Protein AF-0000000068824697 (afdb_homodimer)

Secondary structure (DSSP, 8-state):
--------------HHHHHHHHHHHHHHH-GGGHHHHHHHHHS------SS---TTS-SS---------SS--------HHHHHHHHHHHHHS-------SHHHHHHHHGGG----SS----GGGG---HHHHHHHHHHS-HHHHHHHHHHHHHHHHHHHHHHHHHTTTSS---------------------------PBP---HHHHHHHHHTT--HHHHHHHHHHHHHHHHHTT-B-S-GGGB---HHHHHHHHHHHHHHHHHHHHHHHHHTT-SSEEEEE--EEEE-SSSSSEEEE--EEEEETTEEEEEE-PEESSSSHHHHHHHHHHHHHHHT-TTTEEEEE----HHHH-TTTSHHHHHHHHHTS-PEE---HHHHHHHHHHHHHHHHSPPPSSSB-HHHHHHHHHGGGS-TT----GGGSHHHHHHS-HHHHHHHHHHHHHHHHS--S-HHHHHHHHHHHHHTT---TT--PPPP---BTT-HHHHHHHHHHHHHTGGGS-PPTTHHHHHHHHHHHIIIIIHHHHHHTT-TTTHHHHHHHHHHHHHHHTTT-HHHHHHHHHHHHTTGGG--HHHHGGGGG-TTS-HHHHHHHHHHHHS----------GGGG-SS-------PPPPHHHHHHS-GGGG--GGGHHHHHHTT---GGGGS-GGGGGG-HHHHHHHHHHHT---S-HHHHHHHHHHHHHTTSS-S-HHHHHHHHHHHHHHHHHS-S--TTTT-/--------------HHHHHHHHHHHHHHH-GGGHHHHHHHHHS------SS---TTS-SS---------SS--------HHHHHHHHHHHHHS-------SHHHHHHHHGGG----SS----GGGG---HHHHHHHHHHS-HHHHHHHHHHHHHHHHHHHHHHHHHTTTSS---------------------------PBP---HHHHHHHHHTT--HHHHHHHHHHHHHHHHHTT-B-S-GGGB---HHHHHHHHHHHHHHHHHHHHHHHHHTT-SSEEEEE--EEEE-SSSSSEEEE--EEEEETTEEEEEE-PEESSSSHHHHHHHHHHHHHHHT-TTTEEEEE----HHHH-TTTSHHHHHHHHHTS--EE---HHHHHHHHHHHHHHHHSPPPSSSB-HHHHHHHHHGGGS-TT----GGGSHHHHHHS-HHHHHHHHHHHHHHHHS--S-HHHHHHHHHHHHHTT---TT--PPPP---BTT-HHHHHHHHHHHHHTGGGS-PPTTHHHHHHHHHHHIIIIIHHHHHHTT-TTTHHHHHHHHHHHHHHHTTT-HHHHHHHHHHHHTTGGG--HHHHGGGGG-TTS-HHHHHHHHHHHHS----------GGGG-SS-------PPPPHHHHHHS-GGGG--GGGHHHHHHTT---GGGGS-GGGGGG-HHHHHHHHHHHT---S-HHHHHHHHHHHHHTTSS-S-HHHHHHHHHHHHHHHHHS-S--TTTT-

Foldseek 3Di:
DDDPPPPPDPPPCDPVNVVVVVVVVVCVVAPPCVVVVVVVVPDDPPPPDDPPPVPPPPPPVPPPPDPDDDDPPPPPPDDLVVVVVVVVVVPPDDPPDQPPPPLSVVVVVVPPPPVDDDDDPDPPVPPCDPVNLVVCCVNDPPVVNVVVVVVVVVVVVVVVVPVVVPVVPPDDPPPPDPPPPPVPVPPPDPPPPPPPLAADEPCDLLNLLVCLLVQPALVNQLVVVCVVQVVCVVVPNDPDDPVSYPRDSVVSVVCNLVSLVVVLVVVLVVVVVVPQQEKEKFKDWDWAQFQVDRHTWIWMWIWIDGQQDIATQFIDTFRDLALVSRLVVNCVSCVVSVCLQRYAAYEYAPDCRQQPLPGHVPLVNCLVSVHDHAYQYAVLNLLLVLLLQLLCLLVPDDSDQFDVLLVQCLVCVVVADQVDWAALCNDPVSVVVCDPVLLVVLVVVLVVCLVDDDPDVLLNLLSQLLNVNSPHHDPPDDDDRQDDGGSVDSSSSSNSLSVCLRRVVVDDDDPCVNVSSSVSNVCCRRQSSVLNVQCFFLLCNLQSLLVSLQVLVVCCVVPVSSSVSSNVSSLVPCLSLAQQSLLSNLLPPPDDLVLNLLLLCQLPPPPPCPVPCPPCVVVPDPDSPRSDSDRDDSVCSNPHGSSSRHHNCNVVNCVSSVQDDVCSVDRSVCLVVDPSSVVVSSRSRSDGSRNVSNVVVVVLCNVPSNGHDSDSVSSRSSSSSNVVSCVQQVDPDPVSVD/DDPPPPPPDPPPCDPVNVVVVVVVVVCVVAPPVVVVVVVVVPDDPPPPDDPPPVPPPPNPVCPPPDPDPDDPPPPPPPDLVVVVVVVVVVPPDDPPDQPPDPLSVVVVVVPPPPVDDDDDPDPPVPPCDPVNLVVCCVNDDPVVNVVVVVVVVVVVVVVVVVVVVPVVPPDDPPPPDPPPPPVPPPPPDPPVPPPPLAADEPCDLLNLLVCLLVQPALVNQLVVVCVVVVVCVVVPNDPDDPVSYPRDSVVSVVCNLVSLVVVLVVVLVVVLVVPQQEKEKFKDWDWAQFQVDRHTWIWMWIWIDGQQDIATQFIDTFRDLALVSRLVVNCVSCVVSVNLQRYAAYEYAPDCRQQPLPGHVPLVNCLVSVHDHAYQYAVLNLLLVLLLQLLCLLVPDDSDQFDPLLVQCLVCVVVADQVDWAALCNDPVSVVVCDPVLLVVLVVVLVVCLVDDDPDVLLNLLSQLLNVNSPHHDPPDDDDRQDDGGSVDSSSSSNSLSVCLRRVVVDDDDPCVNVSSSVSNVCCRRQSSNLNVQCFFLLCNLQVLLVSLQVLVVCCVVPVSSSVSSNVSSLVPCLSLAQQSLLSNLLPPPDDLVLNLLLLCQLPPPCPCPVPCPPCVVVPDPDSPRSPSDRDDSVCSNPHGSSVRHHNCNVVNCVSSVQDDVCSVDRSVCLVVDPSSVVVSSRSRSDGSRNVSNVVVVVLCNVPSHGHDSDSVSSRSSSSSNVVSCVQQVDPDPVSVD

Nearest PDB structures (foldseek):
  6dwz-assembly1_E  TM=5.469E-01  e=2.407E-07  Musca domestica
  2bw3-assembly1_A  TM=4.711E-01  e=3.004E-07  Musca domestica
  8sjd-assembly1_C  TM=5.689E-01  e=1.630E-05  Musca domestica
  6xgx-assembly1_B  TM=3.598E-01  e=1.379E-03  Acetivibrio thermocellus ATCC 27405
  2ygk-assembly1_B  TM=2.388E-01  e=6.580E-01  Saccharolobus solfataricus

Sequence (1476 aa):
MAEIRSHPKDHSLTHEENRAIICLMCLQKRKKMYTVCDKLKETHTIQLSNNVLPSALCCNCKIKVHCASKENKILLLPNYEGFTGEMIKTRSNDNSKPCLCKLCELARSTSSWNFGTNSRPRKEAGILKETHLQILFCHTTQRQRTQLLYYYYSCEKYRESNENVELMLSQGSSLSTSSGEIFIPYNAGPSQSNKSRGSYNIFSERVVATFDRCKISDRDAVFLSIAICQSLIDINLLNVSIDSLIINRSSIRRYRQSLRESKSNEIKKHFQDLKLSSIVVHWDGKLLPNLLNTQTVHRLPVIITSEDKEILLGVPVTDDGTGLAQANRVYETLLDWGFDTCVKAICCDTTPSNLAIRNGAAALLERFLDKDLLYLPCRHHIFEIVLRYVFEAVFPNTSGPNVPLFVSFQKKWNTLDQLNYKTGVNDPKLKIILTDDKINSIRTFATEFLTMKLPRNDYKEFLELTLVFIGIIPKNFCFRKPGACHHARWMAKAIYVLKIYLFREQLSLKKGEEGKLREICFFITTVYMKAWFLSTNGIKAPYHDLQFMKELNNFKVINSHLATVAINKFMNHLWYLSPELSVIAIFYQDISIETKLKIVSRTKQEQQSSVDTISEEDYTGEKCSVKRYQNKNINDLLYNDIDFFVTAESIKFFERFELRTEFLQIHPSKWAEDESYIIASKFVKTLSVVNDCAERGVKLVQDFSRYYTKDKKQLQYVLQLVKDHRERFPDSLKKTNMMAEIRSHPKDHSLTHEENRAIICLMCLQKRKKMYTVCDKLKETHTIQLSNNVLPSALCCNCKIKVHCASKENKILLLPNYEGFTGEMIKTRSNDNSKPCLCKLCELARSTSSWNFGTNSRPRKEAGILKETHLQILFCHTTQRQRTQLLYYYYSCEKYRESNENVELMLSQGSSLSTSSGEIFIPYNAGPSQSNKSRGSYNIFSERVVATFDRCKISDRDAVFLSIAICQSLIDINLLNVSIDSLIINRSSIRRYRQSLRESKSNEIKKHFQDLKLSSIVVHWDGKLLPNLLNTQTVHRLPVIITSEDKEILLGVPVTDDGTGLAQANRVYETLLDWGFDTCVKAICCDTTPSNLAIRNGAAALLERFLDKDLLYLPCRHHIFEIVLRYVFEAVFPNTSGPNVPLFVSFQKKWNTLDQLNYKTGVNDPKLKIILTDDKINSIRTFATEFLTMKLPRNDYKEFLELTLVFIGIIPKNFCFRKPGACHHARWMAKAIYVLKIYLFREQLSLKKGEEGKLREICFFITTVYMKAWFLSTNGIKAPYHDLQFMKELNNFKVINSHLATVAINKFMNHLWYLSPELSVIAIFYQDISIETKLKIVSRTKQEQQSSVDTISEEDYTGEKCSVKRYQNKNINDLLYNDIDFFVTAESIKFFERFELRTEFLQIHPSKWAEDESYIIASKFVKTLSVVNDCAERGVKLVQDFSRYYTKDKKQLQYVLQLVKDHRERFPDSLKKTNM

Organism: Brassicogethes aeneus (NCBI:txid1431903)

pLDDT: mean 70.35, std 28.65, range [18.05, 96.75]

Radius of gyration: 39.86 Å; Cα contacts (8 Å, |Δi|>4): 1554; chains: 2; bounding box: 104×113×123 Å

Structure (mmCIF, N/CA/C/O backbone):
data_AF-0000000068824697-model_v1
#
loop_
_entity.id
_entity.type
_entity.pdbx_description
1 polymer Transposase
#
loop_
_atom_site.group_PDB
_atom_site.id
_atom_site.type_symbol
_atom_site.label_atom_id
_atom_site.label_alt_id
_atom_site.label_comp_id
_atom_site.label_asym_id
_atom_site.label_entity_id
_atom_site.label_seq_id
_atom_site.pdbx_PDB_ins_code
_atom_site.Cartn_x
_atom_site.Cartn_y
_atom_site.Cartn_z
_atom_site.occupancy
_atom_site.B_iso_or_equiv
_atom_site.auth_seq_id
_atom_site.auth_comp_id
_atom_site.auth_asym_id
_atom_site.auth_atom_id
_atom_site.pdbx_PDB_model_num
ATOM 1 N N . MET A 1 1 ? 6.289 44.969 -72.312 1 20.91 1 MET A N 1
ATOM 2 C CA . MET A 1 1 ? 5.199 44.031 -72.062 1 20.91 1 MET A CA 1
ATOM 3 C C . MET A 1 1 ? 5.52 43.156 -70.812 1 20.91 1 MET A C 1
ATOM 5 O O . MET A 1 1 ? 6.504 42.406 -70.875 1 20.91 1 MET A O 1
ATOM 9 N N . ALA A 1 2 ? 5.23 43.438 -69.688 1 22.84 2 ALA A N 1
ATOM 10 C CA . ALA A 1 2 ? 5.914 43.375 -68.375 1 22.84 2 ALA A CA 1
ATOM 11 C C . ALA A 1 2 ? 5.664 42.031 -67.688 1 22.84 2 ALA A C 1
ATOM 13 O O . ALA A 1 2 ? 4.516 41.625 -67.562 1 22.84 2 ALA A O 1
ATOM 14 N N . GLU A 1 3 ? 6.484 41.094 -67.812 1 22.69 3 GLU A N 1
ATOM 15 C CA . GLU A 1 3 ? 6.465 39.656 -67.562 1 22.69 3 GLU A CA 1
ATOM 16 C C . GLU A 1 3 ? 6.277 39.312 -66.062 1 22.69 3 GLU A C 1
ATOM 18 O O . GLU A 1 3 ? 7.133 39.656 -65.25 1 22.69 3 GLU A O 1
ATOM 23 N N . ILE A 1 4 ? 5.117 39.5 -65.562 1 23.25 4 ILE A N 1
ATOM 24 C CA . ILE A 1 4 ? 4.672 39.438 -64.188 1 23.25 4 ILE A CA 1
ATOM 25 C C . ILE A 1 4 ? 5.082 38.094 -63.562 1 23.25 4 ILE A C 1
ATOM 27 O O . ILE A 1 4 ? 4.703 37.062 -64.062 1 23.25 4 ILE A O 1
ATOM 31 N N . ARG A 1 5 ? 6.199 38 -62.812 1 24.47 5 ARG A N 1
ATOM 32 C CA . ARG A 1 5 ? 7.062 37 -62.188 1 24.47 5 ARG A CA 1
ATOM 33 C C . ARG A 1 5 ? 6.281 36.156 -61.219 1 24.47 5 ARG A C 1
ATOM 35 O O . ARG A 1 5 ? 5.688 36.656 -60.25 1 24.47 5 ARG A O 1
ATOM 42 N N . SER A 1 6 ? 5.559 35.031 -61.562 1 21.44 6 SER A N 1
ATOM 43 C CA . SER A 1 6 ? 4.5 34.188 -61.031 1 21.44 6 SER A CA 1
ATOM 44 C C . SER A 1 6 ? 4.953 33.531 -59.719 1 21.44 6 SER A C 1
ATOM 46 O O . SER A 1 6 ? 5.984 32.844 -59.688 1 21.44 6 SER A O 1
ATOM 48 N N . HIS A 1 7 ? 4.836 34.125 -58.562 1 22.8 7 HIS A N 1
ATOM 49 C CA . HIS A 1 7 ? 5.34 33.812 -57.25 1 22.8 7 HIS A CA 1
ATOM 50 C C . HIS A 1 7 ? 4.91 32.406 -56.844 1 22.8 7 HIS A C 1
ATOM 52 O O . HIS A 1 7 ? 3.783 31.984 -57.094 1 22.8 7 HIS A O 1
ATOM 58 N N . PRO A 1 8 ? 5.836 31.5 -56.625 1 24.58 8 PRO A N 1
ATOM 59 C CA . PRO A 1 8 ? 5.684 30.062 -56.438 1 24.58 8 PRO A CA 1
ATOM 60 C C . PRO A 1 8 ? 4.711 29.734 -55.312 1 24.58 8 PRO A C 1
ATOM 62 O O . PRO A 1 8 ? 4.699 30.406 -54.281 1 24.58 8 PRO A O 1
ATOM 65 N N . LYS A 1 9 ? 3.555 29.219 -55.625 1 26.72 9 LYS A N 1
ATOM 66 C CA . LYS A 1 9 ? 2.299 28.875 -54.969 1 26.72 9 LYS A CA 1
ATOM 67 C C . LYS A 1 9 ? 2.545 28.062 -53.719 1 26.72 9 LYS A C 1
ATOM 69 O O . LYS A 1 9 ? 3.166 27 -53.75 1 26.72 9 LYS A O 1
ATOM 74 N N . ASP A 1 10 ? 2.75 28.656 -52.562 1 24.47 10 ASP A N 1
ATOM 75 C CA . ASP A 1 10 ? 3.055 28.172 -51.219 1 24.47 10 ASP A CA 1
ATOM 76 C C . ASP A 1 10 ? 2.062 27.094 -50.781 1 24.47 10 ASP A C 1
ATOM 78 O O . ASP A 1 10 ? 0.854 27.344 -50.75 1 24.47 10 ASP A O 1
ATOM 82 N N . HIS A 1 11 ? 2.268 25.906 -51.25 1 26.11 11 HIS A N 1
ATOM 83 C CA . HIS A 1 11 ? 1.414 24.734 -51.156 1 26.11 11 HIS A CA 1
ATOM 84 C C . HIS A 1 11 ? 0.934 24.531 -49.719 1 26.11 11 HIS A C 1
ATOM 86 O O . HIS A 1 11 ? 1.731 24.219 -48.844 1 26.11 11 HIS A O 1
ATOM 92 N N . SER A 1 12 ? 0.048 25.359 -49.312 1 26.44 12 SER A N 1
ATOM 93 C CA . SER A 1 12 ? -0.715 25.344 -48.094 1 26.44 12 SER A CA 1
ATOM 94 C C . SER A 1 12 ? -1.221 23.938 -47.75 1 26.44 12 SER A C 1
ATOM 96 O O . SER A 1 12 ? -1.807 23.281 -48.594 1 26.44 12 SER A O 1
ATOM 98 N N . LEU A 1 13 ? -0.548 23.375 -46.875 1 29.23 13 LEU A N 1
ATOM 99 C CA . LEU A 1 13 ? -0.828 22.016 -46.438 1 29.23 13 LEU A CA 1
ATOM 100 C C . LEU A 1 13 ? -2.328 21.797 -46.281 1 29.23 13 LEU A C 1
ATOM 102 O O . LEU A 1 13 ? -3.041 22.656 -45.75 1 29.23 13 LEU A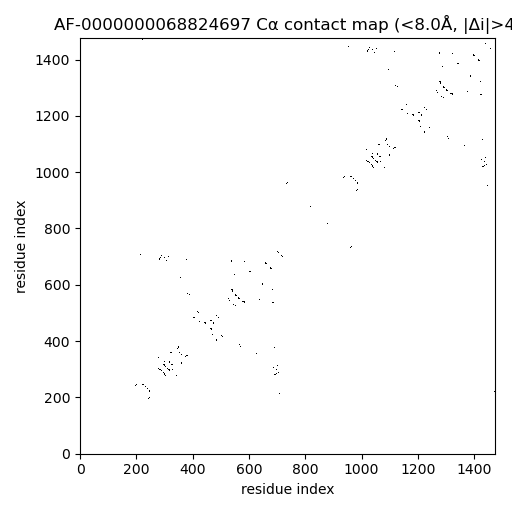 O 1
ATOM 106 N N . THR A 1 14 ? -2.818 21.125 -47.219 1 30.44 14 THR A N 1
ATOM 107 C CA . THR A 1 14 ? -4.258 20.906 -47.344 1 30.44 14 THR A CA 1
ATOM 108 C C . THR A 1 14 ? -4.836 20.328 -46.062 1 30.44 14 THR A C 1
ATOM 110 O O . THR A 1 14 ? -4.105 19.781 -45.25 1 30.44 14 THR A O 1
ATOM 113 N N . HIS A 1 15 ? -6.098 20.594 -45.812 1 29.53 15 HIS A N 1
ATOM 114 C CA . HIS A 1 15 ? -6.91 20.234 -44.656 1 29.53 15 HIS A CA 1
ATOM 115 C C . HIS A 1 15 ? -6.766 18.766 -44.312 1 29.53 15 HIS A C 1
ATOM 117 O O . HIS A 1 15 ? -6.734 18.391 -43.125 1 29.53 15 HIS A O 1
ATOM 123 N N . GLU A 1 16 ? -6.582 18.031 -45.344 1 29.67 16 GLU A N 1
ATOM 124 C CA . GLU A 1 16 ? -6.512 16.578 -45.219 1 29.67 16 GLU A CA 1
ATOM 125 C C . GLU A 1 16 ? -5.207 16.156 -44.562 1 29.67 16 GLU A C 1
ATOM 127 O O . GLU A 1 16 ? -5.199 15.242 -43.719 1 29.67 16 GLU A O 1
ATOM 132 N N . GLU A 1 17 ? -4.215 16.906 -44.906 1 32.03 17 GLU A N 1
ATOM 133 C CA . GLU A 1 17 ? -2.877 16.578 -44.406 1 32.03 17 GLU A CA 1
ATOM 134 C C . GLU A 1 17 ? -2.754 16.859 -42.938 1 32.03 17 GLU A C 1
ATOM 136 O O . GLU A 1 17 ? -2.119 16.094 -42.188 1 32.03 17 GLU A O 1
ATOM 141 N N . ASN A 1 18 ? -3.459 17.906 -42.562 1 28.03 18 ASN A N 1
ATOM 142 C CA . ASN A 1 18 ? -3.438 18.281 -41.156 1 28.03 18 ASN A CA 1
ATOM 143 C C . ASN A 1 18 ? -4.152 17.25 -40.281 1 28.03 18 ASN A C 1
ATOM 145 O O . ASN A 1 18 ? -3.705 16.953 -39.156 1 28.03 18 ASN A O 1
ATOM 149 N N . ARG A 1 19 ? -5.297 16.656 -40.938 1 28.66 19 ARG A N 1
ATOM 150 C CA . ARG A 1 19 ? -6.074 15.648 -40.219 1 28.66 19 ARG A CA 1
ATOM 151 C C . ARG A 1 19 ? -5.25 14.391 -39.969 1 28.66 19 ARG A C 1
ATOM 153 O O . ARG A 1 19 ? -5.328 13.781 -38.906 1 28.66 19 ARG A O 1
ATOM 160 N N . ALA A 1 20 ? -4.512 14.094 -41 1 27.42 20 ALA A N 1
ATOM 161 C CA . ALA A 1 20 ? -3.746 12.852 -40.906 1 27.42 20 ALA A CA 1
ATOM 162 C C . ALA A 1 20 ? -2.654 12.953 -39.844 1 27.42 20 ALA A C 1
ATOM 164 O O . ALA A 1 20 ? -2.402 11.992 -39.125 1 27.42 20 ALA A O 1
ATOM 165 N N . ILE A 1 21 ? -2.068 14.109 -39.656 1 29.39 21 ILE A N 1
ATOM 166 C CA . ILE A 1 21 ? -0.983 14.281 -38.719 1 29.39 21 ILE A CA 1
ATOM 167 C C . ILE A 1 21 ? -1.538 14.219 -37.281 1 29.39 21 ILE A C 1
ATOM 169 O O . ILE A 1 21 ? -0.938 13.594 -36.406 1 29.39 21 ILE A O 1
ATOM 173 N N . ILE A 1 22 ? -2.77 14.867 -37.125 1 28.91 22 ILE A N 1
ATOM 174 C CA . ILE A 1 22 ? -3.357 14.812 -35.781 1 28.91 22 ILE A CA 1
ATOM 175 C C . ILE A 1 22 ? -3.746 13.375 -35.438 1 28.91 22 ILE A C 1
ATOM 177 O O . ILE A 1 22 ? -3.533 12.914 -34.344 1 28.91 22 ILE A O 1
ATOM 181 N N . CYS A 1 23 ? -4.32 12.633 -36.562 1 26.47 23 CYS A N 1
ATOM 182 C CA . CYS A 1 23 ? -4.672 11.242 -36.312 1 26.47 23 CYS A CA 1
ATOM 183 C C . CYS A 1 23 ? -3.434 10.414 -35.969 1 26.47 23 CYS A C 1
ATOM 185 O O . CYS A 1 23 ? -3.471 9.578 -35.094 1 26.47 23 CYS A O 1
ATOM 187 N N . LEU A 1 24 ? -2.279 10.609 -36.719 1 27.7 24 LEU A N 1
ATOM 188 C CA . LEU A 1 24 ? -1.088 9.797 -36.5 1 27.7 24 LEU A CA 1
ATOM 189 C C . LEU A 1 24 ? -0.443 10.125 -35.156 1 27.7 24 LEU A C 1
ATOM 191 O O . LEU A 1 24 ? 0.049 9.227 -34.469 1 27.7 24 LEU A O 1
ATOM 195 N N . MET A 1 25 ? -0.249 11.438 -34.75 1 27.77 25 MET A N 1
ATOM 196 C CA . MET A 1 25 ? 0.311 11.789 -33.469 1 27.77 25 MET A CA 1
ATOM 197 C C . MET A 1 25 ? -0.55 11.242 -32.344 1 27.77 25 MET A C 1
ATOM 199 O O . MET A 1 25 ? -0.029 10.812 -31.297 1 27.77 25 MET A O 1
ATOM 203 N N . CYS A 1 26 ? -1.903 11.32 -32.438 1 26.55 26 CYS A N 1
ATOM 204 C CA . CYS A 1 26 ? -2.836 10.727 -31.484 1 26.55 26 CYS A CA 1
ATOM 205 C C . CYS A 1 26 ? -2.781 9.203 -31.547 1 26.55 26 CYS A C 1
ATOM 207 O O . CYS A 1 26 ? -3.068 8.523 -30.562 1 26.55 26 CYS A O 1
ATOM 209 N N . LEU A 1 27 ? -2.412 8.555 -32.625 1 26.73 27 LEU A N 1
ATOM 210 C CA . LEU A 1 27 ? -2.314 7.105 -32.75 1 26.73 27 LEU A CA 1
ATOM 211 C C . LEU A 1 27 ? -1.186 6.559 -31.891 1 26.73 27 LEU A C 1
ATOM 213 O O . LEU A 1 27 ? -1.207 5.391 -31.5 1 26.73 27 LEU A O 1
ATOM 217 N N . GLN A 1 28 ? 0.047 7.16 -31.797 1 26.05 28 GLN A N 1
ATOM 218 C CA . GLN A 1 28 ? 1.152 6.547 -31.062 1 26.05 28 GLN A CA 1
ATOM 219 C C . GLN A 1 28 ? 0.769 6.27 -29.609 1 26.05 28 GLN A C 1
ATOM 221 O O . GLN A 1 28 ? 1.206 5.277 -29.031 1 26.05 28 GLN A O 1
ATOM 226 N N . LYS A 1 29 ? 0.156 7.191 -28.891 1 26 29 LYS A N 1
ATOM 227 C CA . LYS A 1 29 ? -0.161 6.867 -27.5 1 26 29 LYS A CA 1
ATOM 228 C C . LYS A 1 29 ? -1.306 5.863 -27.422 1 26 29 LYS A C 1
ATOM 230 O O . LYS A 1 29 ? -1.457 5.164 -26.406 1 26 29 LYS A O 1
ATOM 235 N N . ARG A 1 30 ? -2.506 5.988 -28.188 1 25.39 30 ARG A N 1
ATOM 236 C CA . ARG A 1 30 ? -3.746 5.258 -27.953 1 25.39 30 ARG A CA 1
ATOM 237 C C . ARG A 1 30 ? -3.73 3.906 -28.656 1 25.39 30 ARG A C 1
ATOM 239 O O . ARG A 1 30 ? -3.652 3.842 -29.875 1 25.39 30 ARG A O 1
ATOM 246 N N . LYS A 1 31 ? -3.299 2.791 -28.016 1 25.58 31 LYS A N 1
ATOM 247 C CA . LYS A 1 31 ? -3.629 1.48 -28.578 1 25.58 31 LYS A CA 1
ATOM 248 C C . LYS A 1 31 ? -5.055 1.454 -29.109 1 25.58 31 LYS A C 1
ATOM 250 O O . LYS A 1 31 ? -5.352 0.735 -30.062 1 25.58 31 LYS A O 1
ATOM 255 N N . LYS A 1 32 ? -5.984 2.102 -28.375 1 25.84 32 LYS A N 1
ATOM 256 C CA . LYS A 1 32 ? -7.363 1.757 -28.703 1 25.84 32 LYS A CA 1
ATOM 257 C C . LYS A 1 32 ? -7.785 2.383 -30.031 1 25.84 32 LYS A C 1
ATOM 259 O O . LYS A 1 32 ? -8.953 2.291 -30.422 1 25.84 32 LYS A O 1
ATOM 264 N N . MET A 1 33 ? -7.059 3.215 -30.516 1 27.22 33 MET A N 1
ATOM 265 C CA . MET A 1 33 ? -7.629 3.846 -31.703 1 27.22 33 MET A CA 1
ATOM 266 C C . MET A 1 33 ? -7.719 2.852 -32.844 1 27.22 33 MET A C 1
ATOM 268 O O . MET A 1 33 ? -8.062 3.225 -33.969 1 27.22 33 MET A O 1
ATOM 272 N N . TYR A 1 34 ? -7.402 1.621 -32.594 1 25.72 34 TYR A N 1
ATOM 273 C CA . TYR A 1 34 ? -7.461 0.76 -33.75 1 25.72 34 TYR A CA 1
ATOM 274 C C . TYR A 1 34 ? -8.883 0.675 -34.312 1 25.72 34 TYR A C 1
ATOM 276 O O . TYR A 1 34 ? -9.094 0.638 -35.5 1 25.72 34 TYR A O 1
ATOM 284 N N . THR A 1 35 ? -9.828 0.729 -33.344 1 25.97 35 THR A N 1
ATOM 285 C CA . THR A 1 35 ? -11.102 0.348 -33.938 1 25.97 35 THR A CA 1
ATOM 286 C C . THR A 1 35 ? -11.617 1.46 -34.844 1 25.97 35 THR A C 1
ATOM 288 O O . THR A 1 35 ? -12.438 1.212 -35.75 1 25.97 35 THR A O 1
ATOM 291 N N . VAL A 1 36 ? -11.32 2.711 -34.469 1 27.39 36 VAL A N 1
ATOM 292 C CA . VAL A 1 36 ? -11.914 3.709 -35.344 1 27.39 36 VAL A CA 1
ATOM 293 C C . VAL A 1 36 ? -11.297 3.611 -36.719 1 27.39 36 VAL A C 1
ATOM 295 O O . VAL A 1 36 ? -11.961 3.863 -37.719 1 27.39 36 VAL A O 1
ATOM 298 N N . CYS A 1 37 ? -10.117 3.076 -36.719 1 26.08 37 CYS A N 1
ATOM 299 C CA . CYS A 1 37 ? -9.539 3.062 -38.062 1 26.08 37 CYS A CA 1
ATOM 300 C C . CYS A 1 37 ? -10.25 2.053 -38.938 1 26.08 37 CYS A C 1
ATOM 302 O O . CYS A 1 37 ? -10.32 2.23 -40.156 1 26.08 37 CYS A O 1
ATOM 304 N N . ASP A 1 38 ? -10.914 1.009 -38.375 1 26.61 38 ASP A N 1
ATOM 305 C CA . ASP A 1 38 ? -11.484 0.051 -39.312 1 26.61 38 ASP A CA 1
ATOM 306 C C . ASP A 1 38 ? -12.719 0.626 -40 1 26.61 38 ASP A C 1
ATOM 308 O O . ASP A 1 38 ? -12.93 0.42 -41.188 1 26.61 38 ASP A O 1
ATOM 312 N N . LYS A 1 39 ? -13.555 1.376 -39.188 1 26.58 39 LYS A N 1
ATOM 313 C CA . LYS A 1 39 ? -14.742 1.811 -39.906 1 26.58 39 LYS A CA 1
ATOM 314 C C . LYS A 1 39 ? -14.391 2.844 -40.969 1 26.58 39 LYS A C 1
ATOM 316 O O . LYS A 1 39 ? -15.148 3.047 -41.906 1 26.58 39 LYS A O 1
ATOM 321 N N . LEU A 1 40 ? -13.367 3.568 -40.688 1 26.56 40 LEU A N 1
ATOM 322 C CA . LEU A 1 40 ? -12.992 4.473 -41.75 1 26.56 40 LEU A CA 1
ATOM 323 C C . LEU A 1 40 ? -12.5 3.695 -42.969 1 26.56 40 LEU A C 1
ATOM 325 O O . LEU A 1 40 ? -12.336 4.262 -44.062 1 26.56 40 LEU A O 1
ATOM 329 N N . LYS A 1 41 ? -12.141 2.422 -42.75 1 26.12 41 LYS A N 1
ATOM 330 C CA . LYS A 1 41 ? -11.727 1.697 -43.938 1 26.12 41 LYS A CA 1
ATOM 331 C C . LYS A 1 41 ? -12.867 1.604 -44.969 1 26.12 41 LYS A C 1
ATOM 333 O O . LYS A 1 41 ? -12.633 1.548 -46.156 1 26.12 41 LYS A O 1
ATOM 338 N N . GLU A 1 42 ? -14.016 1.373 -44.531 1 25.73 42 GLU A N 1
ATOM 339 C CA . GLU A 1 42 ? -14.922 1.056 -45.625 1 25.73 42 GLU A CA 1
ATOM 340 C C . GLU A 1 42 ? -15.242 2.301 -46.438 1 25.73 42 GLU A C 1
ATOM 342 O O . GLU A 1 42 ? -15.375 2.227 -47.656 1 25.73 42 GLU A O 1
ATOM 347 N N . THR A 1 43 ? -15.688 3.396 -45.875 1 24.22 43 THR A N 1
ATOM 348 C CA . THR A 1 43 ? -16.266 4.301 -46.875 1 24.22 43 THR A CA 1
ATOM 349 C C . THR A 1 43 ? -15.18 4.98 -47.688 1 24.22 43 THR A C 1
ATOM 351 O O . THR A 1 43 ? -15.289 5.09 -48.906 1 24.22 43 THR A O 1
ATOM 354 N N . HIS A 1 44 ? -14.555 6.168 -47.312 1 23.98 44 HIS A N 1
ATOM 355 C CA . HIS A 1 44 ? -13.938 7.062 -48.281 1 23.98 44 HIS A CA 1
ATOM 356 C C . HIS A 1 44 ? -12.523 6.598 -48.656 1 23.98 44 HIS A C 1
ATOM 358 O O . HIS A 1 44 ? -11.758 6.191 -47.75 1 23.98 44 HIS A O 1
ATOM 364 N N . THR A 1 45 ? -12.234 6.016 -49.844 1 23.09 45 THR A N 1
ATOM 365 C CA . THR A 1 45 ? -11.047 5.805 -50.688 1 23.09 45 THR A CA 1
ATOM 366 C C . THR A 1 45 ? -10.125 7.02 -50.625 1 23.09 45 THR A C 1
ATOM 368 O O . THR A 1 45 ? -10.438 8.07 -51.188 1 23.09 45 THR A O 1
ATOM 371 N N . ILE A 1 46 ? -9.641 7.457 -49.531 1 24.78 46 ILE A N 1
ATOM 372 C CA . ILE A 1 46 ? -8.727 8.594 -49.562 1 24.78 46 ILE A CA 1
ATOM 373 C C . ILE A 1 46 ? -7.645 8.336 -50.625 1 24.78 46 ILE A C 1
ATOM 375 O O . ILE A 1 46 ? -6.906 7.355 -50.531 1 24.78 46 ILE A O 1
ATOM 379 N N . GLN A 1 47 ? -7.754 8.719 -51.812 1 22.77 47 GLN A N 1
ATOM 380 C CA . GLN A 1 47 ? -6.773 8.797 -52.906 1 22.77 47 GLN A CA 1
ATOM 381 C C . GLN A 1 47 ? -5.5 9.5 -52.438 1 22.77 47 GLN A C 1
ATOM 383 O O . GLN A 1 47 ? -5.516 10.703 -52.188 1 22.77 47 GLN A O 1
ATOM 388 N N . LEU A 1 48 ? -4.707 8.883 -51.625 1 23.97 48 LEU A N 1
ATOM 389 C CA . LEU A 1 48 ? -3.352 9.297 -51.281 1 23.97 48 LEU A CA 1
ATOM 390 C C . LEU A 1 48 ? -2.578 9.695 -52.531 1 23.97 48 LEU A C 1
ATOM 392 O O . LEU A 1 48 ? -2.338 8.867 -53.438 1 23.97 48 LEU A O 1
ATOM 396 N N . SER A 1 49 ? -2.799 10.797 -53.062 1 23 49 SER A N 1
ATOM 397 C CA . SER A 1 49 ? -1.917 11.289 -54.094 1 23 49 SER A CA 1
ATOM 398 C C . SER A 1 49 ? -0.455 11.227 -53.688 1 23 49 SER A C 1
ATOM 400 O O . SER A 1 49 ? -0.152 11.219 -52.469 1 23 49 SER A O 1
ATOM 402 N N . ASN A 1 50 ? 0.634 10.898 -54.531 1 22.97 50 ASN A N 1
ATOM 403 C CA . ASN A 1 50 ? 2.045 10.531 -54.594 1 22.97 50 ASN A CA 1
ATOM 404 C C . ASN A 1 50 ? 2.873 11.391 -53.625 1 22.97 50 ASN A C 1
ATOM 406 O O . ASN A 1 50 ? 3.832 10.906 -53.031 1 22.97 50 ASN A O 1
ATOM 410 N N . ASN A 1 51 ? 2.926 12.688 -53.75 1 23.05 51 ASN A N 1
ATOM 411 C CA . ASN A 1 51 ? 4.023 13.625 -53.562 1 23.05 51 ASN A CA 1
ATOM 412 C C . ASN A 1 51 ? 4.215 13.961 -52.094 1 23.05 51 ASN A C 1
ATOM 414 O O . ASN A 1 51 ? 5.25 14.516 -51.719 1 23.05 51 ASN A O 1
ATOM 418 N N . VAL A 1 52 ? 3.137 14.242 -51.469 1 23.41 52 VAL A N 1
ATOM 419 C CA . VAL A 1 52 ? 3.447 15.148 -50.375 1 23.41 52 VAL A CA 1
ATOM 420 C C . VAL A 1 52 ? 3.939 14.352 -49.188 1 23.41 52 VAL A C 1
ATOM 422 O O . VAL A 1 52 ? 3.139 13.758 -48.438 1 23.41 52 VAL A O 1
ATOM 425 N N . LEU A 1 53 ? 4.926 13.383 -49.469 1 24.69 53 LEU A N 1
ATOM 426 C CA . LEU A 1 53 ? 5.629 12.727 -48.375 1 24.69 53 LEU A CA 1
ATOM 427 C C . LEU A 1 53 ? 6.18 13.758 -47.375 1 24.69 53 LEU A C 1
ATOM 429 O O . LEU A 1 53 ? 6.785 14.75 -47.812 1 24.69 53 LEU A O 1
ATOM 433 N N . PRO A 1 54 ? 5.543 13.992 -46.344 1 23.81 54 PRO A N 1
ATOM 434 C CA . PRO A 1 54 ? 6.152 15.094 -45.594 1 23.81 54 PRO A CA 1
ATOM 435 C C . PRO A 1 54 ? 7.676 14.992 -45.531 1 23.81 54 PRO A C 1
ATOM 437 O O . PRO A 1 54 ? 8.219 13.898 -45.375 1 23.81 54 PRO A O 1
ATOM 440 N N . SER A 1 55 ? 8.406 15.773 -46.281 1 24.38 55 SER A N 1
ATOM 441 C CA . SER A 1 55 ? 9.797 16 -46.656 1 24.38 55 SER A CA 1
ATOM 442 C C . SER A 1 55 ? 10.727 15.906 -45.438 1 24.38 55 SER A C 1
ATOM 444 O O . SER A 1 55 ? 11.945 15.781 -45.594 1 24.38 55 SER A O 1
ATOM 446 N N . ALA A 1 56 ? 10.156 16.234 -44.281 1 24.59 56 ALA A N 1
ATOM 447 C CA . ALA A 1 56 ? 11.242 16.531 -43.344 1 24.59 56 ALA A CA 1
ATOM 448 C C . ALA A 1 56 ? 12.039 15.273 -43.031 1 24.59 56 ALA A C 1
ATOM 450 O O . ALA A 1 56 ? 12.875 15.281 -42.125 1 24.59 56 ALA A O 1
ATOM 451 N N . LEU A 1 57 ? 11.414 14.062 -43.469 1 24.22 57 LEU A N 1
ATOM 452 C CA . LEU A 1 57 ? 12.328 12.922 -43.344 1 24.22 57 LEU A CA 1
ATOM 453 C C . LEU A 1 57 ? 13.523 13.094 -44.281 1 24.22 57 LEU A C 1
ATOM 455 O O . LEU A 1 57 ? 13.414 13.719 -45.312 1 24.22 57 LEU A O 1
ATOM 459 N N . CYS A 1 58 ? 14.609 13.047 -43.812 1 25.34 58 CYS A N 1
ATOM 460 C CA . CYS A 1 58 ? 15.711 13.234 -44.75 1 25.34 58 CYS A CA 1
ATOM 461 C C . CYS A 1 58 ? 15.398 12.562 -46.062 1 25.34 58 CYS A C 1
ATOM 463 O O . CYS A 1 58 ? 14.664 11.578 -46.125 1 25.34 58 CYS A O 1
ATOM 465 N N . CYS A 1 59 ? 15.25 13.234 -47.188 1 25.17 59 CYS A N 1
ATOM 466 C CA . CYS A 1 59 ? 15.07 12.938 -48.594 1 25.17 59 CYS A CA 1
ATOM 467 C C . CYS A 1 59 ? 15.562 11.531 -48.906 1 25.17 59 CYS A C 1
ATOM 469 O O . CYS A 1 59 ? 14.93 10.812 -49.688 1 25.17 59 CYS A O 1
ATOM 471 N N . ASN A 1 60 ? 16.906 11.242 -48.812 1 25.25 60 ASN A N 1
ATOM 472 C CA . ASN A 1 60 ? 17.516 10.172 -49.594 1 25.25 60 ASN A CA 1
ATOM 473 C C . ASN A 1 60 ? 17.125 8.797 -49.062 1 25.25 60 ASN A C 1
ATOM 475 O O . ASN A 1 60 ? 17.5 7.777 -49.656 1 25.25 60 ASN A O 1
ATOM 479 N N . CYS A 1 61 ? 16.766 8.555 -47.812 1 26.14 61 CYS A N 1
ATOM 480 C CA . CYS A 1 61 ? 16.391 7.18 -47.531 1 26.14 61 CYS A CA 1
ATOM 481 C C . CYS A 1 61 ? 14.977 6.891 -48.031 1 26.14 61 CYS A C 1
ATOM 483 O O . CYS A 1 61 ? 13.992 7.129 -47.344 1 26.14 61 CYS A O 1
ATOM 485 N N . LYS A 1 62 ? 14.484 7.223 -49.25 1 27.28 62 LYS A N 1
ATOM 486 C CA . LYS A 1 62 ? 13.344 6.996 -50.125 1 27.28 62 LYS A CA 1
ATOM 487 C C . LYS A 1 62 ? 13.023 5.512 -50.25 1 27.28 62 LYS A C 1
ATOM 489 O O . LYS A 1 62 ? 13.555 4.82 -51.125 1 27.28 62 LYS A O 1
ATOM 494 N N . ILE A 1 63 ? 13.039 4.617 -49.312 1 26.06 63 ILE A N 1
ATOM 495 C CA . ILE A 1 63 ? 12.625 3.275 -49.719 1 26.06 63 ILE A CA 1
ATOM 496 C C . ILE A 1 63 ? 11.219 3.32 -50.312 1 26.06 63 ILE A C 1
ATOM 498 O O . ILE A 1 63 ? 10.289 3.811 -49.688 1 26.06 63 ILE A O 1
ATOM 502 N N . LYS A 1 64 ? 10.969 3.295 -51.594 1 25.89 64 LYS A N 1
ATOM 503 C CA . LYS A 1 64 ? 9.828 3.117 -52.5 1 25.89 64 LYS A CA 1
ATOM 504 C C . LYS A 1 64 ? 8.914 1.997 -52 1 25.89 64 LYS A C 1
ATOM 506 O O . LYS A 1 64 ? 9.289 0.824 -52.031 1 25.89 64 LYS A O 1
ATOM 511 N N . VAL A 1 65 ? 8.094 2.104 -51.031 1 26.22 65 VAL A N 1
ATOM 512 C CA . VAL A 1 65 ? 7.109 1.075 -50.719 1 26.22 65 VAL A CA 1
ATOM 513 C C . VAL A 1 65 ? 6.156 0.871 -51.875 1 26.22 65 VAL A C 1
ATOM 515 O O . VAL A 1 65 ? 5.434 1.791 -52.281 1 26.22 65 VAL A O 1
ATOM 518 N N . HIS A 1 66 ? 6.41 0.1 -52.906 1 24.48 66 HIS A N 1
ATOM 519 C CA . HIS A 1 66 ? 5.566 -0.317 -54 1 24.48 66 HIS A CA 1
ATOM 520 C C . HIS A 1 66 ? 4.234 -0.867 -53.5 1 24.48 66 HIS A C 1
ATOM 522 O O . HIS A 1 66 ? 4.199 -1.679 -52.594 1 24.48 66 HIS A O 1
ATOM 528 N N . CYS A 1 67 ? 3.105 -0.165 -53.688 1 25.06 67 CYS A N 1
ATOM 529 C CA . CYS A 1 67 ? 1.694 -0.528 -53.625 1 25.06 67 CYS A CA 1
ATOM 530 C C . CYS A 1 67 ? 1.41 -1.743 -54.531 1 25.06 67 CYS A C 1
ATOM 532 O O . CYS A 1 67 ? 1.411 -1.642 -55.75 1 25.06 67 CYS A O 1
ATOM 534 N N . ALA A 1 68 ? 1.875 -3.006 -54.25 1 22.53 68 ALA A N 1
ATOM 535 C CA . ALA A 1 68 ? 1.53 -4.176 -55.062 1 22.53 68 ALA A CA 1
ATOM 536 C C . ALA A 1 68 ? 0.033 -4.215 -55.344 1 22.53 68 ALA A C 1
ATOM 538 O O . ALA A 1 68 ? -0.772 -3.691 -54.562 1 22.53 68 ALA A O 1
ATOM 539 N N . SER A 1 69 ? -0.481 -4.543 -56.531 1 23.52 69 SER A N 1
ATOM 540 C CA . SER A 1 69 ? -1.758 -4.805 -57.188 1 23.52 69 SER A CA 1
ATOM 541 C C . SER A 1 69 ? -2.707 -5.562 -56.281 1 23.52 69 SER A C 1
ATOM 543 O O . SER A 1 69 ? -2.457 -5.68 -55.062 1 23.52 69 SER A O 1
ATOM 545 N N . LYS A 1 70 ? -3.631 -6.57 -56.875 1 24.88 70 LYS A N 1
ATOM 546 C CA . LYS A 1 70 ? -4.844 -7.312 -56.531 1 24.88 70 LYS A CA 1
ATOM 547 C C . LYS A 1 70 ? -4.676 -8.086 -55.25 1 24.88 70 LYS A C 1
ATOM 549 O O . LYS A 1 70 ? -5.609 -8.18 -54.438 1 24.88 70 LYS A O 1
ATOM 554 N N . GLU A 1 71 ? -3.859 -9.219 -55.281 1 23.69 71 GLU A N 1
ATOM 555 C CA . GLU A 1 71 ? -3.885 -10.281 -54.281 1 23.69 71 GLU A CA 1
ATOM 556 C C . GLU A 1 71 ? -3.367 -9.797 -52.938 1 23.69 71 GLU A C 1
ATOM 558 O O . GLU A 1 71 ? -2.377 -9.062 -52.875 1 23.69 71 GLU A O 1
ATOM 563 N N . ASN A 1 72 ? -4.25 -9.766 -51.938 1 24.8 72 ASN A N 1
ATOM 564 C CA . ASN A 1 72 ? -4.293 -9.188 -50.594 1 24.8 72 ASN A CA 1
ATOM 565 C C . ASN A 1 72 ? -2.988 -9.43 -49.844 1 24.8 72 ASN A C 1
ATOM 567 O O . ASN A 1 72 ? -2.996 -10.016 -48.75 1 24.8 72 ASN A O 1
ATOM 571 N N . LYS A 1 73 ? -1.965 -9.836 -50.625 1 24.88 73 LYS A N 1
ATOM 572 C CA . LYS A 1 73 ? -0.769 -10.312 -49.938 1 24.88 73 LYS A CA 1
ATOM 573 C C . LYS A 1 73 ? -0.161 -9.219 -49.062 1 24.88 73 LYS A C 1
ATOM 575 O O . LYS A 1 73 ? 0.183 -8.148 -49.562 1 24.88 73 LYS A O 1
ATOM 580 N N . ILE A 1 74 ? -0.667 -9.195 -47.906 1 24.84 74 ILE A N 1
ATOM 581 C CA . ILE A 1 74 ? -0.182 -8.305 -46.844 1 24.84 74 ILE A CA 1
ATOM 582 C C . ILE A 1 74 ? 1.343 -8.242 -46.906 1 24.84 74 ILE A C 1
ATOM 584 O O . ILE A 1 74 ? 2.016 -9.273 -46.875 1 24.84 74 ILE A O 1
ATOM 588 N N . LEU A 1 75 ? 1.903 -7.379 -47.656 1 25.56 75 LEU A N 1
ATOM 589 C CA . LEU A 1 75 ? 3.322 -7.086 -47.812 1 25.56 75 LEU A CA 1
ATOM 590 C C . LEU A 1 75 ? 4.078 -7.293 -46.5 1 25.56 75 LEU A C 1
ATOM 592 O O . LEU A 1 75 ? 3.814 -6.605 -45.531 1 25.56 75 LEU A O 1
ATOM 596 N N . LEU A 1 76 ? 4.348 -8.539 -46.25 1 24.69 76 LEU A N 1
ATOM 597 C CA . LEU A 1 76 ? 5.191 -8.977 -45.125 1 24.69 76 LEU A CA 1
ATOM 598 C C . LEU A 1 76 ? 6.492 -8.18 -45.094 1 24.69 76 LEU A C 1
ATOM 600 O O . LEU A 1 76 ? 7.184 -8.055 -46.094 1 24.69 76 LEU A O 1
ATOM 604 N N . LEU A 1 77 ? 6.504 -7.09 -44.469 1 26.66 77 LEU A N 1
ATOM 605 C CA . LEU A 1 77 ? 7.734 -6.328 -44.281 1 26.66 77 LEU A CA 1
ATOM 606 C C . LEU A 1 77 ? 8.945 -7.254 -44.219 1 26.66 77 LEU A C 1
ATOM 608 O O . LEU A 1 77 ? 8.906 -8.297 -43.562 1 26.66 77 LEU A O 1
ATOM 612 N N . PRO A 1 78 ? 9.781 -7.312 -45.344 1 26.7 78 PRO A N 1
ATOM 613 C CA . PRO A 1 78 ? 10.938 -8.211 -45.375 1 26.7 78 PRO A CA 1
ATOM 614 C C . PRO A 1 78 ? 11.641 -8.344 -44.031 1 26.7 78 PRO A C 1
ATOM 616 O O . PRO A 1 78 ? 11.523 -7.453 -43.188 1 26.7 78 PRO A O 1
ATOM 619 N N . ASN A 1 79 ? 12.008 -9.555 -43.656 1 26.58 79 ASN A N 1
ATOM 620 C CA . ASN A 1 79 ? 12.812 -9.883 -42.469 1 26.58 79 ASN A CA 1
ATOM 621 C C . ASN A 1 79 ? 14.07 -9.031 -42.406 1 26.58 79 ASN A C 1
ATOM 623 O O . ASN A 1 79 ? 14.516 -8.484 -43.406 1 26.58 79 ASN A O 1
ATOM 627 N N . TYR A 1 80 ? 14.547 -8.484 -41.344 1 28.53 80 TYR A N 1
ATOM 628 C CA . TYR A 1 80 ? 15.648 -7.551 -41.125 1 28.53 80 TYR A CA 1
ATOM 629 C C . TYR A 1 80 ? 16.875 -7.953 -41.938 1 28.53 80 TYR A C 1
ATOM 631 O O . TYR A 1 80 ? 17.547 -7.105 -42.531 1 28.53 80 TYR A O 1
ATOM 639 N N . GLU A 1 81 ? 17.078 -9.164 -42.125 1 29.14 81 GLU A N 1
ATOM 640 C CA . GLU A 1 81 ? 18.234 -9.656 -42.875 1 29.14 81 GLU A CA 1
ATOM 641 C C . GLU A 1 81 ? 18.141 -9.234 -44.344 1 29.14 81 GLU A C 1
ATOM 643 O O . GLU A 1 81 ? 19.141 -8.805 -44.938 1 29.14 81 GLU A O 1
ATOM 648 N N . GLY A 1 82 ? 16.984 -9.406 -44.75 1 30.17 82 GLY A N 1
ATOM 649 C CA . GLY A 1 82 ? 16.875 -9.133 -46.188 1 30.17 82 GLY A CA 1
ATOM 650 C C . GLY A 1 82 ? 16.969 -7.652 -46.531 1 30.17 82 GLY A C 1
ATOM 651 O O . GLY A 1 82 ? 17.562 -7.281 -47.531 1 30.17 82 GLY A O 1
ATOM 652 N N . PHE A 1 83 ? 16.531 -6.855 -45.469 1 31.39 83 PHE A N 1
ATOM 653 C CA . PHE A 1 83 ? 16.625 -5.422 -45.719 1 31.39 83 PHE A CA 1
ATOM 654 C C . PHE A 1 83 ? 18.062 -4.941 -45.594 1 31.39 83 PHE A C 1
ATOM 656 O O . PHE A 1 83 ? 18.547 -4.176 -46.406 1 31.39 83 PHE A O 1
ATOM 663 N N . THR A 1 84 ? 18.828 -5.406 -44.5 1 31 84 THR A N 1
ATOM 664 C CA . THR A 1 84 ? 20.234 -5.066 -44.312 1 31 84 THR A CA 1
ATOM 665 C C . THR A 1 84 ? 21.078 -5.57 -45.469 1 31 84 THR A C 1
ATOM 667 O O . THR A 1 84 ? 22.016 -4.895 -45.906 1 31 84 THR A O 1
ATOM 670 N N . GLY A 1 85 ? 20.781 -6.738 -45.875 1 28.98 85 GLY A N 1
ATOM 671 C CA . GLY A 1 85 ? 21.469 -7.23 -47.062 1 28.98 85 GLY A CA 1
ATOM 672 C C . GLY A 1 85 ? 21.312 -6.324 -48.25 1 28.98 85 GLY A C 1
ATOM 673 O O . GLY A 1 85 ? 22.281 -6.047 -48.969 1 28.98 85 GLY A O 1
ATOM 674 N N . GLU A 1 86 ? 20.156 -5.805 -48.375 1 30.75 86 GLU A N 1
ATOM 675 C CA . GLU A 1 86 ? 19.969 -5.012 -49.594 1 30.75 86 GLU A CA 1
ATOM 676 C C . GLU A 1 86 ? 20.594 -3.627 -49.469 1 30.75 86 GLU A C 1
ATOM 678 O O . GLU A 1 86 ? 21.172 -3.094 -50.406 1 30.75 86 GLU A O 1
ATOM 683 N N . MET A 1 87 ? 20.547 -3.107 -48.219 1 30.98 87 MET A N 1
ATOM 684 C CA . MET A 1 87 ? 21.203 -1.815 -48.031 1 30.98 87 MET A CA 1
ATOM 685 C C . MET A 1 87 ? 22.719 -1.942 -48.188 1 30.98 87 MET A C 1
ATOM 687 O O . MET A 1 87 ? 23.359 -1.045 -48.719 1 30.98 87 MET A O 1
ATOM 691 N N . ILE A 1 88 ? 23.25 -3.043 -47.656 1 29.67 88 ILE A N 1
ATOM 692 C CA . ILE A 1 88 ? 24.688 -3.312 -47.844 1 29.67 88 ILE A CA 1
ATOM 693 C C . ILE A 1 88 ? 25 -3.494 -49.312 1 29.67 88 ILE A C 1
ATOM 695 O O . ILE A 1 88 ? 26.031 -3.02 -49.781 1 29.67 88 ILE A O 1
ATOM 699 N N . LYS A 1 89 ? 24.188 -4.148 -50.031 1 31.56 89 LYS A N 1
ATOM 700 C CA . LYS A 1 89 ? 24.516 -4.367 -51.438 1 31.56 89 LYS A CA 1
ATOM 701 C C . LYS A 1 89 ? 24.469 -3.061 -52.219 1 31.56 89 LYS A C 1
ATOM 703 O O . LYS A 1 89 ? 25.141 -2.928 -53.25 1 31.56 89 LYS A O 1
ATOM 708 N N . THR A 1 90 ? 23.656 -2.154 -51.812 1 29.31 90 THR A N 1
ATOM 709 C CA . THR A 1 90 ? 23.688 -0.952 -52.656 1 29.31 90 THR A CA 1
ATOM 710 C C . THR A 1 90 ? 25 -0.195 -52.469 1 29.31 90 THR A C 1
ATOM 712 O O . THR A 1 90 ? 25.234 0.822 -53.125 1 29.31 90 THR A O 1
ATOM 715 N N . ARG A 1 91 ? 25.844 -0.644 -51.344 1 30.41 91 ARG A N 1
ATOM 716 C CA . ARG A 1 91 ? 27.141 0.017 -51.219 1 30.41 91 ARG A CA 1
ATOM 717 C C . ARG A 1 91 ? 27.984 -0.207 -52.469 1 30.41 91 ARG A C 1
ATOM 719 O O . ARG A 1 91 ? 28.859 0.595 -52.781 1 30.41 91 ARG A O 1
ATOM 726 N N . SER A 1 92 ? 28 -1.352 -52.875 1 28.16 92 SER A N 1
ATOM 727 C CA . SER A 1 92 ? 29.141 -1.684 -53.719 1 28.16 92 SER A CA 1
ATOM 728 C C . SER A 1 92 ? 29.094 -0.919 -55.031 1 28.16 92 SER A C 1
ATOM 730 O O . SER A 1 92 ? 30.125 -0.744 -55.688 1 28.16 92 SER A O 1
ATOM 732 N N . ASN A 1 93 ? 28.125 -0.809 -55.781 1 27.55 93 ASN A N 1
ATOM 733 C CA . ASN A 1 93 ? 28.516 -0.438 -57.125 1 27.55 93 ASN A CA 1
ATOM 734 C C . ASN A 1 93 ? 28.828 1.051 -57.25 1 27.55 93 ASN A C 1
ATOM 736 O O . ASN A 1 93 ? 29.672 1.455 -58.031 1 27.55 93 ASN A O 1
ATOM 740 N N . ASP A 1 94 ? 27.891 1.964 -57.25 1 28.08 94 ASP A N 1
ATOM 741 C CA . ASP A 1 94 ? 28.234 3.193 -57.938 1 28.08 94 ASP A CA 1
ATOM 742 C C . ASP A 1 94 ? 29.188 4.055 -57.125 1 28.08 94 ASP A C 1
ATOM 744 O O . ASP A 1 94 ? 29.188 3.986 -55.906 1 28.08 94 ASP A O 1
ATOM 748 N N . ASN A 1 95 ? 30.391 4.617 -57.531 1 30.62 95 ASN A N 1
ATOM 749 C CA . ASN A 1 95 ? 31.469 5.551 -57.188 1 30.62 95 ASN A CA 1
ATOM 750 C C . ASN A 1 95 ? 30.953 6.691 -56.312 1 30.62 95 ASN A C 1
ATOM 752 O O . ASN A 1 95 ? 31.656 7.688 -56.094 1 30.62 95 ASN A O 1
ATOM 756 N N . SER A 1 96 ? 29.609 6.965 -56.469 1 30 96 SER A N 1
ATOM 757 C CA . SER A 1 96 ? 29.297 8.328 -56.062 1 30 96 SER A CA 1
ATOM 758 C C . SER A 1 96 ? 29.562 8.516 -54.562 1 30 96 SER A C 1
ATOM 760 O O . SER A 1 96 ? 29.578 7.543 -53.812 1 30 96 SER A O 1
ATOM 762 N N . LYS A 1 97 ? 30.047 9.711 -54.156 1 34.06 97 LYS A N 1
ATOM 763 C CA . LYS A 1 97 ? 30.609 10.273 -52.938 1 34.06 97 LYS A CA 1
ATOM 764 C C . LYS A 1 97 ? 29.781 9.867 -51.719 1 34.06 97 LYS A C 1
ATOM 766 O O . LYS A 1 97 ? 28.547 9.883 -51.781 1 34.06 97 LYS A O 1
ATOM 771 N N . PRO A 1 98 ? 30.406 9.039 -50.875 1 35.47 98 PRO A N 1
ATOM 772 C CA . PRO A 1 98 ? 29.781 8.477 -49.688 1 35.47 98 PRO A CA 1
ATOM 773 C C . PRO A 1 98 ? 28.984 9.508 -48.875 1 35.47 98 PRO A C 1
ATOM 775 O O . PRO A 1 98 ? 29.312 10.695 -48.906 1 35.47 98 PRO A O 1
ATOM 778 N N . CYS A 1 99 ? 27.734 9.453 -49 1 32.09 99 CYS A N 1
ATOM 779 C CA . CYS A 1 99 ? 26.891 10.438 -48.312 1 32.09 99 CYS A CA 1
ATOM 780 C C . CYS A 1 99 ? 27.531 10.867 -47 1 32.09 99 CYS A C 1
ATOM 782 O O . CYS A 1 99 ? 27.906 10.023 -46.188 1 32.09 99 CYS A O 1
ATOM 784 N N . LEU A 1 100 ? 28.359 11.977 -46.812 1 32.69 100 LEU A N 1
ATOM 785 C CA . LEU A 1 100 ? 29.125 12.641 -45.781 1 32.69 100 LEU A CA 1
ATOM 786 C C . LEU A 1 100 ? 28.25 13.016 -44.594 1 32.69 100 LEU A C 1
ATOM 788 O O . LEU A 1 100 ? 28.625 13.852 -43.781 1 32.69 100 LEU A O 1
ATOM 792 N N . CYS A 1 101 ? 27.047 12.555 -44.812 1 31.5 101 CYS A N 1
ATOM 793 C CA . CYS A 1 101 ? 26.359 13.07 -43.656 1 31.5 101 CYS A CA 1
ATOM 794 C C . CYS A 1 101 ? 26.812 12.352 -42.375 1 31.5 101 CYS A C 1
ATOM 796 O O . CYS A 1 101 ? 27.359 11.25 -42.469 1 31.5 101 CYS A O 1
ATOM 798 N N . LYS A 1 102 ? 26.828 12.906 -41.281 1 31.78 102 LYS A N 1
ATOM 799 C CA . LYS A 1 102 ? 27.469 12.484 -40.031 1 31.78 102 LYS A CA 1
ATOM 800 C C . LYS A 1 102 ? 26.984 11.102 -39.625 1 31.78 102 LYS A C 1
ATOM 802 O O . LYS A 1 102 ? 27.734 10.344 -39 1 31.78 102 LYS A O 1
ATOM 807 N N . LEU A 1 103 ? 25.875 10.727 -40.156 1 31.83 103 LEU A N 1
ATOM 808 C CA . LEU A 1 103 ? 25.328 9.422 -39.812 1 31.83 103 LEU A CA 1
ATOM 809 C C . LEU A 1 103 ? 26.047 8.305 -40.562 1 31.83 103 LEU A C 1
ATOM 811 O O . LEU A 1 103 ? 26.391 7.277 -39.969 1 31.83 103 LEU A O 1
ATOM 815 N N . CYS A 1 104 ? 26.156 8.422 -41.781 1 34.62 104 CYS A N 1
ATOM 816 C CA . CYS A 1 104 ? 26.875 7.457 -42.625 1 34.62 104 CYS A CA 1
ATOM 817 C C . CYS A 1 104 ? 28.344 7.359 -42.188 1 34.62 104 CYS A C 1
ATOM 819 O O . CYS A 1 104 ? 28.922 6.273 -42.219 1 34.62 104 CYS A O 1
ATOM 821 N N . GLU A 1 105 ? 28.953 8.43 -41.844 1 38.5 105 GLU A N 1
ATOM 822 C CA . GLU A 1 105 ? 30.344 8.43 -41.375 1 38.5 105 GLU A CA 1
ATOM 823 C C . GLU A 1 105 ? 30.516 7.598 -40.125 1 38.5 105 GLU A C 1
ATOM 825 O O . GLU A 1 105 ? 31.453 6.809 -40 1 38.5 105 GLU A O 1
ATOM 830 N N . LEU A 1 106 ? 29.594 7.691 -39.156 1 33.94 106 LEU A N 1
ATOM 831 C CA . LEU A 1 106 ? 29.672 6.938 -37.906 1 33.94 106 LEU A CA 1
ATOM 832 C C . LEU A 1 106 ? 29.484 5.445 -38.156 1 33.94 106 LEU A C 1
ATOM 834 O O . LEU A 1 106 ? 30.188 4.617 -37.594 1 33.94 106 LEU A O 1
ATOM 838 N N . ALA A 1 107 ? 28.609 5.008 -39.031 1 32 107 ALA A N 1
ATOM 839 C CA . ALA A 1 107 ? 28.375 3.613 -39.406 1 32 107 ALA A CA 1
ATOM 840 C C . ALA A 1 107 ? 29.625 2.971 -39.969 1 32 107 ALA A C 1
ATOM 842 O O . ALA A 1 107 ? 29.922 1.801 -39.719 1 32 107 ALA A O 1
ATOM 843 N N . ARG A 1 108 ? 30.344 3.582 -40.781 1 36.78 108 ARG A N 1
ATOM 844 C CA . ARG A 1 108 ? 31.578 3.076 -41.375 1 36.78 108 ARG A CA 1
ATOM 845 C C . ARG A 1 108 ? 32.688 2.924 -40.344 1 36.78 108 ARG A C 1
ATOM 847 O O . ARG A 1 108 ? 33.5 2.021 -40.438 1 36.78 108 ARG A O 1
ATOM 854 N N . SER A 1 109 ? 32.781 3.873 -39.438 1 32.22 109 SER A N 1
ATOM 855 C CA . SER A 1 109 ? 33.875 3.791 -38.5 1 32.22 109 SER A CA 1
ATOM 856 C C . SER A 1 109 ? 33.719 2.611 -37.562 1 32.22 109 SER A C 1
ATOM 858 O O . SER A 1 109 ? 34.719 2.047 -37.062 1 32.22 109 SER A O 1
ATOM 860 N N . THR A 1 110 ? 32.531 2.096 -37.219 1 30.06 110 THR A N 1
ATOM 861 C CA . THR A 1 110 ? 32.406 0.989 -36.281 1 30.06 110 THR A CA 1
ATOM 862 C C . THR A 1 110 ? 32.812 -0.33 -36.938 1 30.06 110 THR A C 1
ATOM 864 O O . THR A 1 110 ? 32.906 -1.355 -36.25 1 30.06 110 THR A O 1
ATOM 867 N N . SER A 1 111 ? 32.906 -0.57 -38.188 1 28.03 111 SER A N 1
ATOM 868 C CA . SER A 1 111 ? 33.344 -1.84 -38.75 1 28.03 111 SER A CA 1
ATOM 869 C C . SER A 1 111 ? 34.75 -2.178 -38.281 1 28.03 111 SER A C 1
ATOM 871 O O . SER A 1 111 ? 35.094 -3.35 -38.094 1 28.03 111 SER A O 1
ATOM 873 N N . SER A 1 112 ? 35.781 -1.324 -38.438 1 27.64 112 SER A N 1
ATOM 874 C CA . SER A 1 112 ? 37.156 -1.654 -38.219 1 27.64 112 SER A CA 1
ATOM 875 C C . SER A 1 112 ? 37.469 -1.72 -36.719 1 27.64 112 SER A C 1
ATOM 877 O O . SER A 1 112 ? 38.656 -1.671 -36.312 1 27.64 112 SER A O 1
ATOM 879 N N . TRP A 1 113 ? 36.594 -1.537 -35.781 1 25.61 113 TRP A N 1
ATOM 880 C CA . TRP A 1 113 ? 37.062 -1.524 -34.406 1 25.61 113 TRP A CA 1
ATOM 881 C C . TRP A 1 113 ? 37.469 -2.924 -33.969 1 25.61 113 TRP A C 1
ATOM 883 O O . TRP A 1 113 ? 36.656 -3.814 -33.844 1 25.61 113 TRP A O 1
ATOM 893 N N . ASN A 1 114 ? 38.531 -3.453 -34.438 1 24.27 114 ASN A N 1
ATOM 894 C CA . ASN A 1 114 ? 39.25 -4.562 -33.844 1 24.27 114 ASN A CA 1
ATOM 895 C C . ASN A 1 114 ? 39.5 -4.348 -32.344 1 24.27 114 ASN A C 1
ATOM 897 O O . ASN A 1 114 ? 40.125 -3.369 -31.938 1 24.27 114 ASN A O 1
ATOM 901 N N . PHE A 1 115 ? 38.594 -4.715 -31.5 1 25.41 115 PHE A N 1
ATOM 902 C CA . PHE A 1 115 ? 38.719 -4.633 -30.047 1 25.41 115 PHE A CA 1
ATOM 903 C C . PHE A 1 115 ? 40.062 -5.219 -29.609 1 25.41 115 PHE A C 1
ATOM 905 O O . PHE A 1 115 ? 40.188 -6.438 -29.484 1 25.41 115 PHE A O 1
ATOM 912 N N . GLY A 1 116 ? 41.156 -4.715 -30.078 1 23.25 116 GLY A N 1
ATOM 913 C CA . GLY A 1 116 ? 42.406 -5.086 -29.5 1 23.25 116 GLY A CA 1
ATOM 914 C C . GLY A 1 116 ? 42.438 -5.035 -27.984 1 23.25 116 GLY A C 1
ATOM 915 O O . GLY A 1 116 ? 41.562 -4.398 -27.375 1 23.25 116 GLY A O 1
ATOM 916 N N . THR A 1 117 ? 43.375 -5.828 -27.203 1 25.33 117 THR A N 1
ATOM 917 C CA . THR A 1 117 ? 43.594 -6.25 -25.812 1 25.33 117 THR A CA 1
ATOM 918 C C . THR A 1 117 ? 43.406 -5.074 -24.859 1 25.33 117 THR A C 1
ATOM 920 O O . THR A 1 117 ? 42.625 -5.16 -23.906 1 25.33 117 THR A O 1
ATOM 923 N N . ASN A 1 118 ? 44.5 -4.332 -24.281 1 23.58 118 ASN A N 1
ATOM 924 C CA . ASN A 1 118 ? 44.969 -3.607 -23.109 1 23.58 118 ASN A CA 1
ATOM 925 C C . ASN A 1 118 ? 44.469 -2.164 -23.094 1 23.58 118 ASN A C 1
ATOM 927 O O . ASN A 1 118 ? 44.781 -1.394 -22.203 1 23.58 118 ASN A O 1
ATOM 931 N N . SER A 1 119 ? 44.344 -1.439 -24.234 1 22.91 119 SER A N 1
ATOM 932 C CA . SER A 1 119 ? 44.5 0.01 -24.234 1 22.91 119 SER A CA 1
ATOM 933 C C . SER A 1 119 ? 43.25 0.713 -23.75 1 22.91 119 SER A C 1
ATOM 935 O O . SER A 1 119 ? 42.156 0.37 -24.156 1 22.91 119 SER A O 1
ATOM 937 N N . ARG A 1 120 ? 43.312 1.701 -22.609 1 27.67 120 ARG A N 1
ATOM 938 C CA . ARG A 1 120 ? 42.5 2.436 -21.672 1 27.67 120 ARG A CA 1
ATOM 939 C C . ARG A 1 120 ? 41.5 3.342 -22.391 1 27.67 120 ARG A C 1
ATOM 941 O O . ARG A 1 120 ? 41.906 4.168 -23.219 1 27.67 120 ARG A O 1
ATOM 948 N N . PRO A 1 121 ? 40.312 2.939 -22.734 1 25.88 121 PRO A N 1
ATOM 949 C CA . PRO A 1 121 ? 39.5 3.678 -23.688 1 25.88 121 PRO A CA 1
ATOM 950 C C . PRO A 1 121 ? 39.344 5.152 -23.328 1 25.88 121 PRO A C 1
ATOM 952 O O . PRO A 1 121 ? 39.094 5.477 -22.156 1 25.88 121 PRO A O 1
ATOM 955 N N . ARG A 1 122 ? 39.969 6.133 -24.031 1 25.02 122 ARG A N 1
ATOM 956 C CA . ARG A 1 122 ? 40.094 7.582 -23.922 1 25.02 122 ARG A CA 1
ATOM 957 C C . ARG A 1 122 ? 38.719 8.227 -23.719 1 25.02 122 ARG A C 1
ATOM 959 O O . ARG A 1 122 ? 37.688 7.664 -24.094 1 25.02 122 ARG A O 1
ATOM 966 N N . LYS A 1 123 ? 38.594 9.609 -23.016 1 26.53 123 LYS A N 1
ATOM 967 C CA . LYS A 1 123 ? 37.781 10.688 -22.484 1 26.53 123 LYS A CA 1
ATOM 968 C C . LYS A 1 123 ? 36.688 11.102 -23.469 1 26.53 123 LYS A C 1
ATOM 970 O O . LYS A 1 123 ? 35.75 11.797 -23.109 1 26.53 123 LYS A O 1
ATOM 975 N N . GLU A 1 124 ? 36.938 11.023 -24.797 1 23.8 124 GLU A N 1
ATOM 976 C CA . GLU A 1 124 ? 36.188 11.633 -25.875 1 23.8 124 GLU A CA 1
ATOM 977 C C . GLU A 1 124 ? 34.812 10.984 -26 1 23.8 124 GLU A C 1
ATOM 979 O O . GLU A 1 124 ? 33.938 11.461 -26.766 1 23.8 124 GLU A O 1
ATOM 984 N N . ALA A 1 125 ? 34.594 9.789 -25.578 1 26.94 125 ALA A N 1
ATOM 985 C CA . ALA A 1 125 ? 33.406 9.062 -25.984 1 26.94 125 ALA A CA 1
ATOM 986 C C . ALA A 1 125 ? 32.188 9.531 -25.172 1 26.94 125 ALA A C 1
ATOM 988 O O . ALA A 1 125 ? 31.156 8.859 -25.141 1 26.94 125 ALA A O 1
ATOM 989 N N . GLY A 1 126 ? 32.25 10.734 -24.281 1 25.39 126 GLY A N 1
ATOM 990 C CA . GLY A 1 126 ? 31.406 11.461 -23.359 1 25.39 126 GLY A CA 1
ATOM 991 C C . GLY A 1 126 ? 30.062 11.852 -23.938 1 25.39 126 GLY A C 1
ATOM 992 O O . GLY A 1 126 ? 29.031 11.719 -23.281 1 25.39 126 GLY A O 1
ATOM 993 N N . ILE A 1 127 ? 30.047 12.906 -24.938 1 25.66 127 ILE A N 1
ATOM 994 C CA . ILE A 1 127 ? 29 13.75 -25.5 1 25.66 127 ILE A CA 1
ATOM 995 C C . ILE A 1 127 ? 28.062 12.898 -26.359 1 25.66 127 ILE A C 1
ATOM 997 O O . ILE A 1 127 ? 27.391 13.414 -27.25 1 25.66 127 ILE A O 1
ATOM 1001 N N . LEU A 1 128 ? 28.297 11.68 -26.625 1 27.08 128 LEU A N 1
ATOM 1002 C CA . LEU A 1 128 ? 27.375 11.102 -27.594 1 27.08 128 LEU A CA 1
ATOM 1003 C C . LEU A 1 128 ? 25.938 11.141 -27.062 1 27.08 128 LEU A C 1
ATOM 1005 O O . LEU A 1 128 ? 25.594 10.414 -26.141 1 27.08 128 LEU A O 1
ATOM 1009 N N . LYS A 1 129 ? 25.297 12.391 -27 1 26.41 129 LYS A N 1
ATOM 1010 C CA . LYS A 1 129 ? 24.016 13 -26.641 1 26.41 129 LYS A CA 1
ATOM 1011 C C . LYS A 1 129 ? 22.844 12.125 -27.109 1 26.41 129 LYS A C 1
ATOM 1013 O O . LYS A 1 129 ? 23 11.289 -28 1 26.41 129 LYS A O 1
ATOM 1018 N N . GLU A 1 130 ? 21.562 12.461 -26.469 1 25.81 130 GLU A N 1
ATOM 1019 C CA . GLU A 1 130 ? 20.281 11.797 -26.562 1 25.81 130 GLU A CA 1
ATOM 1020 C C . GLU A 1 130 ? 19.922 11.469 -28.016 1 25.81 130 GLU A C 1
ATOM 1022 O O . GLU A 1 130 ? 19.359 10.414 -28.297 1 25.81 130 GLU A O 1
ATOM 1027 N N . THR A 1 131 ? 20.359 12.406 -28.906 1 26.53 131 THR A N 1
ATOM 1028 C CA . THR A 1 131 ? 19.953 12.367 -30.312 1 26.53 131 THR A CA 1
ATOM 1029 C C . THR A 1 131 ? 20.547 11.148 -31.016 1 26.53 131 THR A C 1
ATOM 1031 O O . THR A 1 131 ? 19.906 10.539 -31.875 1 26.53 131 THR A O 1
ATOM 1034 N N . HIS A 1 132 ? 21.922 11.008 -30.719 1 27.64 132 HIS A N 1
ATOM 1035 C CA . HIS A 1 132 ? 22.688 10.023 -31.469 1 27.64 132 HIS A CA 1
ATOM 1036 C C . HIS A 1 132 ? 22.359 8.602 -31.031 1 27.64 132 HIS A C 1
ATOM 1038 O O . HIS A 1 132 ? 22.422 7.668 -31.828 1 27.64 132 HIS A O 1
ATOM 1044 N N . LEU A 1 133 ? 22.062 8.469 -29.734 1 28.67 133 LEU A N 1
ATOM 1045 C CA . LEU A 1 133 ? 21.609 7.164 -29.25 1 28.67 133 LEU A CA 1
ATOM 1046 C C . LEU A 1 133 ? 20.281 6.766 -29.891 1 28.67 133 LEU A C 1
ATOM 1048 O O . LEU A 1 133 ? 20.047 5.582 -30.125 1 28.67 133 LEU A O 1
ATOM 1052 N N . GLN A 1 134 ? 19.469 7.797 -30.188 1 27.23 134 GLN A N 1
ATOM 1053 C CA . GLN A 1 134 ? 18.203 7.57 -30.875 1 27.23 134 GLN A CA 1
ATOM 1054 C C . GLN A 1 134 ? 18.438 6.988 -32.281 1 27.23 134 GLN A C 1
ATOM 1056 O O . GLN A 1 134 ? 17.703 6.105 -32.719 1 27.23 134 GLN A O 1
ATOM 1061 N N . ILE A 1 135 ? 19.438 7.559 -32.969 1 28.41 135 ILE A N 1
ATOM 1062 C CA . ILE A 1 135 ? 19.75 7.141 -34.344 1 28.41 135 ILE A CA 1
ATOM 1063 C C . ILE A 1 135 ? 20.422 5.77 -34.312 1 28.41 135 ILE A C 1
ATOM 1065 O O . ILE A 1 135 ? 20.156 4.926 -35.188 1 28.41 135 ILE A O 1
ATOM 1069 N N . LEU A 1 136 ? 21.406 5.59 -33.375 1 29.19 136 LEU A N 1
ATOM 1070 C CA . LEU A 1 136 ? 22.109 4.316 -33.312 1 29.19 136 LEU A CA 1
ATOM 1071 C C . LEU A 1 136 ? 21.172 3.176 -32.969 1 29.19 136 LEU A C 1
ATOM 1073 O O . LEU A 1 136 ? 21.359 2.043 -33.406 1 29.19 136 LEU A O 1
ATOM 1077 N N . PHE A 1 137 ? 20.156 3.482 -32.125 1 29.17 137 PHE A N 1
ATOM 1078 C CA . PHE A 1 137 ? 19.141 2.506 -31.781 1 29.17 137 PHE A CA 1
ATOM 1079 C C . PHE A 1 137 ? 18.344 2.082 -33 1 29.17 137 PHE A C 1
ATOM 1081 O O . PHE A 1 137 ? 17.812 0.974 -33.062 1 29.17 137 PHE A O 1
ATOM 1088 N N . CYS A 1 138 ? 18.172 2.988 -34 1 28.22 138 CYS A N 1
ATOM 1089 C CA . CYS A 1 138 ? 17.406 2.688 -35.219 1 28.22 138 CYS A CA 1
ATOM 1090 C C . CYS A 1 138 ? 18.125 1.645 -36.062 1 28.22 138 CYS A C 1
ATOM 1092 O O . CYS A 1 138 ? 17.484 0.905 -36.812 1 28.22 138 CYS A O 1
ATOM 1094 N N . HIS A 1 139 ? 19.469 1.774 -36.375 1 28.98 139 HIS A N 1
ATOM 1095 C CA . HIS A 1 139 ? 20.156 0.937 -37.344 1 28.98 139 HIS A CA 1
ATOM 1096 C C . HIS A 1 139 ? 20.734 -0.314 -36.688 1 28.98 139 HIS A C 1
ATOM 1098 O O . HIS A 1 139 ? 21.422 -1.095 -37.344 1 28.98 139 HIS A O 1
ATOM 1104 N N . THR A 1 140 ? 21.172 -0.282 -35.5 1 28.86 140 THR A N 1
ATOM 1105 C CA . THR A 1 140 ? 21.844 -1.44 -34.906 1 28.86 140 THR A CA 1
ATOM 1106 C C . THR A 1 140 ? 20.844 -2.564 -34.625 1 28.86 140 THR A C 1
ATOM 1108 O O . THR A 1 140 ? 19.641 -2.316 -34.5 1 28.86 140 THR A O 1
ATOM 1111 N N . THR A 1 141 ? 21.25 -3.838 -35.188 1 27.27 141 THR A N 1
ATOM 1112 C CA . THR A 1 141 ? 20.391 -4.977 -34.875 1 27.27 141 THR A CA 1
ATOM 1113 C C . THR A 1 141 ? 19.969 -4.941 -33.406 1 27.27 141 THR A C 1
ATOM 1115 O O . THR A 1 141 ? 20.594 -4.258 -32.594 1 27.27 141 THR A O 1
ATOM 1118 N N . GLN A 1 142 ? 18.797 -5.484 -33.125 1 27.84 142 GLN A N 1
ATOM 1119 C CA . GLN A 1 142 ? 18.344 -5.578 -31.75 1 27.84 142 GLN A CA 1
ATOM 1120 C C . GLN A 1 142 ? 19.453 -6.078 -30.828 1 27.84 142 GLN A C 1
ATOM 1122 O O . GLN A 1 142 ? 19.578 -5.625 -29.688 1 27.84 142 GLN A O 1
ATOM 1127 N N . ARG A 1 143 ? 20.359 -6.984 -31.344 1 29.61 143 ARG A N 1
ATOM 1128 C CA . ARG A 1 143 ? 21.391 -7.559 -30.5 1 29.61 143 ARG A CA 1
ATOM 1129 C C . ARG A 1 143 ? 22.438 -6.512 -30.125 1 29.61 143 ARG A C 1
ATOM 1131 O O . ARG A 1 143 ? 22.875 -6.453 -28.969 1 29.61 143 ARG A O 1
ATOM 1138 N N . GLN A 1 144 ? 22.953 -5.875 -31.156 1 30.75 144 GLN A N 1
ATOM 1139 C CA . GLN A 1 144 ? 24.031 -4.938 -30.891 1 30.75 144 GLN A CA 1
ATOM 1140 C C . GLN A 1 144 ? 23.547 -3.717 -30.125 1 30.75 144 GLN A C 1
ATOM 1142 O O . GLN A 1 144 ? 24.281 -3.158 -29.297 1 30.75 144 GLN A O 1
ATOM 1147 N N . ARG A 1 145 ? 22.297 -3.41 -30.375 1 33.38 145 ARG A N 1
ATOM 1148 C CA . ARG A 1 145 ? 21.703 -2.348 -29.578 1 33.38 145 ARG A CA 1
ATOM 1149 C C . ARG A 1 145 ? 21.641 -2.742 -28.094 1 33.38 145 ARG A C 1
ATOM 1151 O O . ARG A 1 145 ? 21.922 -1.924 -27.219 1 33.38 145 ARG A O 1
ATOM 1158 N N . THR A 1 146 ? 21.328 -4.043 -27.953 1 29 146 THR A N 1
ATOM 1159 C CA . THR A 1 146 ? 21.328 -4.602 -26.609 1 29 146 THR A CA 1
ATOM 1160 C C . THR A 1 146 ? 22.75 -4.648 -26.047 1 29 146 THR A C 1
ATOM 1162 O O . THR A 1 146 ? 22.984 -4.34 -24.875 1 29 146 THR A O 1
ATOM 1165 N N . GLN A 1 147 ? 23.734 -4.98 -26.859 1 30.41 147 GLN A N 1
ATOM 1166 C CA . GLN A 1 147 ? 25.125 -5.031 -26.406 1 30.41 147 GLN A CA 1
ATOM 1167 C C . GLN A 1 147 ? 25.656 -3.633 -26.109 1 30.41 147 GLN A C 1
ATOM 1169 O O . GLN A 1 147 ? 26.359 -3.424 -25.109 1 30.41 147 GLN A O 1
ATOM 1174 N N . LEU A 1 148 ? 25.375 -2.744 -26.984 1 32.06 148 LEU A N 1
ATOM 1175 C CA . LEU A 1 148 ? 25.859 -1.382 -26.781 1 32.06 148 LEU A CA 1
ATOM 1176 C C . LEU A 1 148 ? 25.125 -0.702 -25.641 1 32.06 148 LEU A C 1
ATOM 1178 O O . LEU A 1 148 ? 25.734 0.021 -24.844 1 32.06 148 LEU A O 1
ATOM 1182 N N . LEU A 1 149 ? 23.828 -0.948 -25.594 1 30.34 149 LEU A N 1
ATOM 1183 C CA . LEU A 1 149 ? 23.125 -0.499 -24.406 1 30.34 149 LEU A CA 1
ATOM 1184 C C . LEU A 1 149 ? 23.609 -1.254 -23.172 1 30.34 149 LEU A C 1
ATOM 1186 O O . LEU A 1 149 ? 23.734 -0.669 -22.094 1 30.34 149 LEU A O 1
ATOM 1190 N N . TYR A 1 150 ? 24 -2.568 -23.328 1 28.77 150 TYR A N 1
ATOM 1191 C CA . TYR A 1 150 ? 24.625 -3.32 -22.25 1 28.77 150 TYR A CA 1
ATOM 1192 C C . TYR A 1 150 ? 25.984 -2.717 -21.891 1 28.77 150 TYR A C 1
ATOM 1194 O O . TYR A 1 150 ? 26.297 -2.561 -20.703 1 28.77 150 TYR A O 1
ATOM 1202 N N . TYR A 1 151 ? 26.875 -2.406 -22.828 1 29.8 151 TYR A N 1
ATOM 1203 C CA . TYR A 1 151 ? 28.172 -1.805 -22.578 1 29.8 151 TYR A CA 1
ATOM 1204 C C . TYR A 1 151 ? 28.031 -0.393 -22.016 1 29.8 151 TYR A C 1
ATOM 1206 O O . TYR A 1 151 ? 28.75 0.003 -21.109 1 29.8 151 TYR A O 1
ATOM 1214 N N . TYR A 1 152 ? 27.125 0.345 -22.531 1 31.75 152 TYR A N 1
ATOM 1215 C CA . TYR A 1 152 ? 26.891 1.681 -22 1 31.75 152 TYR A CA 1
ATOM 1216 C C . TYR A 1 152 ? 26.312 1.61 -20.578 1 31.75 152 TYR A C 1
ATOM 1218 O O . TYR A 1 152 ? 26.75 2.338 -19.688 1 31.75 152 TYR A O 1
ATOM 1226 N N . TYR A 1 153 ? 25.375 0.747 -20.344 1 27.61 153 TYR A N 1
ATOM 1227 C CA . TYR A 1 153 ? 24.906 0.562 -18.984 1 27.61 153 TYR A CA 1
ATOM 1228 C C . TYR A 1 153 ? 25.969 -0.114 -18.125 1 27.61 153 TYR A C 1
ATOM 1230 O O . TYR A 1 153 ? 26.109 0.198 -16.938 1 27.61 153 TYR A O 1
ATOM 1238 N N . SER A 1 154 ? 26.781 -0.983 -18.656 1 28.27 154 SER A N 1
ATOM 1239 C CA . SER A 1 154 ? 27.906 -1.529 -17.906 1 28.27 154 SER A CA 1
ATOM 1240 C C . SER A 1 154 ? 28.953 -0.459 -17.641 1 28.27 154 SER A C 1
ATOM 1242 O O . SER A 1 154 ? 29.578 -0.449 -16.578 1 28.27 154 SER A O 1
ATOM 1244 N N . CYS A 1 155 ? 29.281 0.351 -18.609 1 27.95 155 CYS A N 1
ATOM 1245 C CA . CYS A 1 155 ? 30.266 1.398 -18.375 1 27.95 155 CYS A CA 1
ATOM 1246 C C . CYS A 1 155 ? 29.703 2.494 -17.484 1 27.95 155 CYS A C 1
ATOM 1248 O O . CYS A 1 155 ? 30.406 3.035 -16.625 1 27.95 155 CYS A O 1
ATOM 1250 N N . GLU A 1 156 ? 28.484 2.895 -17.656 1 28.38 156 GLU A N 1
ATOM 1251 C CA . GLU A 1 156 ? 27.938 3.879 -16.734 1 28.38 156 GLU A CA 1
ATOM 1252 C C . GLU A 1 156 ? 27.719 3.266 -15.352 1 28.38 156 GLU A C 1
ATOM 1254 O O . GLU A 1 156 ? 27.953 3.916 -14.336 1 28.38 156 GLU A O 1
ATOM 1259 N N . LYS A 1 157 ? 27.312 2.006 -15.164 1 28.7 157 LYS A N 1
ATOM 1260 C CA . LYS A 1 157 ? 27.359 1.365 -13.852 1 28.7 157 LYS A CA 1
ATOM 1261 C C . LYS A 1 157 ? 28.781 1.28 -13.32 1 28.7 157 LYS A C 1
ATOM 1263 O O . LYS A 1 157 ? 29 1.379 -12.109 1 28.7 157 LYS A O 1
ATOM 1268 N N . TYR A 1 158 ? 29.797 1.078 -14.102 1 26.34 158 TYR A N 1
ATOM 1269 C CA . TYR A 1 158 ? 31.156 1.1 -13.586 1 26.34 158 TYR A CA 1
ATOM 1270 C C . TYR A 1 158 ? 31.578 2.514 -13.195 1 26.34 158 TYR A C 1
ATOM 1272 O O . TYR A 1 158 ? 32.312 2.705 -12.219 1 26.34 158 TYR A O 1
ATOM 1280 N N . ARG A 1 159 ? 31.156 3.516 -14 1 27.34 159 ARG A N 1
ATOM 1281 C CA . ARG A 1 159 ? 31.516 4.852 -13.555 1 27.34 159 ARG A CA 1
ATOM 1282 C C . ARG A 1 159 ? 30.844 5.199 -12.234 1 27.34 159 ARG A C 1
ATOM 1284 O O . ARG A 1 159 ? 31.453 5.805 -11.352 1 27.34 159 ARG A O 1
ATOM 1291 N N . GLU A 1 160 ? 29.516 5.082 -12.227 1 27.33 160 GLU A N 1
ATOM 1292 C CA . GLU A 1 160 ? 28.953 5.445 -10.93 1 27.33 160 GLU A CA 1
ATOM 1293 C C . GLU A 1 160 ? 29.469 4.523 -9.82 1 27.33 160 GLU A C 1
ATOM 1295 O O . GLU A 1 160 ? 29.531 4.918 -8.656 1 27.33 160 GLU A O 1
ATOM 1300 N N . SER A 1 161 ? 29.812 3.328 -10.141 1 26.19 161 SER A N 1
ATOM 1301 C CA . SER A 1 161 ? 30.453 2.613 -9.047 1 26.19 161 SER A CA 1
ATOM 1302 C C . SER A 1 161 ? 31.828 3.197 -8.742 1 26.19 161 SER A C 1
ATOM 1304 O O . SER A 1 161 ? 32.25 3.24 -7.586 1 26.19 161 SER A O 1
ATOM 1306 N N . ASN A 1 162 ? 32.562 3.59 -9.766 1 25.56 162 ASN A N 1
ATOM 1307 C CA . ASN A 1 162 ? 33.938 3.943 -9.445 1 25.56 162 ASN A CA 1
ATOM 1308 C C . ASN A 1 162 ? 34.031 5.383 -8.945 1 25.56 162 ASN A C 1
ATOM 1310 O O . ASN A 1 162 ? 35 5.734 -8.258 1 25.56 162 ASN A O 1
ATOM 1314 N N . GLU A 1 163 ? 33.438 6.293 -9.641 1 27.52 163 GLU A N 1
ATOM 1315 C CA . GLU A 1 163 ? 33.75 7.621 -9.117 1 27.52 163 GLU A CA 1
ATOM 1316 C C . GLU A 1 163 ? 33.25 7.785 -7.688 1 27.52 163 GLU A C 1
ATOM 1318 O O . GLU A 1 163 ? 33.75 8.602 -6.93 1 27.52 163 GLU A O 1
ATOM 1323 N N . ASN A 1 164 ? 32.188 7.219 -7.379 1 23.7 164 ASN A N 1
ATOM 1324 C CA . ASN A 1 164 ? 32 7.359 -5.934 1 23.7 164 ASN A CA 1
ATOM 1325 C C . ASN A 1 164 ? 33.094 6.598 -5.164 1 23.7 164 ASN A C 1
ATOM 1327 O O . ASN A 1 164 ? 33.062 6.566 -3.934 1 23.7 164 ASN A O 1
ATOM 1331 N N . VAL A 1 165 ? 33.906 5.883 -5.867 1 25.31 165 VAL A N 1
ATOM 1332 C CA . VAL A 1 165 ? 35.031 5.371 -5.066 1 25.31 165 VAL A CA 1
ATOM 1333 C C . VAL A 1 165 ? 35.969 6.504 -4.738 1 25.31 165 VAL A C 1
ATOM 1335 O O . VAL A 1 165 ? 36.469 6.594 -3.613 1 25.31 165 VAL A O 1
ATOM 1338 N N . GLU A 1 166 ? 36.281 7.328 -5.746 1 24.22 166 GLU A N 1
ATOM 1339 C CA . GLU A 1 166 ? 37.375 8.211 -5.434 1 24.22 166 GLU A CA 1
ATOM 1340 C C . GLU A 1 166 ? 36.969 9.312 -4.465 1 24.22 166 GLU A C 1
ATOM 1342 O O . GLU A 1 166 ? 37.719 9.672 -3.557 1 24.22 166 GLU A O 1
ATOM 1347 N N . LEU A 1 167 ? 36.031 10.125 -4.895 1 23.44 167 LEU A N 1
ATOM 1348 C CA . LEU A 1 167 ? 35.812 11.211 -3.947 1 23.44 167 LEU A CA 1
ATOM 1349 C C . LEU A 1 167 ? 35.406 10.672 -2.584 1 23.44 167 LEU A C 1
ATOM 1351 O O . LEU A 1 167 ? 35.281 11.43 -1.617 1 23.44 167 LEU A O 1
ATOM 1355 N N . MET A 1 168 ? 34.938 9.453 -2.492 1 21.83 168 MET A N 1
ATOM 1356 C CA . MET A 1 168 ? 35.125 8.93 -1.141 1 21.83 168 MET A CA 1
ATOM 1357 C C . MET A 1 168 ? 36.562 9.047 -0.703 1 21.83 168 MET A C 1
ATOM 1359 O O . MET A 1 168 ? 36.875 8.906 0.482 1 21.83 168 MET A O 1
ATOM 1363 N N . LEU A 1 169 ? 37.5 9.172 -1.713 1 21.72 169 LEU A N 1
ATOM 1364 C CA . LEU A 1 169 ? 38.875 9.086 -1.275 1 21.72 169 LEU A CA 1
ATOM 1365 C C . LEU A 1 169 ? 39.312 10.367 -0.575 1 21.72 169 LEU A C 1
ATOM 1367 O O . LEU A 1 169 ? 40.125 10.336 0.347 1 21.72 169 LEU A O 1
ATOM 1371 N N . SER A 1 170 ? 39.281 11.539 -1.27 1 20.5 170 SER A N 1
ATOM 1372 C CA . SER A 1 170 ? 40.125 12.594 -0.718 1 20.5 170 SER A CA 1
ATOM 1373 C C . SER A 1 170 ? 39.625 13.031 0.657 1 20.5 170 SER A C 1
ATOM 1375 O O . SER A 1 170 ? 40.219 13.906 1.287 1 20.5 170 SER A O 1
ATOM 1377 N N . GLN A 1 171 ? 38.469 13.258 0.906 1 20.23 171 GLN A N 1
ATOM 1378 C CA . GLN A 1 171 ? 38.531 13.75 2.275 1 20.23 171 GLN A CA 1
ATOM 1379 C C . GLN A 1 171 ? 39.406 12.867 3.137 1 20.23 171 GLN A C 1
ATOM 1381 O O . GLN A 1 171 ? 39.562 11.664 2.877 1 20.23 171 GLN A O 1
ATOM 1386 N N . GLY A 1 172 ? 40.281 13.586 4.105 1 18.59 172 GLY A N 1
ATOM 1387 C CA . GLY A 1 172 ? 41.406 13.18 4.957 1 18.59 172 GLY A CA 1
ATOM 1388 C C . GLY A 1 172 ? 41.312 11.711 5.359 1 18.59 172 GLY A C 1
ATOM 1389 O O . GLY A 1 172 ? 40.25 11.133 5.41 1 18.59 172 GLY A O 1
ATOM 1390 N N . SER A 1 173 ? 42.438 11.031 5.07 1 19.14 173 SER A N 1
ATOM 1391 C CA . SER A 1 173 ? 43.312 9.938 5.508 1 19.14 173 SER A CA 1
ATOM 1392 C C . SER A 1 173 ? 43.219 9.719 7.012 1 19.14 173 SER A C 1
ATOM 1394 O O . SER A 1 173 ? 43.969 8.945 7.586 1 19.14 173 SER A O 1
ATOM 1396 N N . SER A 1 174 ? 42.75 10.648 7.852 1 18.39 174 SER A N 1
ATOM 1397 C CA . SER A 1 174 ? 43.219 10.172 9.156 1 18.39 174 SER A CA 1
ATOM 1398 C C . SER A 1 174 ? 42.969 8.68 9.312 1 18.39 174 SER A C 1
ATOM 1400 O O . SER A 1 174 ? 41.812 8.219 9.25 1 18.39 174 SER A O 1
ATOM 1402 N N . LEU A 1 175 ? 44.031 7.906 8.812 1 18.05 175 LEU A N 1
ATOM 1403 C CA . LEU A 1 175 ? 44.625 6.625 9.164 1 18.05 175 LEU A CA 1
ATOM 1404 C C . LEU A 1 175 ? 44.5 6.352 10.664 1 18.05 175 LEU A C 1
ATOM 1406 O O . LEU A 1 175 ? 45.156 6.996 11.477 1 18.05 175 LEU A O 1
ATOM 1410 N N . SER A 1 176 ? 43.406 6.559 11.336 1 18.41 176 SER A N 1
ATOM 1411 C CA . SER A 1 176 ? 43.75 6.012 12.648 1 18.41 176 SER A CA 1
ATOM 1412 C C . SER A 1 176 ? 44.594 4.742 12.516 1 18.41 176 SER A C 1
ATOM 1414 O O . SER A 1 176 ? 44.375 3.934 11.617 1 18.41 176 SER A O 1
ATOM 1416 N N . THR A 1 177 ? 45.906 4.848 12.789 1 18.31 177 THR A N 1
ATOM 1417 C CA . THR A 1 177 ? 46.969 3.975 13.266 1 18.31 177 THR A CA 1
ATOM 1418 C C . THR A 1 177 ? 46.406 2.689 13.852 1 18.31 177 THR A C 1
ATOM 1420 O O . THR A 1 177 ? 45.438 2.727 14.602 1 18.31 177 THR A O 1
ATOM 1423 N N . SER A 1 178 ? 46.781 1.673 13.133 1 18.73 178 SER A N 1
ATOM 1424 C CA . SER A 1 178 ? 46.75 0.269 13.523 1 18.73 178 SER A CA 1
ATOM 1425 C C . SER A 1 178 ? 47.25 0.082 14.953 1 18.73 178 SER A C 1
ATOM 1427 O O . SER A 1 178 ? 47.562 -1.038 15.367 1 18.73 178 SER A O 1
ATOM 1429 N N . SER A 1 179 ? 47.469 1.084 15.773 1 18.91 179 SER A N 1
ATOM 1430 C CA . SER A 1 179 ? 48.156 0.5 16.906 1 18.91 179 SER A CA 1
ATOM 1431 C C . SER A 1 179 ? 47.656 -0.902 17.219 1 18.91 179 SER A C 1
ATOM 1433 O O . SER A 1 179 ? 46.438 -1.142 17.203 1 18.91 179 SER A O 1
ATOM 1435 N N . GLY A 1 180 ? 48.594 -1.926 16.875 1 19.27 180 GLY A N 1
ATOM 1436 C CA . GLY A 1 180 ? 48.812 -3.328 17.203 1 19.27 180 GLY A CA 1
ATOM 1437 C C . GLY A 1 180 ? 48.312 -3.705 18.594 1 19.27 180 GLY A C 1
ATOM 1438 O O . GLY A 1 180 ? 48.906 -4.527 19.266 1 19.27 180 GLY A O 1
ATOM 1439 N N . GLU A 1 181 ? 47.625 -2.986 19.266 1 19.7 181 GLU A N 1
ATOM 1440 C CA . GLU A 1 181 ? 47.719 -3.486 20.641 1 19.7 181 GLU A CA 1
ATOM 1441 C C . GLU A 1 181 ? 47.469 -4.996 20.688 1 19.7 181 GLU A C 1
ATOM 1443 O O . GLU A 1 181 ? 46.562 -5.508 20.047 1 19.7 181 GLU A O 1
ATOM 1448 N N . ILE A 1 182 ? 48.594 -5.703 20.766 1 19.19 182 ILE A N 1
ATOM 1449 C CA . ILE A 1 182 ? 48.875 -7 21.375 1 19.19 182 ILE A CA 1
ATOM 1450 C C . ILE A 1 182 ? 47.781 -7.352 22.375 1 19.19 182 ILE A C 1
ATOM 1452 O O . ILE A 1 182 ? 47.562 -6.621 23.344 1 19.19 182 ILE A O 1
ATOM 1456 N N . PHE A 1 183 ? 46.75 -7.723 21.766 1 19.09 183 PHE A N 1
ATOM 1457 C CA . PHE A 1 183 ? 46.125 -8.523 22.812 1 19.09 183 PHE A CA 1
ATOM 1458 C C . PHE A 1 183 ? 47.125 -9.414 23.516 1 19.09 183 PHE A C 1
ATOM 1460 O O . PHE A 1 183 ? 47.625 -10.375 22.922 1 19.09 183 PHE A O 1
ATOM 1467 N N . ILE A 1 184 ? 48.25 -8.75 23.906 1 20.83 184 ILE A N 1
ATOM 1468 C CA . ILE A 1 184 ? 49 -9.492 24.938 1 20.83 184 ILE A CA 1
ATOM 1469 C C . ILE A 1 184 ? 48.031 -10.305 25.781 1 20.83 184 ILE A C 1
ATOM 1471 O O . ILE A 1 184 ? 46.969 -9.82 26.156 1 20.83 184 ILE A O 1
ATOM 1475 N N . PRO A 1 185 ? 48.375 -11.688 25.656 1 22.52 185 PRO A N 1
ATOM 1476 C CA . PRO A 1 185 ? 47.938 -12.547 26.75 1 22.52 185 PRO A CA 1
ATOM 1477 C C . PRO A 1 185 ? 48 -11.844 28.109 1 22.52 185 PRO A C 1
ATOM 1479 O O . PRO A 1 185 ? 49.094 -11.57 28.609 1 22.52 185 PRO A O 1
ATOM 1482 N N . TYR A 1 186 ? 47.688 -10.539 28.078 1 22.42 186 TYR A N 1
ATOM 1483 C CA . TYR A 1 186 ? 47.969 -10.047 29.422 1 22.42 186 TYR A CA 1
ATOM 1484 C C . TYR A 1 186 ? 47.688 -11.117 30.469 1 22.42 186 TYR A C 1
ATOM 1486 O O . TYR A 1 186 ? 46.531 -11.57 30.609 1 22.42 186 TYR A O 1
ATOM 1494 N N . ASN A 1 187 ? 48.719 -11.93 30.656 1 22.11 187 ASN A N 1
ATOM 1495 C CA . ASN A 1 187 ? 49 -12.75 31.828 1 22.11 187 ASN A CA 1
ATOM 1496 C C . ASN A 1 187 ? 48.656 -12.016 33.125 1 22.11 187 ASN A C 1
ATOM 1498 O O . ASN A 1 187 ? 49.531 -11.734 33.938 1 22.11 187 ASN A O 1
ATOM 1502 N N . ALA A 1 188 ? 48.25 -10.617 33.031 1 26.84 188 ALA A N 1
ATOM 1503 C CA . ALA A 1 188 ? 48.188 -10.328 34.469 1 26.84 188 ALA A CA 1
ATOM 1504 C C . ALA A 1 188 ? 47.531 -11.469 35.25 1 26.84 188 ALA A C 1
ATOM 1506 O O . ALA A 1 188 ? 46.75 -12.227 34.656 1 26.84 188 ALA A O 1
ATOM 1507 N N . GLY A 1 189 ? 48.062 -11.836 36.156 1 23.95 189 GLY A N 1
ATOM 1508 C CA . GLY A 1 189 ? 47.562 -12.883 37.031 1 23.95 189 GLY A CA 1
ATOM 1509 C C . GLY A 1 189 ? 46.031 -13 37.031 1 23.95 189 GLY A C 1
ATOM 1510 O O . GLY A 1 189 ? 45.344 -12.133 36.469 1 23.95 189 GLY A O 1
ATOM 1511 N N . PRO A 1 190 ? 45.438 -14.117 37.25 1 26.73 190 PRO A N 1
ATOM 1512 C CA . PRO A 1 190 ? 44.094 -14.609 37.531 1 26.73 190 PRO A CA 1
ATOM 1513 C C . PRO A 1 190 ? 43.188 -13.547 38.188 1 26.73 190 PRO A C 1
ATOM 1515 O O . PRO A 1 190 ? 42.156 -13.875 38.75 1 26.73 190 PRO A O 1
ATOM 1518 N N . SER A 1 191 ? 43.469 -12.188 38 1 27.58 191 SER A N 1
ATOM 1519 C CA . SER A 1 191 ? 42.844 -11.422 39.094 1 27.58 191 SER A CA 1
ATOM 1520 C C . SER A 1 191 ? 41.344 -11.625 39.156 1 27.58 191 SER A C 1
ATOM 1522 O O . SER A 1 191 ? 40.688 -11.805 38.094 1 27.58 191 SER A O 1
ATOM 1524 N N . GLN A 1 192 ? 40.562 -11.875 40.219 1 27.47 192 GLN A N 1
ATOM 1525 C CA . GLN A 1 192 ? 39.219 -12.375 40.562 1 27.47 192 GLN A CA 1
ATOM 1526 C C . GLN A 1 192 ? 38.125 -11.477 40 1 27.47 192 GLN A C 1
ATOM 1528 O O . GLN A 1 192 ? 37.875 -10.391 40.531 1 27.47 192 GLN A O 1
ATOM 1533 N N . SER A 1 193 ? 38.156 -10.977 38.875 1 31.95 193 SER A N 1
ATOM 1534 C CA . SER A 1 193 ? 37.5 -9.797 38.312 1 31.95 193 SER A CA 1
ATOM 1535 C C . SER A 1 193 ? 36 -9.812 38.562 1 31.95 193 SER A C 1
ATOM 1537 O O . SER A 1 193 ? 35.344 -10.836 38.375 1 31.95 193 SER A O 1
ATOM 1539 N N . ASN A 1 194 ? 35.344 -8.945 39.281 1 30.72 194 ASN A N 1
ATOM 1540 C CA . ASN A 1 194 ? 34 -9.047 39.875 1 30.72 194 ASN A CA 1
ATOM 1541 C C . ASN A 1 194 ? 32.938 -9.297 38.812 1 30.72 194 ASN A C 1
ATOM 1543 O O . ASN A 1 194 ? 32.969 -8.68 37.75 1 30.72 194 ASN A O 1
ATOM 1547 N N . LYS A 1 195 ? 32.219 -10.328 38.562 1 33.75 195 LYS A N 1
ATOM 1548 C CA . LYS A 1 195 ? 31.156 -10.961 37.781 1 33.75 195 LYS A CA 1
ATOM 1549 C C . LYS A 1 195 ? 30.125 -9.938 37.312 1 33.75 195 LYS A C 1
ATOM 1551 O O . LYS A 1 195 ? 29.297 -9.484 38.094 1 33.75 195 LYS A O 1
ATOM 1556 N N . SER A 1 196 ? 30.406 -8.891 36.531 1 36.44 196 SER A N 1
ATOM 1557 C CA . SER A 1 196 ? 29.641 -7.742 36.062 1 36.44 196 SER A CA 1
ATOM 1558 C C . SER A 1 196 ? 28.234 -8.148 35.625 1 36.44 196 SER A C 1
ATOM 1560 O O . SER A 1 196 ? 28.016 -9.273 35.156 1 36.44 196 SER A O 1
ATOM 1562 N N . ARG A 1 197 ? 27.078 -7.5 35.875 1 46.5 197 ARG A N 1
ATOM 1563 C CA . ARG A 1 197 ? 25.656 -7.812 35.688 1 46.5 197 ARG A CA 1
ATOM 1564 C C . ARG A 1 197 ? 25.359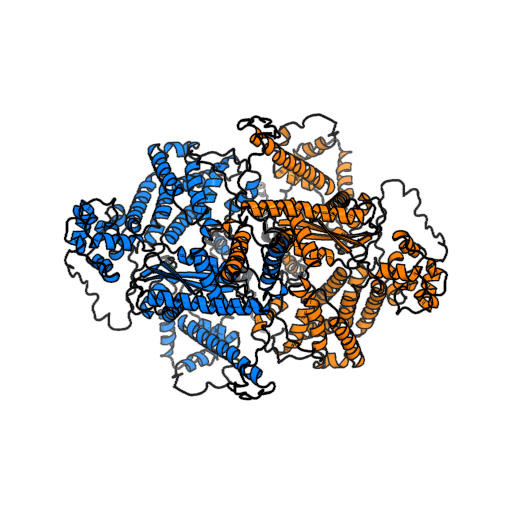 -8.148 34.25 1 46.5 197 ARG A C 1
ATOM 1566 O O . ARG A 1 197 ? 25.562 -7.316 33.344 1 46.5 197 ARG A O 1
ATOM 1573 N N . GLY A 1 198 ? 25.562 -9.219 33.469 1 56.28 198 GLY A N 1
ATOM 1574 C CA . GLY A 1 198 ? 25.547 -9.836 32.156 1 56.28 198 GLY A CA 1
ATOM 1575 C C . GLY A 1 198 ? 24.297 -9.5 31.375 1 56.28 198 GLY A C 1
ATOM 1576 O O . GLY A 1 198 ? 23.188 -9.562 31.891 1 56.28 198 GLY A O 1
ATOM 1577 N N . SER A 1 199 ? 24.391 -8.727 30.078 1 82.19 199 SER A N 1
ATOM 1578 C CA . SER A 1 199 ? 23.281 -8.406 29.203 1 82.19 199 SER A CA 1
ATOM 1579 C C . SER A 1 199 ? 22.859 -9.617 28.359 1 82.19 199 SER A C 1
ATOM 1581 O O . SER A 1 199 ? 23.703 -10.453 28.031 1 82.19 199 SER A O 1
ATOM 1583 N N . TYR A 1 200 ? 21.688 -9.992 28.25 1 90.25 200 TYR A N 1
ATOM 1584 C CA . TYR A 1 200 ? 21.125 -11.133 27.547 1 90.25 200 TYR A CA 1
ATOM 1585 C C . TYR A 1 200 ? 20.609 -10.727 26.172 1 90.25 200 TYR A C 1
ATOM 1587 O O . TYR A 1 200 ? 19.953 -9.695 26.031 1 90.25 200 TYR A O 1
ATOM 1595 N N . ASN A 1 201 ? 21 -11.594 25.141 1 91.25 201 ASN A N 1
ATOM 1596 C CA . ASN A 1 201 ? 20.484 -11.406 23.797 1 91.25 201 ASN A CA 1
ATOM 1597 C C . ASN A 1 201 ? 19.25 -12.281 23.547 1 91.25 201 ASN A C 1
ATOM 1599 O O . ASN A 1 201 ? 19.328 -13.508 23.641 1 91.25 201 ASN A O 1
ATOM 1603 N N . ILE A 1 202 ? 18.203 -11.719 23.172 1 92.06 202 ILE A N 1
ATOM 1604 C CA . ILE A 1 202 ? 16.969 -12.469 23 1 92.06 202 ILE A CA 1
ATOM 1605 C C . ILE A 1 202 ? 16.703 -12.68 21.5 1 92.06 202 ILE A C 1
ATOM 1607 O O . ILE A 1 202 ? 15.734 -13.352 21.125 1 92.06 202 ILE A O 1
ATOM 1611 N N . PHE A 1 203 ? 17.484 -12.141 20.641 1 93.5 203 PHE A N 1
ATOM 1612 C CA . PHE A 1 203 ? 17.219 -12.188 19.219 1 93.5 203 PHE A CA 1
ATOM 1613 C C . PHE A 1 203 ? 17.875 -13.406 18.578 1 93.5 203 PHE A C 1
ATOM 1615 O O . PHE A 1 203 ? 18.938 -13.289 17.953 1 93.5 203 PHE A O 1
ATOM 1622 N N . SER A 1 204 ? 17.172 -14.461 18.719 1 92.5 204 SER A N 1
ATOM 1623 C CA . SER A 1 204 ? 17.562 -15.719 18.094 1 92.5 204 SER A CA 1
ATOM 1624 C C . SER A 1 204 ? 17.234 -15.727 16.609 1 92.5 204 SER A C 1
ATOM 1626 O O . SER A 1 204 ? 16.594 -14.789 16.109 1 92.5 204 SER A O 1
ATOM 1628 N N . GLU A 1 205 ? 17.609 -16.75 15.945 1 90.94 205 GLU A N 1
ATOM 1629 C CA . GLU A 1 205 ? 17.312 -16.906 14.523 1 90.94 205 GLU A CA 1
ATOM 1630 C C . GLU A 1 205 ? 15.812 -16.906 14.266 1 90.94 205 GLU A C 1
ATOM 1632 O O . GLU A 1 205 ? 15.344 -16.281 13.32 1 90.94 205 GLU A O 1
ATOM 1637 N N . ARG A 1 206 ? 15.164 -17.578 15.078 1 92.44 206 ARG A N 1
ATOM 1638 C CA . ARG A 1 206 ? 13.719 -17.672 14.922 1 92.44 206 ARG A CA 1
ATOM 1639 C C . ARG A 1 206 ? 13.055 -16.312 15.102 1 92.44 206 ARG A C 1
ATOM 1641 O O . ARG A 1 206 ? 12.133 -15.953 14.359 1 92.44 206 ARG A O 1
ATOM 1648 N N . VAL A 1 207 ? 13.508 -15.562 16.078 1 94.88 207 VAL A N 1
ATOM 1649 C CA . VAL A 1 207 ? 12.938 -14.25 16.344 1 94.88 207 VAL A CA 1
ATOM 1650 C C . VAL A 1 207 ? 13.18 -13.328 15.156 1 94.88 207 VAL A C 1
ATOM 1652 O O . VAL A 1 207 ? 12.258 -12.648 14.695 1 94.88 207 VAL A O 1
ATOM 1655 N N . VAL A 1 208 ? 14.336 -13.344 14.672 1 92.81 208 VAL A N 1
ATOM 1656 C CA . VAL A 1 208 ? 14.711 -12.477 13.562 1 92.81 208 VAL A CA 1
ATOM 1657 C C . VAL A 1 208 ? 13.922 -12.867 12.312 1 92.81 208 VAL A C 1
ATOM 1659 O O . VAL A 1 208 ? 13.422 -12.008 11.586 1 92.81 208 VAL A O 1
ATOM 1662 N N . ALA A 1 209 ? 13.805 -14.102 12.047 1 92.94 209 ALA A N 1
ATOM 1663 C CA . ALA A 1 209 ? 13.031 -14.586 10.906 1 92.94 209 ALA A CA 1
ATOM 1664 C C . ALA A 1 209 ? 11.562 -14.188 11.023 1 92.94 209 ALA A C 1
ATOM 1666 O O . ALA A 1 209 ? 10.914 -13.883 10.023 1 92.94 209 ALA A O 1
ATOM 1667 N N . THR A 1 210 ? 11.102 -14.25 12.25 1 94.5 210 THR A N 1
ATOM 1668 C CA . THR A 1 210 ? 9.711 -13.867 12.477 1 94.5 210 THR A CA 1
ATOM 1669 C C . THR A 1 210 ? 9.508 -12.375 12.234 1 94.5 210 THR A C 1
ATOM 1671 O O . THR A 1 210 ? 8.484 -11.961 11.703 1 94.5 210 THR A O 1
ATOM 1674 N N . PHE A 1 211 ? 10.5 -11.586 12.68 1 93.56 211 PHE A N 1
ATOM 1675 C CA . PHE A 1 211 ? 10.438 -10.156 12.406 1 93.56 211 PHE A CA 1
ATOM 1676 C C . PHE A 1 211 ? 10.328 -9.898 10.914 1 93.56 211 PHE A C 1
ATOM 1678 O O . PHE A 1 211 ? 9.516 -9.07 10.484 1 93.56 211 PHE A O 1
ATOM 1685 N N . ASP A 1 212 ? 11.078 -10.562 10.18 1 90.62 212 ASP A N 1
ATOM 1686 C CA . ASP A 1 212 ? 11.086 -10.359 8.734 1 90.62 212 ASP A CA 1
ATOM 1687 C C . ASP A 1 212 ? 9.789 -10.852 8.102 1 90.62 212 ASP A C 1
ATOM 1689 O O . ASP A 1 212 ? 9.219 -10.18 7.234 1 90.62 212 ASP A O 1
ATOM 1693 N N . ARG A 1 213 ? 9.328 -12.008 8.523 1 91.31 213 ARG A N 1
ATOM 1694 C CA . ARG A 1 213 ? 8.078 -12.547 8.008 1 91.31 213 ARG A CA 1
ATOM 1695 C C . ARG A 1 213 ? 6.926 -11.57 8.227 1 91.31 213 ARG A C 1
ATOM 1697 O O . ARG A 1 213 ? 6.082 -11.383 7.344 1 91.31 213 ARG A O 1
ATOM 1704 N N . CYS A 1 214 ? 6.98 -11.031 9.43 1 91.25 214 CYS A N 1
ATOM 1705 C CA . CYS A 1 214 ? 5.883 -10.156 9.828 1 91.25 214 CYS A CA 1
ATOM 1706 C C . CYS A 1 214 ? 6.148 -8.719 9.398 1 91.25 214 CYS A C 1
ATOM 1708 O O . CYS A 1 214 ? 5.422 -7.805 9.797 1 91.25 214 CYS A O 1
ATOM 1710 N N . LYS A 1 215 ? 7.18 -8.469 8.719 1 88.44 215 LYS A N 1
ATOM 1711 C CA . LYS A 1 215 ? 7.52 -7.152 8.18 1 88.44 215 LYS A CA 1
ATOM 1712 C C . LYS A 1 215 ? 7.668 -6.121 9.297 1 88.44 215 LYS A C 1
ATOM 1714 O O . LYS A 1 215 ? 7.113 -5.023 9.211 1 88.44 215 LYS A O 1
ATOM 1719 N N . ILE A 1 216 ? 8.344 -6.5 10.297 1 91.38 216 ILE A N 1
ATOM 1720 C CA . ILE A 1 216 ? 8.547 -5.621 11.445 1 91.38 216 ILE A CA 1
ATOM 1721 C C . ILE A 1 216 ? 9.82 -4.797 11.242 1 91.38 216 ILE A C 1
ATOM 1723 O O . ILE A 1 216 ? 10.891 -5.352 10.984 1 91.38 216 ILE A O 1
ATOM 1727 N N . SER A 1 217 ? 9.688 -3.467 11.336 1 88.62 217 SER A N 1
ATOM 1728 C CA . SER A 1 217 ? 10.859 -2.6 11.266 1 88.62 217 SER A CA 1
ATOM 1729 C C . SER A 1 217 ? 11.727 -2.734 12.516 1 88.62 217 SER A C 1
ATOM 1731 O O . SER A 1 217 ? 11.289 -3.293 13.516 1 88.62 217 SER A O 1
ATOM 1733 N N . ASP A 1 218 ? 12.953 -2.221 12.422 1 89.69 218 ASP A N 1
ATOM 1734 C CA . ASP A 1 218 ? 13.844 -2.275 13.57 1 89.69 218 ASP A CA 1
ATOM 1735 C C . ASP A 1 218 ? 13.273 -1.477 14.742 1 89.69 218 ASP A C 1
ATOM 1737 O O . ASP A 1 218 ? 13.391 -1.893 15.898 1 89.69 218 ASP A O 1
ATOM 1741 N N . ARG A 1 219 ? 12.688 -0.36 14.438 1 89.38 219 ARG A N 1
ATOM 1742 C CA . ARG A 1 219 ? 12.078 0.463 15.484 1 89.38 219 ARG A CA 1
ATOM 1743 C C . ARG A 1 219 ? 10.906 -0.26 16.141 1 89.38 219 ARG A C 1
ATOM 1745 O O . ARG A 1 219 ? 10.797 -0.277 17.359 1 89.38 219 ARG A O 1
ATOM 1752 N N . ASP A 1 220 ? 10.094 -0.81 15.312 1 92.44 220 ASP A N 1
ATOM 1753 C CA . ASP A 1 220 ? 8.93 -1.529 15.828 1 92.44 220 ASP A CA 1
ATOM 1754 C C . ASP A 1 220 ? 9.359 -2.754 16.641 1 92.44 220 ASP A C 1
ATOM 1756 O O . ASP A 1 220 ? 8.695 -3.129 17.609 1 92.44 220 ASP A O 1
ATOM 1760 N N . ALA A 1 221 ? 10.445 -3.33 16.188 1 94.5 221 ALA A N 1
ATOM 1761 C CA . ALA A 1 221 ? 10.969 -4.488 16.906 1 94.5 221 ALA A CA 1
ATOM 1762 C C . ALA A 1 221 ? 11.336 -4.113 18.344 1 94.5 221 ALA A C 1
ATOM 1764 O O . ALA A 1 221 ? 11.133 -4.906 19.266 1 94.5 221 ALA A O 1
ATOM 1765 N N . VAL A 1 222 ? 11.859 -2.955 18.531 1 94.38 222 VAL A N 1
ATOM 1766 C CA . VAL A 1 222 ? 12.211 -2.479 19.859 1 94.38 222 VAL A CA 1
ATOM 1767 C C . VAL A 1 222 ? 10.945 -2.334 20.719 1 94.38 222 VAL A C 1
ATOM 1769 O O . VAL A 1 222 ? 10.875 -2.852 21.828 1 94.38 222 VAL A O 1
ATOM 1772 N N . PHE A 1 223 ? 9.938 -1.685 20.188 1 94.69 223 PHE A N 1
ATOM 1773 C CA . PHE A 1 223 ? 8.688 -1.476 20.906 1 94.69 223 PHE A CA 1
ATOM 1774 C C . PHE A 1 223 ? 8.062 -2.809 21.297 1 94.69 223 PHE A C 1
ATOM 1776 O O . PHE A 1 223 ? 7.625 -2.982 22.438 1 94.69 223 PHE A O 1
ATOM 1783 N N . LEU A 1 224 ? 8.078 -3.723 20.359 1 94.62 224 LEU A N 1
ATOM 1784 C CA . LEU A 1 224 ? 7.426 -5.008 20.562 1 94.62 224 LEU A CA 1
ATOM 1785 C C . LEU A 1 224 ? 8.164 -5.832 21.625 1 94.62 224 LEU A C 1
ATOM 1787 O O . LEU A 1 224 ? 7.539 -6.387 22.531 1 94.62 224 LEU A O 1
ATOM 1791 N N . SER A 1 225 ? 9.453 -5.887 21.516 1 94.88 225 SER A N 1
ATOM 1792 C CA . SER A 1 225 ? 10.25 -6.676 22.438 1 94.88 225 SER A CA 1
ATOM 1793 C C . SER A 1 225 ? 10.141 -6.137 23.859 1 94.88 225 SER A C 1
ATOM 1795 O O . SER A 1 225 ? 9.953 -6.906 24.812 1 94.88 225 SER A O 1
ATOM 1797 N N . ILE A 1 226 ? 10.148 -4.832 23.953 1 94.5 226 ILE A N 1
ATOM 1798 C CA . ILE A 1 226 ? 10.07 -4.219 25.281 1 94.5 226 ILE A CA 1
ATOM 1799 C C . ILE A 1 226 ? 8.688 -4.449 25.875 1 94.5 226 ILE A C 1
ATOM 1801 O O . ILE A 1 226 ? 8.562 -4.797 27.062 1 94.5 226 ILE A O 1
ATOM 1805 N N . ALA A 1 227 ? 7.656 -4.238 25.078 1 94.81 227 ALA A N 1
ATOM 1806 C CA . ALA A 1 227 ? 6.285 -4.379 25.562 1 94.81 227 ALA A CA 1
ATOM 1807 C C . ALA A 1 227 ? 6.027 -5.797 26.062 1 94.81 227 ALA A C 1
ATOM 1809 O O . ALA A 1 227 ? 5.469 -5.984 27.141 1 94.81 227 ALA A O 1
ATOM 1810 N N . ILE A 1 228 ? 6.48 -6.793 25.312 1 94.25 228 ILE A N 1
ATOM 1811 C CA . ILE A 1 228 ? 6.242 -8.188 25.672 1 94.25 228 ILE A CA 1
ATOM 1812 C C . ILE A 1 228 ? 7.07 -8.539 26.906 1 94.25 228 ILE A C 1
ATOM 1814 O O . ILE A 1 228 ? 6.559 -9.141 27.859 1 94.25 228 ILE A O 1
ATOM 1818 N N . CYS A 1 229 ? 8.32 -8.172 26.953 1 94.06 229 CYS A N 1
ATOM 1819 C CA . CYS A 1 229 ? 9.188 -8.469 28.094 1 94.06 229 CYS A CA 1
ATOM 1820 C C . CYS A 1 229 ? 8.68 -7.781 29.344 1 94.06 229 CYS A C 1
ATOM 1822 O O . CYS A 1 229 ? 8.695 -8.367 30.438 1 94.06 229 CYS A O 1
ATOM 1824 N N . GLN A 1 230 ? 8.227 -6.516 29.156 1 93.69 230 GLN A N 1
ATOM 1825 C CA . GLN A 1 230 ? 7.695 -5.793 30.312 1 93.69 230 GLN A CA 1
ATOM 1826 C C . GLN A 1 230 ? 6.461 -6.488 30.875 1 93.69 230 GLN A C 1
ATOM 1828 O O . GLN A 1 230 ? 6.289 -6.574 32.094 1 93.69 230 GLN A O 1
ATOM 1833 N N . SER A 1 231 ? 5.641 -6.941 29.984 1 93.81 231 SER A N 1
ATOM 1834 C CA . SER A 1 231 ? 4.453 -7.66 30.422 1 93.81 231 SER A CA 1
ATOM 1835 C C . SER A 1 231 ? 4.824 -8.93 31.188 1 93.81 231 SER A C 1
ATOM 1837 O O . SER A 1 231 ? 4.199 -9.258 32.188 1 93.81 231 SER A O 1
ATOM 1839 N N . LEU A 1 232 ? 5.82 -9.625 30.766 1 92.94 232 LEU A N 1
ATOM 1840 C CA . LEU A 1 232 ? 6.293 -10.844 31.406 1 92.94 232 LEU A CA 1
ATOM 1841 C C . LEU A 1 232 ? 6.898 -10.523 32.781 1 92.94 232 LEU A C 1
ATOM 1843 O O . LEU A 1 232 ? 6.773 -11.312 33.719 1 92.94 232 LEU A O 1
ATOM 1847 N N . ILE A 1 233 ? 7.508 -9.391 32.875 1 91.69 233 ILE A N 1
ATOM 1848 C CA . ILE A 1 233 ? 8.078 -8.953 34.156 1 91.69 233 ILE A CA 1
ATOM 1849 C C . ILE A 1 233 ? 6.953 -8.609 35.125 1 91.69 233 ILE A C 1
ATOM 1851 O O . ILE A 1 233 ? 7.004 -8.984 36.312 1 91.69 233 ILE A O 1
ATOM 1855 N N . ASP A 1 234 ? 5.941 -7.906 34.594 1 90.94 234 ASP A N 1
ATOM 1856 C CA . ASP A 1 234 ? 4.832 -7.457 35.438 1 90.94 234 ASP A CA 1
ATOM 1857 C C . ASP A 1 234 ? 4.09 -8.641 36.062 1 90.94 234 ASP A C 1
ATOM 1859 O O . ASP A 1 234 ? 3.57 -8.539 37.156 1 90.94 234 ASP A O 1
ATOM 1863 N N . ILE A 1 235 ? 4.055 -9.758 35.375 1 90.12 235 ILE A N 1
ATOM 1864 C CA . ILE A 1 235 ? 3.344 -10.93 35.875 1 90.12 235 ILE A CA 1
ATOM 1865 C C . ILE A 1 235 ? 4.332 -11.875 36.562 1 90.12 235 ILE A C 1
ATOM 1867 O O . ILE A 1 235 ? 3.998 -13.023 36.844 1 90.12 235 ILE A O 1
ATOM 1871 N N . ASN A 1 236 ? 5.551 -11.57 36.656 1 88.75 236 ASN A N 1
ATOM 1872 C CA . ASN A 1 236 ? 6.598 -12.242 37.438 1 88.75 236 ASN A CA 1
ATOM 1873 C C . ASN A 1 236 ? 7.027 -13.547 36.781 1 88.75 236 ASN A C 1
ATOM 1875 O O . ASN A 1 236 ? 7.242 -14.547 37.438 1 88.75 236 ASN A O 1
ATOM 1879 N N . LEU A 1 237 ? 7.066 -13.477 35.5 1 90.44 237 LEU A N 1
ATOM 1880 C CA . LEU A 1 237 ? 7.52 -14.672 34.781 1 90.44 237 LEU A CA 1
ATOM 1881 C C . LEU A 1 237 ? 8.953 -14.5 34.312 1 90.44 237 LEU A C 1
ATOM 1883 O O . LEU A 1 237 ? 9.656 -15.484 34.062 1 90.44 237 LEU A O 1
ATOM 1887 N N . LEU A 1 238 ? 9.273 -13.258 34.094 1 90 238 LEU A N 1
ATOM 1888 C CA . LEU A 1 238 ? 10.641 -12.938 33.688 1 90 238 LEU A CA 1
ATOM 1889 C C . LEU A 1 238 ? 11.445 -12.398 34.875 1 90 238 LEU A C 1
ATOM 1891 O O . LEU A 1 238 ? 11.055 -11.414 35.5 1 90 238 LEU A O 1
ATOM 1895 N N . ASN A 1 239 ? 12.516 -12.961 35.156 1 82.5 239 ASN A N 1
ATOM 1896 C CA . ASN A 1 239 ? 13.266 -12.688 36.375 1 82.5 239 ASN A CA 1
ATOM 1897 C C . ASN A 1 239 ? 14.344 -11.633 36.156 1 82.5 239 ASN A C 1
ATOM 1899 O O . ASN A 1 239 ? 15.273 -11.5 36.938 1 82.5 239 ASN A O 1
ATOM 1903 N N . VAL A 1 240 ? 14.305 -10.93 35.094 1 88.31 240 VAL A N 1
ATOM 1904 C CA . VAL A 1 240 ? 15.328 -9.93 34.781 1 88.31 240 VAL A CA 1
ATOM 1905 C C . VAL A 1 240 ? 14.664 -8.586 34.469 1 88.31 240 VAL A C 1
ATOM 1907 O O . VAL A 1 240 ? 13.461 -8.531 34.188 1 88.31 240 VAL A O 1
ATOM 1910 N N . SER A 1 241 ? 15.453 -7.617 34.656 1 88.06 241 SER A N 1
ATOM 1911 C CA . SER A 1 241 ? 14.969 -6.289 34.281 1 88.06 241 SER A CA 1
ATOM 1912 C C . SER A 1 241 ? 15.195 -6.012 32.812 1 88.06 241 SER A C 1
ATOM 1914 O O . SER A 1 241 ? 16.031 -6.66 32.188 1 88.06 241 SER A O 1
ATOM 1916 N N . ILE A 1 242 ? 14.508 -5.121 32.281 1 89.81 242 ILE A N 1
ATOM 1917 C CA . ILE A 1 242 ? 14.602 -4.766 30.875 1 89.81 242 ILE A CA 1
ATOM 1918 C C . ILE A 1 242 ? 16 -4.242 30.562 1 89.81 242 ILE A C 1
ATOM 1920 O O . ILE A 1 242 ? 16.516 -4.441 29.469 1 89.81 242 ILE A O 1
ATOM 1924 N N . ASP A 1 243 ? 16.609 -3.723 31.516 1 87.31 243 ASP A N 1
ATOM 1925 C CA . ASP A 1 243 ? 17.922 -3.129 31.344 1 87.31 243 ASP A CA 1
ATOM 1926 C C . ASP A 1 243 ? 18.969 -4.199 31.047 1 87.31 243 ASP A C 1
ATOM 1928 O O . ASP A 1 243 ? 19.984 -3.926 30.391 1 87.31 243 ASP A O 1
ATOM 1932 N N . SER A 1 244 ? 18.672 -5.387 31.484 1 89.69 244 SER A N 1
ATOM 1933 C CA . SER A 1 244 ? 19.609 -6.484 31.297 1 89.69 244 SER A CA 1
ATOM 1934 C C . SER A 1 244 ? 19.484 -7.094 29.906 1 89.69 244 SER A C 1
ATOM 1936 O O . SER A 1 244 ? 20.312 -7.898 29.5 1 89.69 244 SER A O 1
ATOM 1938 N N . LEU A 1 245 ? 18.484 -6.699 29.266 1 91.81 245 LEU A N 1
ATOM 1939 C CA . LEU A 1 245 ? 18.25 -7.238 27.922 1 91.81 245 LEU A CA 1
ATOM 1940 C C . LEU A 1 245 ? 18.828 -6.312 26.859 1 91.81 245 LEU A C 1
ATOM 1942 O O . LEU A 1 245 ? 18.75 -5.09 26.984 1 91.81 245 LEU A O 1
ATOM 1946 N N . ILE A 1 246 ? 19.438 -6.863 25.844 1 92.19 246 ILE A N 1
ATOM 1947 C CA . ILE A 1 246 ? 19.984 -6.086 24.734 1 92.19 246 ILE A CA 1
ATOM 1948 C C . ILE A 1 246 ? 18.875 -5.758 23.75 1 92.19 246 ILE A C 1
ATOM 1950 O O . ILE A 1 246 ? 18.656 -6.496 22.781 1 92.19 246 ILE A O 1
ATOM 1954 N N . ILE A 1 247 ? 18.219 -4.68 24.016 1 92.38 247 ILE A N 1
ATOM 1955 C CA . ILE A 1 247 ? 17.125 -4.266 23.141 1 92.38 247 ILE A CA 1
ATOM 1956 C C . ILE A 1 247 ? 17.359 -2.83 22.672 1 92.38 247 ILE A C 1
ATOM 1958 O O . ILE A 1 247 ? 16.969 -1.879 23.344 1 92.38 247 ILE A O 1
ATOM 1962 N N . ASN A 1 248 ? 17.984 -2.719 21.562 1 91.38 248 ASN A N 1
ATOM 1963 C CA . ASN A 1 248 ? 18.156 -1.428 20.906 1 91.38 248 ASN A CA 1
ATOM 1964 C C . ASN A 1 248 ? 18.172 -1.572 19.375 1 91.38 248 ASN A C 1
ATOM 1966 O O . ASN A 1 248 ? 18.422 -2.664 18.859 1 91.38 248 ASN A O 1
ATOM 1970 N N . ARG A 1 249 ? 17.938 -0.539 18.734 1 90.81 249 ARG A N 1
ATOM 1971 C CA . ARG A 1 249 ? 17.75 -0.554 17.297 1 90.81 249 ARG A CA 1
ATOM 1972 C C . ARG A 1 249 ? 19.016 -1.028 16.578 1 90.81 249 ARG A C 1
ATOM 1974 O O . ARG A 1 249 ? 18.953 -1.869 15.68 1 90.81 249 ARG A O 1
ATOM 1981 N N . SER A 1 250 ? 20.109 -0.557 16.953 1 90.19 250 SER A N 1
ATOM 1982 C CA . SER A 1 250 ? 21.375 -0.874 16.297 1 90.19 250 SER A CA 1
ATOM 1983 C C . SER A 1 250 ? 21.734 -2.346 16.453 1 90.19 250 SER A C 1
ATOM 1985 O O . SER A 1 250 ? 22.172 -2.994 15.508 1 90.19 250 SER A O 1
ATOM 1987 N N . SER A 1 251 ? 21.578 -2.834 17.703 1 90.56 251 SER A N 1
ATOM 1988 C CA . SER A 1 251 ? 21.859 -4.242 17.938 1 90.56 251 SER A CA 1
ATOM 1989 C C . SER A 1 251 ? 20.922 -5.145 17.156 1 90.56 251 SER A C 1
ATOM 1991 O O . SER A 1 251 ? 21.344 -6.152 16.578 1 90.56 251 SER A O 1
ATOM 1993 N N . ILE A 1 252 ? 19.656 -4.801 17.141 1 92.19 252 ILE A N 1
ATOM 1994 C CA . ILE A 1 252 ? 18.672 -5.582 16.406 1 92.19 252 ILE A CA 1
ATOM 1995 C C . ILE A 1 252 ? 19.062 -5.605 14.922 1 92.19 252 ILE A C 1
ATOM 1997 O O . ILE A 1 252 ? 19.031 -6.656 14.281 1 92.19 252 ILE A O 1
ATOM 2001 N N . ARG A 1 253 ? 19.453 -4.496 14.391 1 90.44 253 ARG A N 1
ATOM 2002 C CA . ARG A 1 253 ? 19.859 -4.395 12.992 1 90.44 253 ARG A CA 1
ATOM 2003 C C . ARG A 1 253 ? 21.047 -5.293 12.703 1 90.44 253 ARG A C 1
ATOM 2005 O O . ARG A 1 253 ? 21.062 -6.012 11.703 1 90.44 253 ARG A O 1
ATOM 2012 N N . ARG A 1 254 ? 21.984 -5.27 13.562 1 90.44 254 ARG A N 1
ATOM 2013 C CA . ARG A 1 254 ? 23.203 -6.062 13.383 1 90.44 254 ARG A CA 1
ATOM 2014 C C . ARG A 1 254 ? 22.891 -7.555 13.43 1 90.44 254 ARG A C 1
ATOM 2016 O O . ARG A 1 254 ? 23.375 -8.32 12.602 1 90.44 254 ARG A O 1
ATOM 2023 N N . TYR A 1 255 ? 22.109 -7.93 14.398 1 91.25 255 TYR A N 1
ATOM 2024 C CA . TYR A 1 255 ? 21.75 -9.336 14.516 1 91.25 255 TYR A CA 1
ATOM 2025 C C . TYR A 1 255 ? 20.938 -9.797 13.305 1 91.25 255 TYR A C 1
ATOM 2027 O O . TYR A 1 255 ? 21.141 -10.906 12.805 1 91.25 255 TYR A O 1
ATOM 2035 N N . ARG A 1 256 ? 20.031 -8.969 12.789 1 90.44 256 ARG A N 1
ATOM 2036 C CA . ARG A 1 256 ? 19.219 -9.305 11.617 1 90.44 256 ARG A CA 1
ATOM 2037 C C . ARG A 1 256 ? 20.094 -9.516 10.391 1 90.44 256 ARG A C 1
ATOM 2039 O O . ARG A 1 256 ? 19.953 -10.508 9.68 1 90.44 256 ARG A O 1
ATOM 2046 N N . GLN A 1 257 ? 21.016 -8.617 10.227 1 89.62 257 GLN A N 1
ATOM 2047 C CA . GLN A 1 257 ? 21.891 -8.695 9.055 1 89.62 257 GLN A CA 1
ATOM 2048 C C . GLN A 1 257 ? 22.797 -9.922 9.117 1 89.62 257 GLN A C 1
ATOM 2050 O O . GLN A 1 257 ? 22.922 -10.656 8.133 1 89.62 257 GLN A O 1
ATOM 2055 N N . SER A 1 258 ? 23.344 -10.148 10.273 1 91.12 258 SER A N 1
ATOM 2056 C CA . SER A 1 258 ? 24.25 -11.273 10.445 1 91.12 258 SER A CA 1
ATOM 2057 C C . SER A 1 258 ? 23.531 -12.609 10.336 1 91.12 258 SER A C 1
ATOM 2059 O O . SER A 1 258 ? 24.016 -13.531 9.68 1 91.12 258 SER A O 1
ATOM 2061 N N . LEU A 1 259 ? 22.453 -12.688 10.906 1 91.88 259 LEU A N 1
ATOM 2062 C CA . LEU A 1 259 ? 21.703 -13.945 10.922 1 91.88 259 LEU A CA 1
ATOM 2063 C C . LEU A 1 259 ? 21.109 -14.234 9.547 1 91.88 259 LEU A C 1
ATOM 2065 O O . LEU A 1 259 ? 21.016 -15.398 9.141 1 91.88 259 LEU A O 1
ATOM 2069 N N . ARG A 1 260 ? 20.688 -13.219 8.82 1 89.38 260 ARG A N 1
ATOM 2070 C CA . ARG A 1 260 ? 20.203 -13.391 7.457 1 89.38 260 ARG A CA 1
ATOM 2071 C C . ARG A 1 260 ? 21.266 -14.016 6.57 1 89.38 260 ARG A C 1
ATOM 2073 O O . ARG A 1 260 ? 21 -14.977 5.852 1 89.38 260 ARG A O 1
ATOM 2080 N N . GLU A 1 261 ? 22.391 -13.438 6.695 1 89.69 261 GLU A N 1
ATOM 2081 C CA . GLU A 1 261 ? 23.5 -13.906 5.879 1 89.69 261 GLU A CA 1
ATOM 2082 C C . GLU A 1 261 ? 23.906 -15.328 6.25 1 89.69 261 GLU A C 1
ATOM 2084 O O . GLU A 1 261 ? 24.094 -16.172 5.371 1 89.69 261 GLU A O 1
ATOM 2089 N N . SER A 1 262 ? 23.984 -15.547 7.52 1 91.19 262 SER A N 1
ATOM 2090 C CA . SER A 1 262 ? 24.375 -16.875 7.988 1 91.19 262 SER A CA 1
ATOM 2091 C C . SER A 1 262 ? 23.359 -17.938 7.586 1 91.19 262 SER A C 1
ATOM 2093 O O . SER A 1 262 ? 23.719 -19 7.102 1 91.19 262 SER A O 1
ATOM 2095 N N . LYS A 1 263 ? 22.156 -17.594 7.742 1 89.19 263 LYS A N 1
ATOM 2096 C CA . LYS A 1 263 ? 21.109 -18.562 7.422 1 89.19 263 LYS A CA 1
ATOM 2097 C C . LYS A 1 263 ? 21.031 -18.812 5.918 1 89.19 263 LYS A C 1
ATOM 2099 O O . LYS A 1 263 ? 20.797 -19.938 5.48 1 89.19 263 LYS A O 1
ATOM 2104 N N . SER A 1 264 ? 21.141 -17.812 5.195 1 87.62 264 SER A N 1
ATOM 2105 C CA . SER A 1 264 ? 21.125 -17.969 3.746 1 87.62 264 SER A CA 1
ATOM 2106 C C . SER A 1 264 ? 22.266 -18.875 3.285 1 87.62 264 SER A C 1
ATOM 2108 O O . SER A 1 264 ? 22.094 -19.719 2.402 1 87.62 264 SER A O 1
ATOM 2110 N N . ASN A 1 265 ? 23.391 -18.719 3.914 1 88.81 265 ASN A N 1
ATOM 2111 C CA . ASN A 1 265 ? 24.531 -19.547 3.592 1 88.81 265 ASN A CA 1
ATOM 2112 C C . ASN A 1 265 ? 24.312 -21 4.027 1 88.81 265 ASN A C 1
ATOM 2114 O O . ASN A 1 265 ? 24.719 -21.922 3.334 1 88.81 265 ASN A O 1
ATOM 2118 N N . GLU A 1 266 ? 23.656 -21.062 5.109 1 89.44 266 GLU A N 1
ATOM 2119 C CA . GLU A 1 266 ? 23.328 -22.406 5.594 1 89.44 266 GLU A CA 1
ATOM 2120 C C . GLU A 1 266 ? 22.375 -23.109 4.645 1 89.44 266 GLU A C 1
ATOM 2122 O O . GLU A 1 266 ? 22.531 -24.297 4.363 1 89.44 266 GLU A O 1
ATOM 2127 N N . ILE A 1 267 ? 21.484 -22.406 4.152 1 85.44 267 ILE A N 1
ATOM 2128 C CA . ILE A 1 267 ? 20.5 -22.969 3.221 1 85.44 267 ILE A CA 1
ATOM 2129 C C . ILE A 1 267 ? 21.203 -23.391 1.928 1 85.44 267 ILE A C 1
ATOM 2131 O O . ILE A 1 267 ? 20.984 -24.484 1.406 1 85.44 267 ILE A O 1
ATOM 2135 N N . LYS A 1 268 ? 22.047 -22.578 1.509 1 85.38 268 LYS A N 1
ATOM 2136 C CA . LYS A 1 268 ? 22.781 -22.859 0.285 1 85.38 268 LYS A CA 1
ATOM 2137 C C . LYS A 1 268 ? 23.672 -24.094 0.447 1 85.38 268 LYS A C 1
ATOM 2139 O O . LYS A 1 268 ? 23.656 -24.984 -0.401 1 85.38 268 LYS A O 1
ATOM 2144 N N . LYS A 1 269 ? 24.297 -24.156 1.515 1 86.88 269 LYS A N 1
ATOM 2145 C CA . LYS A 1 269 ? 25.188 -25.281 1.77 1 86.88 269 LYS A CA 1
ATOM 2146 C C . LYS A 1 269 ? 24.406 -26.578 1.932 1 86.88 269 LYS A C 1
ATOM 2148 O O . LYS A 1 269 ? 24.812 -27.625 1.441 1 86.88 269 LYS A O 1
ATOM 2153 N N . HIS A 1 270 ? 23.328 -26.422 2.555 1 85.44 270 HIS A N 1
ATOM 2154 C CA . HIS A 1 270 ? 22.484 -27.578 2.775 1 85.44 270 HIS A CA 1
ATOM 2155 C C . HIS A 1 270 ? 22.031 -28.188 1.452 1 85.44 270 HIS A C 1
ATOM 2157 O O . HIS A 1 270 ? 22.062 -29.406 1.271 1 85.44 270 HIS A O 1
ATOM 2163 N N . PHE A 1 271 ? 21.75 -27.422 0.504 1 82.5 271 PHE A N 1
ATOM 2164 C CA . PHE A 1 271 ? 21.203 -27.938 -0.752 1 82.5 271 PHE A CA 1
ATOM 2165 C C . PHE A 1 271 ? 22.328 -28.344 -1.7 1 82.5 271 PHE A C 1
ATOM 2167 O O . PHE A 1 271 ? 22.156 -29.234 -2.529 1 82.5 271 PHE A O 1
ATOM 2174 N N . GLN A 1 272 ? 23.391 -27.734 -1.484 1 82.5 272 GLN A N 1
ATOM 2175 C CA . GLN A 1 272 ? 24.547 -28.156 -2.256 1 82.5 272 GLN A CA 1
ATOM 2176 C C . GLN A 1 272 ? 25.031 -29.547 -1.818 1 82.5 272 GLN A C 1
ATOM 2178 O O . GLN A 1 272 ? 25.453 -30.344 -2.646 1 82.5 272 GLN A O 1
ATOM 2183 N N . ASP A 1 273 ? 24.797 -29.75 -0.566 1 81 273 ASP A N 1
ATOM 2184 C CA . ASP A 1 273 ? 25.219 -31.016 0.001 1 81 273 ASP A CA 1
ATOM 2185 C C . ASP A 1 273 ? 24.266 -32.156 -0.372 1 81 273 ASP A C 1
ATOM 2187 O O . ASP A 1 273 ? 24.656 -33.312 -0.456 1 81 273 ASP A O 1
ATOM 2191 N N . LEU A 1 274 ? 22.969 -31.875 -0.554 1 79.25 274 LEU A N 1
ATOM 2192 C CA . LEU A 1 274 ? 21.969 -32.875 -0.899 1 79.25 274 LEU A CA 1
ATOM 2193 C C . LEU A 1 274 ? 22.219 -33.406 -2.303 1 79.25 274 LEU A C 1
ATOM 2195 O O . LEU A 1 274 ? 21.703 -34.5 -2.652 1 79.25 274 LEU A O 1
ATOM 2199 N N . LYS A 1 275 ? 23.188 -33.094 -2.967 1 73 275 LYS A N 1
ATOM 2200 C CA . LYS A 1 275 ? 23.516 -33.531 -4.316 1 73 275 LYS A CA 1
ATOM 2201 C C . LYS A 1 275 ? 22.266 -33.844 -5.117 1 73 275 LYS A C 1
ATOM 2203 O O . LYS A 1 275 ? 21.984 -35 -5.41 1 73 275 LYS A O 1
ATOM 2208 N N . LEU A 1 276 ? 21.531 -32.906 -5.523 1 79.81 276 LEU A N 1
ATOM 2209 C CA . LEU A 1 276 ? 20.312 -33.094 -6.316 1 79.81 276 LEU A CA 1
ATOM 2210 C C . LEU A 1 276 ? 20.641 -33.562 -7.723 1 79.81 276 LEU A C 1
ATOM 2212 O O . LEU A 1 276 ? 21.578 -33.062 -8.352 1 79.81 276 LEU A O 1
ATOM 2216 N N . SER A 1 277 ? 20.078 -34.688 -8.086 1 78.56 277 SER A N 1
ATOM 2217 C CA . SER A 1 277 ? 20.422 -35.281 -9.367 1 78.56 277 SER A CA 1
ATOM 2218 C C . SER A 1 277 ? 19.547 -34.75 -10.492 1 78.56 277 SER A C 1
ATOM 2220 O O . SER A 1 277 ? 19.984 -34.688 -11.641 1 78.56 277 SER A O 1
ATOM 2222 N N . SER A 1 278 ? 18.328 -34.469 -10.211 1 88.69 278 SER A N 1
ATOM 2223 C CA . SER A 1 278 ? 17.391 -34.031 -11.242 1 88.69 278 SER A CA 1
ATOM 2224 C C . SER A 1 278 ? 16.609 -32.812 -10.781 1 88.69 278 SER A C 1
ATOM 2226 O O . SER A 1 278 ? 15.781 -32.906 -9.867 1 88.69 278 SER A O 1
ATOM 2228 N N . ILE A 1 279 ? 16.922 -31.703 -11.492 1 92.06 279 ILE A N 1
ATOM 2229 C CA . ILE A 1 279 ? 16.312 -30.438 -11.062 1 92.06 279 ILE A CA 1
ATOM 2230 C C . ILE A 1 279 ? 15.469 -29.859 -12.188 1 92.06 279 ILE A C 1
ATOM 2232 O O . ILE A 1 279 ? 15.828 -29.969 -13.367 1 92.06 279 ILE A O 1
ATOM 2236 N N . VAL A 1 280 ? 14.32 -29.391 -11.766 1 94.69 280 VAL A N 1
ATOM 2237 C CA . VAL A 1 280 ? 13.484 -28.609 -12.664 1 94.69 280 VAL A CA 1
ATOM 2238 C C . VAL A 1 280 ? 13.586 -27.125 -12.312 1 94.69 280 VAL A C 1
ATOM 2240 O O . VAL A 1 280 ? 13.406 -26.75 -11.156 1 94.69 280 VAL A O 1
ATOM 2243 N N . VAL A 1 281 ? 13.836 -26.281 -13.266 1 96.38 281 VAL A N 1
ATOM 2244 C CA . VAL A 1 281 ? 14.023 -24.859 -13.023 1 96.38 281 VAL A CA 1
ATOM 2245 C C . VAL A 1 281 ? 12.75 -24.094 -13.398 1 96.38 281 VAL A C 1
ATOM 2247 O O . VAL A 1 281 ? 12.141 -24.359 -14.445 1 96.38 281 VAL A O 1
ATOM 2250 N N . HIS A 1 282 ? 12.336 -23.266 -12.539 1 96.19 282 HIS A N 1
ATOM 2251 C CA . HIS A 1 282 ? 11.164 -22.422 -12.719 1 96.19 282 HIS A CA 1
ATOM 2252 C C . HIS A 1 282 ? 11.531 -20.938 -12.664 1 96.19 282 HIS A C 1
ATOM 2254 O O . HIS A 1 282 ? 12.383 -20.547 -11.867 1 96.19 282 HIS A O 1
ATOM 2260 N N . TRP A 1 283 ? 10.906 -20.094 -13.477 1 95.81 283 TRP A N 1
ATOM 2261 C CA . TRP A 1 283 ? 11.062 -18.641 -13.344 1 95.81 283 TRP A CA 1
ATOM 2262 C C . TRP A 1 283 ? 9.828 -17.906 -13.844 1 95.81 283 TRP A C 1
ATOM 2264 O O . TRP A 1 283 ? 9 -18.5 -14.555 1 95.81 283 TRP A O 1
ATOM 2274 N N . ASP A 1 284 ? 9.586 -16.734 -13.336 1 92 284 ASP A N 1
ATOM 2275 C CA . ASP A 1 284 ? 8.5 -15.859 -13.766 1 92 284 ASP A CA 1
ATOM 2276 C C . ASP A 1 284 ? 8.875 -14.391 -13.586 1 92 284 ASP A C 1
ATOM 2278 O O . ASP A 1 284 ? 9.047 -13.914 -12.461 1 92 284 ASP A O 1
ATOM 2282 N N . GLY A 1 285 ? 8.945 -13.688 -14.719 1 85.88 285 GLY A N 1
ATOM 2283 C CA . GLY A 1 285 ? 9.344 -12.289 -14.648 1 85.88 285 GLY A CA 1
ATOM 2284 C C . GLY A 1 285 ? 8.18 -11.352 -14.375 1 85.88 285 GLY A C 1
ATOM 2285 O O . GLY A 1 285 ? 7.07 -11.57 -14.867 1 85.88 285 GLY A O 1
ATOM 2286 N N . LYS A 1 286 ? 8.438 -10.344 -13.492 1 83.06 286 LYS A N 1
ATOM 2287 C CA . LYS A 1 286 ? 7.422 -9.328 -13.227 1 83.06 286 LYS A CA 1
ATOM 2288 C C . LYS A 1 286 ? 8.055 -7.953 -13.039 1 83.06 286 LYS A C 1
ATOM 2290 O O . LYS A 1 286 ? 9.188 -7.844 -12.57 1 83.06 286 LYS A O 1
ATOM 2295 N N . LEU A 1 287 ? 7.324 -7.027 -13.453 1 80.94 287 LEU A N 1
ATOM 2296 C CA . LEU A 1 287 ? 7.734 -5.648 -13.211 1 80.94 287 LEU A CA 1
ATOM 2297 C C . LEU A 1 287 ? 7.332 -5.191 -11.82 1 80.94 287 LEU A C 1
ATOM 2299 O O . LEU A 1 287 ? 6.148 -5.207 -11.477 1 80.94 287 LEU A O 1
ATOM 2303 N N . LEU A 1 288 ? 8.32 -4.777 -11.047 1 77.5 288 LEU A N 1
ATOM 2304 C CA . LEU A 1 288 ? 8.07 -4.34 -9.68 1 77.5 288 LEU A CA 1
ATOM 2305 C C . LEU A 1 288 ? 8.805 -3.033 -9.383 1 77.5 288 LEU A C 1
ATOM 2307 O O . LEU A 1 288 ? 9.789 -2.705 -10.047 1 77.5 288 LEU A O 1
ATOM 2311 N N . PRO A 1 289 ? 8.227 -2.225 -8.414 1 68.56 289 PRO A N 1
ATOM 2312 C CA . PRO A 1 289 ? 8.938 -0.995 -8.047 1 68.56 289 PRO A CA 1
ATOM 2313 C C . PRO A 1 289 ? 10.336 -1.26 -7.496 1 68.56 289 PRO A C 1
ATOM 2315 O O . PRO A 1 289 ? 10.555 -2.258 -6.805 1 68.56 289 PRO A O 1
ATOM 2318 N N . ASN A 1 290 ? 11.148 -0.395 -7.848 1 66.75 290 ASN A N 1
ATOM 2319 C CA . ASN A 1 290 ? 12.523 -0.498 -7.363 1 66.75 290 ASN A CA 1
ATOM 2320 C C . ASN A 1 290 ? 12.617 -0.188 -5.871 1 66.75 290 ASN A C 1
ATOM 2322 O O . ASN A 1 290 ? 11.719 0.439 -5.305 1 66.75 290 ASN A O 1
ATOM 2326 N N . LEU A 1 291 ? 13.617 -0.746 -5.215 1 63.03 291 LEU A N 1
ATOM 2327 C CA . LEU A 1 291 ? 13.812 -0.564 -3.781 1 63.03 291 LEU A CA 1
ATOM 2328 C C . LEU A 1 291 ? 14.086 0.899 -3.449 1 63.03 291 LEU A C 1
ATOM 2330 O O . LEU A 1 291 ? 13.688 1.385 -2.389 1 63.03 291 LEU A O 1
ATOM 2334 N N . LEU A 1 292 ? 14.797 1.557 -4.32 1 54.81 292 LEU A N 1
ATOM 2335 C CA . LEU A 1 292 ? 15.328 2.883 -4.008 1 54.81 292 LEU A CA 1
ATOM 2336 C C . LEU A 1 292 ? 14.461 3.971 -4.637 1 54.81 292 LEU A C 1
ATOM 2338 O O . LEU A 1 292 ? 14.375 5.082 -4.105 1 54.81 292 LEU A O 1
ATOM 2342 N N . ASN A 1 293 ? 13.961 3.592 -5.82 1 56.91 293 ASN A N 1
ATOM 2343 C CA . ASN A 1 293 ? 13.258 4.637 -6.551 1 56.91 293 ASN A CA 1
ATOM 2344 C C . ASN A 1 293 ? 11.875 4.172 -7.004 1 56.91 293 ASN A C 1
ATOM 2346 O O . ASN A 1 293 ? 11.508 3.014 -6.793 1 56.91 293 ASN A O 1
ATOM 2350 N N . THR A 1 294 ? 11.07 5.133 -7.316 1 59.47 294 THR A N 1
ATOM 2351 C CA . THR A 1 294 ? 9.711 4.879 -7.777 1 59.47 294 THR A CA 1
ATOM 2352 C C . THR A 1 294 ? 9.711 4.207 -9.148 1 59.47 294 THR A C 1
ATOM 2354 O O . THR A 1 294 ? 8.664 3.812 -9.656 1 59.47 294 THR A O 1
ATOM 2357 N N . GLN A 1 295 ? 10.93 3.959 -9.57 1 63.38 295 GLN A N 1
ATOM 2358 C CA . GLN A 1 295 ? 10.961 3.336 -10.891 1 63.38 295 GLN A CA 1
ATOM 2359 C C . GLN A 1 295 ? 10.68 1.839 -10.797 1 63.38 295 GLN A C 1
ATOM 2361 O O . GLN A 1 295 ? 10.961 1.212 -9.773 1 63.38 295 GLN A O 1
ATOM 2366 N N . THR A 1 296 ? 10.031 1.335 -11.773 1 75.88 296 THR A N 1
ATOM 2367 C CA . THR A 1 296 ? 9.727 -0.09 -11.812 1 75.88 296 THR A CA 1
ATOM 2368 C C . THR A 1 296 ? 10.867 -0.872 -12.453 1 75.88 296 THR A C 1
ATOM 2370 O O . THR A 1 296 ? 11.508 -0.395 -13.391 1 75.88 296 THR A O 1
ATOM 2373 N N . VAL A 1 297 ? 11.305 -1.906 -11.859 1 79.25 297 VAL A N 1
ATOM 2374 C CA . VAL A 1 297 ? 12.359 -2.783 -12.359 1 79.25 297 VAL A CA 1
ATOM 2375 C C . VAL A 1 297 ? 11.797 -4.191 -12.57 1 79.25 297 VAL A C 1
ATOM 2377 O O . VAL A 1 297 ? 10.836 -4.59 -11.906 1 79.25 297 VAL A O 1
ATOM 2380 N N . HIS A 1 298 ? 12.422 -4.887 -13.594 1 86.5 298 HIS A N 1
ATOM 2381 C CA . HIS A 1 298 ? 12.047 -6.277 -13.828 1 86.5 298 HIS A CA 1
ATOM 2382 C C . HIS A 1 298 ? 12.742 -7.207 -12.836 1 86.5 298 HIS A C 1
ATOM 2384 O O . HIS A 1 298 ? 13.969 -7.156 -12.688 1 86.5 298 HIS A O 1
ATOM 2390 N N . ARG A 1 299 ? 11.945 -7.949 -12.18 1 87.69 299 ARG A N 1
ATOM 2391 C CA . ARG A 1 299 ? 12.477 -8.953 -11.266 1 87.69 299 ARG A CA 1
ATOM 2392 C C . ARG A 1 299 ? 12.086 -10.359 -11.703 1 87.69 299 ARG A C 1
ATOM 2394 O O . ARG A 1 299 ? 10.984 -10.57 -12.211 1 87.69 299 ARG A O 1
ATOM 2401 N N . LEU A 1 300 ? 13.023 -11.258 -11.422 1 92.31 300 LEU A N 1
ATOM 2402 C CA . LEU A 1 300 ? 12.852 -12.617 -11.914 1 92.31 300 LEU A CA 1
ATOM 2403 C C . LEU A 1 300 ? 13.109 -13.633 -10.812 1 92.31 300 LEU A C 1
ATOM 2405 O O . LEU A 1 300 ? 14.242 -14.086 -10.633 1 92.31 300 LEU A O 1
ATOM 2409 N N . PRO A 1 301 ? 12.055 -14.109 -10.172 1 92.06 301 PRO A N 1
ATOM 2410 C CA . PRO A 1 301 ? 12.25 -15.211 -9.227 1 92.06 301 PRO A CA 1
ATOM 2411 C C . PRO A 1 301 ? 12.711 -16.5 -9.906 1 92.06 301 PRO A C 1
ATOM 2413 O O . PRO A 1 301 ? 12.117 -16.922 -10.898 1 92.06 301 PRO A O 1
ATOM 2416 N N . VAL A 1 302 ? 13.727 -17.062 -9.414 1 94.69 302 VAL A N 1
ATOM 2417 C CA . VAL A 1 302 ? 14.258 -18.328 -9.891 1 94.69 302 VAL A CA 1
ATOM 2418 C C . VAL A 1 302 ? 14.102 -19.391 -8.805 1 94.69 302 VAL A C 1
ATOM 2420 O O . VAL A 1 302 ? 14.648 -19.25 -7.711 1 94.69 302 VAL A O 1
ATOM 2423 N N . ILE A 1 303 ? 13.359 -20.422 -9.172 1 94.12 303 ILE A N 1
ATOM 2424 C CA . ILE A 1 303 ? 13.07 -21.484 -8.211 1 94.12 303 ILE A CA 1
ATOM 2425 C C . ILE A 1 303 ? 13.438 -22.844 -8.812 1 94.12 303 ILE A C 1
ATOM 2427 O O . ILE A 1 303 ? 13.336 -23.031 -10.023 1 94.12 303 ILE A O 1
ATOM 2431 N N . ILE A 1 304 ? 13.891 -23.703 -7.988 1 93.19 304 ILE A N 1
ATOM 2432 C CA . ILE A 1 304 ? 14.164 -25.062 -8.43 1 93.19 304 ILE A CA 1
ATOM 2433 C C . ILE A 1 304 ? 13.328 -26.047 -7.617 1 93.19 304 ILE A C 1
ATOM 2435 O O . ILE A 1 304 ? 13.047 -25.812 -6.438 1 93.19 304 ILE A O 1
ATOM 2439 N N . THR A 1 305 ? 12.875 -27.047 -8.312 1 91.94 305 THR A N 1
ATOM 2440 C CA . THR A 1 305 ? 12.156 -28.125 -7.645 1 91.94 305 THR A CA 1
ATOM 2441 C C . THR A 1 305 ? 12.844 -29.469 -7.891 1 91.94 305 THR A C 1
ATOM 2443 O O . THR A 1 305 ? 13.375 -29.719 -8.984 1 91.94 305 THR A O 1
ATOM 2446 N N . SER A 1 306 ? 13.008 -30.203 -6.867 1 88.19 306 SER A N 1
ATOM 2447 C CA . SER A 1 306 ? 13.531 -31.562 -6.914 1 88.19 306 SER A CA 1
ATOM 2448 C C . SER A 1 306 ? 12.781 -32.469 -5.949 1 88.19 306 SER A C 1
ATOM 2450 O O . SER A 1 306 ? 12.789 -32.25 -4.738 1 88.19 306 SER A O 1
ATOM 2452 N N . GLU A 1 307 ? 12.078 -33.438 -6.562 1 80.69 307 GLU A N 1
ATOM 2453 C CA . GLU A 1 307 ? 11.25 -34.312 -5.738 1 80.69 307 GLU A CA 1
ATOM 2454 C C . GLU A 1 307 ? 10.234 -33.5 -4.934 1 80.69 307 GLU A C 1
ATOM 2456 O O . GLU A 1 307 ? 9.453 -32.75 -5.5 1 80.69 307 GLU A O 1
ATOM 2461 N N . ASP A 1 308 ? 10.344 -33.5 -3.648 1 78.25 308 ASP A N 1
ATOM 2462 C CA . ASP A 1 308 ? 9.344 -32.812 -2.83 1 78.25 308 ASP A CA 1
ATOM 2463 C C . ASP A 1 308 ? 9.891 -31.531 -2.24 1 78.25 308 ASP A C 1
ATOM 2465 O O . ASP A 1 308 ? 9.289 -30.938 -1.337 1 78.25 308 ASP A O 1
ATOM 2469 N N . LYS A 1 309 ? 10.969 -31.078 -2.93 1 83.69 309 LYS A N 1
ATOM 2470 C CA . LYS A 1 309 ? 11.594 -29.891 -2.367 1 83.69 309 LYS A CA 1
ATOM 2471 C C . LYS A 1 309 ? 11.508 -28.719 -3.336 1 83.69 309 LYS A C 1
ATOM 2473 O O . LYS A 1 309 ? 11.633 -28.891 -4.551 1 83.69 309 LYS A O 1
ATOM 2478 N N . GLU A 1 310 ? 11.148 -27.609 -2.832 1 88 310 GLU A N 1
ATOM 2479 C CA . GLU A 1 310 ? 11.117 -26.344 -3.547 1 88 310 GLU A CA 1
ATOM 2480 C C . GLU A 1 310 ? 12.062 -25.328 -2.914 1 88 310 GLU A C 1
ATOM 2482 O O . GLU A 1 310 ? 12.031 -25.109 -1.7 1 88 310 GLU A O 1
ATOM 2487 N N . ILE A 1 311 ? 12.945 -24.75 -3.734 1 87.25 311 ILE A N 1
ATOM 2488 C CA . ILE A 1 311 ? 13.945 -23.828 -3.191 1 87.25 311 ILE A CA 1
ATOM 2489 C C . ILE A 1 311 ? 13.961 -22.547 -4.012 1 87.25 311 ILE A C 1
ATOM 2491 O O . ILE A 1 311 ? 14.094 -22.578 -5.238 1 87.25 311 ILE A O 1
ATOM 2495 N N . LEU A 1 312 ? 13.805 -21.531 -3.385 1 89.81 312 LEU A N 1
ATOM 2496 C CA . LEU A 1 312 ? 14 -20.234 -4.027 1 89.81 312 LEU A CA 1
ATOM 2497 C C . LEU A 1 312 ? 15.477 -19.859 -4.074 1 89.81 312 LEU A C 1
ATOM 2499 O O . LEU A 1 312 ? 16.094 -19.625 -3.031 1 89.81 312 LEU A O 1
ATOM 2503 N N . LEU A 1 313 ? 16.031 -19.781 -5.188 1 90.44 313 LEU A N 1
ATOM 2504 C CA . LEU A 1 313 ? 17.453 -19.5 -5.324 1 90.44 313 LEU A CA 1
ATOM 2505 C C . LEU A 1 313 ? 17.719 -18 -5.195 1 90.44 313 LEU A C 1
ATOM 2507 O O . LEU A 1 313 ? 18.688 -17.594 -4.562 1 90.44 313 LEU A O 1
ATOM 2511 N N . GLY A 1 314 ? 16.828 -17.25 -5.785 1 88.44 314 GLY A N 1
ATOM 2512 C CA . GLY A 1 314 ? 17 -15.797 -5.742 1 88.44 314 GLY A CA 1
ATOM 2513 C C . GLY A 1 314 ? 16 -15.055 -6.609 1 88.44 314 GLY A C 1
ATOM 2514 O O . GLY A 1 314 ? 15.211 -15.68 -7.328 1 88.44 314 GLY A O 1
ATOM 2515 N N . VAL A 1 315 ? 15.992 -13.773 -6.465 1 88.25 315 VAL A N 1
ATOM 2516 C CA . VAL A 1 315 ? 15.141 -12.891 -7.258 1 88.25 315 VAL A CA 1
ATOM 2517 C C . VAL A 1 315 ? 15.977 -11.766 -7.859 1 88.25 315 VAL A C 1
ATOM 2519 O O . VAL A 1 315 ? 15.828 -10.602 -7.484 1 88.25 315 VAL A O 1
ATOM 2522 N N . PRO A 1 316 ? 16.734 -12.086 -8.773 1 88 316 PRO A N 1
ATOM 2523 C CA . PRO A 1 316 ? 17.594 -11.07 -9.375 1 88 316 PRO A CA 1
ATOM 2524 C C . PRO A 1 316 ? 16.812 -10.031 -10.188 1 88 316 PRO A C 1
ATOM 2526 O O . PRO A 1 316 ? 15.695 -10.297 -10.609 1 88 316 PRO A O 1
ATOM 2529 N N . VAL A 1 317 ? 17.406 -8.859 -10.344 1 85.88 317 VAL A N 1
ATOM 2530 C CA . VAL A 1 317 ? 16.875 -7.805 -11.203 1 85.88 317 VAL A CA 1
ATOM 2531 C C . VAL A 1 317 ? 17.344 -8.023 -12.641 1 85.88 317 VAL A C 1
ATOM 2533 O O . VAL A 1 317 ? 18.5 -8.383 -12.883 1 85.88 317 VAL A O 1
ATOM 2536 N N . THR A 1 318 ? 16.391 -8.008 -13.484 1 87.56 318 THR A N 1
ATOM 2537 C CA . THR A 1 318 ? 16.734 -8.133 -14.891 1 87.56 318 THR A CA 1
ATOM 2538 C C . THR A 1 318 ? 16.688 -6.77 -15.578 1 87.56 318 THR A C 1
ATOM 2540 O O . THR A 1 318 ? 15.914 -5.895 -15.18 1 87.56 318 THR A O 1
ATOM 2543 N N . ASP A 1 319 ? 17.375 -6.562 -16.469 1 77.81 319 ASP A N 1
ATOM 2544 C CA . ASP A 1 319 ? 17.438 -5.301 -17.203 1 77.81 319 ASP A CA 1
ATOM 2545 C C . ASP A 1 319 ? 16.156 -5.055 -17.984 1 77.81 319 ASP A C 1
ATOM 2547 O O . ASP A 1 319 ? 15.672 -3.922 -18.047 1 77.81 319 ASP A O 1
ATOM 2551 N N . ASP A 1 320 ? 15.773 -6.125 -18.625 1 81.12 320 ASP A N 1
ATOM 2552 C CA . ASP A 1 320 ? 14.516 -6.047 -19.359 1 81.12 320 ASP A CA 1
ATOM 2553 C C . ASP A 1 320 ? 13.766 -7.379 -19.312 1 81.12 320 ASP A C 1
ATOM 2555 O O . ASP A 1 320 ? 14.188 -8.305 -18.625 1 81.12 320 ASP A O 1
ATOM 2559 N N . GLY A 1 321 ? 12.719 -7.379 -20.016 1 82.94 321 GLY A N 1
ATOM 2560 C CA . GLY A 1 321 ? 11.867 -8.562 -20.016 1 82.94 321 GLY A CA 1
ATOM 2561 C C . GLY A 1 321 ? 12.117 -9.484 -21.188 1 82.94 321 GLY A C 1
ATOM 2562 O O . GLY A 1 321 ? 11.305 -10.359 -21.484 1 82.94 321 GLY A O 1
ATOM 2563 N N . THR A 1 322 ? 13.273 -9.336 -21.812 1 88 322 THR A N 1
ATOM 2564 C CA . THR A 1 322 ? 13.578 -10.133 -23 1 88 322 THR A CA 1
ATOM 2565 C C . THR A 1 322 ? 14.031 -11.539 -22.594 1 88 322 THR A C 1
ATOM 2567 O O . THR A 1 322 ? 14.484 -11.758 -21.469 1 88 322 THR A O 1
ATOM 2570 N N . GLY A 1 323 ? 13.922 -12.492 -23.547 1 92.38 323 GLY A N 1
ATOM 2571 C CA . GLY A 1 323 ? 14.352 -13.859 -23.312 1 92.38 323 GLY A CA 1
ATOM 2572 C C . GLY A 1 323 ? 15.812 -13.977 -22.938 1 92.38 323 GLY A C 1
ATOM 2573 O O . GLY A 1 323 ? 16.188 -14.75 -22.047 1 92.38 323 GLY A O 1
ATOM 2574 N N . LEU A 1 324 ? 16.547 -13.172 -23.5 1 92 324 LEU A N 1
ATOM 2575 C CA . LEU A 1 324 ? 17.984 -13.234 -23.25 1 92 324 LEU A CA 1
ATOM 2576 C C . LEU A 1 324 ? 18.312 -12.773 -21.828 1 92 324 LEU A C 1
ATOM 2578 O O . LEU A 1 324 ? 19.094 -13.422 -21.141 1 92 324 LEU A O 1
ATOM 2582 N N . ALA A 1 325 ? 17.75 -11.641 -21.469 1 93.25 325 ALA A N 1
ATOM 2583 C CA . ALA A 1 325 ? 18 -11.125 -20.125 1 93.25 325 ALA A CA 1
ATOM 2584 C C . ALA A 1 325 ? 17.547 -12.125 -19.062 1 93.25 325 ALA A C 1
ATOM 2586 O O . ALA A 1 325 ? 18.25 -12.336 -18.062 1 93.25 325 ALA A O 1
ATOM 2587 N N . GLN A 1 326 ? 16.484 -12.711 -19.344 1 94.94 326 GLN A N 1
ATOM 2588 C CA . GLN A 1 326 ? 15.953 -13.688 -18.391 1 94.94 326 GLN A CA 1
ATOM 2589 C C . GLN A 1 326 ? 16.844 -14.922 -18.328 1 94.94 326 GLN A C 1
ATOM 2591 O O . GLN A 1 326 ? 17.188 -15.391 -17.25 1 94.94 326 GLN A O 1
ATOM 2596 N N . ALA A 1 327 ? 17.203 -15.414 -19.469 1 95.69 327 ALA A N 1
ATOM 2597 C CA . ALA A 1 327 ? 18.047 -16.609 -19.531 1 95.69 327 ALA A CA 1
ATOM 2598 C C . ALA A 1 327 ? 19.375 -16.375 -18.844 1 95.69 327 ALA A C 1
ATOM 2600 O O . ALA A 1 327 ? 19.875 -17.25 -18.125 1 95.69 327 ALA A O 1
ATOM 2601 N N . ASN A 1 328 ? 19.906 -15.242 -19.016 1 94.56 328 ASN A N 1
ATOM 2602 C CA . ASN A 1 328 ? 21.188 -14.898 -18.391 1 94.56 328 ASN A CA 1
ATOM 2603 C C . ASN A 1 328 ? 21.094 -14.898 -16.875 1 94.56 328 ASN A C 1
ATOM 2605 O O . ASN A 1 328 ? 21.969 -15.438 -16.188 1 94.56 328 ASN A O 1
ATOM 2609 N N . ARG A 1 329 ? 20.109 -14.312 -16.438 1 94.69 329 ARG A N 1
ATOM 2610 C CA . ARG A 1 329 ? 19.953 -14.203 -15 1 94.69 329 ARG A CA 1
ATOM 2611 C C . ARG A 1 329 ? 19.688 -15.57 -14.375 1 94.69 329 ARG A C 1
ATOM 2613 O O . ARG A 1 329 ? 20.141 -15.852 -13.266 1 94.69 329 ARG A O 1
ATOM 2620 N N . VAL A 1 330 ? 18.891 -16.344 -15.031 1 96.31 330 VAL A N 1
ATOM 2621 C CA . VAL A 1 330 ? 18.625 -17.703 -14.539 1 96.31 330 VAL A CA 1
ATOM 2622 C C . VAL A 1 330 ? 19.922 -18.5 -14.508 1 96.31 330 VAL A C 1
ATOM 2624 O O . VAL A 1 330 ? 20.234 -19.172 -13.516 1 96.31 330 VAL A O 1
ATOM 2627 N N . TYR A 1 331 ? 20.703 -18.422 -15.555 1 96.19 331 TYR A N 1
ATOM 2628 C CA . TYR A 1 331 ? 21.969 -19.156 -15.664 1 96.19 331 TYR A CA 1
ATOM 2629 C C . TYR A 1 331 ? 22.938 -18.734 -14.57 1 96.19 331 TYR A C 1
ATOM 2631 O O . TYR A 1 331 ? 23.547 -19.578 -13.914 1 96.19 331 TYR A O 1
ATOM 2639 N N . GLU A 1 332 ? 23 -17.406 -14.375 1 94.62 332 GLU A N 1
ATOM 2640 C CA . GLU A 1 332 ? 23.906 -16.875 -13.352 1 94.62 332 GLU A CA 1
ATOM 2641 C C . GLU A 1 332 ? 23.5 -17.375 -11.961 1 94.62 332 GLU A C 1
ATOM 2643 O O . GLU A 1 332 ? 24.375 -17.719 -11.156 1 94.62 332 GLU A O 1
ATOM 2648 N N . THR A 1 333 ? 22.297 -17.375 -11.742 1 93.56 333 THR A N 1
ATOM 2649 C CA . THR A 1 333 ? 21.797 -17.797 -10.438 1 93.56 333 THR 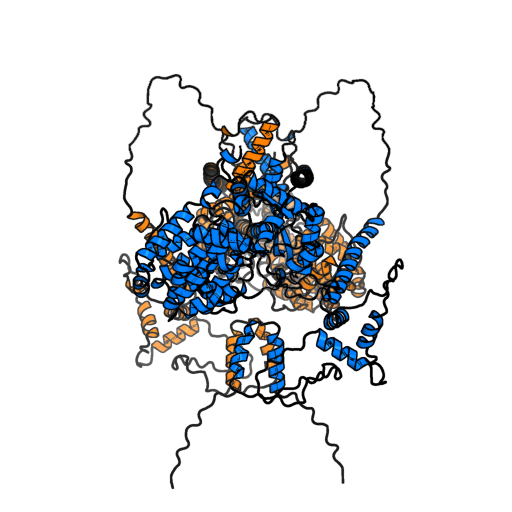A CA 1
ATOM 2650 C C . THR A 1 333 ? 22.078 -19.281 -10.219 1 93.56 333 THR A C 1
ATOM 2652 O O . THR A 1 333 ? 22.453 -19.688 -9.117 1 93.56 333 THR A O 1
ATOM 2655 N N . LEU A 1 334 ? 21.891 -20.078 -11.25 1 94.69 334 LEU A N 1
ATOM 2656 C CA . LEU A 1 334 ? 22.156 -21.516 -11.164 1 94.69 334 LEU A CA 1
ATOM 2657 C C . LEU A 1 334 ? 23.641 -21.766 -10.922 1 94.69 334 LEU A C 1
ATOM 2659 O O . LEU A 1 334 ? 24 -22.641 -10.125 1 94.69 334 LEU A O 1
ATOM 2663 N N . LEU A 1 335 ? 24.469 -20.969 -11.562 1 93.25 335 LEU A N 1
ATOM 2664 C CA . LEU A 1 335 ? 25.906 -21.094 -11.406 1 93.25 335 LEU A CA 1
ATOM 2665 C C . LEU A 1 335 ? 26.344 -20.75 -9.992 1 93.25 335 LEU A C 1
ATOM 2667 O O . LEU A 1 335 ? 27.188 -21.422 -9.406 1 93.25 335 LEU A O 1
ATOM 2671 N N . ASP A 1 336 ? 25.734 -19.719 -9.516 1 89.69 336 ASP A N 1
ATOM 2672 C CA . ASP A 1 336 ? 26.062 -19.266 -8.164 1 89.69 336 ASP A CA 1
ATOM 2673 C C . ASP A 1 336 ? 25.766 -20.344 -7.137 1 89.69 336 ASP A C 1
ATOM 2675 O O . ASP A 1 336 ? 26.453 -20.453 -6.121 1 89.69 336 ASP A O 1
ATOM 2679 N N . TRP A 1 337 ? 24.734 -21.125 -7.387 1 90.56 337 TRP A N 1
ATOM 2680 C CA . TRP A 1 337 ? 24.328 -22.156 -6.445 1 90.56 337 TRP A CA 1
ATOM 2681 C C . TRP A 1 337 ? 24.969 -23.5 -6.781 1 90.56 337 TRP A C 1
ATOM 2683 O O . TRP A 1 337 ? 24.859 -24.453 -6.012 1 90.56 337 TRP A O 1
ATOM 2693 N N . GLY A 1 338 ? 25.594 -23.609 -7.973 1 87.69 338 GLY A N 1
ATOM 2694 C CA . GLY A 1 338 ? 26.266 -24.828 -8.391 1 87.69 338 GLY A CA 1
ATOM 2695 C C . GLY A 1 338 ? 25.312 -25.875 -8.938 1 87.69 338 GLY A C 1
ATOM 2696 O O . GLY A 1 338 ? 25.562 -27.078 -8.805 1 87.69 338 GLY A O 1
ATOM 2697 N N . PHE A 1 339 ? 24.219 -25.469 -9.562 1 91.56 339 PHE A N 1
ATOM 2698 C CA . PHE A 1 339 ? 23.219 -26.406 -10.047 1 91.56 339 PHE A CA 1
ATOM 2699 C C . PHE A 1 339 ? 23.234 -26.469 -11.57 1 91.56 339 PHE A C 1
ATOM 2701 O O . PHE A 1 339 ? 22.328 -27.047 -12.172 1 91.56 339 PHE A O 1
ATOM 2708 N N . ASP A 1 340 ? 24.125 -25.922 -12.195 1 89.44 340 ASP A N 1
ATOM 2709 C CA . ASP A 1 340 ? 24.172 -25.844 -13.656 1 89.44 340 ASP A CA 1
ATOM 2710 C C . ASP A 1 340 ? 24.25 -27.219 -14.289 1 89.44 340 ASP A C 1
ATOM 2712 O O . ASP A 1 340 ? 23.688 -27.453 -15.359 1 89.44 340 ASP A O 1
ATOM 2716 N N . THR A 1 341 ? 24.75 -28.172 -13.594 1 88 341 THR A N 1
ATOM 2717 C CA . THR A 1 341 ? 24.953 -29.5 -14.18 1 88 341 THR A CA 1
ATOM 2718 C C . THR A 1 341 ? 23.766 -30.406 -13.883 1 88 341 THR A C 1
ATOM 2720 O O . THR A 1 341 ? 23.562 -31.406 -14.57 1 88 341 THR A O 1
ATOM 2723 N N . CYS A 1 342 ? 22.969 -30.031 -12.992 1 90.75 342 CYS A N 1
ATOM 2724 C CA . CYS A 1 342 ? 21.922 -30.938 -12.531 1 90.75 342 CYS A CA 1
ATOM 2725 C C . CYS A 1 342 ? 20.578 -30.578 -13.141 1 90.75 342 CYS A C 1
ATOM 2727 O O . CYS A 1 342 ? 19.578 -31.266 -12.914 1 90.75 342 CYS A O 1
ATOM 2729 N N . VAL A 1 343 ? 20.531 -29.625 -14.008 1 94.31 343 VAL A N 1
ATOM 2730 C CA . VAL A 1 343 ? 19.266 -29.188 -14.594 1 94.31 343 VAL A CA 1
ATOM 2731 C C . VAL A 1 343 ? 18.844 -30.156 -15.688 1 94.31 343 VAL A C 1
ATOM 2733 O O . VAL A 1 343 ? 19.625 -30.453 -16.594 1 94.31 343 VAL A O 1
ATOM 2736 N N . LYS A 1 344 ? 17.625 -30.641 -15.578 1 94.62 344 LYS A N 1
ATOM 2737 C CA . LYS A 1 344 ? 17.141 -31.609 -16.547 1 94.62 344 LYS A CA 1
ATOM 2738 C C . LYS A 1 344 ? 15.906 -31.094 -17.281 1 94.62 344 LYS A C 1
ATOM 2740 O O . LYS A 1 344 ? 15.625 -31.516 -18.406 1 94.62 344 LYS A O 1
ATOM 2745 N N . ALA A 1 345 ? 15.18 -30.25 -16.625 1 94.56 345 ALA A N 1
ATOM 2746 C CA . ALA A 1 345 ? 13.93 -29.766 -17.219 1 94.56 345 ALA A CA 1
ATOM 2747 C C . ALA A 1 345 ? 13.664 -28.312 -16.828 1 94.56 345 ALA A C 1
ATOM 2749 O O . ALA A 1 345 ? 14.266 -27.797 -15.883 1 94.56 345 ALA A O 1
ATOM 2750 N N . ILE A 1 346 ? 12.766 -27.656 -17.594 1 94.88 346 ILE A N 1
ATOM 2751 C CA . ILE A 1 346 ? 12.359 -26.281 -17.344 1 94.88 346 ILE A CA 1
ATOM 2752 C C . ILE A 1 346 ? 10.836 -26.188 -17.328 1 94.88 346 ILE A C 1
ATOM 2754 O O . ILE A 1 346 ? 10.164 -26.844 -18.125 1 94.88 346 ILE A O 1
ATOM 2758 N N . CYS A 1 347 ? 10.32 -25.469 -16.391 1 95 347 CYS A N 1
ATOM 2759 C CA . CYS A 1 347 ? 8.891 -25.188 -16.328 1 95 347 CYS A CA 1
ATOM 2760 C C . CYS A 1 347 ? 8.625 -23.688 -16.266 1 95 347 CYS A C 1
ATOM 2762 O O . CYS A 1 347 ? 9 -23.031 -15.297 1 95 347 CYS A O 1
ATOM 2764 N N . CYS A 1 348 ? 8.039 -23.141 -17.25 1 94.44 348 CYS A N 1
ATOM 2765 C CA . CYS A 1 348 ? 7.762 -21.703 -17.328 1 94.44 348 CYS A CA 1
ATOM 2766 C C . CYS A 1 348 ? 6.469 -21.438 -18.094 1 94.44 348 CYS A C 1
ATOM 2768 O O . CYS A 1 348 ? 5.891 -22.359 -18.672 1 94.44 348 CYS A O 1
ATOM 2770 N N . ASP A 1 349 ? 5.973 -20.266 -18.031 1 92.12 349 ASP A N 1
ATOM 2771 C CA . ASP A 1 349 ? 4.797 -19.859 -18.797 1 92.12 349 ASP A CA 1
ATOM 2772 C C . ASP A 1 349 ? 5.07 -19.906 -20.297 1 92.12 349 ASP A C 1
ATOM 2774 O O . ASP A 1 349 ? 6.223 -19.797 -20.734 1 92.12 349 ASP A O 1
ATOM 2778 N N . THR A 1 350 ? 4.074 -20.047 -21.062 1 90.69 350 THR A N 1
ATOM 2779 C CA . THR A 1 350 ? 4.234 -20.281 -22.484 1 90.69 350 THR A CA 1
ATOM 2780 C C . THR A 1 350 ? 4.258 -18.953 -23.25 1 90.69 350 THR A C 1
ATOM 2782 O O . THR A 1 350 ? 3.715 -18.859 -24.344 1 90.69 350 THR A O 1
ATOM 2785 N N . THR A 1 351 ? 4.812 -17.984 -22.719 1 88.62 351 THR A N 1
ATOM 2786 C CA . THR A 1 351 ? 4.953 -16.703 -23.391 1 88.62 351 THR A CA 1
ATOM 2787 C C . THR A 1 351 ? 6.094 -16.75 -24.406 1 88.62 351 THR A C 1
ATOM 2789 O O . THR A 1 351 ? 7.004 -17.562 -24.281 1 88.62 351 THR A O 1
ATOM 2792 N N . PRO A 1 352 ? 6.027 -15.906 -25.359 1 87.19 352 PRO A N 1
ATOM 2793 C CA . PRO A 1 352 ? 7.105 -15.891 -26.344 1 87.19 352 PRO A CA 1
ATOM 2794 C C . PRO A 1 352 ? 8.469 -15.57 -25.734 1 87.19 352 PRO A C 1
ATOM 2796 O O . PRO A 1 352 ? 9.492 -16.078 -26.188 1 87.19 352 PRO A O 1
ATOM 2799 N N . SER A 1 353 ? 8.469 -14.75 -24.734 1 90.94 353 SER A N 1
ATOM 2800 C CA . SER A 1 353 ? 9.727 -14.422 -24.078 1 90.94 353 SER A CA 1
ATOM 2801 C C . SER A 1 353 ? 10.359 -15.648 -23.438 1 90.94 353 SER A C 1
ATOM 2803 O O . SER A 1 353 ? 11.586 -15.734 -23.328 1 90.94 353 SER A O 1
ATOM 2805 N N . ASN A 1 354 ? 9.594 -16.594 -23.078 1 92.75 354 ASN A N 1
ATOM 2806 C CA . ASN A 1 354 ? 10.094 -17.797 -22.406 1 92.75 354 ASN A CA 1
ATOM 2807 C C . ASN A 1 354 ? 10.367 -18.906 -23.406 1 92.75 354 ASN A C 1
ATOM 2809 O O . ASN A 1 354 ? 11.398 -19.578 -23.328 1 92.75 354 ASN A O 1
ATOM 2813 N N . LEU A 1 355 ? 9.43 -19.094 -24.453 1 90.5 355 LEU A N 1
ATOM 2814 C CA . LEU A 1 355 ? 9.5 -20.328 -25.203 1 90.5 355 LEU A CA 1
ATOM 2815 C C . LEU A 1 355 ? 9.672 -20.062 -26.703 1 90.5 355 LEU A C 1
ATOM 2817 O O . LEU A 1 355 ? 9.508 -20.969 -27.516 1 90.5 355 LEU A O 1
ATOM 2821 N N . ALA A 1 356 ? 9.984 -18.844 -27 1 87.12 356 ALA A N 1
ATOM 2822 C CA . ALA A 1 356 ? 10.305 -18.609 -28.406 1 87.12 356 ALA A CA 1
ATOM 2823 C C . ALA A 1 356 ? 11.414 -19.547 -28.875 1 87.12 356 ALA A C 1
ATOM 2825 O O . ALA A 1 356 ? 12.32 -19.875 -28.109 1 87.12 356 ALA A O 1
ATOM 2826 N N . ILE A 1 357 ? 11.375 -19.922 -30.047 1 84.19 357 ILE A N 1
ATOM 2827 C CA . ILE A 1 357 ? 12.195 -21 -30.594 1 84.19 357 ILE A CA 1
ATOM 2828 C C . ILE A 1 357 ? 13.664 -20.609 -30.562 1 84.19 357 ILE A C 1
ATOM 2830 O O . ILE A 1 357 ? 14.523 -21.422 -30.203 1 84.19 357 ILE A O 1
ATOM 2834 N N . ARG A 1 358 ? 13.938 -19.453 -30.844 1 83.06 358 ARG A N 1
ATOM 2835 C CA . ARG A 1 358 ? 15.344 -19.078 -30.938 1 83.06 358 ARG A CA 1
ATOM 2836 C C . ARG A 1 358 ? 15.742 -18.141 -29.797 1 83.06 358 ARG A C 1
ATOM 2838 O O . ARG A 1 358 ? 16.781 -18.344 -29.156 1 83.06 358 ARG A O 1
ATOM 2845 N N . ASN A 1 359 ? 14.844 -17.234 -29.562 1 88.81 359 ASN A N 1
ATOM 2846 C CA . ASN A 1 359 ? 15.227 -16.172 -28.625 1 88.81 359 ASN A CA 1
ATOM 2847 C C . ASN A 1 359 ? 14.461 -16.281 -27.312 1 88.81 359 ASN A C 1
ATOM 2849 O O . ASN A 1 359 ? 14.5 -15.367 -26.484 1 88.81 359 ASN A O 1
ATOM 2853 N N . GLY A 1 360 ? 13.773 -17.391 -27.188 1 92.19 360 GLY A N 1
ATOM 2854 C CA . GLY A 1 360 ? 13.102 -17.594 -25.906 1 92.19 360 GLY A CA 1
ATOM 2855 C C . GLY A 1 360 ? 14.062 -17.922 -24.781 1 92.19 360 GLY A C 1
ATOM 2856 O O . GLY A 1 360 ? 15.133 -18.469 -25.016 1 92.19 360 GLY A O 1
ATOM 2857 N N . ALA A 1 361 ? 13.758 -17.531 -23.594 1 94.88 361 ALA A N 1
ATOM 2858 C CA . ALA A 1 361 ? 14.609 -17.766 -22.438 1 94.88 361 ALA A CA 1
ATOM 2859 C C . ALA A 1 361 ? 14.977 -19.234 -22.312 1 94.88 361 ALA A C 1
ATOM 2861 O O . ALA A 1 361 ? 16.109 -19.578 -21.938 1 94.88 361 ALA A O 1
ATOM 2862 N N . ALA A 1 362 ? 14.086 -20.156 -22.594 1 94.19 362 ALA A N 1
ATOM 2863 C CA . ALA A 1 362 ? 14.312 -21.594 -22.469 1 94.19 362 ALA A CA 1
ATOM 2864 C C . ALA A 1 362 ? 15.359 -22.078 -23.469 1 94.19 362 ALA A C 1
ATOM 2866 O O . ALA A 1 362 ? 16.297 -22.797 -23.109 1 94.19 362 ALA A O 1
ATOM 2867 N N . ALA A 1 363 ? 15.195 -21.672 -24.703 1 93.25 363 ALA A N 1
ATOM 2868 C CA . ALA A 1 363 ? 16.141 -22.078 -25.75 1 93.25 363 ALA A CA 1
ATOM 2869 C C . ALA A 1 363 ? 17.547 -21.547 -25.438 1 93.25 363 ALA A C 1
ATOM 2871 O O . ALA A 1 363 ? 18.531 -22.25 -25.609 1 93.25 363 ALA A O 1
ATOM 2872 N N . LEU A 1 364 ? 17.562 -20.328 -25.016 1 94.38 364 LEU A N 1
ATOM 2873 C CA . LEU A 1 364 ? 18.828 -19.703 -24.688 1 94.38 364 LEU A CA 1
ATOM 2874 C C . LEU A 1 364 ? 19.484 -20.375 -23.484 1 94.38 364 LEU A C 1
ATOM 2876 O O . LEU A 1 364 ? 20.703 -20.547 -23.438 1 94.38 364 LEU A O 1
ATOM 2880 N N . LEU A 1 365 ? 18.703 -20.719 -22.547 1 95.06 365 LEU A N 1
ATOM 2881 C CA . LEU A 1 365 ? 19.234 -21.391 -21.375 1 95.06 365 LEU A CA 1
ATOM 2882 C C . LEU A 1 365 ? 19.859 -22.734 -21.75 1 95.06 365 LEU A C 1
ATOM 2884 O O . LEU A 1 365 ? 20.875 -23.125 -21.188 1 95.06 365 LEU A O 1
ATOM 2888 N N . GLU A 1 366 ? 19.219 -23.438 -22.625 1 93.94 366 GLU A N 1
ATOM 2889 C CA . GLU A 1 366 ? 19.766 -24.688 -23.141 1 93.94 366 GLU A CA 1
ATOM 2890 C C . GLU A 1 366 ? 21.141 -24.484 -23.75 1 93.94 366 GLU A C 1
ATOM 2892 O O . GLU A 1 366 ? 22.047 -25.297 -23.562 1 93.94 366 GLU A O 1
ATOM 2897 N N . ARG A 1 367 ? 21.25 -23.438 -24.438 1 91.5 367 ARG A N 1
ATOM 2898 C CA . ARG A 1 367 ? 22.516 -23.125 -25.078 1 91.5 367 ARG A CA 1
ATOM 2899 C C . ARG A 1 367 ? 23.578 -22.781 -24.047 1 91.5 367 ARG A C 1
ATOM 2901 O O . ARG A 1 367 ? 24.734 -23.219 -24.156 1 91.5 367 ARG A O 1
ATOM 2908 N N . PHE A 1 368 ? 23.172 -22.031 -23.062 1 93.75 368 PHE A N 1
ATOM 2909 C CA . PHE A 1 368 ? 24.109 -21.656 -22 1 93.75 368 PHE A CA 1
ATOM 2910 C C . PHE A 1 368 ? 24.594 -22.875 -21.25 1 93.75 368 PHE A C 1
ATOM 2912 O O . PHE A 1 368 ? 25.766 -22.984 -20.922 1 93.75 368 PHE A O 1
ATOM 2919 N N . LEU A 1 369 ? 23.672 -23.781 -21.047 1 93.69 369 LEU A N 1
ATOM 2920 C CA . LEU A 1 369 ? 24 -24.984 -20.266 1 93.69 369 LEU A CA 1
ATOM 2921 C C . LEU A 1 369 ? 24.594 -26.062 -21.156 1 93.69 369 LEU A C 1
ATOM 2923 O O . LEU A 1 369 ? 25.156 -27.047 -20.656 1 93.69 369 LEU A O 1
ATOM 2927 N N . ASP A 1 370 ? 24.484 -25.938 -22.391 1 90.56 370 ASP A N 1
ATOM 2928 C CA . ASP A 1 370 ? 24.922 -26.922 -23.375 1 90.56 370 ASP A CA 1
ATOM 2929 C C . ASP A 1 370 ? 24.312 -28.297 -23.094 1 90.56 370 ASP A C 1
ATOM 2931 O O . ASP A 1 370 ? 25.031 -29.281 -22.969 1 90.56 370 ASP A O 1
ATOM 2935 N N . LYS A 1 371 ? 23 -28.234 -22.922 1 90.19 371 LYS A N 1
ATOM 2936 C CA . LYS A 1 371 ? 22.234 -29.438 -22.594 1 90.19 371 LYS A CA 1
ATOM 2937 C C . LYS A 1 371 ? 20.859 -29.422 -23.266 1 90.19 371 LYS A C 1
ATOM 2939 O O . LYS A 1 371 ? 20.297 -28.359 -23.484 1 90.19 371 LYS A O 1
ATOM 2944 N N . ASP A 1 372 ? 20.438 -30.609 -23.609 1 90.38 372 ASP A N 1
ATOM 2945 C CA . ASP A 1 372 ? 19.047 -30.781 -24.062 1 90.38 372 ASP A CA 1
ATOM 2946 C C . ASP A 1 372 ? 18.109 -30.938 -22.875 1 90.38 372 ASP A C 1
ATOM 2948 O O . ASP A 1 372 ? 18.156 -31.938 -22.156 1 90.38 372 ASP A O 1
ATOM 2952 N N . LEU A 1 373 ? 17.266 -29.922 -22.719 1 92.81 373 LEU A N 1
ATOM 2953 C CA . LEU A 1 373 ? 16.391 -29.906 -21.562 1 92.81 373 LEU A CA 1
ATOM 2954 C C . LEU A 1 373 ? 14.961 -30.297 -21.953 1 92.81 373 LEU A C 1
ATOM 2956 O O . LEU A 1 373 ? 14.555 -30.078 -23.109 1 92.81 373 LEU A O 1
ATOM 2960 N N . LEU A 1 374 ? 14.266 -30.875 -21.047 1 92.69 374 LEU A N 1
ATOM 2961 C CA . LEU A 1 374 ? 12.844 -31.172 -21.234 1 92.69 374 LEU A CA 1
ATOM 2962 C C . LEU A 1 374 ? 11.992 -29.953 -20.906 1 92.69 374 LEU A C 1
ATOM 2964 O O . LEU A 1 374 ? 12.156 -29.328 -19.859 1 92.69 374 LEU A O 1
ATOM 2968 N N . TYR A 1 375 ? 11.109 -29.641 -21.797 1 91.88 375 TYR A N 1
ATOM 2969 C CA . TYR A 1 375 ? 10.219 -28.516 -21.562 1 91.88 375 TYR A CA 1
ATOM 2970 C C . TYR A 1 375 ? 8.898 -28.969 -20.953 1 91.88 375 TYR A C 1
ATOM 2972 O O . TYR A 1 375 ? 8.227 -29.844 -21.5 1 91.88 375 TYR A O 1
ATOM 2980 N N . LEU A 1 376 ? 8.633 -28.422 -19.812 1 92.12 376 LEU A N 1
ATOM 2981 C CA . LEU A 1 376 ? 7.359 -28.641 -19.141 1 92.12 376 LEU A CA 1
ATOM 2982 C C . LEU A 1 376 ? 6.547 -27.359 -19.078 1 92.12 376 LEU A C 1
ATOM 2984 O O . LEU A 1 376 ? 6.48 -26.703 -18.031 1 92.12 376 LEU A O 1
ATOM 2988 N N . PRO A 1 377 ? 5.898 -27.062 -20.109 1 90.69 377 PRO A N 1
ATOM 2989 C CA . PRO A 1 377 ? 5.145 -25.812 -20.078 1 90.69 377 PRO A CA 1
ATOM 2990 C C . PRO A 1 377 ? 4.086 -25.781 -18.984 1 90.69 377 PRO A C 1
ATOM 2992 O O . PRO A 1 377 ? 3.455 -26.797 -18.703 1 90.69 377 PRO A O 1
ATOM 2995 N N . CYS A 1 378 ? 3.889 -24.594 -18.453 1 93.62 378 CYS A N 1
ATOM 2996 C CA . CYS A 1 378 ? 2.922 -24.453 -17.375 1 93.62 378 CYS A CA 1
ATOM 2997 C C . CYS A 1 378 ? 1.5 -24.656 -17.875 1 93.62 378 CYS A C 1
ATOM 2999 O O . CYS A 1 378 ? 0.938 -23.781 -18.531 1 93.62 378 CYS A O 1
ATOM 3001 N N . ARG A 1 379 ? 0.88 -25.688 -17.531 1 92.88 379 ARG A N 1
ATOM 3002 C CA . ARG A 1 379 ? -0.473 -26.016 -17.969 1 92.88 379 ARG A CA 1
ATOM 3003 C C . ARG A 1 379 ? -1.484 -25.016 -17.422 1 92.88 379 ARG A C 1
ATOM 3005 O O . ARG A 1 379 ? -2.488 -24.719 -18.062 1 92.88 379 ARG A O 1
ATOM 3012 N N . HIS A 1 380 ? -1.217 -24.516 -16.25 1 91.81 380 HIS A N 1
ATOM 3013 C CA . HIS A 1 380 ? -2.098 -23.5 -15.711 1 91.81 380 HIS A CA 1
ATOM 3014 C C . HIS A 1 380 ? -2.152 -22.266 -16.609 1 91.81 380 HIS A C 1
ATOM 3016 O O . HIS A 1 380 ? -3.227 -21.719 -16.844 1 91.81 380 HIS A O 1
ATOM 3022 N N . HIS A 1 381 ? -1.009 -21.906 -17.031 1 91.44 381 HIS A N 1
ATOM 3023 C CA . HIS A 1 381 ? -0.949 -20.781 -17.953 1 91.44 381 HIS A CA 1
ATOM 3024 C C . HIS A 1 381 ? -1.74 -21.062 -19.219 1 91.44 381 HIS A C 1
ATOM 3026 O O . HIS A 1 381 ? -2.459 -20.188 -19.719 1 91.44 381 HIS A O 1
ATOM 3032 N N . ILE A 1 382 ? -1.654 -22.203 -19.734 1 92.5 382 ILE A N 1
ATOM 3033 C CA . ILE A 1 382 ? -2.328 -22.594 -20.953 1 92.5 382 ILE A CA 1
ATOM 3034 C C . ILE A 1 382 ? -3.842 -22.562 -20.75 1 92.5 382 ILE A C 1
ATOM 3036 O O . ILE A 1 382 ? -4.57 -22 -21.578 1 92.5 382 ILE A O 1
ATOM 3040 N N . PHE A 1 383 ? -4.281 -23.156 -19.688 1 93.44 383 PHE A N 1
ATOM 3041 C CA . PHE A 1 383 ? -5.719 -23.203 -19.438 1 93.44 383 PHE A CA 1
ATOM 3042 C C . PHE A 1 383 ? -6.25 -21.797 -19.125 1 93.44 383 PHE A C 1
ATOM 3044 O O . PHE A 1 383 ? -7.414 -21.5 -19.406 1 93.44 383 PHE A O 1
ATOM 3051 N N . GLU A 1 384 ? -5.422 -20.969 -18.562 1 92.12 384 GLU A N 1
ATOM 3052 C CA . GLU A 1 384 ? -5.816 -19.562 -18.391 1 92.12 384 GLU A CA 1
ATOM 3053 C C . GLU A 1 384 ? -6.066 -18.891 -19.734 1 92.12 384 GLU A C 1
ATOM 3055 O O . GLU A 1 384 ? -7.02 -18.125 -19.875 1 92.12 384 GLU A O 1
ATOM 3060 N N . ILE A 1 385 ? -5.211 -19.172 -20.641 1 91.06 385 ILE A N 1
ATOM 3061 C CA . ILE A 1 385 ? -5.328 -18.594 -21.969 1 91.06 385 ILE A CA 1
ATOM 3062 C C . ILE A 1 385 ? -6.594 -19.109 -22.656 1 91.06 385 ILE A C 1
ATOM 3064 O O . ILE A 1 385 ? -7.309 -18.344 -23.312 1 91.06 385 ILE A O 1
ATOM 3068 N N . VAL A 1 386 ? -6.883 -20.328 -22.484 1 93.88 386 VAL A N 1
ATOM 3069 C CA . VAL A 1 386 ? -8.078 -20.922 -23.094 1 93.88 386 VAL A CA 1
ATOM 3070 C C . VAL A 1 386 ? -9.32 -20.219 -22.562 1 93.88 386 VAL A C 1
ATOM 3072 O O . VAL A 1 386 ? -10.18 -19.797 -23.328 1 93.88 386 VAL A O 1
ATOM 3075 N N . LEU A 1 387 ? -9.375 -20.109 -21.266 1 94.25 387 LEU A N 1
ATOM 3076 C CA . LEU A 1 387 ? -10.539 -19.453 -20.672 1 94.25 387 LEU A CA 1
ATOM 3077 C C . LEU A 1 387 ? -10.641 -18 -21.109 1 94.25 387 LEU A C 1
ATOM 3079 O O . LEU A 1 387 ? -11.734 -17.5 -21.359 1 94.25 387 LEU A O 1
ATOM 3083 N N . ARG A 1 388 ? -9.531 -17.359 -21.172 1 91.12 388 ARG A N 1
ATOM 3084 C CA . ARG A 1 388 ? -9.516 -15.969 -21.609 1 91.12 388 ARG A CA 1
ATOM 3085 C C . ARG A 1 388 ? -10.109 -15.828 -23 1 91.12 388 ARG A C 1
ATOM 3087 O O . ARG A 1 388 ? -10.953 -14.961 -23.25 1 91.12 388 ARG A O 1
ATOM 3094 N N . TYR A 1 389 ? -9.75 -16.656 -23.859 1 91 389 TYR A N 1
ATOM 3095 C CA . TYR A 1 389 ? -10.195 -16.547 -25.234 1 91 389 TYR A CA 1
ATOM 3096 C C . TYR A 1 389 ? -11.664 -16.938 -25.359 1 91 389 TYR A C 1
ATOM 3098 O O . TYR A 1 389 ? -12.391 -16.375 -26.188 1 91 389 TYR A O 1
ATOM 3106 N N . VAL A 1 390 ? -12.055 -17.875 -24.594 1 94.31 390 VAL A N 1
ATOM 3107 C CA . VAL A 1 390 ? -13.469 -18.234 -24.594 1 94.31 390 VAL A CA 1
ATOM 3108 C C . VAL A 1 390 ? -14.297 -17.062 -24.094 1 94.31 390 VAL A C 1
ATOM 3110 O O . VAL A 1 390 ? -15.336 -16.734 -24.688 1 94.31 390 VAL A O 1
ATOM 3113 N N . PHE A 1 391 ? -13.82 -16.422 -23.062 1 93.19 391 PHE A N 1
ATOM 3114 C CA . PHE A 1 391 ? -14.516 -15.266 -22.531 1 93.19 391 PHE A CA 1
ATOM 3115 C C . PHE A 1 391 ? -14.555 -14.133 -23.547 1 93.19 391 PHE A C 1
ATOM 3117 O O . PHE A 1 391 ? -15.602 -13.523 -23.766 1 93.19 391 PHE A O 1
ATOM 3124 N N . GLU A 1 392 ? -13.422 -13.93 -24.156 1 89.94 392 GLU A N 1
ATOM 3125 C CA . GLU A 1 392 ? -13.312 -12.82 -25.109 1 89.94 392 GLU A CA 1
ATOM 3126 C C . GLU A 1 392 ? -14.117 -13.094 -26.375 1 89.94 392 GLU A C 1
ATOM 3128 O O . GLU A 1 392 ? -14.469 -12.164 -27.094 1 89.94 392 GLU A O 1
ATOM 3133 N N . ALA A 1 393 ? -14.328 -14.344 -26.656 1 91.5 393 ALA A N 1
ATOM 3134 C CA . ALA A 1 393 ? -15.156 -14.711 -27.797 1 91.5 393 ALA A CA 1
ATOM 3135 C C . ALA A 1 393 ? -16.594 -14.234 -27.609 1 91.5 393 ALA A C 1
ATOM 3137 O O . ALA A 1 393 ? -17.281 -13.914 -28.578 1 91.5 393 ALA A O 1
ATOM 3138 N N . VAL A 1 394 ? -16.969 -14.234 -26.359 1 90.06 394 VAL A N 1
ATOM 3139 C CA . VAL A 1 394 ? -18.344 -13.859 -26.031 1 90.06 394 VAL A CA 1
ATOM 3140 C C . VAL A 1 394 ? -18.406 -12.391 -25.625 1 90.06 394 VAL A C 1
ATOM 3142 O O . VAL A 1 394 ? -19.344 -11.68 -25.969 1 90.06 394 VAL A O 1
ATOM 3145 N N . PHE A 1 395 ? -17.422 -12.07 -24.766 1 88 395 PHE A N 1
ATOM 3146 C CA . PHE A 1 395 ? -17.297 -10.68 -24.312 1 88 395 PHE A CA 1
ATOM 3147 C C . PHE A 1 395 ? -16.031 -10.039 -24.859 1 88 395 PHE A C 1
ATOM 3149 O O . PHE A 1 395 ? -15 -10.039 -24.203 1 88 395 PHE A O 1
ATOM 3156 N N . PRO A 1 396 ? -16.094 -9.578 -26 1 76.75 396 PRO A N 1
ATOM 3157 C CA . PRO A 1 396 ? -14.867 -9.055 -26.625 1 76.75 396 PRO A CA 1
ATOM 3158 C C . PRO A 1 396 ? -14.266 -7.895 -25.844 1 76.75 396 PRO A C 1
ATOM 3160 O O . PRO A 1 396 ? -14.984 -7.195 -25.125 1 76.75 396 PRO A O 1
ATOM 3163 N N . ASN A 1 397 ? -12.906 -7.82 -25.703 1 65.38 397 ASN A N 1
ATOM 3164 C CA . ASN A 1 397 ? -12.031 -7.008 -24.859 1 65.38 397 ASN A CA 1
ATOM 3165 C C . ASN A 1 397 ? -12.344 -5.52 -25 1 65.38 397 ASN A C 1
ATOM 3167 O O . ASN A 1 397 ? -12.609 -5.035 -26.094 1 65.38 397 ASN A O 1
ATOM 3171 N N . THR A 1 398 ? -12.656 -5.055 -23.812 1 62.81 398 THR A N 1
ATOM 3172 C CA . THR A 1 398 ? -12.82 -3.609 -23.719 1 62.81 398 THR A CA 1
ATOM 3173 C C . THR A 1 398 ? -11.469 -2.928 -23.5 1 62.81 398 THR A C 1
ATOM 3175 O O . THR A 1 398 ? -10.508 -3.57 -23.078 1 62.81 398 THR A O 1
ATOM 3178 N N . SER A 1 399 ? -11.18 -1.848 -24.031 1 59.84 399 SER A N 1
ATOM 3179 C CA . SER A 1 399 ? -9.977 -1.028 -24.016 1 59.84 399 SER A CA 1
ATOM 3180 C C . SER A 1 399 ? -9.484 -0.781 -22.594 1 59.84 399 SER A C 1
ATOM 3182 O O . SER A 1 399 ? -8.289 -0.61 -22.359 1 59.84 399 SER A O 1
ATOM 3184 N N . GLY A 1 400 ? -10.258 -0.938 -21.625 1 63.59 400 GLY A N 1
ATOM 3185 C CA . GLY A 1 400 ? -9.805 -0.595 -20.281 1 63.59 400 GLY A CA 1
ATOM 3186 C C . GLY A 1 400 ? -9.164 -1.757 -19.547 1 63.59 400 GLY A C 1
ATOM 3187 O O . GLY A 1 400 ? -9.266 -2.904 -19.984 1 63.59 400 GLY A O 1
ATOM 3188 N N . PRO A 1 401 ? -8.344 -1.526 -18.5 1 73.62 401 PRO A N 1
ATOM 3189 C CA . PRO A 1 401 ? -7.676 -2.572 -17.719 1 73.62 401 PRO A CA 1
ATOM 3190 C C . PRO A 1 401 ? -8.656 -3.488 -17 1 73.62 401 PRO A C 1
ATOM 3192 O O . PRO A 1 401 ? -8.32 -4.629 -16.672 1 73.62 401 PRO A O 1
ATOM 3195 N N . ASN A 1 402 ? -9.828 -2.949 -16.844 1 80.38 402 ASN A N 1
ATOM 3196 C CA . ASN A 1 402 ? -10.828 -3.717 -16.109 1 80.38 402 ASN A CA 1
ATOM 3197 C C . ASN A 1 402 ? -11.969 -4.172 -17.016 1 80.38 402 ASN A C 1
ATOM 3199 O O . ASN A 1 402 ? -12.25 -3.533 -18.031 1 80.38 402 ASN A O 1
ATOM 3203 N N . VAL A 1 403 ? -12.594 -5.301 -16.734 1 85.19 403 VAL A N 1
ATOM 3204 C CA . VAL A 1 403 ? -13.781 -5.77 -17.438 1 85.19 403 VAL A CA 1
ATOM 3205 C C . VAL A 1 403 ? -15.008 -4.984 -16.953 1 85.19 403 VAL A C 1
ATOM 3207 O O . VAL A 1 403 ? -15.375 -5.051 -15.789 1 85.19 403 VAL A O 1
ATOM 3210 N N . PRO A 1 404 ? -15.594 -4.238 -17.781 1 84.25 404 PRO A N 1
ATOM 3211 C CA . PRO A 1 404 ? -16.703 -3.367 -17.359 1 84.25 404 PRO A CA 1
ATOM 3212 C C . PRO A 1 404 ? -17.812 -4.129 -16.656 1 84.25 404 PRO A C 1
ATOM 3214 O O . PRO A 1 404 ? -18.375 -3.643 -15.672 1 84.25 404 PRO A O 1
ATOM 3217 N N . LEU A 1 405 ? -18.141 -5.266 -17.188 1 88.56 405 LEU A N 1
ATOM 3218 C CA . LEU A 1 405 ? -19.188 -6.086 -16.594 1 88.56 405 LEU A CA 1
ATOM 3219 C C . LEU A 1 405 ? -18.859 -6.426 -15.148 1 88.56 405 LEU A C 1
ATOM 3221 O O . LEU A 1 405 ? -19.75 -6.414 -14.289 1 88.56 405 LEU A O 1
ATOM 3225 N N . PHE A 1 406 ? -17.641 -6.703 -14.906 1 90.69 406 PHE A N 1
ATOM 3226 C CA . PHE A 1 406 ? -17.188 -7.074 -13.57 1 90.69 406 PHE A CA 1
ATOM 3227 C C . PHE A 1 406 ? -17.234 -5.867 -12.633 1 90.69 406 PHE A C 1
ATOM 3229 O O . PHE A 1 406 ? -17.609 -5.984 -11.469 1 90.69 406 PHE A O 1
ATOM 3236 N N . VAL A 1 407 ? -16.844 -4.73 -13.156 1 86.62 407 VAL A N 1
ATOM 3237 C CA . VAL A 1 407 ? -16.828 -3.498 -12.375 1 86.62 407 VAL A CA 1
ATOM 3238 C C . VAL A 1 407 ? -18.25 -3.146 -11.953 1 86.62 407 VAL A C 1
ATOM 3240 O O . VAL A 1 407 ? -18.5 -2.771 -10.805 1 86.62 407 VAL A O 1
ATOM 3243 N N . SER A 1 408 ? -19.172 -3.238 -12.859 1 87.06 408 SER A N 1
ATOM 3244 C CA . SER A 1 408 ? -20.578 -2.959 -12.57 1 87.06 408 SER A CA 1
ATOM 3245 C C . SER A 1 408 ? -21.125 -3.898 -11.492 1 87.06 408 SER A C 1
ATOM 3247 O O . SER A 1 408 ? -21.859 -3.473 -10.609 1 87.06 408 SER A O 1
ATOM 3249 N N . PHE A 1 409 ? -20.734 -5.082 -11.547 1 91.69 409 PHE A N 1
ATOM 3250 C CA . PHE A 1 409 ? -21.172 -6.074 -10.57 1 91.69 409 PHE A CA 1
ATOM 3251 C C . PHE A 1 409 ? -20.594 -5.762 -9.195 1 91.69 409 PHE A C 1
ATOM 3253 O O . PHE A 1 409 ? -21.297 -5.859 -8.188 1 91.69 409 PHE A O 1
ATOM 3260 N N . GLN A 1 410 ? -19.297 -5.449 -9.227 1 88 410 GLN A N 1
ATOM 3261 C CA . GLN A 1 410 ? -18.641 -5.109 -7.969 1 88 410 GLN A CA 1
ATOM 3262 C C . GLN A 1 410 ? -19.344 -3.945 -7.277 1 88 410 GLN A C 1
ATOM 3264 O O . GLN A 1 410 ? -19.484 -3.938 -6.051 1 88 410 GLN A O 1
ATOM 3269 N N . LYS A 1 411 ? -19.766 -2.984 -7.988 1 81.81 411 LYS A N 1
ATOM 3270 C CA . LYS A 1 411 ? -20.438 -1.803 -7.453 1 81.81 411 LYS A CA 1
ATOM 3271 C C . LYS A 1 411 ? -21.797 -2.16 -6.875 1 81.81 411 LYS A C 1
ATOM 3273 O O . LYS A 1 411 ? -22.25 -1.555 -5.898 1 81.81 411 LYS A O 1
ATOM 3278 N N . LYS A 1 412 ? -22.438 -3.127 -7.453 1 87.94 412 LYS A N 1
ATOM 3279 C CA . LYS A 1 412 ? -23.781 -3.504 -7.059 1 87.94 412 LYS A CA 1
ATOM 3280 C C . LYS A 1 412 ? -23.766 -4.582 -5.977 1 87.94 412 LYS A C 1
ATOM 3282 O O . LYS A 1 412 ? -24.812 -4.953 -5.441 1 87.94 412 LYS A O 1
ATOM 3287 N N . TRP A 1 413 ? -22.641 -5.086 -5.645 1 88.81 413 TRP A N 1
ATOM 3288 C CA . TRP A 1 413 ? -22.5 -6.258 -4.789 1 88.81 413 TRP A CA 1
ATOM 3289 C C . TRP A 1 413 ? -23.188 -6.035 -3.443 1 88.81 413 TRP A C 1
ATOM 3291 O O . TRP A 1 413 ? -23.891 -6.914 -2.947 1 88.81 413 TRP A O 1
ATOM 3301 N N . ASN A 1 414 ? -23 -4.812 -2.916 1 79.5 414 ASN A N 1
ATOM 3302 C CA . ASN A 1 414 ? -23.5 -4.555 -1.57 1 79.5 414 ASN A CA 1
ATOM 3303 C C . ASN A 1 414 ? -25.016 -4.402 -1.56 1 79.5 414 ASN A C 1
ATOM 3305 O O . ASN A 1 414 ? -25.656 -4.555 -0.515 1 79.5 414 ASN A O 1
ATOM 3309 N N . THR A 1 415 ? -25.641 -4.148 -2.713 1 85.31 415 THR A N 1
ATOM 3310 C CA . THR A 1 415 ? -27.078 -3.973 -2.803 1 85.31 415 THR A CA 1
ATOM 3311 C C . THR A 1 415 ? -27.766 -5.289 -3.158 1 85.31 415 THR A C 1
ATOM 3313 O O . THR A 1 415 ? -29 -5.387 -3.113 1 85.31 415 THR A O 1
ATOM 3316 N N . LEU A 1 416 ? -27.062 -6.32 -3.438 1 90.88 416 LEU A N 1
ATOM 3317 C CA . LEU A 1 416 ? -27.609 -7.598 -3.883 1 90.88 416 LEU A CA 1
ATOM 3318 C C . LEU A 1 416 ? -28.094 -8.422 -2.697 1 90.88 416 LEU A C 1
ATOM 3320 O O . LEU A 1 416 ? -27.453 -8.445 -1.646 1 90.88 416 LEU A O 1
ATOM 3324 N N . ASP A 1 417 ? -29.203 -8.969 -2.824 1 90.25 417 ASP A N 1
ATOM 3325 C CA . ASP A 1 417 ? -29.672 -9.969 -1.87 1 90.25 417 ASP A CA 1
ATOM 3326 C C . ASP A 1 417 ? -29.016 -11.32 -2.131 1 90.25 417 ASP A C 1
ATOM 3328 O O . ASP A 1 417 ? -29.375 -12.023 -3.078 1 90.25 417 ASP A O 1
ATOM 3332 N N . GLN A 1 418 ? -28.188 -11.781 -1.352 1 90.38 418 GLN A N 1
ATOM 3333 C CA . GLN A 1 418 ? -27.359 -12.961 -1.573 1 90.38 418 GLN A CA 1
ATOM 3334 C C . GLN A 1 418 ? -28.156 -14.242 -1.381 1 90.38 418 GLN A C 1
ATOM 3336 O O . GLN A 1 418 ? -27.734 -15.32 -1.785 1 90.38 418 GLN A O 1
ATOM 3341 N N . LEU A 1 419 ? -29.312 -14.094 -0.855 1 88.25 419 LEU A N 1
ATOM 3342 C CA . LEU A 1 419 ? -30.156 -15.266 -0.636 1 88.25 419 LEU A CA 1
ATOM 3343 C C . LEU A 1 419 ? -31.062 -15.516 -1.831 1 88.25 419 LEU A C 1
ATOM 3345 O O . LEU A 1 419 ? -31.578 -16.625 -2.006 1 88.25 419 LEU A O 1
ATOM 3349 N N . ASN A 1 420 ? -31.203 -14.438 -2.596 1 91.38 420 ASN A N 1
ATOM 3350 C CA . ASN A 1 420 ? -32.094 -14.562 -3.75 1 91.38 420 ASN A CA 1
ATOM 3351 C C . ASN A 1 420 ? -31.297 -14.727 -5.043 1 91.38 420 ASN A C 1
ATOM 3353 O O . ASN A 1 420 ? -31.156 -13.781 -5.82 1 91.38 420 ASN A O 1
ATOM 3357 N N . TYR A 1 421 ? -30.766 -15.906 -5.301 1 93.81 421 TYR A N 1
ATOM 3358 C CA . TYR A 1 421 ? -30.047 -16.203 -6.535 1 93.81 421 TYR A CA 1
ATOM 3359 C C . TYR A 1 421 ? -30.719 -17.344 -7.297 1 93.81 421 TYR A C 1
ATOM 3361 O O . TYR A 1 421 ? -31.562 -18.062 -6.742 1 93.81 421 TYR A O 1
ATOM 3369 N N . LYS A 1 422 ? -30.484 -17.406 -8.602 1 93.62 422 LYS A N 1
ATOM 3370 C CA . LYS A 1 422 ? -31.031 -18.469 -9.445 1 93.62 422 LYS A CA 1
ATOM 3371 C C . LYS A 1 422 ? -29.906 -19.344 -9.992 1 93.62 422 LYS A C 1
ATOM 3373 O O . LYS A 1 422 ? -28.984 -18.859 -10.625 1 93.62 422 LYS A O 1
ATOM 3378 N N . THR A 1 423 ? -30.062 -20.609 -9.789 1 93.44 423 THR A N 1
ATOM 3379 C CA . THR A 1 423 ? -29.031 -21.562 -10.219 1 93.44 423 THR A CA 1
ATOM 3380 C C . THR A 1 423 ? -29.156 -21.859 -11.711 1 93.44 423 THR A C 1
ATOM 3382 O O . THR A 1 423 ? -30.109 -21.422 -12.359 1 93.44 423 THR A O 1
ATOM 3385 N N . GLY A 1 424 ? -28.125 -22.5 -12.266 1 90.88 424 GLY A N 1
ATOM 3386 C CA . GLY A 1 424 ? -28.156 -22.891 -13.664 1 90.88 424 GLY A CA 1
ATOM 3387 C C . GLY A 1 424 ? -29.281 -23.844 -14 1 90.88 424 GLY A C 1
ATOM 3388 O O . GLY A 1 424 ? -29.859 -23.781 -15.086 1 90.88 424 GLY A O 1
ATOM 3389 N N . VAL A 1 425 ? -29.625 -24.656 -13.023 1 89.56 425 VAL A N 1
ATOM 3390 C CA . VAL A 1 425 ? -30.656 -25.672 -13.242 1 89.56 425 VAL A CA 1
ATOM 3391 C C . VAL A 1 425 ? -32.031 -25.016 -13.328 1 89.56 425 VAL A C 1
ATOM 3393 O O . VAL A 1 425 ? -32.969 -25.594 -13.898 1 89.56 425 VAL A O 1
ATOM 3396 N N . ASN A 1 426 ? -32.125 -23.828 -12.883 1 88.62 426 ASN A N 1
ATOM 3397 C CA . ASN A 1 426 ? -33.375 -23.094 -12.953 1 88.62 426 ASN A CA 1
ATOM 3398 C C . ASN A 1 426 ? -33.625 -22.5 -14.344 1 88.62 426 ASN A C 1
ATOM 3400 O O . ASN A 1 426 ? -34.719 -22.062 -14.656 1 88.62 426 ASN A O 1
ATOM 3404 N N . ASP A 1 427 ? -32.625 -22.516 -15.117 1 89.69 427 ASP A N 1
ATOM 3405 C CA . ASP A 1 427 ? -32.719 -22.047 -16.5 1 89.69 427 ASP A CA 1
ATOM 3406 C C . ASP A 1 427 ? -33.219 -23.156 -17.422 1 89.69 427 ASP A C 1
ATOM 3408 O O . ASP A 1 427 ? -32.594 -24.203 -17.531 1 89.69 427 ASP A O 1
ATOM 3412 N N . PRO A 1 428 ? -34.25 -22.938 -18.047 1 87.31 428 PRO A N 1
ATOM 3413 C CA . PRO A 1 428 ? -34.844 -24 -18.875 1 87.31 428 PRO A CA 1
ATOM 3414 C C . PRO A 1 428 ? -33.906 -24.469 -19.984 1 87.31 428 PRO A C 1
ATOM 3416 O O . PRO A 1 428 ? -33.875 -25.656 -20.328 1 87.31 428 PRO A O 1
ATOM 3419 N N . LYS A 1 429 ? -33.125 -23.625 -20.516 1 86.38 429 LYS A N 1
ATOM 3420 C CA . LYS A 1 429 ? -32.219 -24 -21.594 1 86.38 429 LYS A CA 1
ATOM 3421 C C . LYS A 1 429 ? -31.078 -24.875 -21.062 1 86.38 429 LYS A C 1
ATOM 3423 O O . LYS A 1 429 ? -30.641 -25.797 -21.75 1 86.38 429 LYS A O 1
ATOM 3428 N N . LEU A 1 430 ? -30.719 -24.641 -19.875 1 89.94 430 LEU A N 1
ATOM 3429 C CA . LEU A 1 430 ? -29.625 -25.406 -19.281 1 89.94 430 LEU A CA 1
ATOM 3430 C C . LEU A 1 430 ? -30.141 -26.719 -18.703 1 89.94 430 LEU A C 1
ATOM 3432 O O . LEU A 1 430 ? -29.406 -27.719 -18.656 1 89.94 430 LEU A O 1
ATOM 3436 N N . LYS A 1 431 ? -31.359 -26.656 -18.281 1 85.81 431 LYS A N 1
ATOM 3437 C CA . LYS A 1 431 ? -31.953 -27.859 -17.688 1 85.81 431 LYS A CA 1
ATOM 3438 C C . LYS A 1 431 ? -31.984 -29.016 -18.688 1 85.81 431 LYS A C 1
ATOM 3440 O O . LYS A 1 431 ? -31.812 -30.172 -18.312 1 85.81 431 LYS A O 1
ATOM 3445 N N . ILE A 1 432 ? -32.062 -28.656 -19.938 1 81.75 432 ILE A N 1
ATOM 3446 C CA . ILE A 1 432 ? -32.156 -29.656 -21 1 81.75 432 ILE A CA 1
ATOM 3447 C C . ILE A 1 432 ? -30.781 -30.266 -21.234 1 81.75 432 ILE A C 1
ATOM 3449 O O . ILE A 1 432 ? -30.656 -31.469 -21.484 1 81.75 432 ILE A O 1
ATOM 3453 N N . ILE A 1 433 ? -29.859 -29.484 -21.062 1 83.81 433 ILE A N 1
ATOM 3454 C CA . ILE A 1 433 ? -28.516 -29.922 -21.438 1 83.81 433 ILE A CA 1
ATOM 3455 C C . ILE A 1 433 ? -27.812 -30.516 -20.234 1 83.81 433 ILE A C 1
ATOM 3457 O O . ILE A 1 433 ? -26.984 -31.438 -20.375 1 83.81 433 ILE A O 1
ATOM 3461 N N . LEU A 1 434 ? -28.172 -30.062 -19.047 1 89 434 LEU A N 1
ATOM 3462 C CA . LEU A 1 434 ? -27.594 -30.562 -17.812 1 89 434 LEU A CA 1
ATOM 3463 C C . LEU A 1 434 ? -28.344 -31.812 -17.328 1 89 434 LEU A C 1
ATOM 3465 O O . LEU A 1 434 ? -29.188 -31.719 -16.438 1 89 434 LEU A O 1
ATOM 3469 N N . THR A 1 435 ? -27.875 -32.906 -17.859 1 87.56 435 THR A N 1
ATOM 3470 C CA . THR A 1 435 ? -28.5 -34.188 -17.5 1 87.56 435 THR A CA 1
ATOM 3471 C C . THR A 1 435 ? -28.109 -34.594 -16.078 1 87.56 435 THR A C 1
ATOM 3473 O O . THR A 1 435 ? -27.125 -34.094 -15.523 1 87.56 435 THR A O 1
ATOM 3476 N N . ASP A 1 436 ? -28.828 -35.469 -15.516 1 89.38 436 ASP A N 1
ATOM 3477 C CA . ASP A 1 436 ? -28.562 -35.938 -14.148 1 89.38 436 ASP A CA 1
ATOM 3478 C C . ASP A 1 436 ? -27.203 -36.594 -14.039 1 89.38 436 ASP A C 1
ATOM 3480 O O . ASP A 1 436 ? -26.516 -36.438 -13.016 1 89.38 436 ASP A O 1
ATOM 3484 N N . ASP A 1 437 ? -26.906 -37.188 -15.086 1 90.44 437 ASP A N 1
ATOM 3485 C CA . ASP A 1 437 ? -25.609 -37.844 -15.094 1 90.44 437 ASP A CA 1
ATOM 3486 C C . ASP A 1 437 ? -24.469 -36.812 -15.062 1 90.44 437 ASP A C 1
ATOM 3488 O O . ASP A 1 437 ? -23.484 -37 -14.352 1 90.44 437 ASP A O 1
ATOM 3492 N N . LYS A 1 438 ? -24.641 -35.812 -15.781 1 90.81 438 LYS A N 1
ATOM 3493 C CA . LYS A 1 438 ? -23.641 -34.781 -15.82 1 90.81 438 LYS A CA 1
ATOM 3494 C C . LYS A 1 438 ? -23.562 -34.031 -14.484 1 90.81 438 LYS A C 1
ATOM 3496 O O . LYS A 1 438 ? -22.469 -33.719 -14.008 1 90.81 438 LYS A O 1
ATOM 3501 N N . ILE A 1 439 ? -24.688 -33.781 -13.922 1 93.94 439 ILE A N 1
ATOM 3502 C CA . ILE A 1 439 ? -24.75 -33.094 -12.633 1 93.94 439 ILE A CA 1
ATOM 3503 C C . ILE A 1 439 ? -24.047 -33.938 -11.57 1 93.94 439 ILE A C 1
ATOM 3505 O O . ILE A 1 439 ? -23.266 -33.406 -10.781 1 93.94 439 ILE A O 1
ATOM 3509 N N . ASN A 1 440 ? -24.25 -35.219 -11.664 1 93.88 440 ASN A N 1
ATOM 3510 C CA . ASN A 1 440 ? -23.625 -36.094 -10.688 1 93.88 440 ASN A CA 1
ATOM 3511 C C . ASN A 1 440 ? -22.109 -36.188 -10.883 1 93.88 440 ASN A C 1
ATOM 3513 O O . ASN A 1 440 ? -21.359 -36.25 -9.906 1 93.88 440 ASN A O 1
ATOM 3517 N N . SER A 1 441 ? -21.766 -36.188 -12.102 1 94.06 441 SER A N 1
ATOM 3518 C CA . SER A 1 441 ? -20.328 -36.219 -12.391 1 94.06 441 SER A CA 1
ATOM 3519 C C . SER A 1 441 ? -19.625 -34.969 -11.883 1 94.06 441 SER A C 1
ATOM 3521 O O . SER A 1 441 ? -18.562 -35.062 -11.266 1 94.06 441 SER A O 1
ATOM 3523 N N . ILE A 1 442 ? -20.25 -33.875 -12.117 1 95 442 ILE A N 1
ATOM 3524 C CA . ILE A 1 442 ? -19.688 -32.594 -11.68 1 95 442 ILE A CA 1
ATOM 3525 C C . ILE A 1 442 ? -19.672 -32.531 -10.156 1 95 442 ILE A C 1
ATOM 3527 O O . ILE A 1 442 ? -18.688 -32.125 -9.555 1 95 442 ILE A O 1
ATOM 3531 N N . ARG A 1 443 ? -20.734 -32.969 -9.586 1 95.25 443 ARG A N 1
ATOM 3532 C CA . ARG A 1 443 ? -20.859 -32.969 -8.133 1 95.25 443 ARG A CA 1
ATOM 3533 C C . ARG A 1 443 ? -19.766 -33.812 -7.488 1 95.25 443 ARG A C 1
ATOM 3535 O O . ARG A 1 443 ? -19.094 -33.375 -6.555 1 95.25 443 ARG A O 1
ATOM 3542 N N . THR A 1 444 ? -19.594 -34.938 -8 1 95.06 444 THR A N 1
ATOM 3543 C CA . THR A 1 444 ? -18.625 -35.875 -7.434 1 95.06 444 THR A CA 1
ATOM 3544 C C . THR A 1 444 ? -17.219 -35.281 -7.547 1 95.06 444 THR A C 1
ATOM 3546 O O . THR A 1 444 ? -16.438 -35.312 -6.578 1 95.06 444 THR A O 1
ATOM 3549 N N . PHE A 1 445 ? -16.969 -34.781 -8.641 1 94.5 445 PHE A N 1
ATOM 3550 C CA . PHE A 1 445 ? -15.648 -34.219 -8.875 1 94.5 445 PHE A CA 1
ATOM 3551 C C . PHE A 1 445 ? -15.383 -33.031 -7.965 1 94.5 445 PHE A C 1
ATOM 3553 O O . PHE A 1 445 ? -14.352 -32.969 -7.293 1 94.5 445 PHE A O 1
ATOM 3560 N N . ALA A 1 446 ? -16.281 -32.094 -7.973 1 95.25 446 ALA A N 1
ATOM 3561 C CA . ALA A 1 446 ? -16.125 -30.859 -7.203 1 95.25 446 ALA A CA 1
ATOM 3562 C C . ALA A 1 446 ? -16.031 -31.156 -5.711 1 95.25 446 ALA A C 1
ATOM 3564 O O . ALA A 1 446 ? -15.203 -30.578 -5.004 1 95.25 446 ALA A O 1
ATOM 3565 N N . THR A 1 447 ? -16.797 -32.062 -5.223 1 93.94 447 THR A N 1
ATOM 3566 C CA . THR A 1 447 ? -16.812 -32.406 -3.805 1 93.94 447 THR A CA 1
ATOM 3567 C C . THR A 1 447 ? -15.5 -33.094 -3.404 1 93.94 447 THR A C 1
ATOM 3569 O O . THR A 1 447 ? -14.977 -32.844 -2.318 1 93.94 447 THR A O 1
ATOM 3572 N N . GLU A 1 448 ? -15.031 -33.875 -4.277 1 92.62 448 GLU A N 1
ATOM 3573 C CA . GLU A 1 448 ? -13.766 -34.562 -4.02 1 92.62 448 GLU A CA 1
ATOM 3574 C C . GLU A 1 448 ? -12.625 -33.531 -3.883 1 92.62 448 GLU A C 1
ATOM 3576 O O . GLU A 1 448 ? -11.812 -33.625 -2.959 1 92.62 448 GLU A O 1
ATOM 3581 N N . PHE A 1 449 ? -12.57 -32.656 -4.723 1 91.62 449 PHE A N 1
ATOM 3582 C CA . PHE A 1 449 ? -11.477 -31.688 -4.727 1 91.62 449 PHE A CA 1
ATOM 3583 C C . PHE A 1 449 ? -11.617 -30.688 -3.578 1 91.62 449 PHE A C 1
ATOM 3585 O O . PHE A 1 449 ? -10.633 -30.125 -3.113 1 91.62 449 PHE A O 1
ATOM 3592 N N . LEU A 1 450 ? -12.828 -30.422 -3.131 1 91.88 450 LEU A N 1
ATOM 3593 C CA . LEU A 1 450 ? -13.047 -29.516 -2.01 1 91.88 450 LEU A CA 1
ATOM 3594 C C . LEU A 1 450 ? -12.508 -30.109 -0.713 1 91.88 450 LEU A C 1
ATOM 3596 O O . LEU A 1 450 ? -12.219 -29.375 0.237 1 91.88 450 LEU A O 1
ATOM 3600 N N . THR A 1 451 ? -12.359 -31.375 -0.732 1 88.06 451 THR A N 1
ATOM 3601 C CA . THR A 1 451 ? -11.836 -32.031 0.455 1 88.06 451 THR A CA 1
ATOM 3602 C C . THR A 1 451 ? -10.305 -31.984 0.475 1 88.06 451 THR A C 1
ATOM 3604 O O . THR A 1 451 ? -9.688 -32.156 1.526 1 88.06 451 THR A O 1
ATOM 3607 N N . MET A 1 452 ? -9.773 -31.719 -0.652 1 85.5 452 MET A N 1
ATOM 3608 C CA . MET A 1 452 ? -8.32 -31.625 -0.755 1 85.5 452 MET A CA 1
ATOM 3609 C C . MET A 1 452 ? -7.832 -30.234 -0.383 1 85.5 452 MET A C 1
ATOM 3611 O O . MET A 1 452 ? -8.609 -29.281 -0.385 1 85.5 452 MET A O 1
ATOM 3615 N N . LYS A 1 453 ? -6.547 -30.203 0.046 1 78.56 453 LYS A N 1
ATOM 3616 C CA . LYS A 1 453 ? -5.949 -28.906 0.347 1 78.56 453 LYS A CA 1
ATOM 3617 C C . LYS A 1 453 ? -5.652 -28.125 -0.932 1 78.56 453 LYS A C 1
ATOM 3619 O O . LYS A 1 453 ? -4.867 -28.578 -1.77 1 78.56 453 LYS A O 1
ATOM 3624 N N . LEU A 1 454 ? -6.387 -27.031 -1.087 1 83.19 454 LEU A N 1
ATOM 3625 C CA . LEU A 1 454 ? -6.207 -26.188 -2.266 1 83.19 454 LEU A CA 1
ATOM 3626 C C . LEU A 1 454 ? -5.207 -25.078 -1.99 1 83.19 454 LEU A C 1
ATOM 3628 O O . LEU A 1 454 ? -5.172 -24.531 -0.887 1 83.19 454 LEU A O 1
ATOM 3632 N N . PRO A 1 455 ? -4.395 -24.781 -2.934 1 72.75 455 PRO A N 1
ATOM 3633 C CA . PRO A 1 455 ? -3.352 -23.766 -2.758 1 72.75 455 PRO A CA 1
ATOM 3634 C C . PRO A 1 455 ? -3.914 -22.359 -2.639 1 72.75 455 PRO A C 1
ATOM 3636 O O . PRO A 1 455 ? -3.258 -21.469 -2.088 1 72.75 455 PRO A O 1
ATOM 3639 N N . ARG A 1 456 ? -5.094 -22.062 -3.188 1 79.56 456 ARG A N 1
ATOM 3640 C CA . ARG A 1 456 ? -5.676 -20.719 -3.197 1 79.56 456 ARG A CA 1
ATOM 3641 C C . ARG A 1 456 ? -7.148 -20.766 -2.809 1 79.56 456 ARG A C 1
ATOM 3643 O O . ARG A 1 456 ? -7.863 -21.703 -3.156 1 79.56 456 ARG A O 1
ATOM 3650 N N . ASN A 1 457 ? -7.578 -19.703 -2.27 1 82.25 457 ASN A N 1
ATOM 3651 C CA . ASN A 1 457 ? -8.977 -19.594 -1.875 1 82.25 457 ASN A CA 1
ATOM 3652 C C . ASN A 1 457 ? -9.891 -19.391 -3.082 1 82.25 457 ASN A C 1
ATOM 3654 O O . ASN A 1 457 ? -11.062 -19.766 -3.057 1 82.25 457 ASN A O 1
ATOM 3658 N N . ASP A 1 458 ? -9.328 -18.828 -4.086 1 87.25 458 ASP A N 1
ATOM 3659 C CA . ASP A 1 458 ? -10.109 -18.609 -5.297 1 87.25 458 ASP A CA 1
ATOM 3660 C C . ASP A 1 458 ? -10.508 -19.938 -5.945 1 87.25 458 ASP A C 1
ATOM 3662 O O . ASP A 1 458 ? -11.578 -20.047 -6.535 1 87.25 458 ASP A O 1
ATOM 3666 N N . TYR A 1 459 ? -9.633 -20.984 -5.812 1 89.75 459 TYR A N 1
ATOM 3667 C CA . TYR A 1 459 ? -9.953 -22.297 -6.344 1 89.75 459 TYR A CA 1
ATOM 3668 C C . TYR A 1 459 ? -11.133 -22.922 -5.605 1 89.75 459 TYR A C 1
ATOM 3670 O O . TYR A 1 459 ? -12.031 -23.484 -6.227 1 89.75 459 TYR A O 1
ATOM 3678 N N . LYS A 1 460 ? -11.07 -22.688 -4.305 1 91.69 460 LYS A N 1
ATOM 3679 C CA . LYS A 1 460 ? -12.172 -23.188 -3.486 1 91.69 460 LYS A CA 1
ATOM 3680 C C . LYS A 1 460 ? -13.484 -22.516 -3.861 1 91.69 460 LYS A C 1
ATOM 3682 O O . LYS A 1 460 ? -14.508 -23.188 -4.031 1 91.69 460 LYS A O 1
ATOM 3687 N N . GLU A 1 461 ? -13.406 -21.203 -3.98 1 93.75 461 GLU A N 1
ATOM 3688 C CA . GLU A 1 461 ? -14.609 -20.469 -4.355 1 93.75 461 GLU A CA 1
ATOM 3689 C C . GLU A 1 461 ? -15.133 -20.922 -5.719 1 93.75 461 GLU A C 1
ATOM 3691 O O . GLU A 1 461 ? -16.344 -21.031 -5.922 1 93.75 461 GLU A O 1
ATOM 3696 N N . PHE A 1 462 ? -14.297 -21.234 -6.648 1 94.75 462 PHE A N 1
ATOM 3697 C CA . PHE A 1 462 ? -14.664 -21.688 -7.988 1 94.75 462 PHE A CA 1
ATOM 3698 C C . PHE A 1 462 ? -15.445 -23 -7.926 1 94.75 462 PHE A C 1
ATOM 3700 O O . PHE A 1 462 ? -16.5 -23.125 -8.547 1 94.75 462 PHE A O 1
ATOM 3707 N N . LEU A 1 463 ? -14.906 -23.859 -7.102 1 95.88 463 LEU A N 1
ATOM 3708 C CA . LEU A 1 463 ? -15.562 -25.156 -6.941 1 95.88 463 LEU A CA 1
ATOM 3709 C C . LEU A 1 463 ? -16.906 -25 -6.25 1 95.88 463 LEU A C 1
ATOM 3711 O O . LEU A 1 463 ? -17.906 -25.625 -6.656 1 95.88 463 LEU A O 1
ATOM 3715 N N . GLU A 1 464 ? -16.969 -24.172 -5.27 1 96.19 464 GLU A N 1
ATOM 3716 C CA . GLU A 1 464 ? -18.219 -23.922 -4.543 1 96.19 464 GLU A CA 1
ATOM 3717 C C . GLU A 1 464 ? -19.281 -23.312 -5.453 1 96.19 464 GLU A C 1
ATOM 3719 O O . GLU A 1 464 ? -20.438 -23.719 -5.43 1 96.19 464 GLU A O 1
ATOM 3724 N N . LEU A 1 465 ? -18.859 -22.375 -6.223 1 96.31 465 LEU A N 1
ATOM 3725 C CA . LEU A 1 465 ? -19.781 -21.719 -7.137 1 96.31 465 LEU A CA 1
ATOM 3726 C C . LEU A 1 465 ? -20.297 -22.688 -8.195 1 96.31 465 LEU A C 1
ATOM 3728 O O . LEU A 1 465 ? -21.453 -22.594 -8.625 1 96.31 465 LEU A O 1
ATOM 3732 N N . THR A 1 466 ? -19.406 -23.562 -8.633 1 96.62 466 THR A N 1
ATOM 3733 C CA . THR A 1 466 ? -19.812 -24.578 -9.602 1 96.62 466 THR A CA 1
ATOM 3734 C C . THR A 1 466 ? -20.906 -25.484 -9.023 1 96.62 466 THR A C 1
ATOM 3736 O O . THR A 1 466 ? -21.875 -25.797 -9.711 1 96.62 466 THR A O 1
ATOM 3739 N N . LEU A 1 467 ? -20.766 -25.812 -7.793 1 96.5 467 LEU A N 1
ATOM 3740 C CA . LEU A 1 467 ? -21.781 -26.641 -7.125 1 96.5 467 LEU A CA 1
ATOM 3741 C C . LEU A 1 467 ? -23.094 -25.875 -7.004 1 96.5 467 LEU A C 1
ATOM 3743 O O . LEU A 1 467 ? -24.156 -26.438 -7.289 1 96.5 467 LEU A O 1
ATOM 3747 N N . VAL A 1 468 ? -23.016 -24.641 -6.684 1 96.12 468 VAL A N 1
ATOM 3748 C CA . VAL A 1 468 ? -24.203 -23.828 -6.559 1 96.12 468 VAL A CA 1
ATOM 3749 C C . VAL A 1 468 ? -24.891 -23.688 -7.918 1 96.12 468 VAL A C 1
ATOM 3751 O O . VAL A 1 468 ? -26.125 -23.734 -8.008 1 96.12 468 VAL A O 1
ATOM 3754 N N . PHE A 1 469 ? -24.125 -23.547 -8.906 1 96.31 469 PHE A N 1
ATOM 3755 C CA . PHE A 1 469 ? -24.641 -23.406 -10.258 1 96.31 469 PHE A CA 1
ATOM 3756 C C . PHE A 1 469 ? -25.484 -24.609 -10.656 1 96.31 469 PHE A C 1
ATOM 3758 O O . PHE A 1 469 ? -26.531 -24.453 -11.297 1 96.31 469 PHE A O 1
ATOM 3765 N N . ILE A 1 470 ? -25.047 -25.781 -10.203 1 95.06 470 ILE A N 1
ATOM 3766 C CA . ILE A 1 470 ? -25.766 -27 -10.594 1 95.06 470 ILE A CA 1
ATOM 3767 C C . ILE A 1 470 ? -26.828 -27.312 -9.562 1 95.06 470 ILE A C 1
ATOM 3769 O O . ILE A 1 470 ? -27.422 -28.406 -9.586 1 95.06 470 ILE A O 1
ATOM 3773 N N . GLY A 1 471 ? -27.016 -26.469 -8.555 1 91.94 471 GLY A N 1
ATOM 3774 C CA . GLY A 1 471 ? -28.141 -26.578 -7.637 1 91.94 471 GLY A CA 1
ATOM 3775 C C . GLY A 1 471 ? -27.766 -27.25 -6.32 1 91.94 471 GLY A C 1
ATOM 3776 O O . GLY A 1 471 ? -28.641 -27.609 -5.539 1 91.94 471 GLY A O 1
ATOM 3777 N N . ILE A 1 472 ? -26.516 -27.453 -6.133 1 92.94 472 ILE A N 1
ATOM 3778 C CA . ILE A 1 472 ? -26.062 -28.062 -4.887 1 92.94 472 ILE A CA 1
ATOM 3779 C C . ILE A 1 472 ? -25.391 -27.016 -4.004 1 92.94 472 ILE A C 1
ATOM 3781 O O . ILE A 1 472 ? -24.406 -26.391 -4.41 1 92.94 472 ILE A O 1
ATOM 3785 N N . ILE A 1 473 ? -25.844 -26.875 -2.855 1 91.25 473 ILE A N 1
ATOM 3786 C CA . ILE A 1 473 ? -25.281 -25.891 -1.933 1 91.25 473 ILE A CA 1
ATOM 3787 C C . ILE A 1 473 ? -24.297 -26.578 -0.991 1 91.25 473 ILE A C 1
ATOM 3789 O O . ILE A 1 473 ? -24.672 -27.453 -0.213 1 91.25 473 ILE A O 1
ATOM 3793 N N . PRO A 1 474 ? -23.078 -26.172 -1.145 1 90.38 474 PRO A N 1
ATOM 3794 C CA . PRO A 1 474 ? -22.078 -26.734 -0.232 1 90.38 474 PRO A CA 1
ATOM 3795 C C . PRO A 1 474 ? -22.359 -26.391 1.229 1 90.38 474 PRO A C 1
ATOM 3797 O O . PRO A 1 474 ? -23.094 -25.438 1.517 1 90.38 474 PRO A O 1
ATOM 3800 N N . LYS A 1 475 ? -21.703 -27.156 2.15 1 83.62 475 LYS A N 1
ATOM 3801 C CA . LYS A 1 475 ? -21.844 -26.906 3.58 1 83.62 475 LYS A CA 1
ATOM 3802 C C . LYS A 1 475 ? -21.219 -25.578 3.975 1 83.62 475 LYS A C 1
ATOM 3804 O O . LYS A 1 475 ? -20.109 -25.266 3.553 1 83.62 475 LYS A O 1
ATOM 3809 N N . ASN A 1 476 ? -21.922 -24.75 4.715 1 83.88 476 ASN A N 1
ATOM 3810 C CA . ASN A 1 476 ? -21.453 -23.469 5.227 1 83.88 476 ASN A CA 1
ATOM 3811 C C . ASN A 1 476 ? -21.078 -22.516 4.094 1 83.88 476 ASN A C 1
ATOM 3813 O O . ASN A 1 476 ? -20.062 -21.812 4.172 1 83.88 476 ASN A O 1
ATOM 3817 N N . PHE A 1 477 ? -21.812 -22.625 3.023 1 90.19 477 PHE A N 1
ATOM 3818 C CA . PHE A 1 477 ? -21.5 -21.828 1.851 1 90.19 477 PHE A CA 1
ATOM 3819 C C . PHE A 1 477 ? -21.984 -20.391 2.041 1 90.19 477 PHE A C 1
ATOM 3821 O O . PHE A 1 477 ? -23.094 -20.156 2.535 1 90.19 477 PHE A O 1
ATOM 3828 N N . CYS A 1 478 ? -21.094 -19.422 1.823 1 90.12 478 CYS A N 1
ATOM 3829 C CA . CYS A 1 478 ? -21.438 -18 1.731 1 90.12 478 CYS A CA 1
ATOM 3830 C C . CYS A 1 478 ? -20.75 -17.359 0.538 1 90.12 478 CYS A C 1
ATOM 3832 O O . CYS A 1 478 ? -19.594 -17.656 0.241 1 90.12 478 CYS A O 1
ATOM 3834 N N . PHE A 1 479 ? -21.531 -16.562 -0.157 1 92.62 479 PHE A N 1
ATOM 3835 C CA . PHE A 1 479 ? -20.922 -15.852 -1.28 1 92.62 479 PHE A CA 1
ATOM 3836 C C . PHE A 1 479 ? -19.844 -14.891 -0.798 1 92.62 479 PHE A C 1
ATOM 3838 O O . PHE A 1 479 ? -20.062 -14.125 0.144 1 92.62 479 PHE A O 1
ATOM 3845 N N . ARG A 1 480 ? -18.719 -14.984 -1.434 1 89.69 480 ARG A N 1
ATOM 3846 C CA . ARG A 1 480 ? -17.609 -14.094 -1.102 1 89.69 480 ARG A CA 1
ATOM 3847 C C . ARG A 1 480 ? -17.688 -12.797 -1.908 1 89.69 480 ARG A C 1
ATOM 3849 O O . ARG A 1 480 ? -18.141 -12.797 -3.053 1 89.69 480 ARG A O 1
ATOM 3856 N N . LYS A 1 481 ? -17.203 -11.781 -1.369 1 86.56 481 LYS A N 1
ATOM 3857 C CA . LYS A 1 481 ? -17.141 -10.508 -2.076 1 86.56 481 LYS A CA 1
ATOM 3858 C C . LYS A 1 481 ? -16.234 -10.609 -3.301 1 86.56 481 LYS A C 1
ATOM 3860 O O . LYS A 1 481 ? -15.164 -11.234 -3.246 1 86.56 481 LYS A O 1
ATOM 3865 N N . PRO A 1 482 ? -16.703 -10.016 -4.371 1 86.62 482 PRO A N 1
ATOM 3866 C CA . PRO A 1 482 ? -15.898 -10.102 -5.594 1 86.62 482 PRO A CA 1
ATOM 3867 C C . PRO A 1 482 ? -14.531 -9.438 -5.449 1 86.62 482 PRO A C 1
ATOM 3869 O O . PRO A 1 482 ? -14.414 -8.391 -4.805 1 86.62 482 PRO A O 1
ATOM 3872 N N . GLY A 1 483 ? -13.516 -10.016 -5.98 1 81.12 483 GLY A N 1
ATOM 3873 C CA . GLY A 1 483 ? -12.141 -9.547 -5.879 1 81.12 483 GLY A CA 1
ATOM 3874 C C . GLY A 1 483 ? -11.734 -8.656 -7.039 1 81.12 483 GLY A C 1
ATOM 3875 O O . GLY A 1 483 ? -12.539 -7.867 -7.539 1 81.12 483 GLY A O 1
ATOM 3876 N N . ALA A 1 484 ? -10.469 -8.703 -7.469 1 78 484 ALA A N 1
ATOM 3877 C CA . ALA A 1 484 ? -9.906 -7.863 -8.523 1 78 484 ALA A CA 1
ATOM 3878 C C . ALA A 1 484 ? -10.555 -8.172 -9.875 1 78 484 ALA A C 1
ATOM 3880 O O . ALA A 1 484 ? -10.852 -9.328 -10.18 1 78 484 ALA A O 1
ATOM 3881 N N . CYS A 1 485 ? -10.797 -7.148 -10.633 1 82 485 CYS A N 1
ATOM 3882 C CA . CYS A 1 485 ? -11.547 -7.305 -11.875 1 82 485 CYS A CA 1
ATOM 3883 C C . CYS A 1 485 ? -10.664 -7.031 -13.086 1 82 485 CYS A C 1
ATOM 3885 O O . CYS A 1 485 ? -11.164 -6.824 -14.188 1 82 485 CYS A O 1
ATOM 3887 N N . HIS A 1 486 ? -9.375 -7.109 -12.82 1 77.75 486 HIS A N 1
ATOM 3888 C CA . HIS A 1 486 ? -8.461 -6.805 -13.914 1 77.75 486 HIS A CA 1
ATOM 3889 C C . HIS A 1 486 ? -8.453 -7.918 -14.961 1 77.75 486 HIS A C 1
ATOM 3891 O O . HIS A 1 486 ? -8.648 -9.086 -14.625 1 77.75 486 HIS A O 1
ATOM 3897 N N . HIS A 1 487 ? -8.188 -7.641 -16.109 1 74.81 487 HIS A N 1
ATOM 3898 C CA . HIS A 1 487 ? -8.156 -8.586 -17.234 1 74.81 487 HIS A CA 1
ATOM 3899 C C . HIS A 1 487 ? -7.09 -9.656 -17.016 1 74.81 487 HIS A C 1
ATOM 3901 O O . HIS A 1 487 ? -7.23 -10.781 -17.5 1 74.81 487 HIS A O 1
ATOM 3907 N N . ALA A 1 488 ? -6.113 -9.25 -16.266 1 66.56 488 ALA A N 1
ATOM 3908 C CA . ALA A 1 488 ? -4.98 -10.148 -16.078 1 66.56 488 ALA A CA 1
ATOM 3909 C C . ALA A 1 488 ? -5.32 -11.273 -15.102 1 66.56 488 ALA A C 1
ATOM 3911 O O . ALA A 1 488 ? -4.613 -12.281 -15.039 1 66.56 488 ALA A O 1
ATOM 3912 N N . ARG A 1 489 ? -6.438 -11.156 -14.461 1 71.12 489 ARG A N 1
ATOM 3913 C CA . ARG A 1 489 ? -6.832 -12.156 -13.477 1 71.12 489 ARG A CA 1
ATOM 3914 C C . ARG A 1 489 ? -7.77 -13.195 -14.086 1 71.12 489 ARG A C 1
ATOM 3916 O O . ARG A 1 489 ? -8.992 -13.023 -14.062 1 71.12 489 ARG A O 1
ATOM 3923 N N . TRP A 1 490 ? -7.254 -14.273 -14.469 1 74.12 490 TRP A N 1
ATOM 3924 C CA . TRP A 1 490 ? -7.988 -15.281 -15.234 1 74.12 490 TRP A CA 1
ATOM 3925 C C . TRP A 1 490 ? -9.078 -15.93 -14.383 1 74.12 490 TRP A C 1
ATOM 3927 O O . TRP A 1 490 ? -10.203 -16.109 -14.844 1 74.12 490 TRP A O 1
ATOM 3937 N N . MET A 1 491 ? -8.734 -16.234 -13.18 1 81.19 491 MET A N 1
ATOM 3938 C CA . MET A 1 491 ? -9.688 -16.906 -12.297 1 81.19 491 MET A CA 1
ATOM 3939 C C . MET A 1 491 ? -10.875 -16 -11.992 1 81.19 491 MET A C 1
ATOM 3941 O O . MET A 1 491 ? -11.992 -16.5 -11.781 1 81.19 491 MET A O 1
ATOM 3945 N N . ALA A 1 492 ? -10.617 -14.766 -12.133 1 85.19 492 ALA A N 1
ATOM 3946 C CA . ALA A 1 492 ? -11.695 -13.805 -11.906 1 85.19 492 ALA A CA 1
ATOM 3947 C C . ALA A 1 492 ? -12.797 -13.953 -12.953 1 85.19 492 ALA A C 1
ATOM 3949 O O . ALA A 1 492 ? -13.977 -13.797 -12.641 1 85.19 492 ALA A O 1
ATOM 3950 N N . LYS A 1 493 ? -12.406 -14.359 -14.094 1 90.06 493 LYS A N 1
ATOM 3951 C CA . LYS A 1 493 ? -13.391 -14.5 -15.164 1 90.06 493 LYS A CA 1
ATOM 3952 C C . LYS A 1 493 ? -14.391 -15.609 -14.852 1 90.06 493 LYS A C 1
ATOM 3954 O O . LYS A 1 493 ? -15.602 -15.422 -15.008 1 90.06 493 LYS A O 1
ATOM 3959 N N . ALA A 1 494 ? -13.828 -16.703 -14.398 1 93.5 494 ALA A N 1
ATOM 3960 C CA . ALA A 1 494 ? -14.711 -17.828 -14.055 1 93.5 494 ALA A CA 1
ATOM 3961 C C . ALA A 1 494 ? -15.609 -17.469 -12.867 1 93.5 494 ALA A C 1
ATOM 3963 O O . ALA A 1 494 ? -16.812 -17.703 -12.906 1 93.5 494 ALA A O 1
ATOM 3964 N N . ILE A 1 495 ? -15.047 -16.891 -11.875 1 94.5 495 ILE A N 1
ATOM 3965 C CA . ILE A 1 495 ? -15.75 -16.594 -10.633 1 94.5 495 ILE A CA 1
ATOM 3966 C C . ILE A 1 495 ? -16.797 -15.516 -10.875 1 94.5 495 ILE A C 1
ATOM 3968 O O . ILE A 1 495 ? -17.953 -15.664 -10.469 1 94.5 495 ILE A O 1
ATOM 3972 N N . TYR A 1 496 ? -16.438 -14.477 -11.594 1 94.56 496 TYR A N 1
ATOM 3973 C CA . TYR A 1 496 ? -17.359 -13.375 -11.852 1 94.56 496 TYR A CA 1
ATOM 3974 C C . TYR A 1 496 ? -18.516 -13.82 -12.727 1 94.56 496 TYR A C 1
ATOM 3976 O O . TYR A 1 496 ? -19.672 -13.484 -12.453 1 94.56 496 TYR A O 1
ATOM 3984 N N . VAL A 1 497 ? -18.234 -14.555 -13.742 1 95 497 VAL A N 1
ATOM 3985 C CA . VAL A 1 497 ? -19.266 -14.977 -14.68 1 95 497 VAL A CA 1
ATOM 3986 C C . VAL A 1 497 ? -20.297 -15.852 -13.961 1 95 497 VAL A C 1
ATOM 3988 O O . VAL A 1 497 ? -21.5 -15.688 -14.156 1 95 497 VAL A O 1
ATOM 3991 N N . LEU A 1 498 ? -19.844 -16.734 -13.141 1 96.25 498 LEU A N 1
ATOM 3992 C CA . LEU A 1 498 ? -20.75 -17.594 -12.391 1 96.25 498 LEU A CA 1
ATOM 3993 C C . LEU A 1 498 ? -21.594 -16.781 -11.414 1 96.25 498 LEU A C 1
ATOM 3995 O O . LEU A 1 498 ? -22.812 -16.969 -11.344 1 96.25 498 LEU A O 1
ATOM 3999 N N . LYS A 1 499 ? -20.969 -15.898 -10.742 1 96.19 499 LYS A N 1
ATOM 4000 C CA . LYS A 1 499 ? -21.688 -15.078 -9.773 1 96.19 499 LYS A CA 1
ATOM 4001 C C . LYS A 1 499 ? -22.734 -14.195 -10.461 1 96.19 499 LYS A C 1
ATOM 4003 O O . LYS A 1 499 ? -23.875 -14.117 -10.016 1 96.19 499 LYS A O 1
ATOM 4008 N N . ILE A 1 500 ? -22.297 -13.539 -11.508 1 95.56 500 ILE A N 1
ATOM 4009 C CA . ILE A 1 500 ? -23.203 -12.641 -12.227 1 95.56 500 ILE A CA 1
ATOM 4010 C C . ILE A 1 500 ? -24.406 -13.43 -12.75 1 95.56 500 ILE A C 1
ATOM 4012 O O . ILE A 1 500 ? -25.547 -12.961 -12.656 1 95.56 500 ILE A O 1
ATOM 4016 N N . TYR A 1 501 ? -24.141 -14.555 -13.273 1 96.12 501 TYR A N 1
ATOM 4017 C CA . TYR A 1 501 ? -25.219 -15.375 -13.797 1 96.12 501 TYR A CA 1
ATOM 4018 C C . TYR A 1 501 ? -26.172 -15.812 -12.688 1 96.12 501 TYR A C 1
ATOM 4020 O O . TYR A 1 501 ? -27.391 -15.852 -12.883 1 96.12 501 TYR A O 1
ATOM 4028 N N . LEU A 1 502 ? -25.656 -16.188 -11.555 1 95.81 502 LEU A N 1
ATOM 4029 C CA . LEU A 1 502 ? -26.484 -16.609 -10.43 1 95.81 502 LEU A CA 1
ATOM 4030 C C . LEU A 1 502 ? -27.375 -15.469 -9.953 1 95.81 502 LEU A C 1
ATOM 4032 O O . LEU A 1 502 ? -28.531 -15.703 -9.57 1 95.81 502 LEU A O 1
ATOM 4036 N N . PHE A 1 503 ? -26.859 -14.289 -10.023 1 95.88 503 PHE A N 1
ATOM 4037 C CA . PHE A 1 503 ? -27.609 -13.141 -9.555 1 95.88 503 PHE A CA 1
ATOM 4038 C C . PHE A 1 503 ? -28.25 -12.391 -10.719 1 95.88 503 PHE A C 1
ATOM 4040 O O . PHE A 1 503 ? -28.578 -11.211 -10.609 1 95.88 503 PHE A O 1
ATOM 4047 N N . ARG A 1 504 ? -28.484 -13.016 -11.812 1 93.56 504 ARG A N 1
ATOM 4048 C CA . ARG A 1 504 ? -28.891 -12.398 -13.07 1 93.56 504 ARG A CA 1
ATOM 4049 C C . ARG A 1 504 ? -30.219 -11.672 -12.914 1 93.56 504 ARG A C 1
ATOM 4051 O O . ARG A 1 504 ? -30.438 -10.641 -13.547 1 93.56 504 ARG A O 1
ATOM 4058 N N . GLU A 1 505 ? -31.047 -12.062 -12.094 1 91.38 505 GLU A N 1
ATOM 4059 C CA . GLU A 1 505 ? -32.375 -11.477 -11.961 1 91.38 505 GLU A CA 1
ATOM 4060 C C . GLU A 1 505 ? -32.312 -10.156 -11.195 1 91.38 505 GLU A C 1
ATOM 4062 O O . GLU A 1 505 ? -33.219 -9.328 -11.312 1 91.38 505 GLU A O 1
ATOM 4067 N N . GLN A 1 506 ? -31.266 -10.016 -10.438 1 93.12 506 GLN A N 1
ATOM 4068 C CA . GLN A 1 506 ? -31.141 -8.812 -9.633 1 93.12 506 GLN A CA 1
ATOM 4069 C C . GLN A 1 506 ? -30.297 -7.754 -10.352 1 93.12 506 GLN A C 1
ATOM 4071 O O . GLN A 1 506 ? -30.141 -6.637 -9.852 1 93.12 506 GLN A O 1
ATOM 4076 N N . LEU A 1 507 ? -29.797 -8.148 -11.484 1 92.12 507 LEU A N 1
ATOM 4077 C CA . LEU A 1 507 ? -28.906 -7.254 -12.227 1 92.12 507 LEU A CA 1
ATOM 4078 C C . LEU A 1 507 ? -29.562 -6.773 -13.508 1 92.12 507 LEU A C 1
ATOM 4080 O O . LEU A 1 507 ? -30.391 -7.473 -14.086 1 92.12 507 LEU A O 1
ATOM 4084 N N . SER A 1 508 ? -29.234 -5.492 -13.797 1 86.44 508 SER A N 1
ATOM 4085 C CA . SER A 1 508 ? -29.703 -4.969 -15.078 1 86.44 508 SER A CA 1
ATOM 4086 C C . SER A 1 508 ? -28.719 -5.289 -16.203 1 86.44 508 SER A C 1
ATOM 4088 O O . SER A 1 508 ? -27.844 -4.484 -16.516 1 86.44 508 SER A O 1
ATOM 4090 N N . LEU A 1 509 ? -28.984 -6.496 -16.719 1 88.5 509 LEU A N 1
ATOM 4091 C CA . LEU A 1 509 ? -28.078 -6.926 -17.797 1 88.5 509 LEU A CA 1
ATOM 4092 C C . LEU A 1 509 ? -28.594 -6.453 -19.156 1 88.5 509 LEU A C 1
ATOM 4094 O O . LEU A 1 509 ? -29.797 -6.336 -19.359 1 88.5 509 LEU A O 1
ATOM 4098 N N . LYS A 1 510 ? -27.688 -6.133 -19.984 1 81.19 510 LYS A N 1
ATOM 4099 C CA . LYS A 1 510 ? -28.031 -5.738 -21.344 1 81.19 510 LYS A CA 1
ATOM 4100 C C . LYS A 1 510 ? -28.641 -6.906 -22.109 1 81.19 510 LYS A C 1
ATOM 4102 O O . LYS A 1 510 ? -28.484 -8.062 -21.719 1 81.19 510 LYS A O 1
ATOM 4107 N N . LYS A 1 511 ? -29.266 -6.504 -23.203 1 78.62 511 LYS A N 1
ATOM 4108 C CA . LYS A 1 511 ? -29.906 -7.523 -24.016 1 78.62 511 LYS A CA 1
ATOM 4109 C C . LYS A 1 511 ? -28.875 -8.516 -24.562 1 78.62 511 LYS A C 1
ATOM 4111 O O . LYS A 1 511 ? -27.844 -8.125 -25.109 1 78.62 511 LYS A O 1
ATOM 4116 N N . GLY A 1 512 ? -29 -9.758 -24.344 1 85.88 512 GLY A N 1
ATOM 4117 C CA . GLY A 1 512 ? -28.156 -10.797 -24.875 1 85.88 512 GLY A CA 1
ATOM 4118 C C . GLY A 1 512 ? -27.062 -11.234 -23.922 1 85.88 512 GLY A C 1
ATOM 4119 O O . GLY A 1 512 ? -26.453 -12.289 -24.094 1 85.88 512 GLY A O 1
ATOM 4120 N N . GLU A 1 513 ? -26.781 -10.359 -22.938 1 90.81 513 GLU A N 1
ATOM 4121 C CA . GLU A 1 513 ? -25.703 -10.672 -22 1 90.81 513 GLU A CA 1
ATOM 4122 C C . GLU A 1 513 ? -26.031 -11.914 -21.188 1 90.81 513 GLU A C 1
ATOM 4124 O O . GLU A 1 513 ? -25.125 -12.711 -20.875 1 90.81 513 GLU A O 1
ATOM 4129 N N . GLU A 1 514 ? -27.219 -12.062 -20.922 1 92.12 514 GLU A N 1
ATOM 4130 C CA . GLU A 1 514 ? -27.625 -13.234 -20.156 1 92.12 514 GLU A CA 1
ATOM 4131 C C . GLU A 1 514 ? -27.344 -14.523 -20.938 1 92.12 514 GLU A C 1
ATOM 4133 O O . GLU A 1 514 ? -26.859 -15.508 -20.359 1 92.12 514 GLU A O 1
ATOM 4138 N N . GLY A 1 515 ? -27.672 -14.445 -22.203 1 91.75 515 GLY A N 1
ATOM 4139 C CA . GLY A 1 515 ? -27.391 -15.586 -23.047 1 91.75 515 GLY A CA 1
ATOM 4140 C C . GLY A 1 515 ? -25.906 -15.891 -23.156 1 91.75 515 GLY A C 1
ATOM 4141 O O . GLY A 1 515 ? -25.5 -17.047 -23.125 1 91.75 515 GLY A O 1
ATOM 4142 N N . LYS A 1 516 ? -25.219 -14.891 -23.266 1 93.12 516 LYS A N 1
ATOM 4143 C CA . LYS A 1 516 ? -23.766 -15.023 -23.344 1 93.12 516 LYS A CA 1
ATOM 4144 C C . LYS A 1 516 ? -23.203 -15.602 -22.047 1 93.12 516 LYS A C 1
ATOM 4146 O O . LYS A 1 516 ? -22.344 -16.484 -22.078 1 93.12 516 LYS A O 1
ATOM 4151 N N . LEU A 1 517 ? -23.703 -15.141 -20.969 1 95.31 517 LEU A N 1
ATOM 4152 C CA . LEU A 1 517 ? -23.281 -15.625 -19.672 1 95.31 517 LEU A CA 1
ATOM 4153 C C . LEU A 1 517 ? -23.641 -17.094 -19.484 1 95.31 517 LEU A C 1
ATOM 4155 O O . LEU A 1 517 ? -22.859 -17.875 -18.953 1 95.31 517 LEU A O 1
ATOM 4159 N N . ARG A 1 518 ? -24.75 -17.391 -19.969 1 94.38 518 ARG A N 1
ATOM 4160 C CA . ARG A 1 518 ? -25.219 -18.766 -19.891 1 94.38 518 ARG A CA 1
ATOM 4161 C C . ARG A 1 518 ? -24.281 -19.703 -20.625 1 94.38 518 ARG A C 1
ATOM 4163 O O . ARG A 1 518 ? -23.906 -20.766 -20.094 1 94.38 518 ARG A O 1
ATOM 4170 N N . GLU A 1 519 ? -23.875 -19.297 -21.75 1 94 519 GLU A N 1
ATOM 4171 C CA . GLU A 1 519 ? -23 -20.125 -22.578 1 94 519 GLU A CA 1
ATOM 4172 C C . GLU A 1 519 ? -21.656 -20.344 -21.906 1 94 519 GLU A C 1
ATOM 4174 O O . GLU A 1 519 ? -21.141 -21.469 -21.875 1 94 519 GLU A O 1
ATOM 4179 N N . ILE A 1 520 ? -21.141 -19.391 -21.375 1 94.62 520 ILE A N 1
ATOM 4180 C CA . ILE A 1 520 ? -19.828 -19.484 -20.766 1 94.62 520 ILE A CA 1
ATOM 4181 C C . ILE A 1 520 ? -19.922 -20.312 -19.469 1 94.62 520 ILE A C 1
ATOM 4183 O O . ILE A 1 520 ? -19.016 -21.094 -19.172 1 94.62 520 ILE A O 1
ATOM 4187 N N . CYS A 1 521 ? -20.969 -20.031 -18.719 1 95.81 521 CYS A N 1
ATOM 4188 C CA . CYS A 1 521 ? -21.141 -20.797 -17.484 1 95.81 521 CYS A CA 1
ATOM 4189 C C . CYS A 1 521 ? -21.219 -22.281 -17.781 1 95.81 521 CYS A C 1
ATOM 4191 O O . CYS A 1 521 ? -20.641 -23.094 -17.047 1 95.81 521 CYS A O 1
ATOM 4193 N N . PHE A 1 522 ? -21.875 -22.531 -18.781 1 94.69 522 PHE A N 1
ATOM 4194 C CA . PHE A 1 522 ? -22.016 -23.938 -19.156 1 94.69 522 PHE A CA 1
ATOM 4195 C C . PHE A 1 522 ? -20.656 -24.516 -19.547 1 94.69 522 PHE A C 1
ATOM 4197 O O . PHE A 1 522 ? -20.312 -25.625 -19.141 1 94.69 522 PHE A O 1
ATOM 4204 N N . PHE A 1 523 ? -19.969 -23.859 -20.297 1 95.5 523 PHE A N 1
ATOM 4205 C CA . PHE A 1 523 ? -18.625 -24.281 -20.703 1 95.5 523 PHE A CA 1
ATOM 4206 C C . PHE A 1 523 ? -17.734 -24.484 -19.484 1 95.5 523 PHE A C 1
ATOM 4208 O O . PHE A 1 523 ? -17.031 -25.5 -19.391 1 95.5 523 PHE A O 1
ATOM 4215 N N . ILE A 1 524 ? -17.75 -23.531 -18.594 1 95.75 524 ILE A N 1
ATOM 4216 C CA . ILE A 1 524 ? -16.875 -23.516 -17.422 1 95.75 524 ILE A CA 1
ATOM 4217 C C . ILE A 1 524 ? -17.203 -24.703 -16.516 1 95.75 524 ILE A C 1
ATOM 4219 O O . ILE A 1 524 ? -16.312 -25.406 -16.047 1 95.75 524 ILE A O 1
ATOM 4223 N N . THR A 1 525 ? -18.422 -25.031 -16.359 1 95 525 THR A N 1
ATOM 4224 C CA . THR A 1 525 ? -18.828 -26.016 -15.375 1 95 525 THR A CA 1
ATOM 4225 C C . THR A 1 525 ? -18.734 -27.422 -15.945 1 95 525 THR A C 1
ATOM 4227 O O . THR A 1 525 ? -18.422 -28.375 -15.219 1 95 525 THR A O 1
ATOM 4230 N N . THR A 1 526 ? -18.859 -27.562 -17.25 1 93.75 526 THR A N 1
ATOM 4231 C CA . THR A 1 526 ? -18.984 -28.906 -17.797 1 93.75 526 THR A CA 1
ATOM 4232 C C . THR A 1 526 ? -17.656 -29.359 -18.422 1 93.75 526 THR A C 1
ATOM 4234 O O . THR A 1 526 ? -17.359 -30.547 -18.469 1 93.75 526 THR A O 1
ATOM 4237 N N . VAL A 1 527 ? -16.906 -28.406 -18.875 1 94.56 527 VAL A N 1
ATOM 4238 C CA . VAL A 1 527 ? -15.719 -28.797 -19.641 1 94.56 527 VAL A CA 1
ATOM 4239 C C . VAL A 1 527 ? -14.469 -28.266 -18.953 1 94.56 527 VAL A C 1
ATOM 4241 O O . VAL A 1 527 ? -13.547 -29.016 -18.641 1 94.56 527 VAL A O 1
ATOM 4244 N N . TYR A 1 528 ? -14.461 -27.062 -18.562 1 95.62 528 TYR A N 1
ATOM 4245 C CA . TYR A 1 528 ? -13.25 -26.328 -18.188 1 95.62 528 TYR A CA 1
ATOM 4246 C C . TYR A 1 528 ? -12.836 -26.672 -16.75 1 95.62 528 TYR A C 1
ATOM 4248 O O . TYR A 1 528 ? -11.648 -26.844 -16.469 1 95.62 528 TYR A O 1
ATOM 4256 N N . MET A 1 529 ? -13.773 -26.75 -15.82 1 94.69 529 MET A N 1
ATOM 4257 C CA . MET A 1 529 ? -13.484 -26.938 -14.406 1 94.69 529 MET A CA 1
ATOM 4258 C C . MET A 1 529 ? -12.641 -28.172 -14.172 1 94.69 529 MET A C 1
ATOM 4260 O O . MET A 1 529 ? -11.602 -28.109 -13.516 1 94.69 529 MET A O 1
ATOM 4264 N N . LYS A 1 530 ? -13.016 -29.25 -14.695 1 93.31 530 LYS A N 1
ATOM 4265 C CA . LYS A 1 530 ? -12.289 -30.5 -14.516 1 93.31 530 LYS A CA 1
ATOM 4266 C C . LYS A 1 530 ? -10.883 -30.406 -15.094 1 93.31 530 LYS A C 1
ATOM 4268 O O . LYS A 1 530 ? -9.922 -30.859 -14.477 1 93.31 530 LYS A O 1
ATOM 4273 N N . ALA A 1 531 ? -10.797 -29.859 -16.266 1 93.62 531 ALA A N 1
ATOM 4274 C CA . ALA A 1 531 ? -9.508 -29.719 -16.938 1 93.62 531 ALA A CA 1
ATOM 4275 C C . ALA A 1 531 ? -8.547 -28.875 -16.109 1 93.62 531 ALA A C 1
ATOM 4277 O O . ALA A 1 531 ? -7.363 -29.203 -15.992 1 93.62 531 ALA A O 1
ATOM 4278 N N . TRP A 1 532 ? -9 -27.828 -15.469 1 93.25 532 TRP A N 1
ATOM 4279 C CA . TRP A 1 532 ? -8.188 -26.922 -14.664 1 93.25 532 TRP A CA 1
ATOM 4280 C C . TRP A 1 532 ? -7.598 -27.656 -13.461 1 93.25 532 TRP A C 1
ATOM 4282 O O . TRP A 1 532 ? -6.387 -27.578 -13.219 1 93.25 532 TRP A O 1
ATOM 4292 N N . PHE A 1 533 ? -8.375 -28.391 -12.734 1 91.88 533 PHE A N 1
ATOM 4293 C CA . PHE A 1 533 ? -7.945 -28.953 -11.461 1 91.88 533 PHE A CA 1
ATOM 4294 C C . PHE A 1 533 ? -7.113 -30.219 -11.695 1 91.88 533 PHE A C 1
ATOM 4296 O O . PHE A 1 533 ? -6.289 -30.578 -10.852 1 91.88 533 PHE A O 1
ATOM 4303 N N . LEU A 1 534 ? -7.258 -30.781 -12.844 1 90.69 534 LEU A N 1
ATOM 4304 C CA . LEU A 1 534 ? -6.48 -31.984 -13.148 1 90.69 534 LEU A CA 1
ATOM 4305 C C . LEU A 1 534 ? -5.141 -31.609 -13.781 1 90.69 534 LEU A C 1
ATOM 4307 O O . LEU A 1 534 ? -4.262 -32.469 -13.922 1 90.69 534 LEU A O 1
ATOM 4311 N N . SER A 1 535 ? -4.961 -30.391 -14.109 1 90.25 535 SER A N 1
ATOM 4312 C CA . SER A 1 535 ? -3.775 -29.969 -14.844 1 90.25 535 SER A CA 1
ATOM 4313 C C . SER A 1 535 ? -2.537 -29.984 -13.953 1 90.25 535 SER A C 1
ATOM 4315 O O . SER A 1 535 ? -1.409 -30.031 -14.445 1 90.25 535 SER A O 1
ATOM 4317 N N . THR A 1 536 ? -2.645 -30.031 -12.703 1 87.62 536 THR A N 1
ATOM 4318 C CA . THR A 1 536 ? -1.52 -29.922 -11.781 1 87.62 536 THR A CA 1
ATOM 4319 C C . THR A 1 536 ? -0.822 -31.266 -11.609 1 87.62 536 THR A C 1
ATOM 4321 O O . THR A 1 536 ? 0.341 -31.328 -11.203 1 87.62 536 THR A O 1
ATOM 4324 N N . ASN A 1 537 ? -1.42 -32.312 -11.93 1 85.38 537 ASN A N 1
ATOM 4325 C CA . ASN A 1 537 ? -0.859 -33.656 -11.742 1 85.38 537 ASN A CA 1
ATOM 4326 C C . ASN A 1 537 ? 0.022 -34.062 -12.922 1 85.38 537 ASN A C 1
ATOM 4328 O O . ASN A 1 537 ? -0.472 -34.25 -14.031 1 85.38 537 ASN A O 1
ATOM 4332 N N . GLY A 1 538 ? 1.257 -34.344 -12.602 1 84.38 538 GLY A N 1
ATOM 4333 C CA . GLY A 1 538 ? 2.217 -34.688 -13.641 1 84.38 538 GLY A CA 1
ATOM 4334 C C . GLY A 1 538 ? 1.92 -36 -14.336 1 84.38 538 GLY A C 1
ATOM 4335 O O . GLY A 1 538 ? 2.061 -36.094 -15.555 1 84.38 538 GLY A O 1
ATOM 4336 N N . ILE A 1 539 ? 1.424 -36.938 -13.648 1 87.38 539 ILE A N 1
ATOM 4337 C CA . ILE A 1 539 ? 1.173 -38.281 -14.164 1 87.38 539 ILE A CA 1
ATOM 4338 C C . ILE A 1 539 ? -0.041 -38.25 -15.086 1 87.38 539 ILE A C 1
ATOM 4340 O O . ILE A 1 539 ? -0.03 -38.875 -16.156 1 87.38 539 ILE A O 1
ATOM 4344 N N . LYS A 1 540 ? -0.971 -37.469 -14.773 1 88.69 540 LYS A N 1
ATOM 4345 C CA . LYS A 1 540 ? -2.25 -37.5 -15.477 1 88.69 540 LYS A CA 1
ATOM 4346 C C . LYS A 1 540 ? -2.277 -36.469 -16.594 1 88.69 540 LYS A C 1
ATOM 4348 O O . LYS A 1 540 ? -3.131 -36.531 -17.484 1 88.69 540 LYS A O 1
ATOM 4353 N N . ALA A 1 541 ? -1.367 -35.656 -16.594 1 86.88 541 ALA A N 1
ATOM 4354 C CA . ALA A 1 541 ? -1.449 -34.438 -17.391 1 86.88 541 ALA A CA 1
ATOM 4355 C C . ALA A 1 541 ? -1.507 -34.75 -18.875 1 86.88 541 ALA A C 1
ATOM 4357 O O . ALA A 1 541 ? -2.393 -34.281 -19.594 1 86.88 541 ALA A O 1
ATOM 4358 N N . PRO A 1 542 ? -0.659 -35.625 -19.375 1 87.31 542 PRO A N 1
ATOM 4359 C CA . PRO A 1 542 ? -0.694 -35.906 -20.812 1 87.31 542 PRO A CA 1
ATOM 4360 C C . PRO A 1 542 ? -2.004 -36.531 -21.266 1 87.31 542 PRO A C 1
ATOM 4362 O O . PRO A 1 542 ? -2.539 -36.188 -22.328 1 87.31 542 PRO A O 1
ATOM 4365 N N . TYR A 1 543 ? -2.455 -37.406 -20.453 1 90.75 543 TYR A N 1
ATOM 4366 C CA . TYR A 1 543 ? -3.713 -38.062 -20.781 1 90.75 543 TYR A CA 1
ATOM 4367 C C . TYR A 1 543 ? -4.879 -37.094 -20.734 1 90.75 543 TYR A C 1
ATOM 4369 O O . TYR A 1 543 ? -5.734 -37.094 -21.625 1 90.75 543 TYR A O 1
ATOM 4377 N N . HIS A 1 544 ? -4.863 -36.312 -19.812 1 91.38 544 HIS A N 1
ATOM 4378 C CA . HIS A 1 544 ? -5.98 -35.406 -19.625 1 91.38 544 HIS A CA 1
ATOM 4379 C C . HIS A 1 544 ? -5.945 -34.281 -20.656 1 91.38 544 HIS A C 1
ATOM 4381 O O . HIS A 1 544 ? -6.98 -33.688 -20.984 1 91.38 544 HIS A O 1
ATOM 4387 N N . ASP A 1 545 ? -4.773 -33.969 -21.156 1 91.81 545 ASP A N 1
ATOM 4388 C CA . ASP A 1 545 ? -4.699 -33.031 -22.266 1 91.81 545 ASP A CA 1
ATOM 4389 C C . ASP A 1 545 ? -5.457 -33.562 -23.484 1 91.81 545 ASP A C 1
ATOM 4391 O O . ASP A 1 545 ? -6.223 -32.812 -24.109 1 91.81 545 ASP A O 1
ATOM 4395 N N . LEU A 1 546 ? -5.254 -34.781 -23.688 1 90.94 546 LEU A N 1
ATOM 4396 C CA . LEU A 1 546 ? -5.93 -35.406 -24.828 1 90.94 546 LEU A CA 1
ATOM 4397 C C . LEU A 1 546 ? -7.43 -35.531 -24.562 1 90.94 546 LEU A C 1
ATOM 4399 O O . LEU A 1 546 ? -8.234 -35.281 -25.469 1 90.94 546 LEU A O 1
ATOM 4403 N N . GLN A 1 547 ? -7.738 -35.906 -23.406 1 91.81 547 GLN A N 1
ATOM 4404 C CA . GLN A 1 547 ? -9.148 -36.031 -23.047 1 91.81 547 GLN A CA 1
ATOM 4405 C C . GLN A 1 547 ? -9.859 -34.688 -23.172 1 91.81 547 GLN A C 1
ATOM 4407 O O . GLN A 1 547 ? -11.016 -34.625 -23.578 1 91.81 547 GLN A O 1
ATOM 4412 N N . PHE A 1 548 ? -9.188 -33.625 -22.781 1 94.56 548 PHE A N 1
ATOM 4413 C CA . PHE A 1 548 ? -9.758 -32.312 -22.891 1 94.56 548 PHE A CA 1
ATOM 4414 C C . PHE A 1 548 ? -10.055 -31.953 -24.344 1 94.56 548 PHE A C 1
ATOM 4416 O O . PHE A 1 548 ? -11.109 -31.391 -24.641 1 94.56 548 PHE A O 1
ATOM 4423 N N . MET A 1 549 ? -9.188 -32.344 -25.203 1 92.44 549 MET A N 1
ATOM 4424 C CA . MET A 1 549 ? -9.398 -32.125 -26.625 1 92.44 549 MET A CA 1
ATOM 4425 C C . MET A 1 549 ? -10.641 -32.875 -27.109 1 92.44 549 MET A C 1
ATOM 4427 O O . MET A 1 549 ? -11.438 -32.312 -27.875 1 92.44 549 MET A O 1
ATOM 4431 N N . LYS A 1 550 ? -10.781 -34 -26.703 1 92.81 550 LYS A N 1
ATOM 4432 C CA . LYS A 1 550 ? -11.938 -34.812 -27.109 1 92.81 550 LYS A CA 1
ATOM 4433 C C . LYS A 1 550 ? -13.227 -34.25 -26.531 1 92.81 550 LYS A C 1
ATOM 4435 O O . LYS A 1 550 ? -14.258 -34.219 -27.219 1 92.81 550 LYS A O 1
ATOM 4440 N N . GLU A 1 551 ? -13.117 -33.844 -25.312 1 94.19 551 GLU A N 1
ATOM 4441 C CA . GLU A 1 551 ? -14.281 -33.219 -24.672 1 94.19 551 GLU A CA 1
ATOM 4442 C C . GLU A 1 551 ? -14.688 -31.938 -25.406 1 94.19 551 GLU A C 1
ATOM 4444 O O . GLU A 1 551 ? -15.883 -31.641 -25.547 1 94.19 551 GLU A O 1
ATOM 4449 N N . LEU A 1 552 ? -13.703 -31.203 -25.797 1 95.5 552 LEU A N 1
ATOM 4450 C CA . LEU A 1 552 ? -13.984 -29.984 -26.547 1 95.5 552 LEU A CA 1
ATOM 4451 C C . LEU A 1 552 ? -14.664 -30.312 -27.875 1 95.5 552 LEU A C 1
ATOM 4453 O O . LEU A 1 552 ? -15.57 -29.594 -28.297 1 95.5 552 LEU A O 1
ATOM 4457 N N . ASN A 1 553 ? -14.203 -31.328 -28.438 1 93.19 553 ASN A N 1
ATOM 4458 C CA . ASN A 1 553 ? -14.82 -31.734 -29.703 1 93.19 553 ASN A CA 1
ATOM 4459 C C . ASN A 1 553 ? -16.266 -32.156 -29.5 1 93.19 553 ASN A C 1
ATOM 4461 O O . ASN A 1 553 ? -17.125 -31.844 -30.328 1 93.19 553 ASN A O 1
ATOM 4465 N N . ASN A 1 554 ? -16.516 -32.906 -28.516 1 92.44 554 ASN A N 1
ATOM 4466 C CA . ASN A 1 554 ? -17.891 -33.281 -28.188 1 92.44 554 ASN A CA 1
ATOM 4467 C C . ASN A 1 554 ? -18.75 -32.062 -27.875 1 92.44 554 ASN A C 1
ATOM 4469 O O . ASN A 1 554 ? -19.938 -32.062 -28.188 1 92.44 554 ASN A O 1
ATOM 4473 N N . PHE A 1 555 ? -18.141 -31.109 -27.297 1 93.88 555 PHE A N 1
ATOM 4474 C CA . PHE A 1 555 ? -18.828 -29.875 -26.906 1 93.88 555 PHE A CA 1
ATOM 4475 C C . PHE A 1 555 ? -19.25 -29.078 -28.141 1 93.88 555 PHE A C 1
ATOM 4477 O O . PHE A 1 555 ? -20.125 -28.219 -28.047 1 93.88 555 PHE A O 1
ATOM 4484 N N . LYS A 1 556 ? -18.75 -29.406 -29.266 1 92.88 556 LYS A N 1
ATOM 4485 C CA . LYS A 1 556 ? -19.109 -28.734 -30.5 1 92.88 556 LYS A CA 1
ATOM 4486 C C . LYS A 1 556 ? -20.594 -28.906 -30.812 1 92.88 556 LYS A C 1
ATOM 4488 O O . LYS A 1 556 ? -21.219 -28.031 -31.422 1 92.88 556 LYS A O 1
ATOM 4493 N N . VAL A 1 557 ? -21.109 -30 -30.359 1 90.19 557 VAL A N 1
ATOM 4494 C CA . VAL A 1 557 ? -22.516 -30.297 -30.594 1 90.19 557 VAL A CA 1
ATOM 4495 C C . VAL A 1 557 ? -23.391 -29.297 -29.844 1 90.19 557 VAL A C 1
ATOM 4497 O O . VAL A 1 557 ? -24.469 -28.922 -30.312 1 90.19 557 VAL A O 1
ATOM 4500 N N . ILE A 1 558 ? -22.953 -28.891 -28.766 1 89.31 558 ILE A N 1
ATOM 4501 C CA . ILE A 1 558 ? -23.719 -27.969 -27.922 1 89.31 558 ILE A CA 1
ATOM 4502 C C . ILE A 1 558 ? -23.422 -26.531 -28.344 1 89.31 558 ILE A C 1
ATOM 4504 O O . ILE A 1 558 ? -24.344 -25.734 -28.531 1 89.31 558 ILE A O 1
ATOM 4508 N N . ASN A 1 559 ? -22.172 -26.172 -28.453 1 93.5 559 ASN A N 1
ATOM 4509 C CA . ASN A 1 559 ? -21.734 -24.844 -28.844 1 93.5 559 ASN A CA 1
ATOM 4510 C C . ASN A 1 559 ? -20.5 -24.891 -29.75 1 93.5 559 ASN A C 1
ATOM 4512 O O . ASN A 1 559 ? -19.375 -24.906 -29.25 1 93.5 559 ASN A O 1
ATOM 4516 N N . SER A 1 560 ? -20.656 -24.781 -30.938 1 94.12 560 SER A N 1
ATOM 4517 C CA . SER A 1 560 ? -19.594 -24.969 -31.906 1 94.12 560 SER A CA 1
ATOM 4518 C C . SER A 1 560 ? -18.609 -23.797 -31.891 1 94.12 560 SER A C 1
ATOM 4520 O O . SER A 1 560 ? -17.406 -24 -32.062 1 94.12 560 SER A O 1
ATOM 4522 N N . HIS A 1 561 ? -19.141 -22.734 -31.594 1 93.94 561 HIS A N 1
ATOM 4523 C CA . HIS A 1 561 ? -18.281 -21.547 -31.625 1 93.94 561 HIS A CA 1
ATOM 4524 C C . HIS A 1 561 ? -17.281 -21.562 -30.469 1 93.94 561 HIS A C 1
ATOM 4526 O O . HIS A 1 561 ? -16.078 -21.422 -30.688 1 93.94 561 HIS A O 1
ATOM 4532 N N . LEU A 1 562 ? -17.781 -21.719 -29.297 1 95.38 562 LEU A N 1
ATOM 4533 C CA . LEU A 1 562 ? -16.906 -21.719 -28.125 1 95.38 562 LEU A CA 1
ATOM 4534 C C . LEU A 1 562 ? -15.93 -22.891 -28.172 1 95.38 562 LEU A C 1
ATOM 4536 O O . LEU A 1 562 ? -14.758 -22.734 -27.797 1 95.38 562 LEU A O 1
ATOM 4540 N N . ALA A 1 563 ? -16.359 -23.938 -28.625 1 95.75 563 ALA A N 1
ATOM 4541 C CA . ALA A 1 563 ? -15.508 -25.109 -28.734 1 95.75 563 ALA A CA 1
ATOM 4542 C C . ALA A 1 563 ? -14.375 -24.891 -29.719 1 95.75 563 ALA A C 1
ATOM 4544 O O . ALA A 1 563 ? -13.227 -25.25 -29.438 1 95.75 563 ALA A O 1
ATOM 4545 N N . THR A 1 564 ? -14.703 -24.312 -30.812 1 94.69 564 THR A N 1
ATOM 4546 C CA . THR A 1 564 ? -13.695 -24.062 -31.844 1 94.69 564 THR A CA 1
ATOM 4547 C C . THR A 1 564 ? -12.633 -23.094 -31.344 1 94.69 564 THR A C 1
ATOM 4549 O O . THR A 1 564 ? -11.445 -23.281 -31.594 1 94.69 564 THR A O 1
ATOM 4552 N N . VAL A 1 565 ? -13.086 -22.125 -30.656 1 95.25 565 VAL A N 1
ATOM 4553 C CA . VAL A 1 565 ? -12.156 -21.141 -30.094 1 95.25 565 VAL A CA 1
ATOM 4554 C C . VAL A 1 565 ? -11.219 -21.828 -29.094 1 95.25 565 VAL A C 1
ATOM 4556 O O . VAL A 1 565 ? -10.008 -21.609 -29.141 1 95.25 565 VAL A O 1
ATOM 4559 N N . ALA A 1 566 ? -11.781 -22.594 -28.25 1 95.94 566 ALA A N 1
ATOM 4560 C CA . ALA A 1 566 ? -11 -23.297 -27.234 1 95.94 566 ALA A CA 1
ATOM 4561 C C . ALA A 1 566 ? -10.031 -24.281 -27.875 1 95.94 566 ALA A C 1
ATOM 4563 O O . ALA A 1 566 ? -8.867 -24.359 -27.484 1 95.94 566 ALA A O 1
ATOM 4564 N N . ILE A 1 567 ? -10.469 -25 -28.875 1 94.38 567 ILE A N 1
ATOM 4565 C CA . ILE A 1 567 ? -9.656 -26 -29.562 1 94.38 567 ILE A CA 1
ATOM 4566 C C . ILE A 1 567 ? -8.477 -25.328 -30.25 1 94.38 567 ILE A C 1
ATOM 4568 O O . ILE A 1 567 ? -7.336 -25.766 -30.125 1 94.38 567 ILE A O 1
ATOM 4572 N N . ASN A 1 568 ? -8.789 -24.312 -30.922 1 90.94 568 ASN A N 1
ATOM 4573 C CA . ASN A 1 568 ? -7.738 -23.609 -31.672 1 90.94 568 ASN A CA 1
ATOM 4574 C C . ASN A 1 568 ? -6.656 -23.078 -30.734 1 90.94 568 ASN A C 1
ATOM 4576 O O . ASN A 1 568 ? -5.465 -23.219 -31.016 1 90.94 568 ASN A O 1
ATOM 4580 N N . LYS A 1 569 ? -7.09 -22.562 -29.703 1 91.25 569 LYS A N 1
ATOM 4581 C CA . LYS A 1 569 ? -6.121 -21.984 -28.766 1 91.25 569 LYS A CA 1
ATOM 4582 C C . LYS A 1 569 ? -5.336 -23.094 -28.062 1 91.25 569 LYS A C 1
ATOM 4584 O O . LYS A 1 569 ? -4.129 -22.953 -27.828 1 91.25 569 LYS A O 1
ATOM 4589 N N . PHE A 1 570 ? -5.992 -24.109 -27.703 1 92.94 570 PHE A N 1
ATOM 4590 C CA . PHE A 1 570 ? -5.344 -25.219 -27.016 1 92.94 570 PHE A CA 1
ATOM 4591 C C . PHE A 1 570 ? -4.355 -25.922 -27.922 1 92.94 570 PHE A C 1
ATOM 4593 O O . PHE A 1 570 ? -3.262 -26.297 -27.5 1 92.94 570 PHE A O 1
ATOM 4600 N N . MET A 1 571 ? -4.695 -26 -29.109 1 88.75 571 MET A N 1
ATOM 4601 C CA . MET A 1 571 ? -3.875 -26.688 -30.094 1 88.75 571 MET A CA 1
ATOM 4602 C C . MET A 1 571 ? -2.553 -25.969 -30.312 1 88.75 571 MET A C 1
ATOM 4604 O O . MET A 1 571 ? -1.528 -26.594 -30.578 1 88.75 571 MET A O 1
ATOM 4608 N N . ASN A 1 572 ? -2.574 -24.734 -30.141 1 83.62 572 ASN A N 1
ATOM 4609 C CA . ASN A 1 572 ? -1.362 -23.953 -30.312 1 83.62 572 ASN A CA 1
ATOM 4610 C C . ASN A 1 572 ? -0.315 -24.297 -29.25 1 83.62 572 ASN A C 1
ATOM 4612 O O . ASN A 1 572 ? 0.873 -24.016 -29.438 1 83.62 572 ASN A O 1
ATOM 4616 N N . HIS A 1 573 ? -0.745 -24.984 -28.25 1 83 573 HIS A N 1
ATOM 4617 C CA . HIS A 1 573 ? 0.169 -25.25 -27.141 1 83 573 HIS A CA 1
ATOM 4618 C C . HIS A 1 573 ? 0.445 -26.75 -27 1 83 573 HIS A C 1
ATOM 4620 O O . HIS A 1 573 ? 1.305 -27.156 -26.219 1 83 573 HIS A O 1
ATOM 4626 N N . LEU A 1 574 ? -0.174 -27.562 -27.734 1 81.06 574 LEU A N 1
ATOM 4627 C CA . LEU A 1 574 ? -0.096 -29 -27.516 1 81.06 574 LEU A CA 1
ATOM 4628 C C . LEU A 1 574 ? 1.157 -29.578 -28.172 1 81.06 574 LEU A C 1
ATOM 4630 O O . LEU A 1 574 ? 1.328 -30.797 -28.219 1 81.06 574 LEU A O 1
ATOM 4634 N N . TRP A 1 575 ? 1.997 -28.688 -28.547 1 77.56 575 TRP A N 1
ATOM 4635 C CA . TRP A 1 575 ? 3.275 -29.172 -29.047 1 77.56 575 TRP A CA 1
ATOM 4636 C C . TRP A 1 575 ? 4.031 -29.938 -27.969 1 77.56 575 TRP A C 1
ATOM 4638 O O . TRP A 1 575 ? 4.867 -30.781 -28.266 1 77.56 575 TRP A O 1
ATOM 4648 N N . TYR A 1 576 ? 3.672 -29.734 -26.781 1 78.69 576 TYR A N 1
ATOM 4649 C CA . TYR A 1 576 ? 4.43 -30.328 -25.688 1 78.69 576 TYR A CA 1
ATOM 4650 C C . TYR A 1 576 ? 4 -31.781 -25.453 1 78.69 576 TYR A C 1
ATOM 4652 O O . TYR A 1 576 ? 4.656 -32.531 -24.719 1 78.69 576 TYR A O 1
ATOM 4660 N N . LEU A 1 577 ? 2.926 -32.156 -26.078 1 85.25 577 LEU A N 1
ATOM 4661 C CA . LEU A 1 577 ? 2.609 -33.562 -26.062 1 85.25 577 LEU A CA 1
ATOM 4662 C C . LEU A 1 577 ? 3.586 -34.344 -26.922 1 85.25 577 LEU A C 1
ATOM 4664 O O . LEU A 1 577 ? 3.182 -35 -27.891 1 85.25 577 LEU A O 1
ATOM 4668 N N . SER A 1 578 ? 4.762 -34.344 -26.594 1 85.44 578 SER A N 1
ATOM 4669 C CA . SER A 1 578 ? 5.871 -35 -27.266 1 85.44 578 SER A CA 1
ATOM 4670 C C . SER A 1 578 ? 5.977 -36.469 -26.828 1 85.44 578 SER A C 1
ATOM 4672 O O . SER A 1 578 ? 5.391 -36.875 -25.828 1 85.44 578 SER A O 1
ATOM 4674 N N . PRO A 1 579 ? 6.691 -37.188 -27.578 1 88.12 579 PRO A N 1
ATOM 4675 C CA . PRO A 1 579 ? 6.867 -38.594 -27.172 1 88.12 579 PRO A CA 1
ATOM 4676 C C . PRO A 1 579 ? 7.461 -38.75 -25.781 1 88.12 579 PRO A C 1
ATOM 4678 O O . PRO A 1 579 ? 7.035 -39.594 -25.016 1 88.12 579 PRO A O 1
ATOM 4681 N N . GLU A 1 580 ? 8.32 -37.844 -25.453 1 89.69 580 GLU A N 1
ATOM 4682 C CA . GLU A 1 580 ? 8.961 -37.906 -24.156 1 89.69 580 GLU A CA 1
ATOM 4683 C C . GLU A 1 580 ? 7.969 -37.625 -23.031 1 89.69 580 GLU A C 1
ATOM 4685 O O . GLU A 1 580 ? 8.055 -38.219 -21.953 1 89.69 580 GLU A O 1
ATOM 4690 N N . LEU A 1 581 ? 7.031 -36.781 -23.281 1 90.62 581 LEU A N 1
ATOM 4691 C CA . LEU A 1 581 ? 6.078 -36.406 -22.25 1 90.62 581 LEU A CA 1
ATOM 4692 C C . LEU A 1 581 ? 4.867 -37.344 -22.266 1 90.62 581 LEU A C 1
ATOM 4694 O O . LEU A 1 581 ? 4.242 -37.562 -21.234 1 90.62 581 LEU A O 1
ATOM 4698 N N . SER A 1 582 ? 4.582 -37.906 -23.406 1 91.44 582 SER A N 1
ATOM 4699 C CA . SER A 1 582 ? 3.406 -38.75 -23.562 1 91.44 582 SER A CA 1
ATOM 4700 C C . SER A 1 582 ? 3.586 -40.094 -22.812 1 91.44 582 SER A C 1
ATOM 4702 O O . SER A 1 582 ? 2.615 -40.656 -22.312 1 91.44 582 SER A O 1
ATOM 4704 N N . VAL A 1 583 ? 4.82 -40.5 -22.734 1 92.56 583 VAL A N 1
ATOM 4705 C CA . VAL A 1 583 ? 5.102 -41.781 -22.125 1 92.56 583 VAL A CA 1
ATOM 4706 C C . VAL A 1 583 ? 4.797 -41.75 -20.625 1 92.56 583 VAL A C 1
ATOM 4708 O O . VAL A 1 583 ? 4.547 -42.781 -20 1 92.56 583 VAL A O 1
ATOM 4711 N N . ILE A 1 584 ? 4.727 -40.562 -20.078 1 92.38 584 ILE A N 1
ATOM 4712 C CA . ILE A 1 584 ? 4.449 -40.375 -18.656 1 92.38 584 ILE A CA 1
ATOM 4713 C C . ILE A 1 584 ? 3.082 -40.969 -18.312 1 92.38 584 ILE A C 1
ATOM 4715 O O . ILE A 1 584 ? 2.855 -41.406 -17.188 1 92.38 584 ILE A O 1
ATOM 4719 N N . ALA A 1 585 ? 2.283 -41.094 -19.266 1 91.88 585 ALA A N 1
ATOM 4720 C CA . ALA A 1 585 ? 0.915 -41.594 -19.078 1 91.88 585 ALA A CA 1
ATOM 4721 C C . ALA A 1 585 ? 0.9 -43.031 -18.641 1 91.88 585 ALA A C 1
ATOM 4723 O O . ALA A 1 585 ? -0.103 -43.531 -18.109 1 91.88 585 ALA A O 1
ATOM 4724 N N . ILE A 1 586 ? 2.002 -43.719 -18.859 1 91.88 586 ILE A N 1
ATOM 4725 C CA . ILE A 1 586 ? 2.072 -45.156 -18.531 1 91.88 586 ILE A CA 1
ATOM 4726 C C . ILE A 1 586 ? 1.884 -45.344 -17.031 1 91.88 586 ILE A C 1
ATOM 4728 O O . ILE A 1 586 ? 1.476 -46.406 -16.578 1 91.88 586 ILE A O 1
ATOM 4732 N N . PHE A 1 587 ? 2.125 -44.375 -16.312 1 93.5 587 PHE A N 1
ATOM 4733 C CA . PHE A 1 587 ? 2.055 -44.438 -14.852 1 93.5 587 PHE A CA 1
ATOM 4734 C C . PHE A 1 587 ? 0.647 -44.125 -14.359 1 93.5 587 PHE A C 1
ATOM 4736 O O . PHE A 1 587 ? 0.366 -44.219 -13.164 1 93.5 587 PHE A O 1
ATOM 4743 N N . TYR A 1 588 ? -0.163 -43.688 -15.227 1 92.06 588 TYR A N 1
ATOM 4744 C CA . TYR A 1 588 ? -1.552 -43.406 -14.875 1 92.06 588 TYR A CA 1
ATOM 4745 C C . TYR A 1 588 ? -2.338 -44.688 -14.688 1 92.06 588 TYR A C 1
ATOM 4747 O O . TYR A 1 588 ? -2.432 -45.5 -15.602 1 92.06 588 TYR A O 1
ATOM 4755 N N . GLN A 1 589 ? -3 -44.844 -13.625 1 87.06 589 GLN A N 1
ATOM 4756 C CA . GLN A 1 589 ? -3.623 -46.094 -13.227 1 87.06 589 GLN A CA 1
ATOM 4757 C C . GLN A 1 589 ? -4.879 -46.375 -14.055 1 87.06 589 GLN A C 1
ATOM 4759 O O . GLN A 1 589 ? -5.242 -47.531 -14.273 1 87.06 589 GLN A O 1
ATOM 4764 N N . ASP A 1 590 ? -5.516 -45.344 -14.539 1 87.25 590 ASP A N 1
ATOM 4765 C CA . ASP A 1 590 ? -6.793 -45.531 -15.219 1 87.25 590 ASP A CA 1
ATOM 4766 C C . ASP A 1 590 ? -6.586 -45.938 -16.688 1 87.25 590 ASP A C 1
ATOM 4768 O O . ASP A 1 590 ? -7.543 -46.281 -17.375 1 87.25 590 ASP A O 1
ATOM 4772 N N . ILE A 1 591 ? -5.363 -45.875 -17.141 1 91.56 591 ILE A N 1
ATOM 4773 C CA . ILE A 1 591 ? -5.082 -46.312 -18.516 1 91.56 591 ILE A CA 1
ATOM 4774 C C . ILE A 1 591 ? -5.133 -47.844 -18.578 1 91.56 591 ILE A C 1
ATOM 4776 O O . ILE A 1 591 ? -4.621 -48.531 -17.688 1 91.56 591 ILE A O 1
ATOM 4780 N N . SER A 1 592 ? -5.73 -48.375 -19.594 1 91.94 592 SER A N 1
ATOM 4781 C CA . SER A 1 592 ? -5.953 -49.812 -19.734 1 91.94 592 SER A CA 1
ATOM 4782 C C . SER A 1 592 ? -4.641 -50.562 -19.953 1 91.94 592 SER A C 1
ATOM 4784 O O . SER A 1 592 ? -3.66 -49.969 -20.422 1 91.94 592 SER A O 1
ATOM 4786 N N . ILE A 1 593 ? -4.672 -51.844 -19.625 1 93.69 593 ILE A N 1
ATOM 4787 C CA . ILE A 1 593 ? -3.5 -52.688 -19.781 1 93.69 593 ILE A CA 1
ATOM 4788 C C . ILE A 1 593 ? -3.145 -52.812 -21.266 1 93.69 593 ILE A C 1
ATOM 4790 O O . ILE A 1 593 ? -1.966 -52.844 -21.625 1 93.69 593 ILE A O 1
ATOM 4794 N N . GLU A 1 594 ? -4.18 -52.844 -22.062 1 93 594 GLU A N 1
ATOM 4795 C CA . GLU A 1 594 ? -3.961 -52.969 -23.5 1 93 594 GLU A CA 1
ATOM 4796 C C . GLU A 1 594 ? -3.188 -51.75 -24.031 1 93 594 GLU A C 1
ATOM 4798 O O . GLU A 1 594 ? -2.26 -51.906 -24.812 1 93 594 GLU A O 1
ATOM 4803 N N . THR A 1 595 ? -3.625 -50.625 -23.547 1 93.81 595 THR A N 1
ATOM 4804 C CA . THR A 1 595 ? -2.963 -49.375 -23.969 1 93.81 595 THR A CA 1
ATOM 4805 C C . THR A 1 595 ? -1.527 -49.344 -23.453 1 93.81 595 THR A C 1
ATOM 4807 O O . THR A 1 595 ? -0.623 -48.906 -24.156 1 93.81 595 THR A O 1
ATOM 4810 N N . LYS A 1 596 ? -1.3 -49.812 -22.266 1 94.81 596 LYS A N 1
ATOM 4811 C CA . LYS A 1 596 ? 0.04 -49.844 -21.688 1 94.81 596 LYS A CA 1
ATOM 4812 C C . LYS A 1 596 ? 0.961 -50.75 -22.5 1 94.81 596 LYS A C 1
ATOM 4814 O O . LYS A 1 596 ? 2.131 -50.438 -22.703 1 94.81 596 LYS A O 1
ATOM 4819 N N . LEU A 1 597 ? 0.397 -51.844 -22.922 1 94.62 597 LEU A N 1
ATOM 4820 C CA . LEU A 1 597 ? 1.171 -52.781 -23.734 1 94.62 597 LEU A CA 1
ATOM 4821 C C . LEU A 1 597 ? 1.564 -52.156 -25.062 1 94.62 597 LEU A C 1
ATOM 4823 O O . LEU A 1 597 ? 2.684 -52.344 -25.547 1 94.62 597 LEU A O 1
ATOM 4827 N N . LYS A 1 598 ? 0.624 -51.375 -25.609 1 93.81 598 LYS A N 1
ATOM 4828 C CA . LYS A 1 598 ? 0.922 -50.688 -26.844 1 93.81 598 LYS A CA 1
ATOM 4829 C C . LYS A 1 598 ? 2.033 -49.656 -26.641 1 93.81 598 LYS A C 1
ATOM 4831 O O . LYS A 1 598 ? 2.904 -49.5 -27.5 1 93.81 598 LYS A O 1
ATOM 4836 N N . ILE A 1 599 ? 1.97 -48.938 -25.547 1 93.62 599 ILE A N 1
ATOM 4837 C CA . ILE A 1 599 ? 2.98 -47.938 -25.219 1 93.62 599 ILE A CA 1
ATOM 4838 C C . ILE A 1 599 ? 4.352 -48.594 -25.109 1 93.62 599 ILE A C 1
ATOM 4840 O O . ILE A 1 599 ? 5.336 -48.094 -25.656 1 93.62 599 ILE A O 1
ATOM 4844 N N . VAL A 1 600 ? 4.398 -49.75 -24.406 1 93.88 600 VAL A N 1
ATOM 4845 C CA . VAL A 1 600 ? 5.652 -50.469 -24.219 1 93.88 600 VAL A CA 1
ATOM 4846 C C . VAL A 1 600 ? 6.195 -50.906 -25.578 1 93.88 600 VAL A C 1
ATOM 4848 O O . VAL A 1 600 ? 7.387 -50.781 -25.844 1 93.88 600 VAL A O 1
ATOM 4851 N N . SER A 1 601 ? 5.328 -51.469 -26.375 1 93 601 SER A N 1
ATOM 4852 C CA . SER A 1 601 ? 5.738 -51.969 -27.688 1 93 601 SER A CA 1
ATOM 4853 C C . SER A 1 601 ? 6.289 -50.844 -28.547 1 93 601 SER A C 1
ATOM 4855 O O . SER A 1 601 ? 7.297 -51.031 -29.234 1 93 601 SER A O 1
ATOM 4857 N N . ARG A 1 602 ? 5.691 -49.719 -28.5 1 92.19 602 ARG A N 1
ATOM 4858 C CA . ARG A 1 602 ? 6.102 -48.594 -29.312 1 92.19 602 ARG A CA 1
ATOM 4859 C C . ARG A 1 602 ? 7.402 -48 -28.797 1 92.19 602 ARG A C 1
ATOM 4861 O O . ARG A 1 602 ? 8.219 -47.5 -29.578 1 92.19 602 ARG A O 1
ATOM 4868 N N . THR A 1 603 ? 7.543 -48.094 -27.516 1 90.56 603 THR A N 1
ATOM 4869 C CA . THR A 1 603 ? 8.766 -47.562 -26.906 1 90.56 603 THR A CA 1
ATOM 4870 C C . THR A 1 603 ? 9.961 -48.438 -27.281 1 90.56 603 THR A C 1
ATOM 4872 O O . THR A 1 603 ? 11.078 -47.938 -27.422 1 90.56 603 THR A O 1
ATOM 4875 N N . LYS A 1 604 ? 9.695 -49.812 -27.438 1 85.5 604 LYS A N 1
ATOM 4876 C CA . LYS A 1 604 ? 10.758 -50.75 -27.719 1 85.5 604 LYS A CA 1
ATOM 4877 C C . LYS A 1 604 ? 11.055 -50.812 -29.219 1 85.5 604 LYS A C 1
ATOM 4879 O O . LYS A 1 604 ? 12.109 -51.312 -29.641 1 85.5 604 LYS A O 1
ATOM 4884 N N . GLN A 1 605 ? 10 -50.656 -29.984 1 73.81 605 GLN A N 1
ATOM 4885 C CA . GLN A 1 605 ? 10.164 -50.75 -31.422 1 73.81 605 GLN A CA 1
ATOM 4886 C C . GLN A 1 605 ? 11.383 -50 -31.906 1 73.81 605 GLN A C 1
ATOM 4888 O O . GLN A 1 605 ? 11.711 -48.938 -31.359 1 73.81 605 GLN A O 1
ATOM 4893 N N . GLU A 1 606 ? 12.367 -50.938 -32.25 1 52.41 606 GLU A N 1
ATOM 4894 C CA . GLU A 1 606 ? 13.609 -50.438 -32.844 1 52.41 606 GLU A CA 1
ATOM 4895 C C . GLU A 1 606 ? 13.352 -49.219 -33.719 1 52.41 606 GLU A C 1
ATOM 4897 O O . GLU A 1 606 ? 12.281 -49.094 -34.312 1 52.41 606 GLU A O 1
ATOM 4902 N N . GLN A 1 607 ? 14.094 -48.188 -33.531 1 47.75 607 GLN A N 1
ATOM 4903 C CA . GLN A 1 607 ? 14.211 -46.969 -34.312 1 47.75 607 GLN A CA 1
ATOM 4904 C C . GLN A 1 607 ? 14.031 -47.219 -35.812 1 47.75 607 GLN A C 1
ATOM 4906 O O . GLN A 1 607 ? 14.859 -47.906 -36.438 1 47.75 607 GLN A O 1
ATOM 4911 N N . GLN A 1 608 ? 13.07 -47.906 -36.281 1 36.91 608 GLN A N 1
ATOM 4912 C CA . GLN A 1 608 ? 13.281 -47.656 -37.719 1 36.91 608 GLN A CA 1
ATOM 4913 C C . GLN A 1 608 ? 13.852 -46.25 -37.938 1 36.91 608 GLN A C 1
ATOM 4915 O O . GLN A 1 608 ? 13.359 -45.281 -37.375 1 36.91 608 GLN A O 1
ATOM 4920 N N . SER A 1 609 ? 15.117 -46.281 -38.281 1 34.25 609 SER A N 1
ATOM 4921 C CA . SER A 1 609 ? 15.953 -45.156 -38.625 1 34.25 609 SER A CA 1
ATOM 4922 C C . SER A 1 609 ? 15.195 -44.156 -39.5 1 34.25 609 SER A C 1
ATOM 4924 O O . SER A 1 609 ? 15.336 -44.156 -40.719 1 34.25 609 SER A O 1
ATOM 4926 N N . SER A 1 610 ? 14.031 -44.281 -39.75 1 32.38 610 SER A N 1
ATOM 4927 C CA . SER A 1 610 ? 13.805 -43.125 -40.625 1 32.38 610 SER A CA 1
ATOM 4928 C C . SER A 1 610 ? 14.43 -41.875 -40.062 1 32.38 610 SER A C 1
ATOM 4930 O O . SER A 1 610 ? 13.844 -41.25 -39.156 1 32.38 610 SER A O 1
ATOM 4932 N N . VAL A 1 611 ? 15.703 -42.094 -39.781 1 31.28 611 VAL A N 1
ATOM 4933 C CA . VAL A 1 611 ? 16.547 -40.906 -39.812 1 31.28 611 VAL A CA 1
ATOM 4934 C C . VAL A 1 611 ? 16.156 -40.031 -41 1 31.28 611 VAL A C 1
ATOM 4936 O O . VAL A 1 611 ? 16.469 -40.375 -42.156 1 31.28 611 VAL A O 1
ATOM 4939 N N . ASP A 1 612 ? 15.07 -39.812 -41.406 1 29.84 612 ASP A N 1
ATOM 4940 C CA . ASP A 1 612 ? 15.25 -38.594 -42.188 1 29.84 612 ASP A CA 1
ATOM 4941 C C . ASP A 1 612 ? 16.484 -37.844 -41.719 1 29.84 612 ASP A C 1
ATOM 4943 O O . ASP A 1 612 ? 16.578 -37.438 -40.562 1 29.84 612 ASP A O 1
ATOM 4947 N N . THR A 1 613 ? 17.656 -38.344 -42.188 1 29.53 613 THR A N 1
ATOM 4948 C CA . THR A 1 613 ? 18.953 -37.688 -42.344 1 29.53 613 THR A CA 1
ATOM 4949 C C . THR A 1 613 ? 18.812 -36.188 -42.344 1 29.53 613 THR A C 1
ATOM 4951 O O . THR A 1 613 ? 18.484 -35.562 -43.344 1 29.53 613 THR A O 1
ATOM 4954 N N . ILE A 1 614 ? 18.109 -35.656 -41.531 1 30.05 614 ILE A N 1
ATOM 4955 C CA . ILE A 1 614 ? 18.656 -34.281 -41.5 1 30.05 614 ILE A CA 1
ATOM 4956 C C . ILE A 1 614 ? 20.172 -34.344 -41.562 1 30.05 614 ILE A C 1
ATOM 4958 O O . ILE A 1 614 ? 20.812 -35.031 -40.781 1 30.05 614 ILE A O 1
ATOM 4962 N N . SER A 1 615 ? 20.75 -34.438 -42.781 1 28.7 615 SER A N 1
ATOM 4963 C CA . SER A 1 615 ? 22.172 -34.344 -43.125 1 28.7 615 SER A CA 1
ATOM 4964 C C . SER A 1 615 ? 23 -33.812 -41.969 1 28.7 615 SER A C 1
ATOM 4966 O O . SER A 1 615 ? 22.562 -32.906 -41.25 1 28.7 615 SER A O 1
ATOM 4968 N N . GLU A 1 616 ? 23.812 -34.625 -41.281 1 31.5 616 GLU A N 1
ATOM 4969 C CA . GLU A 1 616 ? 24.969 -34.281 -40.469 1 31.5 616 GLU A CA 1
ATOM 4970 C C . GLU A 1 616 ? 25.562 -32.938 -40.906 1 31.5 616 GLU A C 1
ATOM 4972 O O . GLU A 1 616 ? 26.328 -32.312 -40.156 1 31.5 616 GLU A O 1
ATOM 4977 N N . GLU A 1 617 ? 25.75 -32.781 -42.219 1 31.23 617 GLU A N 1
ATOM 4978 C CA . GLU A 1 617 ? 26.359 -31.578 -42.781 1 31.23 617 GLU A CA 1
ATOM 4979 C C . GLU A 1 617 ? 25.672 -30.328 -42.25 1 31.23 617 GLU A C 1
ATOM 4981 O O . GLU A 1 617 ? 26.266 -29.234 -42.281 1 31.23 617 GLU A O 1
ATOM 4986 N N . ASP A 1 618 ? 24.391 -30.422 -42.188 1 29.3 618 ASP A N 1
ATOM 4987 C CA . ASP A 1 618 ? 23.906 -29.141 -41.719 1 29.3 618 ASP A CA 1
ATOM 4988 C C . ASP A 1 618 ? 24.109 -29 -40.219 1 29.3 618 ASP A C 1
ATOM 4990 O O . ASP A 1 618 ? 23.547 -28.109 -39.562 1 29.3 618 ASP A O 1
ATOM 4994 N N . TYR A 1 619 ? 24.5 -30.031 -39.406 1 30.84 619 TYR A N 1
ATOM 4995 C CA . TYR A 1 619 ? 25.109 -29.938 -38.094 1 30.84 619 TYR A CA 1
ATOM 4996 C C . TYR A 1 619 ? 26.391 -29.141 -38.125 1 30.84 619 TYR A C 1
ATOM 4998 O O . TYR A 1 619 ? 27.25 -29.297 -37.25 1 30.84 619 TYR A O 1
ATOM 5006 N N . THR A 1 620 ? 26.906 -28.938 -39.25 1 31.58 620 THR A N 1
ATOM 5007 C CA . THR A 1 620 ? 28.141 -28.188 -39.062 1 31.58 620 THR A CA 1
ATOM 5008 C C . THR A 1 620 ? 28.031 -27.266 -37.844 1 31.58 620 THR A C 1
ATOM 5010 O O . THR A 1 620 ? 28.906 -27.266 -37 1 31.58 620 THR A O 1
ATOM 5013 N N . GLY A 1 621 ? 27.938 -25.938 -38.156 1 30.3 621 GLY A N 1
ATOM 5014 C CA . GLY A 1 621 ? 28.234 -24.922 -37.188 1 30.3 621 GLY A CA 1
ATOM 5015 C C . GLY A 1 621 ? 27.375 -25.031 -35.938 1 30.3 621 GLY A C 1
ATOM 5016 O O . GLY A 1 621 ? 26.531 -25.922 -35.812 1 30.3 621 GLY A O 1
ATOM 5017 N N . GLU A 1 622 ? 27.328 -23.953 -35 1 33.62 622 GLU A N 1
ATOM 5018 C CA . GLU A 1 622 ? 26.781 -23.547 -33.719 1 33.62 622 GLU A CA 1
ATOM 5019 C C . GLU A 1 622 ? 25.297 -23.859 -33.594 1 33.62 622 GLU A C 1
ATOM 5021 O O . GLU A 1 622 ? 24.562 -23.188 -32.875 1 33.62 622 GLU A O 1
ATOM 5026 N N . LYS A 1 623 ? 24.641 -24.719 -34.375 1 34.53 623 LYS A N 1
ATOM 5027 C CA . LYS A 1 623 ? 23.188 -24.656 -34.531 1 34.53 623 LYS A CA 1
ATOM 5028 C C . LYS A 1 623 ? 22.484 -25.297 -33.344 1 34.53 623 LYS A C 1
ATOM 5030 O O . LYS A 1 623 ? 22.625 -26.5 -33.094 1 34.53 623 LYS A O 1
ATOM 5035 N N . CYS A 1 624 ? 22.266 -24.75 -32.219 1 37.75 624 CYS A N 1
ATOM 5036 C CA . CYS A 1 624 ? 21.312 -24.984 -31.156 1 37.75 624 CYS A CA 1
ATOM 5037 C C . CYS A 1 624 ? 20.016 -25.562 -31.719 1 37.75 624 CYS A C 1
ATOM 5039 O O . CYS A 1 624 ? 19.391 -24.953 -32.594 1 37.75 624 CYS A O 1
ATOM 5041 N N . SER A 1 625 ? 19.766 -26.875 -32 1 40.47 625 SER A N 1
ATOM 5042 C CA . SER A 1 625 ? 18.547 -27.547 -32.438 1 40.47 625 SER A CA 1
ATOM 5043 C C . SER A 1 625 ? 17.312 -26.828 -31.922 1 40.47 625 SER A C 1
ATOM 5045 O O . SER A 1 625 ? 17.141 -26.625 -30.719 1 40.47 625 SER A O 1
ATOM 5047 N N . VAL A 1 626 ? 16.859 -25.969 -32.656 1 43.62 626 VAL A N 1
ATOM 5048 C CA . VAL A 1 626 ? 15.617 -25.25 -32.375 1 43.62 626 VAL A CA 1
ATOM 5049 C C . VAL A 1 626 ? 14.484 -26.234 -32.125 1 43.62 626 VAL A C 1
ATOM 5051 O O . VAL A 1 626 ? 14.211 -27.109 -32.969 1 43.62 626 VAL A O 1
ATOM 5054 N N . LYS A 1 627 ? 14.25 -26.625 -30.844 1 53.09 627 LYS A N 1
ATOM 5055 C CA . LYS A 1 627 ? 13.062 -27.406 -30.531 1 53.09 627 LYS A CA 1
ATOM 5056 C C . LYS A 1 627 ? 11.859 -26.938 -31.344 1 53.09 627 LYS A C 1
ATOM 5058 O O . LYS A 1 627 ? 11.531 -25.75 -31.328 1 53.09 627 LYS A O 1
ATOM 5063 N N . ARG A 1 628 ? 11.617 -27.562 -32.562 1 49.34 628 ARG A N 1
ATOM 5064 C CA . ARG A 1 628 ? 10.477 -27.203 -33.406 1 49.34 628 ARG A CA 1
ATOM 5065 C C . ARG A 1 628 ? 9.164 -27.625 -32.75 1 49.34 628 ARG A C 1
ATOM 5067 O O . ARG A 1 628 ? 9.016 -28.781 -32.344 1 49.34 628 ARG A O 1
ATOM 5074 N N . TYR A 1 629 ? 8.438 -26.547 -32.312 1 58.16 629 TYR A N 1
ATOM 5075 C CA . TYR A 1 629 ? 7.086 -26.828 -31.844 1 58.16 629 TYR A CA 1
ATOM 5076 C C . TYR A 1 629 ? 6.219 -27.391 -32.969 1 58.16 629 TYR A C 1
ATOM 5078 O O . TYR A 1 629 ? 6.008 -26.719 -34 1 58.16 629 TYR A O 1
ATOM 5086 N N . GLN A 1 630 ? 6.188 -28.719 -33.219 1 57.94 630 GLN A N 1
ATOM 5087 C CA . GLN A 1 630 ? 5.348 -29.25 -34.281 1 57.94 630 GLN A CA 1
ATOM 5088 C C . GLN A 1 630 ? 3.881 -29.281 -33.844 1 57.94 630 GLN A C 1
ATOM 5090 O O . GLN A 1 630 ? 3.535 -29.875 -32.812 1 57.94 630 GLN A O 1
ATOM 5095 N N . ASN A 1 631 ? 3.131 -28.5 -34.656 1 65.25 631 ASN A N 1
ATOM 5096 C CA . ASN A 1 631 ? 1.693 -28.547 -34.406 1 65.25 631 ASN A CA 1
ATOM 5097 C C . ASN A 1 631 ? 1.102 -29.906 -34.75 1 65.25 631 ASN A C 1
ATOM 5099 O O . ASN A 1 631 ? 1.474 -30.531 -35.719 1 65.25 631 ASN A O 1
ATOM 5103 N N . LYS A 1 632 ? 0.474 -30.375 -33.844 1 71.44 632 LYS A N 1
ATOM 5104 C CA . LYS A 1 632 ? -0.17 -31.688 -34 1 71.44 632 LYS A CA 1
ATOM 5105 C C . LYS A 1 632 ? -1.39 -31.578 -34.906 1 71.44 632 LYS A C 1
ATOM 5107 O O . LYS A 1 632 ? -2.018 -30.516 -35 1 71.44 632 LYS A O 1
ATOM 5112 N N . ASN A 1 633 ? -1.506 -32.656 -35.656 1 77.25 633 ASN A N 1
ATOM 5113 C CA . ASN A 1 633 ? -2.721 -32.781 -36.469 1 77.25 633 ASN A CA 1
ATOM 5114 C C . ASN A 1 633 ? -3.955 -32.969 -35.594 1 77.25 633 ASN A C 1
ATOM 5116 O O . ASN A 1 633 ? -3.947 -33.781 -34.688 1 77.25 633 ASN A O 1
ATOM 5120 N N . ILE A 1 634 ? -4.934 -32.219 -35.844 1 84.5 634 ILE A N 1
ATOM 5121 C CA . ILE A 1 634 ? -6.148 -32.219 -35.031 1 84.5 634 ILE A CA 1
ATOM 5122 C C . ILE A 1 634 ? -6.777 -33.625 -35.031 1 84.5 634 ILE A C 1
ATOM 5124 O O . ILE A 1 634 ? -7.309 -34.062 -34 1 84.5 634 ILE A O 1
ATOM 5128 N N . ASN A 1 635 ? -6.691 -34.25 -36.125 1 84.38 635 ASN A N 1
ATOM 5129 C CA . ASN A 1 635 ? -7.309 -35.562 -36.25 1 84.38 635 ASN A CA 1
ATOM 5130 C C . ASN A 1 635 ? -6.609 -36.594 -35.375 1 84.38 635 ASN A C 1
ATOM 5132 O O . ASN A 1 635 ? -7.266 -37.469 -34.781 1 84.38 635 ASN A O 1
ATOM 5136 N N . ASP A 1 636 ? -5.367 -36.469 -35.344 1 85.94 636 ASP A N 1
ATOM 5137 C CA . ASP A 1 636 ? -4.617 -37.375 -34.5 1 85.94 636 ASP A CA 1
ATOM 5138 C C . ASP A 1 636 ? -4.984 -37.188 -33.031 1 85.94 636 ASP A C 1
ATOM 5140 O O . ASP A 1 636 ? -5.086 -38.156 -32.281 1 85.94 636 ASP A O 1
ATOM 5144 N N . LEU A 1 637 ? -5.203 -36 -32.688 1 86.88 637 LEU A N 1
ATOM 5145 C CA . LEU A 1 637 ? -5.523 -35.656 -31.312 1 86.88 637 LEU A CA 1
ATOM 5146 C C . LEU A 1 637 ? -6.938 -36.094 -30.953 1 86.88 637 LEU A C 1
ATOM 5148 O O . LEU A 1 637 ? -7.207 -36.469 -29.797 1 86.88 637 LEU A O 1
ATOM 5152 N N . LEU A 1 638 ? -7.785 -36.125 -31.906 1 87.31 638 LEU A N 1
ATOM 5153 C CA . LEU A 1 638 ? -9.195 -36.406 -31.641 1 87.31 638 LEU A CA 1
ATOM 5154 C C . LEU A 1 638 ? -9.492 -37.875 -31.688 1 87.31 638 LEU A C 1
ATOM 5156 O O . LEU A 1 638 ? -10.336 -38.375 -30.938 1 87.31 638 LEU A O 1
ATOM 5160 N N . TYR A 1 639 ? -8.719 -38.625 -32.469 1 87 639 TYR A N 1
ATOM 5161 C CA . TYR A 1 639 ? -9.18 -39.969 -32.75 1 87 639 TYR A CA 1
ATOM 5162 C C . TYR A 1 639 ? -8.203 -41 -32.219 1 87 639 TYR A C 1
ATOM 5164 O O . TYR A 1 639 ? -8.547 -42.188 -32.094 1 87 639 TYR A O 1
ATOM 5172 N N . ASN A 1 640 ? -7.102 -40.594 -31.906 1 88.19 640 ASN A N 1
ATOM 5173 C CA . ASN A 1 640 ? -6.133 -41.562 -31.391 1 88.19 640 ASN A CA 1
ATOM 5174 C C . ASN A 1 640 ? -6.016 -41.469 -29.875 1 88.19 640 ASN A C 1
ATOM 5176 O O . ASN A 1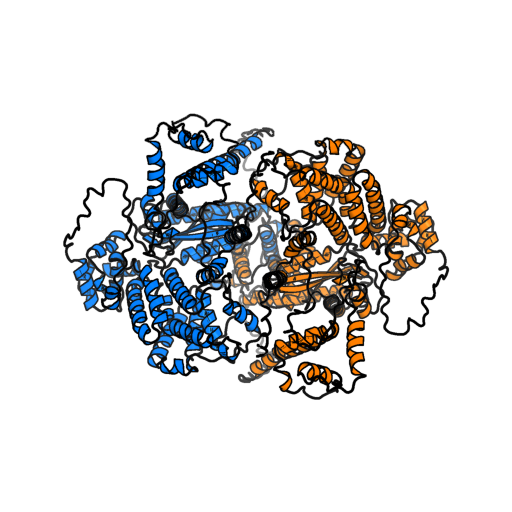 640 ? -6.492 -40.5 -29.25 1 88.19 640 ASN A O 1
ATOM 5180 N N . ASP A 1 641 ? -5.488 -42.531 -29.375 1 90.25 641 ASP A N 1
ATOM 5181 C CA . ASP A 1 641 ? -5.238 -42.562 -27.938 1 90.25 641 ASP A CA 1
ATOM 5182 C C . ASP A 1 641 ? -3.797 -42.188 -27.625 1 90.25 641 ASP A C 1
ATOM 5184 O O . ASP A 1 641 ? -3.02 -41.875 -28.516 1 90.25 641 ASP A O 1
ATOM 5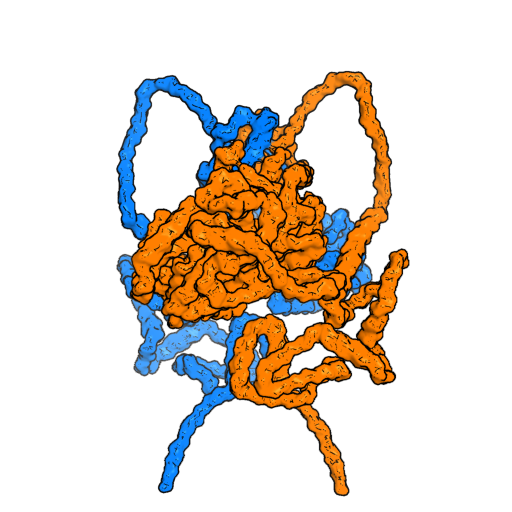188 N N . ILE A 1 642 ? -3.477 -42.125 -26.391 1 91.38 642 ILE A N 1
ATOM 5189 C CA . ILE A 1 642 ? -2.211 -41.562 -25.922 1 91.38 642 ILE A CA 1
ATOM 5190 C C . ILE A 1 642 ? -1.054 -42.406 -26.453 1 91.38 642 ILE A C 1
ATOM 5192 O O . ILE A 1 642 ? 0.062 -41.906 -26.609 1 91.38 642 ILE A O 1
ATOM 5196 N N . ASP A 1 643 ? -1.302 -43.75 -26.719 1 91.44 643 ASP A N 1
ATOM 5197 C CA . ASP A 1 643 ? -0.257 -44.625 -27.219 1 91.44 643 ASP A CA 1
ATOM 5198 C C . ASP A 1 643 ? 0.24 -44.188 -28.594 1 91.44 643 ASP A C 1
ATOM 5200 O O . ASP A 1 643 ? 1.394 -44.438 -28.953 1 91.44 643 ASP A O 1
ATOM 5204 N N . PHE A 1 644 ? -0.621 -43.5 -29.297 1 90.69 644 PHE A N 1
ATOM 5205 C CA . PHE A 1 644 ? -0.293 -43 -30.625 1 90.69 644 PHE A CA 1
ATOM 5206 C C . PHE A 1 644 ? 0.856 -42 -30.578 1 90.69 644 PHE A C 1
ATOM 5208 O O . PHE A 1 644 ? 1.64 -41.906 -31.531 1 90.69 644 PHE A O 1
ATOM 5215 N N . PHE A 1 645 ? 1.042 -41.375 -29.547 1 89.62 645 PHE A N 1
ATOM 5216 C CA . PHE A 1 645 ? 2.014 -40.281 -29.438 1 89.62 645 PHE A CA 1
ATOM 5217 C C . PHE A 1 645 ? 3.316 -40.781 -28.828 1 89.62 645 PHE A C 1
ATOM 5219 O O . PHE A 1 645 ? 4.246 -40 -28.609 1 89.62 645 PHE A O 1
ATOM 5226 N N . VAL A 1 646 ? 3.322 -41.969 -28.531 1 92.12 646 VAL A N 1
ATOM 5227 C CA . VAL A 1 646 ? 4.531 -42.594 -28 1 92.12 646 VAL A CA 1
ATOM 5228 C C . VAL A 1 646 ? 5.332 -43.219 -29.141 1 92.12 646 VAL A C 1
ATOM 5230 O O . VAL A 1 646 ? 4.758 -43.812 -30.062 1 92.12 646 VAL A O 1
ATOM 5233 N N . THR A 1 647 ? 6.598 -42.969 -29.156 1 91.25 647 THR A N 1
ATOM 5234 C CA . THR A 1 647 ? 7.52 -43.531 -30.141 1 91.25 647 THR A CA 1
ATOM 5235 C C . THR A 1 647 ? 8.773 -44.062 -29.453 1 91.25 647 THR A C 1
ATOM 5237 O O . THR A 1 647 ? 8.836 -44.094 -28.219 1 91.25 647 THR A O 1
ATOM 5240 N N . ALA A 1 648 ? 9.742 -44.438 -30.172 1 90.19 648 ALA A N 1
ATOM 5241 C CA . ALA A 1 648 ? 11 -44.969 -29.609 1 90.19 648 ALA A CA 1
ATOM 5242 C C . ALA A 1 648 ? 11.742 -43.875 -28.859 1 90.19 648 ALA A C 1
ATOM 5244 O O . ALA A 1 648 ? 12.516 -44.156 -27.938 1 90.19 648 ALA A O 1
ATOM 5245 N N . GLU A 1 649 ? 11.453 -42.656 -29.234 1 89.19 649 GLU A N 1
ATOM 5246 C CA . GLU A 1 649 ? 12.094 -41.5 -28.578 1 89.19 649 GLU A CA 1
ATOM 5247 C C . GLU A 1 649 ? 11.617 -41.344 -27.141 1 89.19 649 GLU A C 1
ATOM 5249 O O . GLU A 1 649 ? 12.25 -40.656 -26.344 1 89.19 649 GLU A O 1
ATOM 5254 N N . SER A 1 650 ? 10.57 -42 -26.844 1 92.81 650 SER A N 1
ATOM 5255 C CA . SER A 1 650 ? 9.977 -41.875 -25.516 1 92.81 650 SER A CA 1
ATOM 5256 C C . SER A 1 650 ? 10.906 -42.438 -24.45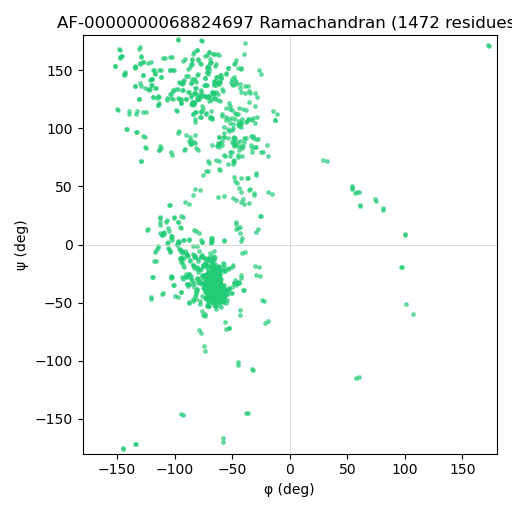3 1 92.81 650 SER A C 1
ATOM 5258 O O . SER A 1 650 ? 10.82 -42.062 -23.281 1 92.81 650 SER A O 1
ATOM 5260 N N . ILE A 1 651 ? 11.828 -43.25 -24.859 1 91.81 651 ILE A N 1
ATOM 5261 C CA . ILE A 1 651 ? 12.773 -43.844 -23.922 1 91.81 651 ILE A CA 1
ATOM 5262 C C . ILE A 1 651 ? 13.688 -42.781 -23.344 1 91.81 651 ILE A C 1
ATOM 5264 O O . ILE A 1 651 ? 14.242 -42.938 -22.25 1 91.81 651 ILE A O 1
ATOM 5268 N N . LYS A 1 652 ? 13.797 -41.688 -24.031 1 91.12 652 LYS A N 1
ATOM 5269 C CA . LYS A 1 652 ? 14.672 -40.594 -23.625 1 91.12 652 LYS A CA 1
ATOM 5270 C C . LYS A 1 652 ? 14.234 -40 -22.297 1 91.12 652 LYS A C 1
ATOM 5272 O O . LYS A 1 652 ? 15.055 -39.469 -21.547 1 91.12 652 LYS A O 1
ATOM 5277 N N . PHE A 1 653 ? 12.953 -40.094 -22 1 93.12 653 PHE A N 1
ATOM 5278 C CA . PHE A 1 653 ? 12.445 -39.594 -20.734 1 93.12 653 PHE A CA 1
ATOM 5279 C C . PHE A 1 653 ? 13.117 -40.312 -19.562 1 93.12 653 PHE A C 1
ATOM 5281 O O . PHE A 1 653 ? 13.562 -39.688 -18.609 1 93.12 653 PHE A O 1
ATOM 5288 N N . PHE A 1 654 ? 13.203 -41.625 -19.703 1 94.06 654 PHE A N 1
ATOM 5289 C CA . PHE A 1 654 ? 13.766 -42.438 -18.625 1 94.06 654 PHE A CA 1
ATOM 5290 C C . PHE A 1 654 ? 15.273 -42.25 -18.531 1 94.06 654 PHE A C 1
ATOM 5292 O O . PHE A 1 654 ? 15.836 -42.219 -17.438 1 94.06 654 PHE A O 1
ATOM 5299 N N . GLU A 1 655 ? 15.867 -42.062 -19.656 1 92.19 655 GLU A N 1
ATOM 5300 C CA . GLU A 1 655 ? 17.312 -41.844 -19.672 1 92.19 655 GLU A CA 1
ATOM 5301 C C . GLU A 1 655 ? 17.656 -40.469 -19.062 1 92.19 655 GLU A C 1
ATOM 5303 O O . GLU A 1 655 ? 18.625 -40.375 -18.297 1 92.19 655 GLU A O 1
ATOM 5308 N N . ARG A 1 656 ? 16.891 -39.5 -19.391 1 91.88 656 ARG A N 1
ATOM 5309 C CA . ARG A 1 656 ? 17.125 -38.125 -18.922 1 91.88 656 ARG A CA 1
ATOM 5310 C C . ARG A 1 656 ? 17.109 -38.062 -17.406 1 91.88 656 ARG A C 1
ATOM 5312 O O . AR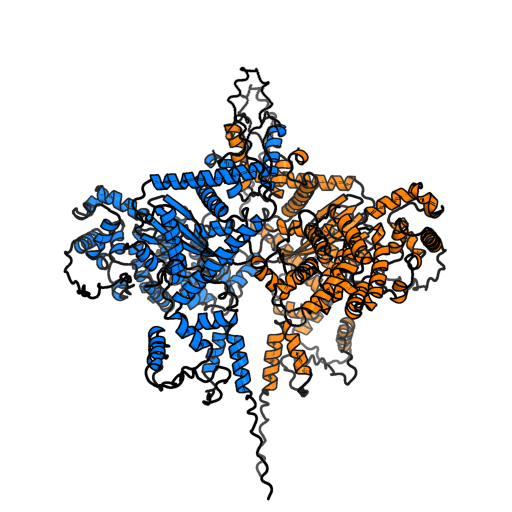G A 1 656 ? 17.969 -37.406 -16.797 1 91.88 656 ARG A O 1
ATOM 5319 N N . PHE A 1 657 ? 16.203 -38.781 -16.812 1 92.69 657 PHE A N 1
ATOM 5320 C CA . PHE A 1 657 ? 16.031 -38.688 -15.359 1 92.69 657 PHE A CA 1
ATOM 5321 C C . PHE A 1 657 ? 16.672 -39.906 -14.68 1 92.69 657 PHE A C 1
ATOM 5323 O O . PHE A 1 657 ? 16.484 -40.125 -13.484 1 92.69 657 PHE A O 1
ATOM 5330 N N . GLU A 1 658 ? 17.359 -40.688 -15.438 1 90.12 658 GLU A N 1
ATOM 5331 C CA . GLU A 1 658 ? 18.094 -41.844 -14.93 1 90.12 658 GLU A CA 1
ATOM 5332 C C . GLU A 1 658 ? 17.172 -42.812 -14.18 1 90.12 658 GLU A C 1
ATOM 5334 O O . GLU A 1 658 ? 17.469 -43.219 -13.062 1 90.12 658 GLU A O 1
ATOM 5339 N N . LEU A 1 659 ? 16.078 -43 -14.812 1 93.12 659 LEU A N 1
ATOM 5340 C CA . LEU A 1 659 ? 15.117 -43.938 -14.258 1 93.12 659 LEU A CA 1
ATOM 5341 C C . LEU A 1 659 ? 15.328 -45.344 -14.844 1 93.12 659 LEU A C 1
ATOM 5343 O O . LEU A 1 659 ? 15.578 -45.5 -16.047 1 93.12 659 LEU A O 1
ATOM 5347 N N . ARG A 1 660 ? 15.227 -46.406 -13.977 1 93.12 660 ARG A N 1
ATOM 5348 C CA . ARG A 1 660 ? 15.375 -47.781 -14.414 1 93.12 660 ARG A CA 1
ATOM 5349 C C . ARG A 1 660 ? 14.164 -48.25 -15.227 1 93.12 660 ARG A C 1
ATOM 5351 O O . ARG A 1 660 ? 13.031 -47.875 -14.906 1 93.12 660 ARG A O 1
ATOM 5358 N N . THR A 1 661 ? 14.422 -48.969 -16.328 1 92.44 661 THR A N 1
ATOM 5359 C CA . THR A 1 661 ? 13.344 -49.312 -17.25 1 92.44 661 THR A CA 1
ATOM 5360 C C . THR A 1 661 ? 13.102 -50.812 -17.234 1 92.44 661 THR A C 1
ATOM 5362 O O . THR A 1 661 ? 12.539 -51.375 -18.188 1 92.44 661 THR A O 1
ATOM 5365 N N . GLU A 1 662 ? 13.453 -51.531 -16.234 1 92.62 662 GLU A N 1
ATOM 5366 C CA . GLU A 1 662 ? 13.297 -52.969 -16.156 1 92.62 662 GLU A CA 1
ATOM 5367 C C . GLU A 1 662 ? 11.828 -53.375 -16.172 1 92.62 662 GLU A C 1
ATOM 5369 O O . GLU A 1 662 ? 11.477 -54.438 -16.672 1 92.62 662 GLU A O 1
ATOM 5374 N N . PHE A 1 663 ? 11.016 -52.5 -15.742 1 94.06 663 PHE A N 1
ATOM 5375 C CA . PHE A 1 663 ? 9.594 -52.812 -15.648 1 94.06 663 PHE A CA 1
ATOM 5376 C C . PHE A 1 663 ? 8.969 -52.906 -17.031 1 94.06 663 PHE A C 1
ATOM 5378 O O . PHE A 1 663 ? 7.93 -53.531 -17.219 1 94.06 663 PHE A O 1
ATOM 5385 N N . LEU A 1 664 ? 9.594 -52.312 -18.031 1 93.38 664 LEU A N 1
ATOM 5386 C CA . LEU A 1 664 ? 9.07 -52.344 -19.406 1 93.38 664 LEU A CA 1
ATOM 5387 C C . LEU A 1 664 ? 9.18 -53.719 -20 1 93.38 664 LEU A C 1
ATOM 5389 O O . LEU A 1 664 ? 8.539 -54.031 -21.016 1 93.38 664 LEU A O 1
ATOM 5393 N N . GLN A 1 665 ? 9.953 -54.625 -19.328 1 91.69 665 GLN A N 1
ATOM 5394 C CA . GLN A 1 665 ? 10.188 -55.969 -19.844 1 91.69 665 GLN A CA 1
ATOM 5395 C C . GLN A 1 665 ? 9.195 -56.938 -19.25 1 91.69 665 GLN A C 1
ATOM 5397 O O . GLN A 1 665 ? 9.086 -58.094 -19.719 1 91.69 665 GLN A O 1
ATOM 5402 N N . ILE A 1 666 ? 8.508 -56.5 -18.266 1 93.06 666 ILE A N 1
ATOM 5403 C CA . ILE A 1 666 ? 7.547 -57.375 -17.625 1 93.06 666 ILE A CA 1
ATOM 5404 C C . ILE A 1 666 ? 6.125 -56.938 -17.969 1 93.06 666 ILE A C 1
ATOM 5406 O O . ILE A 1 666 ? 5.914 -55.812 -18.406 1 93.06 666 ILE A O 1
ATOM 5410 N N . HIS A 1 667 ? 5.191 -57.812 -17.812 1 93.81 667 HIS A N 1
ATOM 5411 C CA . HIS A 1 667 ? 3.797 -57.5 -18.109 1 93.81 667 HIS A CA 1
ATOM 5412 C C . HIS A 1 667 ? 3.246 -56.438 -17.156 1 93.81 667 HIS A C 1
ATOM 5414 O O . HIS A 1 667 ? 3.541 -56.469 -15.953 1 93.81 667 HIS A O 1
ATOM 5420 N N . PRO A 1 668 ? 2.449 -55.5 -17.688 1 93.81 668 PRO A N 1
ATOM 5421 C CA . PRO A 1 668 ? 1.952 -54.375 -16.891 1 93.81 668 PRO A CA 1
ATOM 5422 C C . PRO A 1 668 ? 1.161 -54.812 -15.664 1 93.81 668 PRO A C 1
ATOM 5424 O O . PRO A 1 668 ? 1.062 -54.062 -14.68 1 93.81 668 PRO A O 1
ATOM 5427 N N . SER A 1 669 ? 0.614 -55.969 -15.602 1 91.62 669 SER A N 1
ATOM 5428 C CA . SER A 1 669 ? -0.143 -56.469 -14.461 1 91.62 669 SER A CA 1
ATOM 5429 C C . SER A 1 669 ? 0.755 -56.656 -13.242 1 91.62 669 SER A C 1
ATOM 5431 O O . SER A 1 669 ? 0.273 -56.688 -12.109 1 91.62 669 SER A O 1
ATOM 5433 N N . LYS A 1 670 ? 2.062 -56.719 -13.453 1 93.38 670 LYS A N 1
ATOM 5434 C CA . LYS A 1 670 ? 3.004 -56.969 -12.375 1 93.38 670 LYS A CA 1
ATOM 5435 C C . LYS A 1 670 ? 3.758 -55.688 -11.984 1 93.38 670 LYS A C 1
ATOM 5437 O O . LYS A 1 670 ? 4.621 -55.719 -11.102 1 93.38 670 LYS A O 1
ATOM 5442 N N . TRP A 1 671 ? 3.422 -54.594 -12.625 1 93.81 671 TRP A N 1
ATOM 5443 C CA . TRP A 1 671 ? 4.16 -53.375 -12.43 1 93.81 671 TRP A CA 1
ATOM 5444 C C . TRP A 1 671 ? 4.02 -52.844 -11 1 93.81 671 TRP A C 1
ATOM 5446 O O . TRP A 1 671 ? 4.953 -52.281 -10.445 1 93.81 671 TRP A O 1
ATOM 5456 N N . ALA A 1 672 ? 2.898 -53.062 -10.336 1 90.19 672 ALA A N 1
ATOM 5457 C CA . ALA A 1 672 ? 2.615 -52.562 -8.992 1 90.19 672 ALA A CA 1
ATOM 5458 C C . ALA A 1 672 ? 3.621 -53.094 -7.98 1 90.19 672 ALA A C 1
ATOM 5460 O O . ALA A 1 672 ? 3.889 -52.469 -6.961 1 90.19 672 ALA A O 1
ATOM 5461 N N . GLU A 1 673 ? 4.219 -54.25 -8.273 1 91.81 673 GLU A N 1
ATOM 5462 C CA . GLU A 1 673 ? 5.148 -54.875 -7.352 1 91.81 673 GLU A CA 1
ATOM 5463 C C . GLU A 1 673 ? 6.594 -54.688 -7.793 1 91.81 673 GLU A C 1
ATOM 5465 O O . GLU A 1 673 ? 7.527 -55.031 -7.066 1 91.81 673 GLU A O 1
ATOM 5470 N N . ASP A 1 674 ? 6.727 -54.125 -8.945 1 93.75 674 ASP A N 1
ATOM 5471 C CA . ASP A 1 674 ? 8.07 -53.938 -9.477 1 93.75 674 ASP A CA 1
ATOM 5472 C C . ASP A 1 674 ? 8.711 -52.688 -8.883 1 93.75 674 ASP A C 1
ATOM 5474 O O . ASP A 1 674 ? 8.094 -51.594 -8.867 1 93.75 674 ASP A O 1
ATOM 5478 N N . GLU A 1 675 ? 9.875 -52.812 -8.406 1 93.38 675 GLU A N 1
ATOM 5479 C CA . GLU A 1 675 ? 10.578 -51.719 -7.727 1 93.38 675 GLU A CA 1
ATOM 5480 C C . GLU A 1 675 ? 10.883 -50.562 -8.688 1 93.38 675 GLU A C 1
ATOM 5482 O O . GLU A 1 675 ? 10.773 -49.406 -8.32 1 93.38 675 GLU A O 1
ATOM 5487 N N . SER A 1 676 ? 11.32 -50.938 -9.844 1 93.69 676 SER A N 1
ATOM 5488 C CA . SER A 1 676 ? 11.664 -49.906 -10.812 1 93.69 676 SER A CA 1
ATOM 5489 C C . SER A 1 676 ? 10.445 -49.062 -11.188 1 93.69 676 SER A C 1
ATOM 5491 O O . SER A 1 676 ? 10.547 -47.844 -11.359 1 93.69 676 SER A O 1
ATOM 5493 N N . TYR A 1 677 ? 9.312 -49.688 -11.258 1 94.88 677 TYR A N 1
ATOM 5494 C CA . TYR A 1 677 ? 8.078 -49 -11.578 1 94.88 677 TYR A CA 1
ATOM 5495 C C . TYR A 1 677 ? 7.656 -48.094 -10.422 1 94.88 677 TYR A C 1
ATOM 5497 O O . TYR A 1 677 ? 7.246 -46.938 -10.648 1 94.88 677 TYR A O 1
ATOM 5505 N N . ILE A 1 678 ? 7.809 -48.562 -9.273 1 94.19 678 ILE A N 1
ATOM 5506 C CA . ILE A 1 678 ? 7.395 -47.812 -8.094 1 94.19 678 ILE A CA 1
ATOM 5507 C C . ILE A 1 678 ? 8.242 -46.562 -7.953 1 94.19 678 ILE A C 1
ATOM 5509 O O . ILE A 1 678 ? 7.711 -45.469 -7.711 1 94.19 678 ILE A O 1
ATOM 5513 N N . ILE A 1 679 ? 9.477 -46.656 -8.141 1 92.44 679 ILE A N 1
ATOM 5514 C CA . ILE A 1 679 ? 10.398 -45.531 -8.008 1 92.44 679 ILE A CA 1
ATOM 5515 C C . ILE A 1 679 ? 10.125 -44.5 -9.109 1 92.44 679 ILE A C 1
ATOM 5517 O O . ILE A 1 679 ? 10.078 -43.281 -8.844 1 92.44 679 ILE A O 1
ATOM 5521 N N . ALA A 1 680 ? 9.93 -44.969 -10.281 1 93.06 680 ALA A N 1
ATOM 5522 C CA . ALA A 1 680 ? 9.656 -44.094 -11.406 1 93.06 680 ALA A CA 1
ATOM 5523 C C . ALA A 1 680 ? 8.328 -43.375 -11.227 1 93.06 680 ALA A C 1
ATOM 5525 O O . ALA A 1 680 ? 8.211 -42.188 -11.508 1 93.06 680 ALA A O 1
ATOM 5526 N N . SER A 1 681 ? 7.379 -44.094 -10.781 1 92.62 681 SER A N 1
ATOM 5527 C CA . SER A 1 681 ? 6.055 -43.531 -10.547 1 92.62 681 SER A CA 1
ATOM 5528 C C . SER A 1 681 ? 6.105 -42.438 -9.484 1 92.62 681 SER A C 1
ATOM 5530 O O . SER A 1 681 ? 5.484 -41.375 -9.633 1 92.62 681 SER A O 1
ATOM 5532 N N . LYS A 1 682 ? 6.824 -42.656 -8.469 1 89.88 682 LYS A N 1
ATOM 5533 C CA . LYS A 1 682 ? 6.977 -41.656 -7.398 1 89.88 682 LYS A CA 1
ATOM 5534 C C . LYS A 1 682 ? 7.68 -40.406 -7.906 1 89.88 682 LYS A C 1
ATOM 5536 O O . LYS A 1 682 ? 7.305 -39.281 -7.543 1 89.88 682 LYS A O 1
ATOM 5541 N N . PHE A 1 683 ? 8.586 -40.656 -8.695 1 91.06 683 PHE A N 1
ATOM 5542 C CA . PHE A 1 683 ? 9.336 -39.531 -9.266 1 91.06 683 PHE A CA 1
ATOM 5543 C C . PHE A 1 683 ? 8.438 -38.656 -10.141 1 91.06 683 PHE A C 1
ATOM 5545 O O . PHE A 1 683 ? 8.438 -37.438 -10.016 1 91.06 683 PHE A O 1
ATOM 5552 N N . VAL A 1 684 ? 7.66 -39.25 -10.992 1 91.19 684 VAL A N 1
ATOM 5553 C CA . VAL A 1 684 ? 6.828 -38.531 -11.945 1 91.19 684 VAL A CA 1
ATOM 5554 C C . VAL A 1 684 ? 5.73 -37.781 -11.195 1 91.19 684 VAL A C 1
ATOM 5556 O O . VAL A 1 684 ? 5.328 -36.688 -11.602 1 91.19 684 VAL A O 1
ATOM 5559 N N . LYS A 1 685 ? 5.348 -38.281 -10.117 1 88.06 685 LYS A N 1
ATOM 5560 C CA . LYS A 1 685 ? 4.324 -37.656 -9.297 1 88.06 685 LYS A CA 1
ATOM 5561 C C . LYS A 1 685 ? 4.824 -36.312 -8.742 1 88.06 685 LYS A C 1
ATOM 5563 O O . LYS A 1 685 ? 4.035 -35.406 -8.492 1 88.06 685 LYS A O 1
ATOM 5568 N N . THR A 1 686 ? 6.059 -36.188 -8.586 1 87.69 686 THR A N 1
ATOM 5569 C CA . THR A 1 686 ? 6.633 -35 -7.988 1 87.69 686 THR A CA 1
ATOM 5570 C C . THR A 1 686 ? 7.031 -33.969 -9.062 1 87.69 686 THR A C 1
ATOM 5572 O O . THR A 1 686 ? 7.426 -32.844 -8.75 1 87.69 686 THR A O 1
ATOM 5575 N N . LEU A 1 687 ? 6.914 -34.406 -10.289 1 88.06 687 LEU A N 1
ATOM 5576 C CA . LEU A 1 687 ? 7.297 -33.5 -11.383 1 88.06 687 LEU A CA 1
ATOM 5577 C C . LEU A 1 687 ? 6.293 -32.375 -11.531 1 88.06 687 LEU A C 1
ATOM 5579 O O . LEU A 1 687 ? 5.086 -32.594 -11.617 1 88.06 687 LEU A O 1
ATOM 5583 N N . SER A 1 688 ? 6.816 -31.156 -11.523 1 86.56 688 SER A N 1
ATOM 5584 C CA . SER A 1 688 ? 5.957 -29.984 -11.633 1 86.56 688 SER A CA 1
ATOM 5585 C C . SER A 1 688 ? 5.617 -29.688 -13.086 1 86.56 688 SER A C 1
ATOM 5587 O O . SER A 1 688 ? 6.512 -29.438 -13.898 1 86.56 688 SER A O 1
ATOM 5589 N N . VAL A 1 689 ? 4.367 -29.703 -13.359 1 89.5 689 VAL A N 1
ATOM 5590 C CA . VAL A 1 689 ? 3.932 -29.391 -14.719 1 89.5 689 VAL A CA 1
ATOM 5591 C C . VAL A 1 689 ? 3.189 -28.047 -14.734 1 89.5 689 VAL A C 1
ATOM 5593 O O . VAL A 1 689 ? 2.551 -27.703 -15.727 1 89.5 689 VAL A O 1
ATOM 5596 N N . VAL A 1 690 ? 3.264 -27.406 -13.594 1 91 690 VAL A N 1
ATOM 5597 C CA . VAL A 1 690 ? 2.734 -26.062 -13.461 1 91 690 VAL A CA 1
ATOM 5598 C C . VAL A 1 690 ? 3.781 -25.141 -12.82 1 91 690 VAL A C 1
ATOM 5600 O O . VAL A 1 690 ? 4.668 -25.625 -12.102 1 91 690 VAL A O 1
ATOM 5603 N N . ASN A 1 691 ? 3.682 -23.844 -13.055 1 92.19 691 ASN A N 1
ATOM 5604 C CA . ASN A 1 691 ? 4.691 -22.891 -12.609 1 92.19 691 ASN A CA 1
ATOM 5605 C C . ASN A 1 691 ? 4.207 -22.094 -11.406 1 92.19 691 ASN A C 1
ATOM 5607 O O . ASN A 1 691 ? 4.543 -20.906 -11.258 1 92.19 691 ASN A O 1
ATOM 5611 N N . ASP A 1 692 ? 3.436 -22.656 -10.547 1 86.75 692 ASP A N 1
ATOM 5612 C CA . ASP A 1 692 ? 2.848 -21.969 -9.398 1 86.75 692 ASP A CA 1
ATOM 5613 C C . ASP A 1 692 ? 3.93 -21.5 -8.422 1 86.75 692 ASP A C 1
ATOM 5615 O O . ASP A 1 692 ? 3.779 -20.469 -7.766 1 86.75 692 ASP A O 1
ATOM 5619 N N . CYS A 1 693 ? 4.945 -22.312 -8.359 1 87.25 693 CYS A N 1
ATOM 5620 C CA . CYS A 1 693 ? 6.008 -21.969 -7.418 1 87.25 693 CYS A CA 1
ATOM 5621 C C . CYS A 1 693 ? 6.652 -20.641 -7.773 1 87.25 693 CYS A C 1
ATOM 5623 O O . CYS A 1 693 ? 6.949 -19.828 -6.891 1 87.25 693 CYS A O 1
ATOM 5625 N N . ALA A 1 694 ? 6.871 -20.422 -9.031 1 89.38 694 ALA A N 1
ATOM 5626 C CA . ALA A 1 694 ? 7.445 -19.141 -9.453 1 89.38 694 ALA A CA 1
ATOM 5627 C C . ALA A 1 694 ? 6.48 -17.984 -9.195 1 89.38 694 ALA A C 1
ATOM 5629 O O . ALA A 1 694 ? 6.902 -16.891 -8.852 1 89.38 694 ALA A O 1
ATOM 5630 N N . GLU A 1 695 ? 5.281 -18.219 -9.336 1 85.25 695 GLU A N 1
ATOM 5631 C CA . GLU A 1 695 ? 4.273 -17.203 -9.055 1 85.25 695 GLU A CA 1
ATOM 5632 C C . GLU A 1 695 ? 4.27 -16.812 -7.578 1 85.25 695 GLU A C 1
ATOM 5634 O O . GLU A 1 695 ? 4.098 -15.641 -7.238 1 85.25 695 GLU A O 1
ATOM 5639 N N . ARG A 1 696 ? 4.402 -17.797 -6.84 1 83.06 696 ARG A N 1
ATOM 5640 C CA . ARG A 1 696 ? 4.512 -17.531 -5.406 1 83.06 696 ARG A CA 1
ATOM 5641 C C . ARG A 1 696 ? 5.777 -16.734 -5.09 1 83.06 696 ARG A C 1
ATOM 5643 O O . ARG A 1 696 ? 5.785 -15.906 -4.18 1 83.06 696 ARG A O 1
ATOM 5650 N N . GLY A 1 697 ? 6.797 -17.078 -5.852 1 83.75 697 GLY A N 1
ATOM 5651 C CA . GLY A 1 697 ? 8.016 -16.297 -5.715 1 83.75 697 GLY A CA 1
ATOM 5652 C C . GLY A 1 697 ? 7.816 -14.828 -6.051 1 83.75 697 GLY A C 1
ATOM 5653 O O . GLY A 1 697 ? 8.305 -13.953 -5.336 1 83.75 697 GLY A O 1
ATOM 5654 N N . VAL A 1 698 ? 7.055 -14.641 -7.051 1 83.62 698 VAL A N 1
ATOM 5655 C CA . VAL A 1 698 ? 6.746 -13.273 -7.461 1 83.62 698 VAL A CA 1
ATOM 5656 C C . VAL A 1 698 ? 5.953 -12.57 -6.363 1 83.62 698 VAL A C 1
ATOM 5658 O O . VAL A 1 698 ? 6.234 -11.414 -6.023 1 83.62 698 VAL A O 1
ATOM 5661 N N . LYS A 1 699 ? 5.043 -13.195 -5.848 1 84.19 699 LYS A N 1
ATOM 5662 C CA . LYS A 1 699 ? 4.23 -12.633 -4.773 1 84.19 699 LYS A CA 1
ATOM 5663 C C . LYS A 1 699 ? 5.082 -12.305 -3.551 1 84.19 699 LYS A C 1
ATOM 5665 O O . LYS A 1 699 ? 4.875 -11.281 -2.898 1 84.19 699 LYS A O 1
ATOM 5670 N N . LEU A 1 700 ? 5.941 -13.172 -3.309 1 85.88 700 LEU A N 1
ATOM 5671 C CA . LEU A 1 700 ? 6.84 -12.961 -2.18 1 85.88 700 LEU A CA 1
ATOM 5672 C C . LEU A 1 700 ? 7.652 -11.688 -2.359 1 85.88 700 LEU A C 1
ATOM 5674 O O . LEU A 1 700 ? 7.785 -10.891 -1.424 1 85.88 700 LEU A O 1
ATOM 5678 N N . VAL A 1 701 ? 8.117 -11.484 -3.484 1 84.19 701 VAL A N 1
ATOM 5679 C CA . VAL A 1 701 ? 8.922 -10.305 -3.76 1 84.19 701 VAL A CA 1
ATOM 5680 C C . VAL A 1 701 ? 8.047 -9.055 -3.697 1 84.19 701 VAL A C 1
ATOM 5682 O O . VAL A 1 701 ? 8.477 -8.016 -3.189 1 84.19 701 VAL A O 1
ATOM 5685 N N . GLN A 1 702 ? 6.914 -9.188 -4.172 1 82.56 702 GLN A N 1
ATOM 5686 C CA . GLN A 1 702 ? 5.992 -8.055 -4.176 1 82.56 702 GLN A CA 1
ATOM 5687 C C . GLN A 1 702 ? 5.645 -7.625 -2.752 1 82.56 702 GLN A C 1
ATOM 5689 O O . GLN A 1 702 ? 5.52 -6.43 -2.473 1 82.56 702 GLN A O 1
ATOM 5694 N N . ASP A 1 703 ? 5.465 -8.531 -1.937 1 80.81 703 ASP A N 1
ATOM 5695 C CA . ASP A 1 703 ? 5.074 -8.258 -0.557 1 80.81 703 ASP A CA 1
ATOM 5696 C C . ASP A 1 703 ? 6.203 -7.562 0.206 1 80.81 703 ASP A C 1
ATOM 5698 O O . ASP A 1 703 ? 5.949 -6.801 1.142 1 80.81 703 ASP A O 1
ATOM 5702 N N . PHE A 1 704 ? 7.422 -7.797 -0.196 1 81.25 704 PHE A N 1
ATOM 5703 C CA . PHE A 1 704 ? 8.539 -7.316 0.611 1 81.25 704 PHE A CA 1
ATOM 5704 C C . PHE A 1 704 ? 9.328 -6.254 -0.141 1 81.25 704 PHE A C 1
ATOM 5706 O O . PHE A 1 704 ? 10.367 -5.797 0.336 1 81.25 704 PHE A O 1
ATOM 5713 N N . SER A 1 705 ? 9.047 -5.883 -1.393 1 69 705 SER A N 1
ATOM 5714 C CA . SER A 1 705 ? 9.773 -4.914 -2.205 1 69 705 SER A CA 1
ATOM 5715 C C . SER A 1 705 ? 9.922 -3.58 -1.479 1 69 705 SER A C 1
ATOM 5717 O O . SER A 1 705 ? 10.93 -2.891 -1.632 1 69 705 SER A O 1
ATOM 5719 N N . ARG A 1 706 ? 8.977 -3.068 -0.726 1 60.97 706 ARG A N 1
ATOM 5720 C CA . ARG A 1 706 ? 9.078 -1.727 -0.162 1 60.97 706 ARG A CA 1
ATOM 5721 C C . ARG A 1 706 ? 9.406 -1.782 1.326 1 60.97 706 ARG A C 1
ATOM 5723 O O . ARG A 1 706 ? 9.406 -0.753 2.006 1 60.97 706 ARG A O 1
ATOM 5730 N N . TYR A 1 707 ? 9.766 -3.012 1.675 1 58.06 707 TYR A N 1
ATOM 5731 C CA . TYR A 1 707 ? 9.922 -3.131 3.121 1 58.06 707 TYR A CA 1
ATOM 5732 C C . TYR A 1 707 ? 11.375 -3.387 3.498 1 58.06 707 TYR A C 1
ATOM 5734 O O . TYR A 1 707 ? 12.102 -4.059 2.764 1 58.06 707 TYR A O 1
ATOM 5742 N N . TYR A 1 708 ? 12.062 -2.57 4.316 1 59.66 708 TYR A N 1
ATOM 5743 C CA . TYR A 1 708 ? 13.109 -2.846 5.301 1 59.66 708 TYR A CA 1
ATOM 5744 C C . TYR A 1 708 ? 14.469 -2.385 4.797 1 59.66 708 TYR A C 1
ATOM 5746 O O . TYR A 1 708 ? 15.242 -1.774 5.539 1 59.66 708 TYR A O 1
ATOM 5754 N N . THR A 1 709 ? 14.812 -3.141 3.447 1 62.5 709 THR A N 1
ATOM 5755 C CA . THR A 1 709 ? 16.219 -2.885 3.164 1 62.5 709 THR A CA 1
ATOM 5756 C C . THR A 1 709 ? 16.391 -2.244 1.788 1 62.5 709 THR A C 1
ATOM 5758 O O . THR A 1 709 ? 15.609 -2.518 0.872 1 62.5 709 THR A O 1
ATOM 5761 N N . LYS A 1 710 ? 17.156 -1.277 1.802 1 64.12 710 LYS A N 1
ATOM 5762 C CA . LYS A 1 710 ? 17.547 -0.65 0.544 1 64.12 710 LYS A CA 1
ATOM 5763 C C . LYS A 1 710 ? 18.672 -1.436 -0.132 1 64.12 710 LYS A C 1
ATOM 5765 O O . LYS A 1 710 ? 19.047 -1.136 -1.267 1 64.12 710 LYS A O 1
ATOM 5770 N N . ASP A 1 711 ? 19.078 -2.529 0.6 1 75 711 ASP A N 1
ATOM 5771 C CA . ASP A 1 711 ? 20.156 -3.369 0.096 1 75 711 ASP A CA 1
ATOM 5772 C C . ASP A 1 711 ? 19.609 -4.59 -0.642 1 75 711 ASP A C 1
ATOM 5774 O O . ASP A 1 711 ? 18.844 -5.371 -0.075 1 75 711 ASP A O 1
ATOM 5778 N N . LYS A 1 712 ? 20.078 -4.727 -1.897 1 74.31 712 LYS A N 1
ATOM 5779 C CA . LYS A 1 712 ? 19.609 -5.809 -2.752 1 74.31 712 LYS A CA 1
ATOM 5780 C C . LYS A 1 712 ? 19.969 -7.172 -2.168 1 74.31 712 LYS A C 1
ATOM 5782 O O . LYS A 1 712 ? 19.156 -8.102 -2.201 1 74.31 712 LYS A O 1
ATOM 5787 N N . LYS A 1 713 ? 21.141 -7.293 -1.672 1 79.19 713 LYS A N 1
ATOM 5788 C CA . LYS A 1 713 ? 21.578 -8.57 -1.114 1 79.19 713 LYS A CA 1
ATOM 5789 C C . LYS A 1 713 ? 20.766 -8.945 0.118 1 79.19 713 LYS A C 1
ATOM 5791 O O . LYS A 1 713 ? 20.359 -10.102 0.271 1 79.19 713 LYS A O 1
ATOM 5796 N N . GLN A 1 714 ? 20.516 -7.938 0.891 1 82.75 714 GLN A N 1
ATOM 5797 C CA . GLN A 1 714 ? 19.719 -8.18 2.096 1 82.75 714 GLN A CA 1
ATOM 5798 C C . GLN A 1 714 ? 18.297 -8.594 1.744 1 82.75 714 GLN A C 1
ATOM 5800 O O . GLN A 1 714 ? 17.703 -9.43 2.426 1 82.75 714 GLN A O 1
ATOM 5805 N N . LEU A 1 715 ? 17.844 -8.023 0.73 1 83.44 715 LEU A N 1
ATOM 5806 C CA . LEU A 1 715 ? 16.5 -8.383 0.308 1 83.44 715 LEU A CA 1
ATOM 5807 C C . LEU A 1 715 ? 16.438 -9.852 -0.1 1 83.44 715 LEU A C 1
ATOM 5809 O O . LEU A 1 715 ? 15.469 -10.547 0.225 1 83.44 715 LEU A O 1
ATOM 5813 N N . GLN A 1 716 ? 17.422 -10.281 -0.814 1 84.69 716 GLN A N 1
ATOM 5814 C CA . GLN A 1 716 ? 17.469 -11.68 -1.23 1 84.69 716 GLN A CA 1
ATOM 5815 C C . GLN A 1 716 ? 17.5 -12.617 -0.023 1 84.69 716 GLN A C 1
ATOM 5817 O O . GLN A 1 716 ? 16.797 -13.625 -0.001 1 84.69 716 GLN A O 1
ATOM 5822 N N . TYR A 1 717 ? 18.25 -12.242 0.949 1 85.94 717 TYR A N 1
ATOM 5823 C CA . TYR A 1 717 ? 18.328 -13.047 2.164 1 85.94 717 TYR A CA 1
ATOM 5824 C C . TYR A 1 717 ? 16.984 -13.086 2.877 1 85.94 717 TYR A C 1
ATOM 5826 O O . TYR A 1 717 ? 16.578 -14.141 3.375 1 85.94 717 TYR A O 1
ATOM 5834 N N . VAL A 1 718 ? 16.359 -11.938 2.883 1 86.69 718 VAL A N 1
ATOM 5835 C CA . VAL A 1 718 ? 15.07 -11.844 3.553 1 86.69 718 VAL A CA 1
ATOM 5836 C C . VAL A 1 718 ? 14.078 -12.789 2.883 1 86.69 718 VAL A C 1
ATOM 5838 O O . VAL A 1 718 ? 13.344 -13.508 3.562 1 86.69 718 VAL A O 1
ATOM 5841 N N . LEU A 1 719 ? 14.109 -12.805 1.643 1 86.81 719 LEU A N 1
ATOM 5842 C CA . LEU A 1 719 ? 13.148 -13.617 0.902 1 86.81 719 LEU A CA 1
ATOM 5843 C C . LEU A 1 719 ? 13.398 -15.102 1.146 1 86.81 719 LEU A C 1
ATOM 5845 O O . LEU A 1 719 ? 12.453 -15.867 1.35 1 86.81 719 LEU A O 1
ATOM 5849 N N . GLN A 1 720 ? 14.609 -15.461 1.145 1 86.75 720 GLN A N 1
ATOM 5850 C CA . GLN A 1 720 ? 14.961 -16.844 1.41 1 86.75 720 GLN A CA 1
ATOM 5851 C C . GLN A 1 720 ? 14.602 -17.25 2.838 1 86.75 720 GLN A C 1
ATOM 5853 O O . GLN A 1 720 ? 14.055 -18.328 3.068 1 86.75 720 GLN A O 1
ATOM 5858 N N . LEU A 1 721 ? 14.859 -16.312 3.723 1 87.94 721 LEU A N 1
ATOM 5859 C CA . LEU A 1 721 ? 14.578 -16.578 5.133 1 87.94 721 LEU A CA 1
ATOM 5860 C C . LEU A 1 721 ? 13.078 -16.703 5.375 1 87.94 721 LEU A C 1
ATOM 5862 O O . LEU A 1 721 ? 12.641 -17.594 6.105 1 87.94 721 LEU A O 1
ATOM 5866 N N . VAL A 1 722 ? 12.359 -15.82 4.801 1 89.38 722 VAL A N 1
ATOM 5867 C CA . VAL A 1 722 ? 10.914 -15.812 5 1 89.38 722 VAL A CA 1
ATOM 5868 C C . VAL A 1 722 ? 10.305 -17.078 4.391 1 89.38 722 VAL A C 1
ATOM 5870 O O . VAL A 1 722 ? 9.43 -17.688 4.992 1 89.38 722 VAL A O 1
ATOM 5873 N N . LYS A 1 723 ? 10.773 -17.406 3.238 1 88.06 723 LYS A N 1
ATOM 5874 C CA . LYS A 1 723 ? 10.266 -18.625 2.605 1 88.06 723 LYS A CA 1
ATOM 5875 C C . LYS A 1 723 ? 10.539 -19.844 3.473 1 88.06 723 LYS A C 1
ATOM 5877 O O . LYS A 1 723 ? 9.648 -20.672 3.691 1 88.06 723 LYS A O 1
ATOM 5882 N N . ASP A 1 724 ? 11.711 -19.969 3.955 1 86.69 724 ASP A N 1
ATOM 5883 C CA . ASP A 1 724 ? 12.094 -21.078 4.824 1 86.69 724 ASP A CA 1
ATOM 5884 C C . ASP A 1 724 ? 11.258 -21.078 6.105 1 86.69 724 ASP A C 1
ATOM 5886 O O . ASP A 1 724 ? 10.789 -22.141 6.543 1 86.69 724 ASP A O 1
ATOM 5890 N N . HIS A 1 725 ? 11.125 -19.953 6.652 1 90.12 725 HIS A N 1
ATOM 5891 C CA . HIS A 1 725 ? 10.359 -19.828 7.891 1 90.12 725 HIS A CA 1
ATOM 5892 C C . HIS A 1 725 ? 8.906 -20.219 7.684 1 90.12 725 HIS A C 1
ATOM 5894 O O . HIS A 1 725 ? 8.305 -20.875 8.547 1 90.12 725 HIS A O 1
ATOM 5900 N N . ARG A 1 726 ? 8.305 -19.875 6.598 1 87.81 726 ARG A N 1
ATOM 5901 C CA . ARG A 1 726 ? 6.91 -20.188 6.301 1 87.81 726 ARG A CA 1
ATOM 5902 C C . ARG A 1 726 ? 6.715 -21.688 6.094 1 87.81 726 ARG A C 1
ATOM 5904 O O . ARG A 1 726 ? 5.637 -22.219 6.367 1 87.81 726 ARG A O 1
ATOM 5911 N N . GLU A 1 727 ? 7.734 -22.297 5.582 1 84.25 727 GLU A N 1
ATOM 5912 C CA . GLU A 1 727 ? 7.676 -23.734 5.406 1 84.25 727 GLU A CA 1
ATOM 5913 C C . GLU A 1 727 ? 7.75 -24.469 6.746 1 84.25 727 GLU A C 1
ATOM 5915 O O . GLU A 1 727 ? 7.051 -25.453 6.961 1 84.25 727 GLU A O 1
ATOM 5920 N N . ARG A 1 728 ? 8.586 -24 7.699 1 86.94 728 ARG A N 1
ATOM 5921 C CA . ARG A 1 728 ? 8.758 -24.609 9.008 1 86.94 728 ARG A CA 1
ATOM 5922 C C . ARG A 1 728 ? 7.559 -24.328 9.914 1 86.94 728 ARG A C 1
ATOM 5924 O O . ARG A 1 728 ? 7.156 -25.188 10.703 1 86.94 728 ARG A O 1
ATOM 5931 N N . PHE A 1 729 ? 7.09 -23.062 9.711 1 91.12 729 PHE A N 1
ATOM 5932 C CA . PHE A 1 729 ? 5.953 -22.625 10.523 1 91.12 729 PHE A CA 1
ATOM 5933 C C . PHE A 1 729 ? 4.812 -22.141 9.641 1 91.12 729 PHE A C 1
ATOM 5935 O O . PHE A 1 729 ? 4.582 -20.938 9.531 1 91.12 729 PHE A O 1
ATOM 5942 N N . PRO A 1 730 ? 3.992 -22.953 9.133 1 84.12 730 PRO A N 1
ATOM 5943 C CA . PRO A 1 730 ? 3.033 -22.609 8.078 1 84.12 730 PRO A CA 1
ATOM 5944 C C . PRO A 1 730 ? 1.795 -21.906 8.617 1 84.12 730 PRO A C 1
ATOM 5946 O O . PRO A 1 730 ? 1.161 -21.125 7.898 1 84.12 730 PRO A O 1
ATOM 5949 N N . ASP A 1 731 ? 1.445 -22.25 9.93 1 83.62 731 ASP A N 1
ATOM 5950 C CA . ASP A 1 731 ? 0.217 -21.656 10.445 1 83.62 731 ASP A CA 1
ATOM 5951 C C . ASP A 1 731 ? 0.438 -21.031 11.82 1 83.62 731 ASP A C 1
ATOM 5953 O O . ASP A 1 731 ? 1.509 -21.188 12.414 1 83.62 731 ASP A O 1
ATOM 5957 N N . SER A 1 732 ? -0.536 -20.297 12.203 1 84.75 732 SER A N 1
ATOM 5958 C CA . SER A 1 732 ? -0.399 -19.562 13.461 1 84.75 732 SER A CA 1
ATOM 5959 C C . SER A 1 732 ? -0.951 -20.359 14.633 1 84.75 732 SER A C 1
ATOM 5961 O O . SER A 1 732 ? -1.356 -19.781 15.648 1 84.75 732 SER A O 1
ATOM 5963 N N . LEU A 1 733 ? -0.96 -21.594 14.422 1 83.75 733 LEU A N 1
ATOM 5964 C CA . LEU A 1 733 ? -1.405 -22.438 15.531 1 83.75 733 LEU A CA 1
ATOM 5965 C C . LEU A 1 733 ? -0.272 -22.672 16.516 1 83.75 733 LEU A C 1
ATOM 5967 O O . LEU A 1 733 ? 0.874 -22.891 16.125 1 83.75 733 LEU A O 1
ATOM 5971 N N . LYS A 1 734 ? -0.625 -22.641 17.75 1 83.19 734 LYS A N 1
ATOM 5972 C CA . LYS A 1 734 ? 0.359 -22.797 18.828 1 83.19 734 LYS A CA 1
ATOM 5973 C C . LYS A 1 734 ? 1.075 -24.141 18.719 1 83.19 734 LYS A C 1
ATOM 5975 O O . LYS A 1 734 ? 2.291 -24.203 18.906 1 83.19 734 LYS A O 1
ATOM 5980 N N . LYS A 1 735 ? 0.355 -25.172 18.312 1 76.69 735 LYS A N 1
ATOM 5981 C CA . LYS A 1 735 ? 0.905 -26.516 18.25 1 76.69 735 LYS A CA 1
ATOM 5982 C C . LYS A 1 735 ? 1.979 -26.625 17.172 1 76.69 735 LYS A C 1
ATOM 5984 O O . LYS A 1 735 ? 3.014 -27.266 17.375 1 76.69 735 LYS A O 1
ATOM 5989 N N . THR A 1 736 ? 1.716 -25.938 16.141 1 81.75 736 THR A N 1
ATOM 5990 C CA . THR A 1 736 ? 2.631 -26.016 15 1 81.75 736 THR A CA 1
ATOM 5991 C C . THR A 1 736 ? 3.855 -25.141 15.234 1 81.75 736 THR A C 1
ATOM 5993 O O . THR A 1 736 ? 4.898 -25.344 14.609 1 81.75 736 THR A O 1
ATOM 5996 N N . ASN A 1 737 ? 3.66 -24.188 16.078 1 81.62 737 ASN A N 1
ATOM 5997 C CA . ASN A 1 737 ? 4.75 -23.234 16.266 1 81.62 737 ASN A CA 1
ATOM 5998 C C . ASN A 1 737 ? 5.613 -23.609 17.469 1 81.62 737 ASN A C 1
ATOM 6000 O O . ASN A 1 737 ? 6.547 -22.875 17.812 1 81.62 737 ASN A O 1
ATOM 6004 N N . MET A 1 738 ? 5.344 -24.766 18.203 1 74.12 738 MET A N 1
ATOM 6005 C CA . MET A 1 738 ? 6.164 -25.266 19.297 1 74.12 738 MET A CA 1
ATOM 6006 C C . MET A 1 738 ? 7.242 -26.219 18.781 1 74.12 738 MET A C 1
ATOM 6008 O O . MET A 1 738 ? 6.965 -27.094 17.969 1 74.12 738 MET A O 1
ATOM 6012 N N . MET B 1 1 ? -48.188 25.672 -66.438 1 19.77 1 MET B N 1
ATOM 6013 C CA . MET B 1 1 ? -46.812 26.172 -66.188 1 19.77 1 MET B CA 1
ATOM 6014 C C . MET B 1 1 ? -46.344 25.75 -64.812 1 19.77 1 MET B C 1
ATOM 6016 O O . MET B 1 1 ? -46.906 26.188 -63.781 1 19.77 1 MET B O 1
ATOM 6020 N N . ALA B 1 2 ? -45.969 24.609 -64.625 1 21.8 2 ALA B N 1
ATOM 6021 C CA . ALA B 1 2 ? -46.125 23.578 -63.594 1 21.8 2 ALA B CA 1
ATOM 6022 C C . ALA B 1 2 ? -45.156 23.766 -62.438 1 21.8 2 ALA B C 1
ATOM 6024 O O . ALA B 1 2 ? -43.938 23.906 -62.656 1 21.8 2 ALA B O 1
ATOM 6025 N N . GLU B 1 3 ? -45.594 24.438 -61.406 1 21.45 3 GLU B N 1
ATOM 6026 C CA . GLU B 1 3 ? -44.938 25.094 -60.281 1 21.45 3 GLU B CA 1
ATOM 6027 C C . GLU B 1 3 ? -44.156 24.109 -59.438 1 21.45 3 GLU B C 1
ATOM 6029 O O . GLU B 1 3 ? -44.719 23.203 -58.844 1 21.45 3 GLU B O 1
ATOM 6034 N N . ILE B 1 4 ? -43.094 23.516 -60.062 1 22.98 4 ILE B N 1
ATOM 6035 C CA . ILE B 1 4 ? -42.25 22.453 -59.562 1 22.98 4 ILE B CA 1
ATOM 6036 C C . ILE B 1 4 ? -41.781 22.797 -58.125 1 22.98 4 ILE B C 1
ATOM 6038 O O . ILE B 1 4 ? -41.062 23.781 -57.938 1 22.98 4 ILE B O 1
ATOM 6042 N N . ARG B 1 5 ? -42.594 22.469 -57.188 1 24.03 5 ARG B N 1
ATOM 6043 C CA . ARG B 1 5 ? -42.656 22.797 -55.75 1 24.03 5 ARG B CA 1
ATOM 6044 C C . ARG B 1 5 ? -41.344 22.375 -55.062 1 24.03 5 ARG B C 1
ATOM 6046 O O . ARG B 1 5 ? -40.938 21.219 -55.156 1 24.03 5 ARG B O 1
ATOM 6053 N N . SER B 1 6 ? -40.344 23.297 -54.875 1 21.92 6 SER B N 1
ATOM 6054 C CA . SER B 1 6 ? -38.906 23.297 -54.531 1 21.92 6 SER B CA 1
ATOM 6055 C C . SER B 1 6 ? -38.656 22.594 -53.219 1 21.92 6 SER B C 1
ATOM 6057 O O . SER B 1 6 ? -39.312 22.875 -52.219 1 21.92 6 SER B O 1
ATOM 6059 N N . HIS B 1 7 ? -38.375 21.328 -53.219 1 22.84 7 HIS B N 1
ATOM 6060 C CA . HIS B 1 7 ? -38.25 20.344 -52.156 1 22.84 7 HIS B CA 1
ATOM 6061 C C . HIS B 1 7 ? -37.344 20.844 -51.062 1 22.84 7 HIS B C 1
ATOM 6063 O O . HIS B 1 7 ? -36.312 21.469 -51.312 1 22.84 7 HIS B O 1
ATOM 6069 N N . PRO B 1 8 ? -37.875 21.047 -49.875 1 24.16 8 PRO B N 1
ATOM 6070 C CA . PRO B 1 8 ? -37.25 21.719 -48.719 1 24.16 8 PRO B CA 1
ATOM 6071 C C . PRO B 1 8 ? -35.875 21.156 -48.375 1 24.16 8 PRO B C 1
ATOM 6073 O O . PRO B 1 8 ? -35.688 19.938 -48.406 1 24.16 8 PRO B O 1
ATOM 6076 N N . LYS B 1 9 ? -34.844 21.875 -48.719 1 26.42 9 LYS B N 1
ATOM 6077 C CA . LYS B 1 9 ? -33.406 21.734 -48.688 1 26.42 9 LYS B CA 1
ATOM 6078 C C . LYS B 1 9 ? -32.906 21.141 -47.375 1 26.42 9 LYS B C 1
ATOM 6080 O O . LYS B 1 9 ? -33.188 21.688 -46.312 1 26.42 9 LYS B O 1
ATOM 6085 N N . ASP B 1 10 ? -32.812 19.875 -47.25 1 24.3 10 ASP B N 1
ATOM 6086 C CA . ASP B 1 10 ? -32.438 18.984 -46.156 1 24.3 10 ASP B CA 1
ATOM 6087 C C . ASP B 1 10 ? -31.125 19.422 -45.531 1 24.3 10 ASP B C 1
ATOM 6089 O O . ASP B 1 10 ? -30.109 19.516 -46.188 1 24.3 10 ASP B O 1
ATOM 6093 N N . HIS B 1 11 ? -31.219 20.422 -44.688 1 25.77 11 HIS B N 1
ATOM 6094 C CA . HIS B 1 11 ? -30.141 21.156 -44.062 1 25.77 11 HIS B CA 1
ATOM 6095 C C . HIS B 1 11 ? -29.094 20.219 -43.438 1 25.77 11 HIS B C 1
ATOM 6097 O O . HIS B 1 11 ? -29.375 19.531 -42.469 1 25.77 11 HIS B O 1
ATOM 6103 N N . SER B 1 12 ? -28.391 19.547 -44.312 1 26.61 12 SER B N 1
ATOM 6104 C CA . SER B 1 12 ? -27.234 18.703 -44.031 1 26.61 12 SER B CA 1
ATOM 6105 C C . SER B 1 12 ? -26.297 19.344 -43.031 1 26.61 12 SER B C 1
ATOM 6107 O O . SER B 1 12 ? -25.938 20.516 -43.156 1 26.61 12 SER B O 1
ATOM 6109 N N . LEU B 1 13 ? -26.391 18.844 -41.938 1 29.31 13 LEU B N 1
ATOM 6110 C CA . LEU B 1 13 ? -25.625 19.375 -40.812 1 29.31 13 LEU B CA 1
ATOM 6111 C C . LEU B 1 13 ? -24.188 19.672 -41.219 1 29.31 13 LEU B C 1
ATOM 6113 O O . LEU B 1 13 ? -23.562 18.875 -41.906 1 29.31 13 LEU B O 1
ATOM 6117 N N . THR B 1 14 ? -23.984 20.891 -41.406 1 30.2 14 THR B N 1
ATOM 6118 C CA . THR B 1 14 ? -22.719 21.391 -41.938 1 30.2 14 THR B CA 1
ATOM 6119 C C . THR B 1 14 ? -21.531 20.891 -41.125 1 30.2 14 THR B C 1
ATOM 6121 O O . THR B 1 14 ? -21.688 20.453 -40 1 30.2 14 THR B O 1
ATOM 6124 N N . HIS B 1 15 ? -20.375 20.766 -41.75 1 29.11 15 HIS B N 1
ATOM 6125 C CA . HIS B 1 15 ? -19.094 20.266 -41.281 1 29.11 15 HIS B CA 1
ATOM 6126 C C . HIS B 1 15 ? -18.734 20.875 -39.938 1 29.11 15 HIS B C 1
ATOM 6128 O O . HIS B 1 15 ? -18.156 20.203 -39.062 1 29.11 15 HIS B O 1
ATOM 6134 N N . GLU B 1 16 ? -19.219 22.094 -39.781 1 29.47 16 GLU B N 1
ATOM 6135 C CA . GLU B 1 16 ? -18.906 22.875 -38.594 1 29.47 16 GLU B CA 1
ATOM 6136 C C . GLU B 1 16 ? -19.656 22.328 -37.375 1 29.47 16 GLU B C 1
ATOM 6138 O O . GLU B 1 16 ? -19.094 22.266 -36.281 1 29.47 16 GLU B O 1
ATOM 6143 N N . GLU B 1 17 ? -20.828 21.891 -37.719 1 31.23 17 GLU B N 1
ATOM 6144 C CA . GLU B 1 17 ? -21.719 21.422 -36.656 1 31.23 17 GLU B CA 1
ATOM 6145 C C . GLU B 1 17 ? -21.219 20.109 -36.062 1 31.23 17 GLU B C 1
ATOM 6147 O O . GLU B 1 17 ? -21.297 19.891 -34.844 1 31.23 17 GLU B O 1
ATOM 6152 N N . ASN B 1 18 ? -20.672 19.344 -37 1 27.69 18 ASN B N 1
ATOM 6153 C CA . ASN B 1 18 ? -20.156 18.047 -36.562 1 27.69 18 ASN B CA 1
ATOM 6154 C C . ASN B 1 18 ? -18.922 18.203 -35.688 1 27.69 18 ASN B C 1
ATOM 6156 O O . ASN B 1 18 ? -18.75 17.453 -34.719 1 27.69 18 ASN B O 1
ATOM 6160 N N . ARG B 1 19 ? -18.094 19.312 -36.062 1 28.2 19 ARG B N 1
ATOM 6161 C CA . ARG B 1 19 ? -16.875 19.594 -35.281 1 28.2 19 ARG B CA 1
ATOM 6162 C C . ARG B 1 19 ? -17.219 20.016 -33.875 1 28.2 19 ARG B C 1
ATOM 6164 O O . ARG B 1 19 ? -16.547 19.625 -32.906 1 28.2 19 ARG B O 1
ATOM 6171 N N . ALA B 1 20 ? -18.312 20.75 -33.812 1 27.08 20 ALA B N 1
ATOM 6172 C CA . ALA B 1 20 ? -18.672 21.297 -32.5 1 27.08 20 ALA B CA 1
ATOM 6173 C C . ALA B 1 20 ? -19.141 20.188 -31.562 1 27.08 20 ALA B C 1
ATOM 6175 O O . ALA B 1 20 ? -18.812 20.203 -30.375 1 27.08 20 ALA B O 1
ATOM 6176 N N . ILE B 1 21 ? -19.828 19.188 -32.062 1 28.58 21 ILE B N 1
ATOM 6177 C CA . ILE B 1 21 ? -20.359 18.125 -31.203 1 28.58 21 ILE B CA 1
ATOM 6178 C C . ILE B 1 21 ? -19.219 17.25 -30.703 1 28.58 21 ILE B C 1
ATOM 6180 O O . ILE B 1 21 ? -19.203 16.844 -29.531 1 28.58 21 ILE B O 1
ATOM 6184 N N . ILE B 1 22 ? -18.203 16.984 -31.656 1 28.66 22 ILE B N 1
ATOM 6185 C CA . ILE B 1 22 ? -17.078 16.188 -31.203 1 28.66 22 ILE B CA 1
ATOM 6186 C C . ILE B 1 22 ? -16.266 16.969 -30.156 1 28.66 22 ILE B C 1
ATOM 6188 O O . ILE B 1 22 ? -15.828 16.391 -29.156 1 28.66 22 ILE B O 1
ATOM 6192 N N . CYS B 1 23 ? -16.172 18.375 -30.438 1 26.69 23 CYS B N 1
ATOM 6193 C CA . CYS B 1 23 ? -15.453 19.203 -29.469 1 26.69 23 CYS B CA 1
ATOM 6194 C C . CYS B 1 23 ? -16.156 19.172 -28.109 1 26.69 23 CYS B C 1
ATOM 6196 O O . CYS B 1 23 ? -15.5 19.094 -27.062 1 26.69 23 CYS B O 1
ATOM 6198 N N . LEU B 1 24 ? -17.531 19.281 -28.109 1 27.3 24 LEU B N 1
ATOM 6199 C CA . LEU B 1 24 ? -18.266 19.359 -26.844 1 27.3 24 LEU B CA 1
ATOM 6200 C C . LEU B 1 24 ? -18.234 18.031 -26.109 1 27.3 24 LEU B C 1
ATOM 6202 O O . LEU B 1 24 ? -18.125 18 -24.875 1 27.3 24 LEU B O 1
ATOM 6206 N N . MET B 1 25 ? -18.5 16.828 -26.766 1 27.52 25 MET B N 1
ATOM 6207 C CA . MET B 1 25 ? -18.438 15.523 -26.109 1 27.52 25 MET B CA 1
ATOM 6208 C C . MET B 1 25 ? -17.047 15.281 -25.531 1 27.52 25 MET B C 1
ATOM 6210 O O . MET B 1 25 ? -16.906 14.68 -24.469 1 27.52 25 MET B O 1
ATOM 6214 N N . CYS B 1 26 ? -15.938 15.633 -26.25 1 26.52 26 CYS B N 1
ATOM 6215 C CA . CYS B 1 26 ? -14.555 15.562 -25.781 1 26.52 26 CYS B CA 1
ATOM 6216 C C . CYS B 1 26 ? -14.297 16.594 -24.688 1 26.52 26 CYS B C 1
ATOM 6218 O O . CYS B 1 26 ? -13.398 16.422 -23.875 1 26.52 26 CYS B O 1
ATOM 6220 N N . LEU B 1 27 ? -14.992 17.703 -24.609 1 26.38 27 LEU B N 1
ATOM 6221 C CA . LEU B 1 27 ? -14.82 18.719 -23.578 1 26.38 27 LEU B CA 1
ATOM 6222 C C . LEU B 1 27 ? -15.242 18.188 -22.203 1 26.38 27 LEU B C 1
ATOM 6224 O O . LEU B 1 27 ? -14.781 18.688 -21.172 1 26.38 27 LEU B O 1
ATOM 6228 N N . GLN B 1 28 ? -16.391 17.453 -22 1 25.94 28 GLN B N 1
ATOM 6229 C CA . GLN B 1 28 ? -16.859 17.062 -20.672 1 25.94 28 GLN B CA 1
ATOM 6230 C C . GLN B 1 28 ? -15.773 16.312 -19.906 1 25.94 28 GLN B C 1
ATOM 6232 O O . GLN B 1 28 ? -15.641 16.469 -18.688 1 25.94 28 GLN B O 1
ATOM 6237 N N . LYS B 1 29 ? -15.102 15.312 -20.484 1 25.84 29 LYS B N 1
ATOM 6238 C CA . LYS B 1 29 ? -14.094 14.609 -19.688 1 25.84 29 LYS B CA 1
ATOM 6239 C C . LYS B 1 29 ? -12.859 15.469 -19.484 1 25.84 29 LYS B C 1
ATOM 6241 O O . LYS B 1 29 ? -12.094 15.25 -18.547 1 25.84 29 LYS B O 1
ATOM 6246 N N . ARG B 1 30 ? -12.234 16.188 -20.562 1 24.97 30 ARG B N 1
ATOM 6247 C CA . ARG B 1 30 ? -10.898 16.781 -20.547 1 24.97 30 ARG B CA 1
ATOM 6248 C C . ARG B 1 30 ? -10.93 18.188 -19.953 1 24.97 30 ARG B C 1
ATOM 6250 O O . ARG B 1 30 ? -11.539 19.094 -20.531 1 24.97 30 ARG B O 1
ATOM 6257 N N . LYS B 1 31 ? -10.773 18.391 -18.656 1 25.84 31 LYS B N 1
ATOM 6258 C CA . LYS B 1 31 ? -10.477 19.734 -18.156 1 25.84 31 LYS B CA 1
ATOM 6259 C C . LYS B 1 31 ? -9.5 20.453 -19.062 1 25.84 31 LYS B C 1
ATOM 6261 O O . LYS B 1 31 ? -9.516 21.688 -19.156 1 25.84 31 LYS B O 1
ATOM 6266 N N . LYS B 1 32 ? -8.492 19.719 -19.594 1 26.06 32 LYS B N 1
ATOM 6267 C CA . LYS B 1 32 ? -7.395 20.484 -20.188 1 26.06 32 LYS B CA 1
ATOM 6268 C C . LYS B 1 32 ? -7.805 21.109 -21.516 1 26.06 32 LYS B C 1
ATOM 6270 O O . LYS B 1 32 ? -6.977 21.719 -22.203 1 26.06 32 LYS B O 1
ATOM 6275 N N . MET B 1 33 ? -8.852 20.734 -22.031 1 27.33 33 MET B N 1
ATOM 6276 C CA . MET B 1 33 ? -9.07 21.297 -23.359 1 27.33 33 MET B CA 1
ATOM 6277 C C . MET B 1 33 ? -9.328 22.797 -23.281 1 27.33 33 MET B C 1
ATOM 6279 O O . MET B 1 33 ? -9.641 23.438 -24.297 1 27.33 33 MET B O 1
ATOM 6283 N N . TYR B 1 34 ? -9.234 23.344 -22.109 1 25.86 34 TYR B N 1
ATOM 6284 C CA . TYR B 1 34 ? -9.578 24.75 -22.125 1 25.86 34 TYR B CA 1
ATOM 6285 C C . TYR B 1 34 ? -8.586 25.547 -22.953 1 25.86 34 TYR B C 1
ATOM 6287 O O . TYR B 1 34 ? -8.969 26.5 -23.656 1 25.86 34 TYR B O 1
ATOM 6295 N N . THR B 1 35 ? -7.332 25.062 -22.938 1 26.03 35 THR B N 1
ATOM 6296 C CA . THR B 1 35 ? -6.441 26.047 -23.547 1 26.03 35 THR B CA 1
ATOM 6297 C C . THR B 1 35 ? -6.633 26.094 -25.062 1 26.03 35 THR B C 1
ATOM 6299 O O . THR B 1 35 ? -6.285 27.094 -25.703 1 26.03 35 THR B O 1
ATOM 6302 N N . VAL B 1 36 ? -6.961 24.922 -25.641 1 27.31 36 VAL B N 1
ATOM 6303 C CA . VAL B 1 36 ? -7.062 25.047 -27.078 1 27.31 36 VAL B CA 1
ATOM 6304 C C . VAL B 1 36 ? -8.219 25.969 -27.453 1 27.31 36 VAL B C 1
ATOM 6306 O O . VAL B 1 36 ? -8.141 26.703 -28.438 1 27.31 36 VAL B O 1
ATOM 6309 N N . CYS B 1 37 ? -9.133 26.031 -26.531 1 26.02 37 CYS B N 1
ATOM 6310 C CA . CYS B 1 37 ? -10.25 26.859 -26.953 1 26.02 37 CYS B CA 1
ATOM 6311 C C . CYS B 1 37 ? -9.844 28.328 -26.984 1 26.02 37 CYS B C 1
ATOM 6313 O O . CYS B 1 37 ? -10.398 29.125 -27.75 1 26.02 37 CYS B O 1
ATOM 6315 N N . ASP B 1 38 ? -8.797 28.75 -26.219 1 26.62 38 ASP B N 1
ATOM 6316 C CA . ASP B 1 38 ? -8.555 30.188 -26.25 1 26.62 38 ASP B CA 1
ATOM 6317 C C . ASP B 1 38 ? -7.922 30.609 -27.578 1 26.62 38 ASP B C 1
ATOM 6319 O O . ASP B 1 38 ? -8.266 31.656 -28.125 1 26.62 38 ASP B O 1
ATOM 6323 N N . LYS B 1 39 ? -6.992 29.734 -28.094 1 26.33 39 LYS B N 1
ATOM 6324 C CA . LYS B 1 39 ? -6.402 30.281 -29.328 1 26.33 39 LYS B CA 1
ATOM 6325 C C . LYS B 1 39 ? -7.414 30.281 -30.469 1 26.33 39 LYS B C 1
ATOM 6327 O O . LYS B 1 39 ? -7.238 31 -31.453 1 26.33 39 LYS B O 1
ATOM 6332 N N . LEU B 1 40 ? -8.312 29.344 -30.391 1 26.36 40 LEU B N 1
ATOM 6333 C CA . LEU B 1 40 ? -9.328 29.438 -31.438 1 26.36 40 LEU B CA 1
ATOM 6334 C C . LEU B 1 40 ? -10.164 30.688 -31.266 1 26.36 40 LEU B C 1
ATOM 6336 O O . LEU B 1 40 ? -10.945 31.047 -32.156 1 26.36 40 LEU B O 1
ATOM 6340 N N . LYS B 1 41 ? -10.125 31.281 -30.062 1 25.86 41 LYS B N 1
ATOM 6341 C CA . LYS B 1 41 ? -10.922 32.5 -29.969 1 25.86 41 LYS B CA 1
ATOM 6342 C C . LYS B 1 41 ? -10.406 33.562 -30.938 1 25.86 41 LYS B C 1
ATOM 6344 O O . LYS B 1 41 ? -11.164 34.438 -31.375 1 25.86 41 LYS B O 1
ATOM 6349 N N . GLU B 1 42 ? -9.164 33.688 -31.109 1 25.69 42 GLU B N 1
ATOM 6350 C CA . GLU B 1 42 ? -8.875 34.906 -31.859 1 25.69 42 GLU B CA 1
ATOM 6351 C C . GLU B 1 42 ? -9.281 34.75 -33.312 1 25.69 42 GLU B C 1
ATOM 6353 O O . GLU B 1 42 ? -9.75 35.688 -33.938 1 25.69 42 GLU B O 1
ATOM 6358 N N . THR B 1 43 ? -8.875 33.719 -34.031 1 24.12 43 THR B N 1
ATOM 6359 C CA . THR B 1 43 ? -9.062 33.969 -35.469 1 24.12 43 THR B CA 1
ATOM 6360 C C . THR B 1 43 ? -10.539 33.875 -35.844 1 24.12 43 THR B C 1
ATOM 6362 O O . THR B 1 43 ? -11.062 34.75 -36.531 1 24.12 43 THR B O 1
ATOM 6365 N N . HIS B 1 44 ? -11.148 32.688 -36.281 1 23.91 44 HIS B N 1
ATOM 6366 C CA . HIS B 1 44 ? -12.344 32.688 -37.125 1 23.91 44 HIS B CA 1
ATOM 6367 C C . HIS B 1 44 ? -13.602 32.875 -36.281 1 23.91 44 HIS B C 1
ATOM 6369 O O . HIS B 1 44 ? -13.719 32.281 -35.188 1 23.91 44 HIS B O 1
ATOM 6375 N N . THR B 1 45 ? -14.336 34.031 -36.281 1 22.94 45 THR B N 1
ATOM 6376 C CA . THR B 1 45 ? -15.688 34.469 -35.938 1 22.94 45 THR B CA 1
ATOM 6377 C C . THR B 1 45 ? -16.703 33.375 -36.312 1 22.94 45 THR B C 1
ATOM 6379 O O . THR B 1 45 ? -16.969 33.188 -37.5 1 22.94 45 THR B O 1
ATOM 6382 N N . ILE B 1 46 ? -16.641 32.219 -35.875 1 24.84 46 ILE B N 1
ATOM 6383 C CA . ILE B 1 46 ? -17.688 31.281 -36.25 1 24.84 46 ILE B CA 1
ATOM 6384 C C . ILE B 1 46 ? -19.062 31.906 -36.062 1 24.84 46 ILE B C 1
ATOM 6386 O O . ILE B 1 46 ? -19.406 32.312 -34.938 1 24.84 46 ILE B O 1
ATOM 6390 N N . GLN B 1 47 ? -19.672 32.531 -36.969 1 22.69 47 GLN B N 1
ATOM 6391 C CA . GLN B 1 47 ? -21.031 33.031 -37.062 1 22.69 47 GLN B CA 1
ATOM 6392 C C . GLN B 1 47 ? -22.047 31.953 -36.656 1 22.69 47 GLN B C 1
ATOM 6394 O O . GLN B 1 47 ? -22.203 30.953 -37.375 1 22.69 47 GLN B O 1
ATOM 6399 N N . LEU B 1 48 ? -22.141 31.609 -35.438 1 23.89 48 LEU B N 1
ATOM 6400 C CA . LEU B 1 48 ? -23.203 30.812 -34.844 1 23.89 48 LEU B CA 1
ATOM 6401 C C . LEU B 1 48 ? -24.578 31.266 -35.312 1 23.89 48 LEU B C 1
ATOM 6403 O O . LEU B 1 48 ? -24.984 32.406 -35.031 1 23.89 48 LEU B O 1
ATOM 6407 N N . SER B 1 49 ? -24.969 30.969 -36.469 1 22.95 49 SER B N 1
ATOM 6408 C CA . SER B 1 49 ? -26.344 31.203 -36.875 1 22.95 49 SER B CA 1
ATOM 6409 C C . SER B 1 49 ? -27.328 30.609 -35.875 1 22.95 49 SER B C 1
ATOM 6411 O O . SER B 1 49 ? -26.984 29.656 -35.156 1 22.95 49 SER B O 1
ATOM 6413 N N . ASN B 1 50 ? -28.547 31.219 -35.438 1 23.14 50 ASN B N 1
ATOM 6414 C CA . ASN B 1 50 ? -29.625 31.188 -34.469 1 23.14 50 ASN B CA 1
ATOM 6415 C C . ASN B 1 50 ? -30.109 29.766 -34.219 1 23.14 50 ASN B C 1
ATOM 6417 O O . ASN B 1 50 ? -30.516 29.422 -33.094 1 23.14 50 ASN B O 1
ATOM 6421 N N . ASN B 1 51 ? -30.531 29.016 -35.188 1 22.81 51 ASN B N 1
ATOM 6422 C CA . ASN B 1 51 ? -31.609 28.031 -35.219 1 22.81 51 ASN B CA 1
ATOM 6423 C C . ASN B 1 51 ? -31.156 26.688 -34.656 1 22.81 51 ASN B C 1
ATOM 6425 O O . ASN B 1 51 ? -31.984 25.812 -34.375 1 22.81 51 ASN B O 1
ATOM 6429 N N . VAL B 1 52 ? -30.031 26.312 -35.062 1 23.41 52 VAL B N 1
ATOM 6430 C CA . VAL B 1 52 ? -29.969 24.859 -35.031 1 23.41 52 VAL B CA 1
ATOM 6431 C C . VAL B 1 52 ? -29.594 24.375 -33.625 1 23.41 52 VAL B C 1
ATOM 6433 O O . VAL B 1 52 ? -28.422 24.359 -33.25 1 23.41 52 VAL B O 1
ATOM 6436 N N . LEU B 1 53 ? -30.25 25.047 -32.562 1 24.2 53 LEU B N 1
ATOM 6437 C CA . LEU B 1 53 ? -30.109 24.5 -31.219 1 24.2 53 LEU B CA 1
ATOM 6438 C C . LEU B 1 53 ? -30.5 23.031 -31.203 1 24.2 53 LEU B C 1
ATOM 6440 O O . LEU B 1 53 ? -31.531 22.641 -31.75 1 24.2 53 LEU B O 1
ATOM 6444 N N . PRO B 1 54 ? -29.578 22.172 -31.234 1 23.56 54 PRO B N 1
ATOM 6445 C CA . PRO B 1 54 ? -30.109 20.812 -31.344 1 23.56 54 PRO B CA 1
ATOM 6446 C C . PRO B 1 54 ? -31.297 20.578 -30.422 1 23.56 54 PRO B C 1
ATOM 6448 O O . PRO B 1 54 ? -31.266 21 -29.266 1 23.56 54 PRO B O 1
ATOM 6451 N N . SER B 1 55 ? -32.5 20.594 -30.891 1 23.84 55 SER B N 1
ATOM 6452 C CA . SER B 1 55 ? -33.906 20.484 -30.469 1 23.84 55 SER B CA 1
ATOM 6453 C C . SER B 1 55 ? -34.094 19.375 -29.453 1 23.84 55 SER B C 1
ATOM 6455 O O . SER B 1 55 ? -35.156 19.281 -28.828 1 23.84 55 SER B O 1
ATOM 6457 N N . ALA B 1 56 ? -33.188 18.391 -29.516 1 24.14 56 ALA B N 1
ATOM 6458 C CA . ALA B 1 56 ? -33.781 17.219 -28.859 1 24.14 56 ALA B CA 1
ATOM 6459 C C . ALA B 1 56 ? -34 17.5 -27.375 1 24.14 56 ALA B C 1
ATOM 6461 O O . ALA B 1 56 ? -34.281 16.562 -26.609 1 24.14 56 ALA B O 1
ATOM 6462 N N . LEU B 1 57 ? -33.406 18.672 -26.891 1 23.89 57 LEU B N 1
ATOM 6463 C CA . LEU B 1 57 ? -33.906 19 -25.562 1 23.89 57 LEU B CA 1
ATOM 6464 C C . LEU B 1 57 ? -35.406 19.234 -25.609 1 23.89 57 LEU B C 1
ATOM 6466 O O . LEU B 1 57 ? -35.969 19.594 -26.656 1 23.89 57 LEU B O 1
ATOM 6470 N N . CYS B 1 58 ? -36.156 18.828 -24.766 1 24.8 58 CYS B N 1
ATOM 6471 C CA . CYS B 1 58 ? -37.594 19.094 -24.891 1 24.8 58 CYS B CA 1
ATOM 6472 C C . CYS B 1 58 ? -37.844 20.516 -25.359 1 24.8 58 CYS B C 1
ATOM 6474 O O . CYS B 1 58 ? -37.062 21.438 -25.047 1 24.8 58 CYS B O 1
ATOM 6476 N N . CYS B 1 59 ? -38.281 20.828 -26.578 1 24.98 59 CYS B N 1
ATOM 6477 C CA . CYS B 1 59 ? -38.719 22.031 -27.266 1 24.98 59 CYS B CA 1
ATOM 6478 C C . CYS B 1 59 ? -39.094 23.125 -26.281 1 24.98 59 CYS B C 1
ATOM 6480 O O . CYS B 1 59 ? -38.781 24.297 -26.484 1 24.98 59 CYS B O 1
ATOM 6482 N N . ASN B 1 60 ? -40.188 22.969 -25.438 1 25.48 60 ASN B N 1
ATOM 6483 C CA . ASN B 1 60 ? -40.906 24.109 -24.875 1 25.48 60 ASN B CA 1
ATOM 6484 C C . ASN B 1 60 ? -40.094 24.766 -23.75 1 25.48 60 ASN B C 1
ATOM 6486 O O . ASN B 1 60 ? -40.531 25.75 -23.156 1 25.48 60 ASN B O 1
ATOM 6490 N N . CYS B 1 61 ? -39.188 24.094 -22.969 1 26.45 61 CYS B N 1
ATOM 6491 C CA . CYS B 1 61 ? -38.531 24.938 -21.984 1 26.45 61 CYS B CA 1
ATOM 6492 C C . CYS B 1 61 ? -37.469 25.828 -22.625 1 26.45 61 CYS B C 1
ATOM 6494 O O . CYS B 1 61 ? -36.375 25.359 -22.938 1 26.45 61 CYS B O 1
ATOM 6496 N N . LYS B 1 62 ? -37.719 26.734 -23.578 1 27.06 62 LYS B N 1
ATOM 6497 C CA . LYS B 1 62 ? -37.094 27.781 -24.375 1 27.06 62 LYS B CA 1
ATOM 6498 C C . LYS B 1 62 ? -36.25 28.703 -23.484 1 27.06 62 LYS B C 1
ATOM 6500 O O . LYS B 1 62 ? -36.75 29.703 -22.969 1 27.06 62 LYS B O 1
ATOM 6505 N N . ILE B 1 63 ? -35.531 28.359 -22.5 1 26.17 63 ILE B N 1
ATOM 6506 C CA . ILE B 1 63 ? -34.875 29.484 -21.859 1 26.17 63 ILE B CA 1
ATOM 6507 C C . ILE B 1 63 ? -33.938 30.203 -22.844 1 26.17 63 ILE B C 1
ATOM 6509 O O . ILE B 1 63 ? -33.031 29.578 -23.422 1 26.17 63 ILE B O 1
ATOM 6513 N N . LYS B 1 64 ? -34.281 31.219 -23.578 1 26.05 64 LYS B N 1
ATOM 6514 C CA . LYS B 1 64 ? -33.656 32.188 -24.453 1 26.05 64 LYS B CA 1
ATOM 6515 C C . LYS B 1 64 ? -32.344 32.75 -23.828 1 26.05 64 LYS B C 1
ATOM 6517 O O . LYS B 1 64 ? -32.406 33.406 -22.797 1 26.05 64 LYS B O 1
ATOM 6522 N N . VAL B 1 65 ? -31.266 32.125 -23.891 1 26.39 65 VAL B N 1
ATOM 6523 C CA . VAL B 1 65 ? -30 32.719 -23.453 1 26.39 65 VAL B CA 1
ATOM 6524 C C . VAL B 1 65 ? -29.609 33.844 -24.375 1 26.39 65 VAL B C 1
ATOM 6526 O O . VAL B 1 65 ? -29.391 33.656 -25.578 1 26.39 65 VAL B O 1
ATOM 6529 N N . HIS B 1 66 ? -30.047 35.031 -24.219 1 24.52 66 HIS B N 1
ATOM 6530 C CA . HIS B 1 66 ? -29.688 36.25 -24.938 1 24.52 66 HIS B CA 1
ATOM 6531 C C . HIS B 1 66 ? -28.188 36.5 -24.875 1 24.52 66 HIS B C 1
ATOM 6533 O O . HIS B 1 66 ? -27.578 36.406 -23.812 1 24.52 66 HIS B O 1
ATOM 6539 N N . CYS B 1 67 ? -27.422 36.312 -25.953 1 25.16 67 CYS B N 1
ATOM 6540 C CA . CYS B 1 67 ? -26.062 36.75 -26.266 1 25.16 67 CYS B CA 1
ATOM 6541 C C . CYS B 1 67 ? -25.891 38.25 -26.062 1 25.16 67 CYS B C 1
ATOM 6543 O O . CYS B 1 67 ? -26.438 39.031 -26.812 1 25.16 67 CYS B O 1
ATOM 6545 N N . ALA B 1 68 ? -25.781 38.781 -24.828 1 22.5 68 ALA B N 1
ATOM 6546 C CA . ALA B 1 68 ? -25.578 40.219 -24.625 1 22.5 68 ALA B CA 1
ATOM 6547 C C . ALA B 1 68 ? -24.438 40.719 -25.516 1 22.5 68 ALA B C 1
ATOM 6549 O O . ALA B 1 68 ? -23.531 39.969 -25.859 1 22.5 68 ALA B O 1
ATOM 6550 N N . SER B 1 69 ? -24.469 41.844 -26.203 1 23.53 69 SER B N 1
ATOM 6551 C CA . SER B 1 69 ? -23.609 42.75 -26.984 1 23.53 69 SER B CA 1
ATOM 6552 C C . SER B 1 69 ? -22.203 42.844 -26.375 1 23.53 69 SER B C 1
ATOM 6554 O O . SER B 1 69 ? -21.859 42.062 -25.469 1 23.53 69 SER B O 1
ATOM 6556 N N . LYS B 1 70 ? -21.469 44.125 -26.438 1 25.02 70 LYS B N 1
ATOM 6557 C CA . LYS B 1 70 ? -20.125 44.656 -26.25 1 25.02 70 LYS B CA 1
ATOM 6558 C C . LYS B 1 70 ? -19.562 44.25 -24.891 1 25.02 70 LYS B C 1
ATOM 6560 O O . LYS B 1 70 ? -18.359 43.969 -24.766 1 25.02 70 LYS B O 1
ATOM 6565 N N . GLU B 1 71 ? -20.125 44.875 -23.781 1 23.77 71 GLU B N 1
ATOM 6566 C CA . GLU B 1 71 ? -19.547 44.906 -22.438 1 23.77 71 GLU B CA 1
ATOM 6567 C C . GLU B 1 71 ? -19.531 43.531 -21.797 1 23.77 71 GLU B C 1
ATOM 6569 O O . GLU B 1 71 ? -20.516 42.781 -21.875 1 23.77 71 GLU B O 1
ATOM 6574 N N . ASN B 1 72 ? -18.328 42.938 -21.656 1 24.98 72 ASN B N 1
ATOM 6575 C CA . ASN B 1 72 ? -17.828 41.625 -21.328 1 24.98 72 ASN B CA 1
ATOM 6576 C C . ASN B 1 72 ? -18.594 41 -20.172 1 24.98 72 ASN B C 1
ATOM 6578 O O . ASN B 1 72 ? -18.016 40.625 -19.156 1 24.98 72 ASN B O 1
ATOM 6582 N N . LYS B 1 73 ? -19.766 41.625 -19.891 1 25.28 73 LYS B N 1
ATOM 6583 C CA . LYS B 1 73 ? -20.453 41.25 -18.672 1 25.28 73 LYS B CA 1
ATOM 6584 C C . LYS B 1 73 ? -20.875 39.781 -18.703 1 25.28 73 LYS B C 1
ATOM 6586 O O . LYS B 1 73 ? -21.625 39.375 -19.594 1 25.28 73 LYS B O 1
ATOM 6591 N N . ILE B 1 74 ? -19.969 39 -18.328 1 24.77 74 ILE B N 1
ATOM 6592 C CA . ILE B 1 74 ? -20.188 37.562 -18.172 1 24.77 74 ILE B CA 1
ATOM 6593 C C . ILE B 1 74 ? -21.531 37.312 -17.5 1 24.77 74 ILE B C 1
ATOM 6595 O O . ILE B 1 74 ? -21.812 37.844 -16.422 1 24.77 74 ILE B O 1
ATOM 6599 N N . LEU B 1 75 ? -22.625 37.281 -18.234 1 25.58 75 LEU B N 1
ATOM 6600 C CA . LEU B 1 75 ? -23.984 37 -17.812 1 25.58 75 LEU B CA 1
ATOM 6601 C C . LEU B 1 75 ? -24 36 -16.656 1 25.58 75 LEU B C 1
ATOM 6603 O O . LEU B 1 75 ? -23.547 34.875 -16.812 1 25.58 75 LEU B O 1
ATOM 6607 N N . LEU B 1 76 ? -23.812 36.531 -15.492 1 25.12 76 LEU B N 1
ATOM 6608 C CA . LEU B 1 76 ? -23.953 35.844 -14.219 1 25.12 76 LEU B CA 1
ATOM 6609 C C . LEU B 1 76 ? -25.266 35.062 -14.164 1 25.12 76 LEU B C 1
ATOM 6611 O O . LEU B 1 76 ? -26.344 35.625 -14.422 1 25.12 76 LEU B O 1
ATOM 6615 N N . LEU B 1 77 ? -25.297 33.875 -14.656 1 27.06 77 LEU B N 1
ATOM 6616 C CA . LEU B 1 77 ? -26.469 33.031 -14.508 1 27.06 77 LEU B CA 1
ATOM 6617 C C . LEU B 1 77 ? -27.234 33.375 -13.234 1 27.06 77 LEU B C 1
ATOM 6619 O O . LEU B 1 77 ? -26.625 33.594 -12.188 1 27.06 77 LEU B O 1
ATOM 6623 N N . PRO B 1 78 ? -28.469 34 -13.359 1 26.95 78 PRO B N 1
ATOM 6624 C CA . PRO B 1 78 ? -29.234 34.406 -12.18 1 26.95 78 PRO B CA 1
ATOM 6625 C C . PRO B 1 78 ? -29.141 33.375 -11.055 1 26.95 78 PRO B C 1
ATOM 6627 O O . PRO B 1 78 ? -28.844 32.188 -11.305 1 26.95 78 PRO B O 1
ATOM 6630 N N . ASN B 1 79 ? -28.953 33.812 -9.82 1 27.06 79 ASN B N 1
ATOM 6631 C CA . ASN B 1 79 ? -28.984 33 -8.609 1 27.06 79 ASN B CA 1
ATOM 6632 C C . ASN B 1 79 ? -30.219 32.094 -8.555 1 27.06 79 ASN B C 1
ATOM 6634 O O . ASN B 1 79 ? -31.203 32.344 -9.25 1 27.06 79 ASN B O 1
ATOM 6638 N N . TYR B 1 80 ? -30.297 30.922 -8.094 1 28.8 80 TYR B N 1
ATOM 6639 C CA . TYR B 1 80 ? -31.359 29.922 -8.078 1 28.8 80 TYR B CA 1
ATOM 6640 C C . TYR B 1 80 ? -32.688 30.531 -7.668 1 28.8 80 TYR B C 1
ATOM 6642 O O . TYR B 1 80 ? -33.719 30.234 -8.258 1 28.8 80 TYR B O 1
ATOM 6650 N N . GLU B 1 81 ? -32.656 31.484 -6.863 1 29.8 81 GLU B N 1
ATOM 6651 C CA . GLU B 1 81 ? -33.906 32.125 -6.383 1 29.8 81 GLU B CA 1
ATOM 6652 C C . GLU B 1 81 ? -34.594 32.875 -7.5 1 29.8 81 GLU B C 1
ATOM 6654 O O . GLU B 1 81 ? -35.812 32.812 -7.648 1 29.8 81 GLU B O 1
ATOM 6659 N N . GLY B 1 82 ? -33.75 33.5 -8.148 1 31.44 82 GLY B N 1
ATOM 6660 C CA . GLY B 1 82 ? -34.375 34.344 -9.164 1 31.44 82 GLY B CA 1
ATOM 6661 C C . GLY B 1 82 ? -34.938 33.531 -10.32 1 31.44 82 GLY B C 1
ATOM 6662 O O . GLY B 1 82 ? -36 33.875 -10.844 1 31.44 82 GLY B O 1
ATOM 6663 N N . PHE B 1 83 ? -34.25 32.406 -10.531 1 31.95 83 PHE B N 1
ATOM 6664 C CA . PHE B 1 83 ? -34.75 31.547 -11.609 1 31.95 83 PHE B CA 1
ATOM 6665 C C . PHE B 1 83 ? -36.031 30.828 -11.18 1 31.95 83 PHE B C 1
ATOM 6667 O O . PHE B 1 83 ? -37 30.781 -11.93 1 31.95 83 PHE B O 1
ATOM 6674 N N . THR B 1 84 ? -36.062 30.219 -9.898 1 31.84 84 THR B N 1
ATOM 6675 C CA . THR B 1 84 ? -37.219 29.562 -9.359 1 31.84 84 THR B CA 1
ATOM 6676 C C . THR B 1 84 ? -38.375 30.547 -9.227 1 31.84 84 THR B C 1
ATOM 6678 O O . THR B 1 84 ? -39.531 30.188 -9.484 1 31.84 84 THR B O 1
ATOM 6681 N N . GLY B 1 85 ? -38.062 31.672 -8.781 1 29.91 85 GLY B N 1
ATOM 6682 C CA . GLY B 1 85 ? -39.094 32.688 -8.734 1 29.91 85 GLY B CA 1
ATOM 6683 C C . GLY B 1 85 ? -39.719 32.938 -10.086 1 29.91 85 GLY B C 1
ATOM 6684 O O . GLY B 1 85 ? -40.969 33.031 -10.195 1 29.91 85 GLY B O 1
ATOM 6685 N N . GLU B 1 86 ? -38.938 32.906 -11.055 1 31.67 86 GLU B N 1
ATOM 6686 C CA . GLU B 1 86 ? -39.531 33.25 -12.352 1 31.67 86 GLU B CA 1
ATOM 6687 C C . GLU B 1 86 ? -40.281 32.062 -12.922 1 31.67 86 GLU B C 1
ATOM 6689 O O . GLU B 1 86 ? -41.344 32.25 -13.531 1 31.67 86 GLU B O 1
ATOM 6694 N N . MET B 1 87 ? -39.781 30.859 -12.625 1 31.41 87 MET B N 1
ATOM 6695 C CA . MET B 1 87 ? -40.531 29.703 -13.086 1 31.41 87 MET B CA 1
ATOM 6696 C C . MET B 1 87 ? -41.875 29.594 -12.359 1 31.41 87 MET B C 1
ATOM 6698 O O . MET B 1 87 ? -42.875 29.219 -12.961 1 31.41 87 MET B O 1
ATOM 6702 N N . ILE B 1 88 ? -41.844 29.859 -11.062 1 30.77 88 ILE B N 1
ATOM 6703 C CA . ILE B 1 88 ? -43.094 29.859 -10.281 1 30.77 88 ILE B CA 1
ATOM 6704 C C . ILE B 1 88 ? -44 30.953 -10.805 1 30.77 88 ILE B C 1
ATOM 6706 O O . ILE B 1 88 ? -45.219 30.75 -10.898 1 30.77 88 ILE B O 1
ATOM 6710 N N . LYS B 1 89 ? -43.469 32.062 -11.117 1 32.34 89 LYS B N 1
ATOM 6711 C CA . LYS B 1 89 ? -44.375 33.125 -11.578 1 32.34 89 LYS B CA 1
ATOM 6712 C C . LYS B 1 89 ? -45 32.781 -12.93 1 32.34 89 LYS B C 1
ATOM 6714 O O . LYS B 1 89 ? -46.062 33.25 -13.266 1 32.34 89 LYS B O 1
ATOM 6719 N N . THR B 1 90 ? -44.281 32.062 -13.688 1 30.02 90 THR B N 1
ATOM 6720 C CA . THR B 1 90 ? -44.938 31.766 -14.961 1 30.02 90 THR B CA 1
ATOM 6721 C C . THR B 1 90 ? -46.125 30.859 -14.758 1 30.02 90 THR B C 1
ATOM 6723 O O . THR B 1 90 ? -46.875 30.578 -15.703 1 30.02 90 THR B O 1
ATOM 6726 N N . ARG B 1 91 ? -46.188 30.188 -13.414 1 31.31 91 ARG B N 1
ATOM 6727 C CA . ARG B 1 91 ? -47.375 29.406 -13.172 1 31.31 91 ARG B CA 1
ATOM 6728 C C . ARG B 1 91 ? -48.625 30.281 -13.289 1 31.31 91 ARG B C 1
ATOM 6730 O O . ARG B 1 91 ? -49.719 29.797 -13.594 1 31.31 91 ARG B O 1
ATOM 6737 N N . SER B 1 92 ? -48.5 31.328 -12.656 1 28.81 92 SER B N 1
ATOM 6738 C CA . SER B 1 92 ? -49.781 31.938 -12.352 1 28.81 92 SER B CA 1
ATOM 6739 C C . SER B 1 92 ? -50.5 32.375 -13.625 1 28.81 92 SER B C 1
ATOM 6741 O O . SER B 1 92 ? -51.75 32.5 -13.633 1 28.81 92 SER B O 1
ATOM 6743 N N . ASN B 1 93 ? -49.969 33.031 -14.547 1 28.28 93 ASN B N 1
ATOM 6744 C CA . ASN B 1 93 ? -50.969 33.656 -15.375 1 28.28 93 ASN B CA 1
ATOM 6745 C C . ASN B 1 93 ? -51.625 32.688 -16.344 1 28.28 93 ASN B C 1
ATOM 6747 O O . ASN B 1 93 ? -52.812 32.812 -16.656 1 28.28 93 ASN B O 1
ATOM 6751 N N . ASP B 1 94 ? -51 32.281 -17.438 1 28.41 94 ASP B N 1
ATOM 6752 C CA . ASP B 1 94 ? -51.875 31.906 -18.531 1 28.41 94 ASP B CA 1
ATOM 6753 C C . ASP B 1 94 ? -52.5 30.547 -18.281 1 28.41 94 ASP B C 1
ATOM 6755 O O . ASP B 1 94 ? -51.938 29.688 -17.609 1 28.41 94 ASP B O 1
ATOM 6759 N N . ASN B 1 95 ? -53.844 30.219 -18.328 1 31.52 95 ASN B N 1
ATOM 6760 C CA . ASN B 1 95 ? -54.812 29.125 -18.391 1 31.52 95 ASN B CA 1
ATOM 6761 C C . ASN B 1 95 ? -54.219 27.891 -19.031 1 31.52 95 ASN B C 1
ATOM 6763 O O . ASN B 1 95 ? -54.938 26.953 -19.406 1 31.52 95 ASN B O 1
ATOM 6767 N N . SER B 1 96 ? -53.188 28.156 -19.922 1 30.73 96 SER B N 1
ATOM 6768 C CA . SER B 1 96 ? -52.969 27.047 -20.844 1 30.73 96 SER B CA 1
ATOM 6769 C C . SER B 1 96 ? -52.531 25.797 -20.109 1 30.73 96 SER B C 1
ATOM 6771 O O . SER B 1 96 ? -52 25.875 -18.984 1 30.73 96 SER B O 1
ATOM 6773 N N . LYS B 1 97 ? -52.969 24.609 -20.578 1 35.03 97 LYS B N 1
ATOM 6774 C CA . LYS B 1 97 ? -53 23.219 -20.125 1 35.03 97 LYS B CA 1
ATOM 6775 C C . LYS B 1 97 ? -51.625 22.812 -19.562 1 35.03 97 LYS B C 1
ATOM 6777 O O . LYS B 1 97 ? -50.594 23.141 -20.125 1 35.03 97 LYS B O 1
ATOM 6782 N N . PRO B 1 98 ? -51.625 22.578 -18.234 1 36.09 98 PRO B N 1
ATOM 6783 C CA . PRO B 1 98 ? -50.438 22.203 -17.469 1 36.09 98 PRO B CA 1
ATOM 6784 C C . PRO B 1 98 ? -49.594 21.141 -18.188 1 36.09 98 PRO B C 1
ATOM 6786 O O . PRO B 1 98 ? -50.125 20.312 -18.922 1 36.09 98 PRO B O 1
ATOM 6789 N N . CYS B 1 99 ? -48.562 21.547 -18.75 1 32.62 99 CYS B N 1
ATOM 6790 C CA . CYS B 1 99 ? -47.719 20.609 -19.484 1 32.62 99 CYS B CA 1
ATOM 6791 C C . CYS B 1 99 ? -47.719 19.234 -18.844 1 32.62 99 CYS B C 1
ATOM 6793 O O . CYS B 1 99 ? -47.5 19.109 -17.641 1 32.62 99 CYS B O 1
ATOM 6795 N N . LEU B 1 100 ? -48.562 18.188 -19.188 1 33.16 100 LEU B N 1
ATOM 6796 C CA . LEU B 1 100 ? -48.875 16.812 -18.797 1 33.16 100 LEU B CA 1
ATOM 6797 C C . LEU B 1 100 ? -47.656 15.922 -18.859 1 33.16 100 LEU B C 1
ATOM 6799 O O . LEU B 1 100 ? -47.75 14.695 -18.844 1 33.16 100 LEU B O 1
ATOM 6803 N N . CYS B 1 101 ? -46.625 16.641 -19.188 1 31.67 101 CYS B N 1
ATOM 6804 C CA . CYS B 1 101 ? -45.594 15.625 -19.281 1 31.67 101 CYS B CA 1
ATOM 6805 C C . CYS B 1 101 ? -45.219 15.086 -17.906 1 31.67 101 CYS B C 1
ATOM 6807 O O . CYS B 1 101 ? -45.5 15.734 -16.891 1 31.67 101 CYS B O 1
ATOM 6809 N N . LYS B 1 102 ? -44.875 13.93 -17.719 1 32.34 102 LYS B N 1
ATOM 6810 C CA . LYS B 1 102 ? -44.719 13.164 -16.484 1 32.34 102 LYS B CA 1
ATOM 6811 C C . LYS B 1 102 ? -43.812 13.891 -15.492 1 32.34 102 LYS B C 1
ATOM 6813 O O . LYS B 1 102 ? -43.969 13.758 -14.273 1 32.34 102 LYS B O 1
ATOM 6818 N N . LEU B 1 103 ? -43.031 14.781 -16.016 1 32 103 LEU B N 1
ATOM 6819 C CA . LEU B 1 103 ? -42.125 15.516 -15.156 1 32 103 LEU B CA 1
ATOM 6820 C C . LEU B 1 103 ? -42.844 16.625 -14.398 1 32 103 LEU B C 1
ATOM 6822 O O . LEU B 1 103 ? -42.656 16.797 -13.195 1 32 103 LEU B O 1
ATOM 6826 N N . CYS B 1 104 ? -43.594 17.406 -15.062 1 35.16 104 CYS B N 1
ATOM 6827 C CA . CYS B 1 104 ? -44.375 18.453 -14.453 1 35.16 104 CYS B CA 1
ATOM 6828 C C . CYS B 1 104 ? -45.406 17.875 -13.484 1 35.16 104 CYS B C 1
ATOM 6830 O O . CYS B 1 104 ? -45.688 18.453 -12.43 1 35.16 104 CYS B O 1
ATOM 6832 N N . GLU B 1 105 ? -45.969 16.75 -13.789 1 38.69 105 GLU B N 1
ATOM 6833 C CA . GLU B 1 105 ? -46.938 16.094 -12.906 1 38.69 105 GLU B CA 1
ATOM 6834 C C . GLU B 1 105 ? -46.281 15.688 -11.586 1 38.69 105 GLU B C 1
ATOM 6836 O O . GLU B 1 105 ? -46.875 15.906 -10.516 1 38.69 105 GLU B O 1
ATOM 6841 N N . LEU B 1 106 ? -45.062 15.18 -11.578 1 35.22 106 LEU B N 1
ATOM 6842 C CA . LEU B 1 106 ? -44.375 14.758 -10.367 1 35.22 106 LEU B CA 1
ATOM 6843 C C . LEU B 1 106 ? -44 15.969 -9.508 1 35.22 106 LEU B C 1
ATOM 6845 O O . LEU B 1 106 ? -44.156 15.93 -8.281 1 35.22 106 LEU B O 1
ATOM 6849 N N . ALA B 1 107 ? -43.594 17.094 -10.047 1 32.22 107 ALA B N 1
ATOM 6850 C CA . ALA B 1 107 ? -43.25 18.328 -9.328 1 32.22 107 ALA B CA 1
ATOM 6851 C C . ALA B 1 107 ? -44.438 18.875 -8.562 1 32.22 107 ALA B C 1
ATOM 6853 O O . ALA B 1 107 ? -44.312 19.375 -7.449 1 32.22 107 ALA B O 1
ATOM 6854 N N . ARG B 1 108 ? -45.594 18.875 -9.07 1 37.69 108 ARG B N 1
ATOM 6855 C CA . ARG B 1 108 ? -46.812 19.344 -8.422 1 37.69 108 ARG B CA 1
ATOM 6856 C C . ARG B 1 108 ? -47.219 18.438 -7.266 1 37.69 108 ARG B C 1
ATOM 6858 O O . ARG B 1 108 ? -47.781 18.891 -6.266 1 37.69 108 ARG B O 1
ATOM 6865 N N . SER B 1 109 ? -47.062 17.141 -7.422 1 32.59 109 SER B N 1
ATOM 6866 C CA . SER B 1 109 ? -47.531 16.266 -6.363 1 32.59 109 SER B CA 1
ATOM 6867 C C . SER B 1 109 ? -46.688 16.391 -5.109 1 32.59 109 SER B C 1
ATOM 6869 O O . SER B 1 109 ? -47.156 16.188 -3.994 1 32.59 109 SER B O 1
ATOM 6871 N N . THR B 1 110 ? -45.406 16.781 -5.125 1 30.67 110 THR B N 1
ATOM 6872 C CA . THR B 1 110 ? -44.562 16.859 -3.926 1 30.67 110 THR B CA 1
ATOM 6873 C C . THR B 1 110 ? -44.938 18.094 -3.105 1 30.67 110 THR B C 1
ATOM 6875 O O . THR B 1 110 ? -44.469 18.266 -1.978 1 30.67 110 THR B O 1
ATOM 6878 N N . SER B 1 111 ? -45.594 19.125 -3.494 1 28.3 111 SER B N 1
ATOM 6879 C CA . SER B 1 111 ? -45.938 20.266 -2.648 1 28.3 111 SER B CA 1
ATOM 6880 C C . SER B 1 111 ? -46.812 19.828 -1.489 1 28.3 111 SER B C 1
ATOM 6882 O O . SER B 1 111 ? -46.75 20.391 -0.395 1 28.3 111 SER B O 1
ATOM 6884 N N . SER B 1 112 ? -47.906 19.125 -1.673 1 27.97 112 SER B N 1
ATOM 6885 C CA . SER B 1 112 ? -48.906 18.844 -0.634 1 27.97 112 SER B CA 1
ATOM 6886 C C . SER B 1 112 ? -48.406 17.766 0.324 1 27.97 112 SER B C 1
ATOM 6888 O O . SER B 1 112 ? -49.188 17.188 1.066 1 27.97 112 SER B O 1
ATOM 6890 N N . TRP B 1 113 ? -47.25 17.219 0.255 1 25.69 113 TRP B N 1
ATOM 6891 C CA . TRP B 1 113 ? -46.938 16.141 1.193 1 25.69 113 TRP B CA 1
ATOM 6892 C C . TRP B 1 113 ? -46.781 16.688 2.611 1 25.69 113 TRP B C 1
ATOM 6894 O O . TRP B 1 113 ? -45.844 17.406 2.904 1 25.69 113 TRP B O 1
ATOM 6904 N N . ASN B 1 114 ? -47.781 17.109 3.238 1 24.36 114 ASN B N 1
ATOM 6905 C CA . ASN B 1 114 ? -47.875 17.25 4.688 1 24.36 114 ASN B CA 1
ATOM 6906 C C . ASN B 1 114 ? -47.406 15.992 5.406 1 24.36 114 ASN B C 1
ATOM 6908 O O . ASN B 1 114 ? -47.938 14.906 5.184 1 24.36 114 ASN B O 1
ATOM 6912 N N . PHE B 1 115 ? -46.156 15.883 5.727 1 25.66 115 PHE B N 1
ATOM 6913 C CA . PHE B 1 115 ? -45.562 14.797 6.512 1 25.66 115 PHE B CA 1
ATOM 6914 C C . PHE B 1 115 ? -46.406 14.539 7.766 1 25.66 115 PHE B C 1
ATOM 6916 O O . PHE B 1 115 ? -46.25 15.227 8.773 1 25.66 115 PHE B O 1
ATOM 6923 N N . GLY B 1 116 ? -47.656 14.297 7.621 1 23.56 116 GLY B N 1
ATOM 6924 C CA . GLY B 1 116 ? -48.406 13.82 8.773 1 23.56 116 GLY B CA 1
ATOM 6925 C C . GLY B 1 116 ? -47.688 12.695 9.516 1 23.56 116 GLY B C 1
ATOM 6926 O O . GLY B 1 116 ? -46.781 12.062 8.977 1 23.56 116 GLY B O 1
ATOM 6927 N N . THR B 1 117 ? -48.031 12.414 10.93 1 25.73 117 THR B N 1
ATOM 6928 C CA . THR B 1 117 ? -47.5 11.617 12.023 1 25.73 117 THR B CA 1
ATOM 6929 C C . THR B 1 117 ? -47.125 10.211 11.555 1 25.73 117 THR B C 1
ATOM 6931 O O . THR B 1 117 ? -46 9.75 11.766 1 25.73 117 THR B O 1
ATOM 6934 N N . ASN B 1 118 ? -47.938 9.055 11.828 1 23.83 118 ASN B N 1
ATOM 6935 C CA . ASN B 1 118 ? -47.938 7.621 12.094 1 23.83 118 ASN B CA 1
ATOM 6936 C C . ASN B 1 118 ? -47.812 6.812 10.805 1 23.83 118 ASN B C 1
ATOM 6938 O O . ASN B 1 118 ? -47.812 5.582 10.836 1 23.83 118 ASN B O 1
ATOM 6942 N N . SER B 1 119 ? -48.438 7.18 9.664 1 23.12 119 SER B N 1
ATOM 6943 C CA . SER B 1 119 ? -48.875 6.18 8.703 1 23.12 119 SER B CA 1
ATOM 6944 C C . SER B 1 119 ? -47.719 5.684 7.848 1 23.12 119 SER B C 1
ATOM 6946 O O . SER B 1 119 ? -46.906 6.48 7.391 1 23.12 119 SER B O 1
ATOM 6948 N N . ARG B 1 120 ? -47.469 4.211 7.719 1 27.94 120 ARG B N 1
ATOM 6949 C CA . ARG B 1 120 ? -46.438 3.268 7.258 1 27.94 120 ARG B CA 1
ATOM 6950 C C . ARG B 1 120 ? -46.156 3.469 5.777 1 27.94 120 ARG B C 1
ATOM 6952 O O . ARG B 1 120 ? -47.062 3.445 4.945 1 27.94 120 ARG B O 1
ATOM 6959 N N . PRO B 1 121 ? -45.219 4.262 5.387 1 26.38 121 PRO B N 1
ATOM 6960 C CA . PRO B 1 121 ? -45.062 4.691 3.992 1 26.38 121 PRO B CA 1
ATOM 6961 C C . PRO B 1 121 ? -45.094 3.525 3.008 1 26.38 121 PRO B C 1
ATOM 6963 O O . PRO B 1 121 ? -44.438 2.516 3.227 1 26.38 121 PRO B O 1
ATOM 6966 N N . ARG B 1 122 ? -46.219 3.264 2.246 1 25.25 122 ARG B N 1
ATOM 6967 C CA . ARG B 1 122 ? -46.562 2.238 1.273 1 25.25 122 ARG B CA 1
ATOM 6968 C C . ARG B 1 122 ? -45.438 2.002 0.283 1 25.25 122 ARG B C 1
ATOM 6970 O O . ARG B 1 122 ? -44.625 2.896 0.039 1 25.25 122 ARG B O 1
ATOM 6977 N N . LYS B 1 123 ? -45.281 0.623 -0.387 1 27.03 123 LYS B N 1
ATOM 6978 C CA . LYS B 1 123 ? -44.5 -0.249 -1.276 1 27.03 123 LYS B CA 1
ATOM 6979 C C . LYS B 1 123 ? -44.156 0.47 -2.572 1 27.03 123 LYS B C 1
ATOM 6981 O O . LYS B 1 123 ? -43.281 0.014 -3.32 1 27.03 123 LYS B O 1
ATOM 6986 N N . GLU B 1 124 ? -45.031 1.363 -3.07 1 24.16 124 GLU B N 1
ATOM 6987 C CA . GLU B 1 124 ? -45.031 1.93 -4.414 1 24.16 124 GLU B CA 1
ATOM 6988 C C . GLU B 1 124 ? -43.781 2.809 -4.633 1 24.16 124 GLU B C 1
ATOM 6990 O O . GLU B 1 124 ? -43.531 3.275 -5.746 1 24.16 124 GLU B O 1
ATOM 6995 N N . ALA B 1 125 ? -43.188 3.277 -3.598 1 26.95 125 ALA B N 1
ATOM 6996 C CA . ALA B 1 125 ? -42.219 4.348 -3.77 1 26.95 125 ALA B CA 1
ATOM 6997 C C . ALA B 1 125 ? -40.906 3.801 -4.309 1 26.95 125 ALA B C 1
ATOM 6999 O O . ALA B 1 125 ? -39.875 4.5 -4.309 1 26.95 125 ALA B O 1
ATOM 7000 N N . GLY B 1 126 ? -40.781 2.396 -4.668 1 25.09 126 GLY B N 1
ATOM 7001 C CA . GLY B 1 126 ? -39.688 1.531 -5.066 1 25.09 126 GLY B CA 1
ATOM 7002 C C . GLY B 1 126 ? -38.938 2.033 -6.293 1 25.09 126 GLY B C 1
ATOM 7003 O O . GLY B 1 126 ? -37.719 1.96 -6.355 1 25.09 126 GLY B O 1
ATOM 7004 N N . ILE B 1 127 ? -39.656 2.041 -7.535 1 25.78 127 ILE B N 1
ATOM 7005 C CA . ILE B 1 127 ? -39.281 2.184 -8.938 1 25.78 127 ILE B CA 1
ATOM 7006 C C . ILE B 1 127 ? -38.75 3.596 -9.188 1 25.78 127 ILE B C 1
ATOM 7008 O O . ILE B 1 127 ? -38.688 4.039 -10.336 1 25.78 127 ILE B O 1
ATOM 7012 N N . LEU B 1 128 ? -38.875 4.504 -8.328 1 27.38 128 LEU B N 1
ATOM 7013 C CA . LEU B 1 128 ? -38.469 5.82 -8.797 1 27.38 128 LEU B CA 1
ATOM 7014 C C . LEU B 1 128 ? -37 5.805 -9.203 1 27.38 128 LEU B C 1
ATOM 7016 O O . LEU B 1 128 ? -36.094 5.762 -8.344 1 27.38 128 LEU B O 1
ATOM 7020 N N . LYS B 1 129 ? -36.625 4.984 -10.305 1 26.38 129 LYS B N 1
ATOM 7021 C CA . LYS B 1 129 ? -35.469 4.59 -11.086 1 26.38 129 LYS B CA 1
ATOM 7022 C C . LYS B 1 129 ? -34.531 5.77 -11.305 1 26.38 129 LYS B C 1
ATOM 7024 O O . LYS B 1 129 ? -34.906 6.926 -11.148 1 26.38 129 LYS B O 1
ATOM 7029 N N . GLU B 1 130 ? -33.25 5.414 -11.969 1 25.55 130 GLU B N 1
ATOM 7030 C CA . GLU B 1 130 ? -32.062 6.227 -12.211 1 25.55 130 GLU B CA 1
ATOM 7031 C C . GLU B 1 130 ? -32.438 7.562 -12.852 1 25.55 130 GLU B C 1
ATOM 7033 O O . GLU B 1 130 ? -31.828 8.594 -12.523 1 25.55 130 GLU B O 1
ATOM 7038 N N . THR B 1 131 ? -33.469 7.477 -13.727 1 26.45 131 THR B N 1
ATOM 7039 C CA . THR B 1 131 ? -33.812 8.594 -14.602 1 26.45 131 THR B CA 1
ATOM 7040 C C . THR B 1 131 ? -34.406 9.75 -13.789 1 26.45 131 THR B C 1
ATOM 7042 O O . THR B 1 131 ? -34.156 10.914 -14.094 1 26.45 131 THR B O 1
ATOM 7045 N N . HIS B 1 132 ? -35.375 9.32 -12.875 1 27.64 132 HIS B N 1
ATOM 7046 C CA . HIS B 1 132 ? -36.156 10.328 -12.172 1 27.64 132 HIS B CA 1
ATOM 7047 C C . HIS B 1 132 ? -35.344 11.023 -11.102 1 27.64 132 HIS B C 1
ATOM 7049 O O . HIS B 1 132 ? -35.562 12.195 -10.789 1 27.64 132 HIS B O 1
ATOM 7055 N N . LEU B 1 133 ? -34.406 10.258 -10.508 1 28.55 133 LEU B N 1
ATOM 7056 C CA . LEU B 1 133 ? -33.5 10.867 -9.555 1 28.55 133 LEU B CA 1
ATOM 7057 C C . LEU B 1 133 ? -32.594 11.883 -10.242 1 28.55 133 LEU B C 1
ATOM 7059 O O . LEU B 1 133 ? -32.219 12.898 -9.648 1 28.55 133 LEU B O 1
ATOM 7063 N N . GLN B 1 134 ? -32.281 11.602 -11.531 1 26.98 134 GLN B N 1
ATOM 7064 C CA . GLN B 1 134 ? -31.516 12.539 -12.336 1 26.98 134 GLN B CA 1
ATOM 7065 C C . GLN B 1 134 ? -32.25 13.859 -12.516 1 26.98 134 GLN B C 1
ATOM 7067 O O . GLN B 1 134 ? -31.656 14.93 -12.477 1 26.98 134 GLN B O 1
ATOM 7072 N N . ILE B 1 135 ? -33.562 13.734 -12.797 1 28.41 135 ILE B N 1
ATOM 7073 C CA . ILE B 1 135 ? -34.406 14.906 -13.047 1 28.41 135 ILE B CA 1
ATOM 7074 C C . ILE B 1 135 ? -34.656 15.648 -11.734 1 28.41 135 ILE B C 1
ATOM 7076 O O . ILE B 1 135 ? -34.656 16.875 -11.695 1 28.41 135 ILE B O 1
ATOM 7080 N N . LEU B 1 136 ? -35 14.883 -10.664 1 28.98 136 LEU B N 1
ATOM 7081 C CA . LEU B 1 136 ? -35.281 15.523 -9.383 1 28.98 136 LEU B CA 1
ATOM 7082 C C . LEU B 1 136 ? -34.031 16.219 -8.844 1 28.98 136 LEU B C 1
ATOM 7084 O O . LEU B 1 136 ? -34.125 17.25 -8.164 1 28.98 136 LEU B O 1
ATOM 7088 N N . PHE B 1 137 ? -32.875 15.633 -9.109 1 29.09 137 PHE B N 1
ATOM 7089 C CA . PHE B 1 137 ? -31.594 16.25 -8.734 1 29.09 137 PHE B CA 1
ATOM 7090 C C . PHE B 1 137 ? -31.406 17.578 -9.453 1 29.09 137 PHE B C 1
ATOM 7092 O O . PHE B 1 137 ? -30.703 18.453 -8.961 1 29.09 137 PHE B O 1
ATOM 7099 N N . CYS B 1 138 ? -31.938 17.719 -10.688 1 28.47 138 CYS B N 1
ATOM 7100 C CA . CYS B 1 138 ? -31.812 18.953 -11.461 1 28.47 138 CYS B CA 1
ATOM 7101 C C . CYS B 1 138 ? -32.594 20.094 -10.812 1 28.47 138 CYS B C 1
ATOM 7103 O O . CYS B 1 138 ? -32.219 21.266 -10.984 1 28.47 138 CYS B O 1
ATOM 7105 N N . HIS B 1 139 ? -33.906 19.938 -10.414 1 28.92 139 HIS B N 1
ATOM 7106 C CA . HIS B 1 139 ? -34.75 21.047 -9.984 1 28.92 139 HIS B CA 1
ATOM 7107 C C . HIS B 1 139 ? -34.625 21.281 -8.484 1 28.92 139 HIS B C 1
ATOM 7109 O O . HIS B 1 139 ? -35.375 22.109 -7.922 1 28.92 139 HIS B O 1
ATOM 7115 N N . THR B 1 140 ? -34.438 20.297 -7.68 1 28.75 140 THR B N 1
ATOM 7116 C CA . THR B 1 140 ? -34.438 20.5 -6.238 1 28.75 140 THR B CA 1
ATOM 7117 C C . THR B 1 140 ? -33.188 21.266 -5.797 1 28.75 140 THR B C 1
ATOM 7119 O O . THR B 1 140 ? -32.188 21.25 -6.492 1 28.75 140 THR B O 1
ATOM 7122 N N . THR B 1 141 ? -33.531 22.422 -4.988 1 27.58 141 THR B N 1
ATOM 7123 C CA . THR B 1 141 ? -32.375 23.125 -4.445 1 27.58 141 THR B CA 1
ATOM 7124 C C . THR B 1 141 ? -31.328 22.156 -3.92 1 27.58 141 THR B C 1
ATOM 7126 O O . THR B 1 141 ? -31.625 20.984 -3.68 1 27.58 141 THR B O 1
ATOM 7129 N N . GLN B 1 142 ? -30.062 22.547 -3.939 1 27.75 142 GLN B N 1
ATOM 7130 C CA . GLN B 1 142 ? -29 21.734 -3.375 1 27.75 142 GLN B CA 1
ATOM 7131 C C . GLN B 1 142 ? -29.406 21.156 -2.018 1 27.75 142 GLN B C 1
ATOM 7133 O O . GLN B 1 142 ? -29.094 20.016 -1.699 1 27.75 142 GLN B O 1
ATOM 7138 N N . ARG B 1 143 ? -30.25 21.938 -1.242 1 29.61 143 ARG B N 1
ATOM 7139 C CA . ARG B 1 143 ? -30.609 21.5 0.098 1 29.61 143 ARG B CA 1
ATOM 7140 C C . ARG B 1 143 ? -31.547 20.297 0.036 1 29.61 143 ARG B C 1
ATOM 7142 O O . ARG B 1 143 ? -31.391 19.328 0.798 1 29.61 143 ARG B O 1
ATOM 7149 N N . GLN B 1 144 ? -32.594 20.453 -0.705 1 30.52 144 GLN B N 1
ATOM 7150 C CA . GLN B 1 144 ? -33.625 19.406 -0.726 1 30.52 144 GLN B CA 1
ATOM 7151 C C . GLN B 1 144 ? -33.094 18.156 -1.431 1 30.52 144 GLN B C 1
ATOM 7153 O O . GLN B 1 144 ? -33.469 17.047 -1.056 1 30.52 144 GLN B O 1
ATOM 7158 N N . ARG B 1 145 ? -32.219 18.406 -2.352 1 33.75 145 ARG B N 1
ATOM 7159 C CA . ARG B 1 145 ? -31.562 17.25 -2.975 1 33.75 145 ARG B CA 1
ATOM 7160 C C . ARG B 1 145 ? -30.719 16.484 -1.963 1 33.75 145 ARG B C 1
ATOM 7162 O O . ARG B 1 145 ? -30.734 15.258 -1.947 1 33.75 145 ARG B O 1
ATOM 7169 N N . THR B 1 146 ? -30.109 17.312 -1.109 1 28.88 146 THR B N 1
ATOM 7170 C CA . THR B 1 146 ? -29.344 16.734 -0.009 1 28.88 146 THR B CA 1
ATOM 7171 C C . THR B 1 146 ? -30.281 16.078 0.999 1 28.88 146 THR B C 1
ATOM 7173 O O . THR B 1 146 ? -29.984 14.984 1.505 1 28.88 146 THR B O 1
ATOM 7176 N N . GLN B 1 147 ? -31.422 16.656 1.278 1 30.61 147 GLN B N 1
ATOM 7177 C CA . GLN B 1 147 ? -32.375 16.062 2.217 1 30.61 147 GLN B CA 1
ATOM 7178 C C . GLN B 1 147 ? -33 14.797 1.641 1 30.61 147 GLN B C 1
ATOM 7180 O O . GLN B 1 147 ? -33.156 13.797 2.348 1 30.61 147 GLN B O 1
ATOM 7185 N N . LEU B 1 148 ? -33.375 14.859 0.424 1 32.31 148 LEU B N 1
ATOM 7186 C CA . LEU B 1 148 ? -34 13.695 -0.198 1 32.31 148 LEU B CA 1
ATOM 7187 C C . LEU B 1 148 ? -32.969 12.586 -0.429 1 32.31 148 LEU B C 1
ATOM 7189 O O . LEU B 1 148 ? -33.281 11.406 -0.228 1 32.31 148 LEU B O 1
ATOM 7193 N N . LEU B 1 149 ? -31.797 13 -0.853 1 30.59 149 LEU B N 1
ATOM 7194 C CA . LEU B 1 149 ? -30.734 12.008 -0.887 1 30.59 149 LEU B CA 1
ATOM 7195 C C . LEU B 1 149 ? -30.375 11.547 0.521 1 30.59 149 LEU B C 1
ATOM 7197 O O . LEU B 1 149 ? -30.094 10.367 0.739 1 30.59 149 LEU B O 1
ATOM 7201 N N . TYR B 1 150 ? -30.5 12.445 1.565 1 28.67 150 TYR B N 1
ATOM 7202 C CA . TYR B 1 150 ? -30.344 12.062 2.965 1 28.67 150 TYR B CA 1
ATOM 7203 C C . TYR B 1 150 ? -31.453 11.094 3.381 1 28.67 150 TYR B C 1
ATOM 7205 O O . TYR B 1 150 ? -31.188 10.086 4.039 1 28.67 150 TYR B O 1
ATOM 7213 N N . TYR B 1 151 ? -32.719 11.352 3.098 1 29.66 151 TYR B N 1
ATOM 7214 C CA . TYR B 1 151 ? -33.844 10.469 3.439 1 29.66 151 TYR B CA 1
ATOM 7215 C C . TYR B 1 151 ? -33.75 9.156 2.668 1 29.66 151 TYR B C 1
ATOM 7217 O O . TYR B 1 151 ? -34 8.086 3.221 1 29.66 151 TYR B O 1
ATOM 7225 N N . TYR B 1 152 ? -33.375 9.211 1.455 1 31.25 152 TYR B N 1
ATOM 7226 C CA . TYR B 1 152 ? -33.188 7.98 0.687 1 31.25 152 TYR B CA 1
ATOM 7227 C C . TYR B 1 152 ? -32 7.18 1.201 1 31.25 152 TYR B C 1
ATOM 7229 O O . TYR B 1 152 ? -32.094 5.965 1.38 1 31.25 152 TYR B O 1
ATOM 7237 N N . TYR B 1 153 ? -30.906 7.82 1.486 1 27.44 153 TYR B N 1
ATOM 7238 C CA . TYR B 1 153 ? -29.797 7.102 2.104 1 27.44 153 TYR B CA 1
ATOM 7239 C C . TYR B 1 153 ? -30.125 6.723 3.543 1 27.44 153 TYR B C 1
ATOM 7241 O O . TYR B 1 153 ? -29.734 5.652 4.016 1 27.44 153 TYR B O 1
ATOM 7249 N N . SER B 1 154 ? -30.875 7.512 4.266 1 28.44 154 SER B N 1
ATOM 7250 C CA . SER B 1 154 ? -31.344 7.102 5.586 1 28.44 154 SER B CA 1
ATOM 7251 C C . SER B 1 154 ? -32.344 5.949 5.488 1 28.44 154 SER B C 1
ATOM 7253 O O . SER B 1 154 ? -32.344 5.055 6.34 1 28.44 154 SER B O 1
ATOM 7255 N N . CYS B 1 155 ? -33.25 6 4.574 1 28.12 155 CYS B N 1
ATOM 7256 C CA . CYS B 1 155 ? -34.188 4.898 4.438 1 28.12 155 CYS B CA 1
ATOM 7257 C C . CYS B 1 155 ? -33.531 3.66 3.867 1 28.12 155 CYS B C 1
ATOM 7259 O O . CYS B 1 155 ? -33.812 2.539 4.277 1 28.12 155 CYS B O 1
ATOM 7261 N N . GLU B 1 156 ? -32.656 3.787 2.916 1 28.61 156 GLU B N 1
ATOM 7262 C CA . GLU B 1 156 ? -31.969 2.592 2.449 1 28.61 156 GLU B CA 1
ATOM 7263 C C . GLU B 1 156 ? -30.969 2.092 3.49 1 28.61 156 GLU B C 1
ATOM 7265 O O . GLU B 1 156 ? -30.828 0.884 3.689 1 28.61 156 GLU B O 1
ATOM 7270 N N . LYS B 1 157 ? -30.266 2.91 4.289 1 29.03 157 LYS B N 1
ATOM 7271 C CA . LYS B 1 157 ? -29.516 2.41 5.434 1 29.03 157 LYS B CA 1
ATOM 7272 C C . LYS B 1 157 ? -30.438 1.768 6.461 1 29.03 157 LYS B C 1
ATOM 7274 O O . LYS B 1 157 ? -30.062 0.791 7.117 1 29.03 157 LYS B O 1
ATOM 7279 N N . TYR B 1 158 ? -31.609 2.229 6.688 1 26.36 158 TYR B N 1
ATOM 7280 C CA . TYR B 1 158 ? -32.5 1.541 7.602 1 26.36 158 TYR B CA 1
ATOM 7281 C C . TYR B 1 158 ? -32.969 0.216 7.012 1 26.36 158 TYR B C 1
ATOM 7283 O O . TYR B 1 158 ? -33.188 -0.761 7.742 1 26.36 158 TYR B O 1
ATOM 7291 N N . ARG B 1 159 ? -33.219 0.205 5.684 1 27.41 159 ARG B N 1
ATOM 7292 C CA . ARG B 1 159 ? -33.625 -1.1 5.16 1 27.41 159 ARG B CA 1
ATOM 7293 C C . ARG B 1 159 ? -32.469 -2.1 5.273 1 27.41 159 ARG B C 1
ATOM 7295 O O . ARG B 1 159 ? -32.688 -3.266 5.605 1 27.41 159 ARG B O 1
ATOM 7302 N N . GLU B 1 160 ? -31.312 -1.718 4.766 1 27.61 160 GLU B N 1
ATOM 7303 C CA . GLU B 1 160 ? -30.266 -2.729 4.926 1 27.61 160 GLU B CA 1
ATOM 7304 C C . GLU B 1 160 ? -29.984 -2.998 6.398 1 27.61 160 GLU B C 1
ATOM 7306 O O . GLU B 1 160 ? -29.578 -4.102 6.77 1 27.61 160 GLU B O 1
ATOM 7311 N N . SER B 1 161 ? -30.172 -2.041 7.25 1 26.41 161 SER B N 1
ATOM 7312 C CA . SER B 1 161 ? -30.031 -2.463 8.641 1 26.41 161 SER B CA 1
ATOM 7313 C C . SER B 1 161 ? -31.188 -3.377 9.055 1 26.41 161 SER B C 1
ATOM 7315 O O . SER B 1 161 ? -30.984 -4.312 9.828 1 26.41 161 SER B O 1
ATOM 7317 N N . ASN B 1 162 ? -32.344 -3.092 8.586 1 26.22 162 ASN B N 1
ATOM 7318 C CA . ASN B 1 162 ? -33.438 -3.881 9.164 1 26.22 162 ASN B CA 1
ATOM 7319 C C . ASN B 1 162 ? -33.594 -5.23 8.469 1 26.22 162 ASN B C 1
ATOM 7321 O O . ASN B 1 162 ? -34.094 -6.191 9.062 1 26.22 162 ASN B O 1
ATOM 7325 N N . GLU B 1 163 ? -33.594 -5.242 7.172 1 27.77 163 GLU B N 1
ATOM 7326 C CA . GLU B 1 163 ? -33.844 -6.582 6.664 1 27.77 163 GLU B CA 1
ATOM 7327 C C . GLU B 1 163 ? -32.719 -7.547 7.031 1 27.77 163 GLU B C 1
ATOM 7329 O O . GLU B 1 163 ? -32.938 -8.758 7.102 1 27.77 163 GLU B O 1
ATOM 7334 N N . ASN B 1 164 ? -31.562 -7.117 7.094 1 23.69 164 ASN B N 1
ATOM 7335 C CA . ASN B 1 164 ? -30.703 -8.148 7.656 1 23.69 164 ASN B CA 1
ATOM 7336 C C . ASN B 1 164 ? -31.047 -8.445 9.109 1 23.69 164 ASN B C 1
ATOM 7338 O O . ASN B 1 164 ? -30.438 -9.297 9.742 1 23.69 164 ASN B O 1
ATOM 7342 N N . VAL B 1 165 ? -31.891 -7.641 9.695 1 25.75 165 VAL B N 1
ATOM 7343 C CA . VAL B 1 165 ? -32.312 -8.109 11.008 1 25.75 165 VAL B CA 1
ATOM 7344 C C . VAL B 1 165 ? -33.25 -9.312 10.859 1 25.75 165 VAL B C 1
ATOM 7346 O O . VAL B 1 165 ? -33.125 -10.281 11.609 1 25.75 165 VAL B O 1
ATOM 7349 N N . GLU B 1 166 ? -34.156 -9.242 9.898 1 24.84 166 GLU B N 1
ATOM 7350 C CA . GLU B 1 166 ? -35.156 -10.305 9.977 1 24.84 166 GLU B CA 1
ATOM 7351 C C . GLU B 1 166 ? -34.594 -11.633 9.477 1 24.84 166 GLU B C 1
ATOM 7353 O O . GLU B 1 166 ? -34.875 -12.688 10.039 1 24.84 166 GLU B O 1
ATOM 7358 N N . LEU B 1 167 ? -34.125 -11.648 8.258 1 23.89 167 LEU B N 1
ATOM 7359 C CA . LEU B 1 167 ? -33.719 -13 7.883 1 23.89 167 LEU B CA 1
ATOM 7360 C C . LEU B 1 167 ? -32.594 -13.508 8.812 1 23.89 167 LEU B C 1
ATOM 7362 O O . LEU B 1 167 ? -32.25 -14.688 8.75 1 23.89 167 LEU B O 1
ATOM 7366 N N . MET B 1 168 ? -31.891 -12.656 9.531 1 21.75 168 MET B N 1
ATOM 7367 C CA . MET B 1 168 ? -31.281 -13.297 10.695 1 21.75 168 MET B CA 1
ATOM 7368 C C . MET B 1 168 ? -32.344 -13.969 11.555 1 21.75 168 MET B C 1
ATOM 7370 O O . MET B 1 168 ? -32.031 -14.789 12.422 1 21.75 168 MET B O 1
ATOM 7374 N N . LEU B 1 169 ? -33.625 -13.5 11.43 1 21.73 169 LEU B N 1
ATOM 7375 C CA . LEU B 1 169 ? -34.562 -14.023 12.422 1 21.73 169 LEU B CA 1
ATOM 7376 C C . LEU B 1 169 ? -34.906 -15.477 12.109 1 21.73 169 LEU B C 1
ATOM 7378 O O . LEU B 1 169 ? -35.188 -16.266 13.023 1 21.73 169 LEU B O 1
ATOM 7382 N N . SER B 1 170 ? -35.5 -15.781 10.898 1 20.7 170 SER B N 1
ATOM 7383 C CA . SER B 1 170 ? -36.219 -17.047 10.891 1 20.7 170 SER B CA 1
ATOM 7384 C C . SER B 1 170 ? -35.281 -18.234 11.078 1 20.7 170 SER B C 1
ATOM 7386 O O . SER B 1 170 ? -35.719 -19.375 11.195 1 20.7 170 SER B O 1
ATOM 7388 N N . GLN B 1 171 ? -34.25 -18.391 10.422 1 20.56 171 GLN B N 1
ATOM 7389 C CA . GLN B 1 171 ? -33.844 -19.75 10.805 1 20.56 171 GLN B CA 1
ATOM 7390 C C . GLN B 1 171 ? -33.906 -19.922 12.32 1 20.56 171 GLN B C 1
ATOM 7392 O O . GLN B 1 171 ? -33.719 -18.953 13.062 1 20.56 171 GLN B O 1
ATOM 7397 N N . GLY B 1 172 ? -34.406 -21.281 12.805 1 18.78 172 GLY B N 1
ATOM 7398 C CA . GLY B 1 172 ? -34.844 -21.797 14.078 1 18.78 172 GLY B CA 1
ATOM 7399 C C . GLY B 1 172 ? -34.188 -21.125 15.266 1 18.78 172 GLY B C 1
ATOM 7400 O O . GLY B 1 172 ? -33.094 -20.578 15.141 1 18.78 172 GLY B O 1
ATOM 7401 N N . SER B 1 173 ? -35.094 -20.719 16.188 1 19.11 173 SER B N 1
ATOM 7402 C CA . SER B 1 173 ? -35.281 -20.453 17.609 1 19.11 173 SER B CA 1
ATOM 7403 C C . SER B 1 173 ? -34.375 -21.344 18.453 1 19.11 173 SER B C 1
ATOM 7405 O O . SER B 1 173 ? -34.5 -21.375 19.688 1 19.11 173 SER B O 1
ATOM 7407 N N . SER B 1 174 ? -33.812 -22.484 17.953 1 18.39 174 SER B N 1
ATOM 7408 C CA . SER B 1 174 ? -33.406 -23.219 19.141 1 18.39 174 SER B CA 1
ATOM 7409 C C . SER B 1 174 ? -32.719 -22.281 20.141 1 18.39 174 SER B C 1
ATOM 7411 O O . SER B 1 174 ? -31.672 -21.688 19.812 1 18.39 174 SER B O 1
ATOM 7413 N N . LEU B 1 175 ? -33.656 -21.609 20.969 1 18.08 175 LEU B N 1
ATOM 7414 C CA . LEU B 1 175 ? -33.625 -21.156 22.359 1 18.08 175 LEU B CA 1
ATOM 7415 C C . LEU B 1 175 ? -32.75 -22.062 23.219 1 18.08 175 LEU B C 1
ATOM 7417 O O . LEU B 1 175 ? -33.094 -23.203 23.516 1 18.08 175 LEU B O 1
ATOM 7421 N N . SER B 1 176 ? -31.578 -22.531 22.828 1 18.28 176 SER B N 1
ATOM 7422 C CA . SER B 1 176 ? -31.062 -23.172 24.031 1 18.28 176 SER B CA 1
ATOM 7423 C C . SER B 1 176 ? -31.438 -22.375 25.281 1 18.28 176 SER B C 1
ATOM 7425 O O . SER B 1 176 ? -31.469 -21.156 25.266 1 18.28 176 SER B O 1
ATOM 7427 N N . THR B 1 177 ? -32.406 -22.875 26.078 1 18.52 177 THR B N 1
ATOM 7428 C CA . THR B 1 177 ? -32.781 -22.922 27.5 1 18.52 177 THR B CA 1
ATOM 7429 C C . THR B 1 177 ? -31.625 -22.422 28.359 1 18.52 177 THR B C 1
ATOM 7431 O O . THR B 1 177 ? -30.484 -22.828 28.172 1 18.52 177 THR B O 1
ATOM 7434 N N . SER B 1 178 ? -31.984 -21.297 28.906 1 18.17 178 SER B N 1
ATOM 7435 C CA . SER B 1 178 ? -31.297 -20.578 29.969 1 18.17 178 SER B CA 1
ATOM 7436 C C . SER B 1 178 ? -30.891 -21.516 31.109 1 18.17 178 SER B C 1
ATOM 7438 O O . SER B 1 178 ? -30.531 -21.062 32.188 1 18.17 178 SER B O 1
ATOM 7440 N N . SER B 1 179 ? -30.922 -22.844 30.938 1 19.19 179 SER B N 1
ATOM 7441 C CA . SER B 1 179 ? -30.734 -23.375 32.281 1 19.19 179 SER B CA 1
ATOM 7442 C C . SER B 1 179 ? -29.766 -22.516 33.094 1 19.19 179 SER B C 1
ATOM 7444 O O . SER B 1 179 ? -28.75 -22.062 32.562 1 19.19 179 SER B O 1
ATOM 7446 N N . GLY B 1 180 ? -30.406 -21.75 34.125 1 19.44 180 GLY B N 1
ATOM 7447 C CA . GLY B 1 180 ? -30.047 -21.078 35.344 1 19.44 180 GLY B CA 1
ATOM 7448 C C . GLY B 1 180 ? -28.828 -21.672 36.031 1 19.44 180 GLY B C 1
ATOM 7449 O O . GLY B 1 180 ? -28.844 -21.891 37.25 1 19.44 180 GLY B O 1
ATOM 7450 N N . GLU B 1 181 ? -28.109 -22.469 35.438 1 19.67 181 GLU B N 1
ATOM 7451 C CA . GLU B 1 181 ? -27.281 -23.125 36.438 1 19.67 181 GLU B CA 1
ATOM 7452 C C . GLU B 1 181 ? -26.641 -22.094 37.375 1 19.67 181 GLU B C 1
ATOM 7454 O O . GLU B 1 181 ? -26.031 -21.125 36.938 1 19.67 181 GLU B O 1
ATOM 7459 N N . ILE B 1 182 ? -27.359 -21.859 38.469 1 19.48 182 ILE B N 1
ATOM 7460 C CA . ILE B 1 182 ? -26.906 -21.453 39.812 1 19.48 182 ILE B CA 1
ATOM 7461 C C . ILE B 1 182 ? -25.422 -21.781 39.969 1 19.48 182 ILE B C 1
ATOM 7463 O O . ILE B 1 182 ? -25.016 -22.922 39.781 1 19.48 182 ILE B O 1
ATOM 7467 N N . PHE B 1 183 ? -24.703 -20.828 39.5 1 19.55 183 PHE B N 1
ATOM 7468 C CA . PHE B 1 183 ? -23.453 -20.969 40.25 1 19.55 183 PHE B CA 1
ATOM 7469 C C . PHE B 1 183 ? -23.75 -21.25 41.719 1 19.55 183 PHE B C 1
ATOM 7471 O O . PHE B 1 183 ? -24.188 -20.359 42.438 1 19.55 183 PHE B O 1
ATOM 7478 N N . ILE B 1 184 ? -24.719 -22.188 41.906 1 21.11 184 ILE B N 1
ATOM 7479 C CA . ILE B 1 184 ? -24.688 -22.703 43.281 1 21.11 184 ILE B CA 1
ATOM 7480 C C . ILE B 1 184 ? -23.234 -22.766 43.781 1 21.11 184 ILE B C 1
ATOM 7482 O O . ILE B 1 184 ? -22.344 -23.188 43.031 1 21.11 184 ILE B O 1
ATOM 7486 N N . PRO B 1 185 ? -23.172 -21.969 44.969 1 22.8 185 PRO B N 1
ATOM 7487 C CA . PRO B 1 185 ? -22.062 -22.281 45.875 1 22.8 185 PRO B CA 1
ATOM 7488 C C . PRO B 1 185 ? -21.797 -23.781 46 1 22.8 185 PRO B C 1
ATOM 7490 O O . PRO B 1 185 ? -22.609 -24.516 46.531 1 22.8 185 PRO B O 1
ATOM 7493 N N . TYR B 1 186 ? -22.016 -24.469 44.844 1 22.38 186 TYR B N 1
ATOM 7494 C CA . TYR B 1 186 ? -21.828 -25.875 45.219 1 22.38 186 TYR B CA 1
ATOM 7495 C C . TYR B 1 186 ? -20.812 -26.031 46.312 1 22.38 186 TYR B C 1
ATOM 7497 O O . TYR B 1 186 ? -19.656 -25.625 46.188 1 22.38 186 TYR B O 1
ATOM 7505 N N . ASN B 1 187 ? -21.406 -26 47.531 1 22.05 187 ASN B N 1
ATOM 7506 C CA . ASN B 1 187 ? -20.906 -26.5 48.812 1 22.05 187 ASN B CA 1
ATOM 7507 C C . ASN B 1 187 ? -20.219 -27.844 48.688 1 22.05 187 ASN B C 1
ATOM 7509 O O . ASN B 1 187 ? -20.703 -28.859 49.219 1 22.05 187 ASN B O 1
ATOM 7513 N N . ALA B 1 188 ? -20.25 -28.562 47.438 1 26.75 188 ALA B N 1
ATOM 7514 C CA . ALA B 1 188 ? -19.594 -29.797 47.844 1 26.75 188 ALA B CA 1
ATOM 7515 C C . ALA B 1 188 ? -18.422 -29.5 48.812 1 26.75 188 ALA B C 1
ATOM 7517 O O . ALA B 1 188 ? -17.875 -28.406 48.781 1 26.75 188 ALA B O 1
ATOM 7518 N N . GLY B 1 189 ? -18.422 -30.109 49.75 1 24.19 189 GLY B N 1
ATOM 7519 C CA . GLY B 1 189 ? -17.344 -29.938 50.719 1 24.19 189 GLY B CA 1
ATOM 7520 C C . GLY B 1 189 ? -16.062 -29.406 50.094 1 24.19 189 GLY B C 1
ATOM 7521 O O . GLY B 1 189 ? -15.938 -29.375 48.875 1 24.19 189 GLY B O 1
ATOM 7522 N N . PRO B 1 190 ? -15.266 -28.625 50.75 1 27.28 190 PRO B N 1
ATOM 7523 C CA . PRO B 1 190 ? -13.906 -28.094 50.594 1 27.28 190 PRO B CA 1
ATOM 7524 C C . PRO B 1 190 ? -13.008 -29 49.75 1 27.28 190 PRO B C 1
ATOM 7526 O O . PRO B 1 190 ? -11.789 -28.859 49.781 1 27.28 190 PRO B O 1
ATOM 7529 N N . SER B 1 191 ? -13.594 -29.859 48.844 1 27.39 191 SER B N 1
ATOM 7530 C CA . SER B 1 191 ? -12.648 -30.922 48.531 1 27.39 191 SER B CA 1
ATOM 7531 C C . SER B 1 191 ? -11.344 -30.359 47.969 1 27.39 191 SER B C 1
ATOM 7533 O O . SER B 1 191 ? -11.344 -29.328 47.312 1 27.39 191 SER B O 1
ATOM 7535 N N . GLN B 1 192 ? -10.117 -30.703 48.375 1 27.38 192 GLN B N 1
ATOM 7536 C CA . GLN B 1 192 ? -8.734 -30.234 48.281 1 27.38 192 GLN B CA 1
ATOM 7537 C C . GLN B 1 192 ? -8.297 -30.094 46.812 1 27.38 192 GLN B C 1
ATOM 7539 O O . GLN B 1 192 ? -8.031 -31.094 46.156 1 27.38 192 GLN B O 1
ATOM 7544 N N . SER B 1 193 ? -9.016 -29.625 45.938 1 31.48 193 SER B N 1
ATOM 7545 C CA . SER B 1 193 ? -9.016 -29.734 44.469 1 31.48 193 SER B CA 1
ATOM 7546 C C . SER B 1 193 ? -7.625 -29.5 43.906 1 31.48 193 SER B C 1
ATOM 7548 O O . SER B 1 193 ? -6.949 -28.547 44.25 1 31.48 193 SER B O 1
ATOM 7550 N N . ASN B 1 194 ? -6.891 -30.406 43.312 1 30.39 194 ASN B N 1
ATOM 7551 C CA . ASN B 1 194 ? -5.461 -30.375 43.031 1 30.39 194 ASN B CA 1
ATOM 7552 C C . ASN B 1 194 ? -5.078 -29.172 42.156 1 30.39 194 ASN B C 1
ATOM 7554 O O . ASN B 1 194 ? -5.793 -28.828 41.219 1 30.39 194 ASN B O 1
ATOM 7558 N N . LYS B 1 195 ? -4.371 -28.109 42.438 1 33.78 195 LYS B N 1
ATOM 7559 C CA . LYS B 1 195 ? -3.766 -26.859 42 1 33.78 195 LYS B CA 1
ATOM 7560 C C . LYS B 1 195 ? -3.398 -26.906 40.531 1 33.78 195 LYS B C 1
ATOM 7562 O O . LYS B 1 195 ? -2.41 -27.531 40.156 1 33.78 195 LYS B O 1
ATOM 7567 N N . SER B 1 196 ? -4.266 -27.078 39.5 1 36.47 196 SER B N 1
ATOM 7568 C CA . SER B 1 196 ? -4.199 -27.281 38.062 1 36.47 196 SER B CA 1
ATOM 7569 C C . SER B 1 196 ? -3.174 -26.359 37.406 1 36.47 196 SER B C 1
ATOM 7571 O O . SER B 1 196 ? -2.963 -25.234 37.875 1 36.47 196 SER B O 1
ATOM 7573 N N . ARG B 1 197 ? -2.258 -26.656 36.5 1 46.16 197 ARG B N 1
ATOM 7574 C CA . ARG B 1 197 ? -1.11 -25.953 35.938 1 46.16 197 ARG B CA 1
ATOM 7575 C C . ARG B 1 197 ? -1.532 -24.625 35.312 1 46.16 197 ARG B C 1
ATOM 7577 O O . ARG B 1 197 ? -2.359 -24.594 34.406 1 46.16 197 ARG B O 1
ATOM 7584 N N . GLY B 1 198 ? -1.854 -23.438 35.812 1 55.81 198 GLY B N 1
ATOM 7585 C CA . GLY B 1 198 ? -2.346 -22.094 35.594 1 55.81 198 GLY B CA 1
ATOM 7586 C C . GLY B 1 198 ? -1.798 -21.453 34.344 1 55.81 198 GLY B C 1
ATOM 7587 O O . GLY B 1 198 ? -0.599 -21.531 34.062 1 55.81 198 GLY B O 1
ATOM 7588 N N . SER B 1 199 ? -2.744 -21.062 33.188 1 81.94 199 SER B N 1
ATOM 7589 C CA . SER B 1 199 ? -2.34 -20.375 31.969 1 81.94 199 SER B CA 1
ATOM 7590 C C . SER B 1 199 ? -2.125 -18.891 32.219 1 81.94 199 SER B C 1
ATOM 7592 O O . SER B 1 199 ? -2.787 -18.297 33.062 1 81.94 199 SER B O 1
ATOM 7594 N N . TYR B 1 200 ? -1.111 -18.281 31.812 1 90.12 200 TYR B N 1
ATOM 7595 C CA . TYR B 1 200 ? -0.725 -16.875 31.984 1 90.12 200 TYR B CA 1
ATOM 7596 C C . TYR B 1 200 ? -1.072 -16.062 30.75 1 90.12 200 TYR B C 1
ATOM 7598 O O . TYR B 1 200 ? -0.842 -16.5 29.625 1 90.12 200 TYR B O 1
ATOM 7606 N N . ASN B 1 201 ? -1.709 -14.852 31.031 1 91.06 201 ASN B N 1
ATOM 7607 C CA . ASN B 1 201 ? -1.978 -13.898 29.953 1 91.06 201 ASN B CA 1
ATOM 7608 C C . ASN B 1 201 ? -0.869 -12.859 29.844 1 91.06 201 ASN B C 1
ATOM 7610 O O . ASN B 1 201 ? -0.596 -12.125 30.797 1 91.06 201 ASN B O 1
ATOM 7614 N N . ILE B 1 202 ? -0.318 -12.727 28.734 1 92.12 202 ILE B N 1
ATOM 7615 C CA . ILE B 1 202 ? 0.81 -11.82 28.578 1 92.12 202 ILE B CA 1
ATOM 7616 C C . ILE B 1 202 ? 0.354 -10.562 27.828 1 92.12 202 ILE B C 1
ATOM 7618 O O . ILE B 1 202 ? 1.141 -9.633 27.625 1 92.12 202 ILE B O 1
ATOM 7622 N N . PHE B 1 203 ? -0.862 -10.492 27.406 1 93.5 203 PHE B N 1
ATOM 7623 C CA . PHE B 1 203 ? -1.332 -9.383 26.578 1 93.5 203 PHE B CA 1
ATOM 7624 C C . PHE B 1 203 ? -1.92 -8.273 27.438 1 93.5 203 PHE B C 1
ATOM 7626 O O . PHE B 1 203 ? -3.141 -8.148 27.562 1 93.5 203 PHE B O 1
ATOM 7633 N N . SER B 1 204 ? -1.013 -7.512 27.938 1 92.5 204 SER B N 1
ATOM 7634 C CA . SER B 1 204 ? -1.361 -6.32 28.703 1 92.5 204 SER B CA 1
ATOM 7635 C C . SER B 1 204 ? -1.801 -5.184 27.781 1 92.5 204 SER B C 1
ATOM 7637 O O . SER B 1 204 ? -1.729 -5.305 26.562 1 92.5 204 SER B O 1
ATOM 7639 N N . GLU B 1 205 ? -2.215 -4.125 28.344 1 91 205 GLU B N 1
ATOM 7640 C CA . GLU B 1 205 ? -2.631 -2.943 27.594 1 91 205 GLU B CA 1
ATOM 7641 C C . GLU B 1 205 ? -1.498 -2.414 26.719 1 91 205 GLU B C 1
ATOM 7643 O O . GLU B 1 205 ? -1.717 -2.057 25.562 1 91 205 GLU B O 1
ATOM 7648 N N . ARG B 1 206 ? -0.391 -2.391 27.281 1 92.44 206 ARG B N 1
ATOM 7649 C CA . ARG B 1 206 ? 0.767 -1.882 26.562 1 92.44 206 ARG B CA 1
ATOM 7650 C C . ARG B 1 206 ? 1.093 -2.766 25.359 1 92.44 206 ARG B C 1
ATOM 7652 O O . ARG B 1 206 ? 1.414 -2.262 24.281 1 92.44 206 ARG B O 1
ATOM 7659 N N . VAL B 1 207 ? 1.021 -4.07 25.547 1 95.06 207 VAL B N 1
ATOM 7660 C CA . VAL B 1 207 ? 1.329 -5.008 24.469 1 95.06 207 VAL B CA 1
ATOM 7661 C C . VAL B 1 207 ? 0.327 -4.836 23.328 1 95.06 207 VAL B C 1
ATOM 7663 O O . VAL B 1 207 ? 0.715 -4.75 22.156 1 95.06 207 VAL B O 1
ATOM 7666 N N . VAL B 1 208 ? -0.888 -4.738 23.672 1 92.88 208 VAL B N 1
ATOM 7667 C CA . VAL B 1 208 ? -1.944 -4.617 22.672 1 92.88 208 VAL B CA 1
ATOM 7668 C C . VAL B 1 208 ? -1.806 -3.287 21.938 1 92.88 208 VAL B C 1
ATOM 7670 O O . VAL B 1 208 ? -1.938 -3.236 20.703 1 92.88 208 VAL B O 1
ATOM 7673 N N . ALA B 1 209 ? -1.554 -2.246 22.609 1 92.88 209 ALA B N 1
ATOM 7674 C CA . ALA B 1 209 ? -1.354 -0.937 22 1 92.88 209 ALA B CA 1
ATOM 7675 C C . ALA B 1 209 ? -0.155 -0.952 21.062 1 92.88 209 ALA B C 1
ATOM 7677 O O . ALA B 1 209 ? -0.172 -0.298 20.016 1 92.88 209 ALA B O 1
ATOM 7678 N N . THR B 1 210 ? 0.853 -1.668 21.5 1 94.31 210 THR B N 1
ATOM 7679 C CA . THR B 1 210 ? 2.045 -1.768 20.656 1 94.31 210 THR B CA 1
ATOM 7680 C C . THR B 1 210 ? 1.747 -2.547 19.391 1 94.31 210 THR B C 1
ATOM 7682 O O . THR B 1 210 ? 2.248 -2.205 18.312 1 94.31 210 THR B O 1
ATOM 7685 N N . PHE B 1 211 ? 0.956 -3.611 19.531 1 93.5 211 PHE B N 1
ATOM 7686 C CA . PHE B 1 211 ? 0.544 -4.363 18.359 1 93.5 211 PHE B CA 1
ATOM 7687 C C . PHE B 1 211 ? -0.162 -3.455 17.359 1 93.5 211 PHE B C 1
ATOM 7689 O O . PHE B 1 211 ? 0.109 -3.516 16.156 1 93.5 211 PHE B O 1
ATOM 7696 N N . ASP B 1 212 ? -1.003 -2.664 17.812 1 90.44 212 ASP B N 1
ATOM 7697 C CA . ASP B 1 212 ? -1.77 -1.776 16.938 1 90.44 212 ASP B CA 1
ATOM 7698 C C . ASP B 1 212 ? -0.875 -0.705 16.328 1 90.44 212 ASP B C 1
ATOM 7700 O O . ASP B 1 212 ? -0.981 -0.412 15.125 1 90.44 212 ASP B O 1
ATOM 7704 N N . ARG B 1 213 ? -0.017 -0.127 17.141 1 91.25 213 ARG B N 1
ATOM 7705 C CA . ARG B 1 213 ? 0.904 0.889 16.641 1 91.25 213 ARG B CA 1
ATOM 7706 C C . ARG B 1 213 ? 1.757 0.343 15.508 1 91.25 213 ARG B C 1
ATOM 7708 O O . ARG B 1 213 ? 1.987 1.034 14.508 1 91.25 213 ARG B O 1
ATOM 7715 N N . CYS B 1 214 ? 2.191 -0.88 15.773 1 91.19 214 CYS B N 1
ATOM 7716 C CA . CYS B 1 214 ? 3.111 -1.493 14.82 1 91.19 214 CYS B CA 1
ATOM 7717 C C . CYS B 1 214 ? 2.35 -2.209 13.711 1 91.19 214 CYS B C 1
ATOM 7719 O O . CYS B 1 214 ? 2.945 -2.922 12.906 1 91.19 214 CYS B O 1
ATOM 7721 N N . LYS B 1 215 ? 1.08 -2.131 13.672 1 88.31 215 LYS B N 1
ATOM 7722 C CA . LYS B 1 215 ? 0.229 -2.707 12.641 1 88.31 215 LYS B CA 1
ATOM 7723 C C . LYS B 1 215 ? 0.417 -4.219 12.547 1 88.31 215 LYS B C 1
ATOM 7725 O O . LYS B 1 215 ? 0.596 -4.766 11.461 1 88.31 215 LYS B O 1
ATOM 7730 N N . ILE B 1 216 ? 0.433 -4.84 13.648 1 91.25 216 ILE B N 1
ATOM 7731 C CA . ILE B 1 216 ? 0.622 -6.285 13.711 1 91.25 216 ILE B CA 1
ATOM 7732 C C . ILE B 1 216 ? -0.734 -6.988 13.656 1 91.25 216 ILE B C 1
ATOM 7734 O O . ILE B 1 216 ? -1.635 -6.672 14.438 1 91.25 216 ILE B O 1
ATOM 7738 N N . SER B 1 217 ? -0.894 -7.918 12.703 1 88.69 217 SER B N 1
ATOM 7739 C CA . SER B 1 217 ? -2.111 -8.719 12.633 1 88.69 217 SER B CA 1
ATOM 7740 C C . SER B 1 217 ? -2.191 -9.711 13.781 1 88.69 217 SER B C 1
ATOM 7742 O O . SER B 1 217 ? -1.199 -9.945 14.477 1 88.69 217 SER B O 1
ATOM 7744 N N . ASP B 1 218 ? -3.387 -10.266 13.977 1 89.62 218 ASP B N 1
ATOM 7745 C CA . ASP B 1 218 ? -3.555 -11.25 15.039 1 89.62 218 ASP B CA 1
ATOM 7746 C C . ASP B 1 218 ? -2.686 -12.484 14.789 1 89.62 218 ASP B C 1
ATOM 7748 O O . ASP B 1 218 ? -2.113 -13.047 15.727 1 89.62 218 ASP B O 1
ATOM 7752 N N . ARG B 1 219 ? -2.598 -12.883 13.555 1 89.31 219 ARG B N 1
ATOM 7753 C CA . ARG B 1 219 ? -1.767 -14.031 13.203 1 89.31 219 ARG B CA 1
ATOM 7754 C C . ARG B 1 219 ? -0.293 -13.742 13.477 1 89.31 219 ARG B C 1
ATOM 7756 O O . ARG B 1 219 ? 0.412 -14.57 14.047 1 89.31 219 ARG B O 1
ATOM 7763 N N . ASP B 1 220 ? 0.115 -12.602 13.039 1 92.38 220 ASP B N 1
ATOM 7764 C CA . ASP B 1 220 ? 1.51 -12.219 13.234 1 92.38 220 ASP B CA 1
ATOM 7765 C C . ASP B 1 220 ? 1.833 -12.062 14.719 1 92.38 220 ASP B C 1
ATOM 7767 O O . ASP B 1 220 ? 2.955 -12.344 15.148 1 92.38 220 ASP B O 1
ATOM 7771 N N . ALA B 1 221 ? 0.834 -11.609 15.438 1 94.38 221 ALA B N 1
ATOM 7772 C CA . ALA B 1 221 ? 1.021 -11.477 16.875 1 94.38 221 ALA B CA 1
ATOM 7773 C C . ALA B 1 221 ? 1.333 -12.82 17.516 1 94.38 221 ALA B C 1
ATOM 7775 O O . ALA B 1 221 ? 2.141 -12.898 18.453 1 94.38 221 ALA B O 1
ATOM 7776 N N . VAL B 1 222 ? 0.72 -13.844 17.047 1 94.25 222 VAL B N 1
ATOM 7777 C CA . VAL B 1 222 ? 0.973 -15.188 17.562 1 94.25 222 VAL B CA 1
ATOM 7778 C C . VAL B 1 222 ? 2.416 -15.594 17.266 1 94.25 222 VAL B C 1
ATOM 7780 O O . VAL B 1 222 ? 3.143 -16.016 18.172 1 94.25 222 VAL B O 1
ATOM 7783 N N . PHE B 1 223 ? 2.846 -15.422 16.047 1 94.69 223 PHE B N 1
ATOM 7784 C CA . PHE B 1 223 ? 4.203 -15.781 15.656 1 94.69 223 PHE B CA 1
ATOM 7785 C C . PHE B 1 223 ? 5.23 -15.023 16.484 1 94.69 223 PHE B C 1
ATOM 7787 O O . PHE B 1 223 ? 6.195 -15.617 16.984 1 94.69 223 PHE B O 1
ATOM 7794 N N . LEU B 1 224 ? 4.965 -13.75 16.672 1 94.75 224 LEU B N 1
ATOM 7795 C CA . LEU B 1 224 ? 5.914 -12.891 17.359 1 94.75 224 LEU B CA 1
ATOM 7796 C C . LEU B 1 224 ? 6 -13.258 18.844 1 94.75 224 LEU B C 1
ATOM 7798 O O . LEU B 1 224 ? 7.098 -13.391 19.391 1 94.75 224 LEU B O 1
ATOM 7802 N N . SER B 1 225 ? 4.875 -13.43 19.453 1 94.94 225 SER B N 1
ATOM 7803 C CA . SER B 1 225 ? 4.84 -13.742 20.875 1 94.94 225 SER B CA 1
ATOM 7804 C C . SER B 1 225 ? 5.508 -15.086 21.172 1 94.94 225 SER B C 1
ATOM 7806 O O . SER B 1 225 ? 6.301 -15.203 22.109 1 94.94 225 SER B O 1
ATOM 7808 N N . ILE B 1 226 ? 5.254 -16.031 20.297 1 94.44 226 ILE B N 1
ATOM 7809 C CA . ILE B 1 226 ? 5.824 -17.359 20.5 1 94.44 226 ILE B CA 1
ATOM 7810 C C . ILE B 1 226 ? 7.336 -17.312 20.297 1 94.44 226 ILE B C 1
ATOM 7812 O O . ILE B 1 226 ? 8.102 -17.875 21.078 1 94.44 226 ILE B O 1
ATOM 7816 N N . ALA B 1 227 ? 7.758 -16.641 19.234 1 94.75 227 ALA B N 1
ATOM 7817 C CA . ALA B 1 227 ? 9.18 -16.578 18.906 1 94.75 227 ALA B CA 1
ATOM 7818 C C . ALA B 1 227 ? 9.969 -15.922 20.031 1 94.75 227 ALA B C 1
ATOM 7820 O O . ALA B 1 227 ? 11.016 -16.438 20.438 1 94.75 227 ALA B O 1
ATOM 7821 N N . ILE B 1 228 ? 9.445 -14.828 20.562 1 94.25 228 ILE B N 1
ATOM 7822 C CA . ILE B 1 228 ? 10.148 -14.109 21.625 1 94.25 228 ILE B CA 1
ATOM 7823 C C . ILE B 1 228 ? 10.141 -14.93 22.906 1 94.25 228 ILE B C 1
ATOM 7825 O O . ILE B 1 228 ? 11.18 -15.078 23.562 1 94.25 228 ILE B O 1
ATOM 7829 N N . CYS B 1 229 ? 9.031 -15.477 23.281 1 94 229 CYS B N 1
ATOM 7830 C CA . CYS B 1 229 ? 8.938 -16.281 24.5 1 94 229 CYS B CA 1
ATOM 7831 C C . CYS B 1 229 ? 9.828 -17.516 24.406 1 94 229 CYS B C 1
ATOM 7833 O O . CYS B 1 229 ? 10.477 -17.891 25.375 1 94 229 CYS B O 1
ATOM 7835 N N . GLN B 1 230 ? 9.812 -18.125 23.188 1 93.62 230 GLN B N 1
ATOM 7836 C CA . GLN B 1 230 ? 10.656 -19.297 23.016 1 93.62 230 GLN B CA 1
ATOM 7837 C C . GLN B 1 230 ? 12.133 -18.938 23.172 1 93.62 230 GLN B C 1
ATOM 7839 O O . GLN B 1 230 ? 12.898 -19.703 23.766 1 93.62 230 GLN B O 1
ATOM 7844 N N . SER B 1 231 ? 12.477 -17.844 22.641 1 93.75 231 SER B N 1
ATOM 7845 C CA . SER B 1 231 ? 13.859 -17.391 22.781 1 93.75 231 SER B CA 1
ATOM 7846 C C . SER B 1 231 ? 14.219 -17.172 24.25 1 93.75 231 SER B C 1
ATOM 7848 O O . SER B 1 231 ? 15.312 -17.516 24.688 1 93.75 231 SER B O 1
ATOM 7850 N N . LEU B 1 232 ? 13.336 -16.641 25.016 1 93 232 LEU B N 1
ATOM 7851 C CA . LEU B 1 232 ? 13.539 -16.391 26.438 1 93 232 LEU B CA 1
ATOM 7852 C C . LEU B 1 232 ? 13.633 -17.703 27.203 1 93 232 LEU B C 1
ATOM 7854 O O . LEU B 1 232 ? 14.383 -17.812 28.172 1 93 232 LEU B O 1
ATOM 7858 N N . ILE B 1 233 ? 12.914 -18.688 26.766 1 91.62 233 ILE B N 1
ATOM 7859 C CA . ILE B 1 233 ? 12.969 -20.016 27.375 1 91.62 233 ILE B CA 1
ATOM 7860 C C . ILE B 1 233 ? 14.312 -20.672 27.078 1 91.62 233 ILE B C 1
ATOM 7862 O O . ILE B 1 233 ? 14.938 -21.25 27.969 1 91.62 233 ILE B O 1
ATOM 7866 N N . ASP B 1 234 ? 14.734 -20.531 25.812 1 90.88 234 ASP B N 1
ATOM 7867 C CA . ASP B 1 234 ? 15.977 -21.156 25.359 1 90.88 234 ASP B CA 1
ATOM 7868 C C . ASP B 1 234 ? 17.172 -20.641 26.141 1 90.88 234 ASP B C 1
ATOM 7870 O O . ASP B 1 234 ? 18.141 -21.359 26.375 1 90.88 234 ASP B O 1
ATOM 7874 N N . ILE B 1 235 ? 17.125 -19.375 26.562 1 90.12 235 ILE B N 1
ATOM 7875 C CA . ILE B 1 235 ? 18.25 -18.797 27.297 1 90.12 235 ILE B CA 1
ATOM 7876 C C . ILE B 1 235 ? 17.984 -18.875 28.797 1 90.12 235 ILE B C 1
ATOM 7878 O O . ILE B 1 235 ? 18.672 -18.234 29.594 1 90.12 235 ILE B O 1
ATOM 7882 N N . ASN B 1 236 ? 16.922 -19.438 29.25 1 88.75 236 ASN B N 1
ATOM 7883 C CA . ASN B 1 236 ? 16.578 -19.766 30.625 1 88.75 236 ASN B CA 1
ATOM 7884 C C . ASN B 1 236 ? 16.203 -18.516 31.422 1 88.75 236 ASN B C 1
ATOM 7886 O O . ASN B 1 236 ? 16.594 -18.375 32.594 1 88.75 236 ASN B O 1
ATOM 7890 N N . LEU B 1 237 ? 15.531 -17.688 30.766 1 90.44 237 LEU B N 1
ATOM 7891 C CA . LEU B 1 237 ? 15.07 -16.5 31.469 1 90.44 237 LEU B CA 1
ATOM 7892 C C . LEU B 1 237 ? 13.586 -16.609 31.812 1 90.44 237 LEU B C 1
ATOM 7894 O O . LEU B 1 237 ? 13.109 -15.93 32.719 1 90.44 237 LEU B O 1
ATOM 7898 N N . LEU B 1 238 ? 12.938 -17.375 30.984 1 89.94 238 LEU B N 1
ATOM 7899 C CA . LEU B 1 238 ? 11.516 -17.609 31.219 1 89.94 238 LEU B CA 1
ATOM 7900 C C . LEU B 1 238 ? 11.305 -19 31.828 1 89.94 238 LEU B C 1
ATOM 7902 O O . LEU B 1 238 ? 11.719 -20 31.25 1 89.94 238 LEU B O 1
ATOM 7906 N N . ASN B 1 239 ? 10.648 -19.062 32.906 1 82.38 239 ASN B N 1
ATOM 7907 C CA . ASN B 1 239 ? 10.562 -20.297 33.688 1 82.38 239 ASN B CA 1
ATOM 7908 C C . ASN B 1 239 ? 9.297 -21.078 33.344 1 82.38 239 ASN B C 1
ATOM 7910 O O . ASN B 1 239 ? 8.875 -21.938 34.125 1 82.38 239 ASN B O 1
ATOM 7914 N N . VAL B 1 240 ? 8.648 -20.797 32.312 1 88.31 240 VAL B N 1
ATOM 7915 C CA . VAL B 1 240 ? 7.414 -21.484 31.953 1 88.31 240 VAL B CA 1
ATOM 7916 C C . VAL B 1 240 ? 7.504 -22.016 30.516 1 88.31 240 VAL B C 1
ATOM 7918 O O . VAL B 1 240 ? 8.352 -21.562 29.75 1 88.31 240 VAL B O 1
ATOM 7921 N N . SER B 1 241 ? 6.715 -22.969 30.312 1 88.12 241 SER B N 1
ATOM 7922 C CA . SER B 1 241 ? 6.629 -23.484 28.953 1 88.12 241 SER B CA 1
ATOM 7923 C C . SER B 1 241 ? 5.645 -22.672 28.109 1 88.12 241 SER B C 1
ATOM 7925 O O . SER B 1 241 ? 4.785 -21.969 28.656 1 88.12 241 SER B O 1
ATOM 7927 N N . ILE B 1 242 ? 5.766 -22.734 26.859 1 89.81 242 ILE B N 1
ATOM 7928 C CA . ILE B 1 242 ? 4.906 -21.984 25.953 1 89.81 242 ILE B CA 1
ATOM 7929 C C . ILE B 1 242 ? 3.459 -22.438 26.109 1 89.81 242 ILE B C 1
ATOM 7931 O O . ILE B 1 242 ? 2.531 -21.641 25.953 1 89.81 242 ILE B O 1
ATOM 7935 N N . ASP B 1 243 ? 3.303 -23.594 26.531 1 87.38 243 ASP B N 1
ATOM 7936 C CA . ASP B 1 243 ? 1.967 -24.172 26.672 1 87.38 243 ASP B CA 1
ATOM 7937 C C . ASP B 1 243 ? 1.196 -23.5 27.797 1 87.38 243 ASP B C 1
ATOM 7939 O O . ASP B 1 243 ? -0.035 -23.438 27.766 1 87.38 243 ASP B O 1
ATOM 7943 N N . SER B 1 244 ? 1.942 -22.953 28.719 1 89.44 244 SER B N 1
ATOM 7944 C CA . SER B 1 244 ? 1.316 -22.312 29.859 1 89.44 244 SER B CA 1
ATOM 7945 C C . SER B 1 244 ? 0.885 -20.875 29.516 1 89.44 244 SER B C 1
ATOM 7947 O O . SER B 1 244 ? 0.159 -20.25 30.297 1 89.44 244 SER B O 1
ATOM 7949 N N . LEU B 1 245 ? 1.302 -20.453 28.422 1 91.69 245 LEU B N 1
ATOM 7950 C CA . LEU B 1 245 ? 0.964 -19.094 28.016 1 91.69 245 LEU B CA 1
ATOM 7951 C C . LEU B 1 245 ? -0.262 -19.094 27.109 1 91.69 245 LEU B C 1
ATOM 7953 O O . LEU B 1 245 ? -0.42 -19.984 26.266 1 91.69 245 LEU B O 1
ATOM 7957 N N . ILE B 1 246 ? -1.129 -18.141 27.281 1 91.94 246 ILE B N 1
ATOM 7958 C CA . ILE B 1 246 ? -2.311 -18 26.438 1 91.94 246 ILE B CA 1
ATOM 7959 C C . ILE B 1 246 ? -1.939 -17.266 25.156 1 91.94 246 ILE B C 1
ATOM 7961 O O . ILE B 1 246 ? -2.049 -16.031 25.094 1 91.94 246 ILE B O 1
ATOM 7965 N N . ILE B 1 247 ? -1.532 -18.031 24.203 1 92.19 247 ILE B N 1
ATOM 7966 C CA . ILE B 1 247 ? -1.147 -17.422 22.922 1 92.19 247 ILE B CA 1
ATOM 7967 C C . ILE B 1 247 ? -1.901 -18.109 21.781 1 92.19 247 ILE B C 1
ATOM 7969 O O . ILE B 1 247 ? -1.454 -19.141 21.266 1 92.19 247 ILE B O 1
ATOM 7973 N N . ASN B 1 248 ? -2.99 -17.547 21.453 1 91.31 248 ASN B N 1
ATOM 7974 C CA . ASN B 1 248 ? -3.754 -17.984 20.297 1 91.31 248 ASN B CA 1
ATOM 7975 C C . ASN B 1 248 ? -4.484 -16.812 19.641 1 91.31 248 ASN B C 1
ATOM 7977 O O . ASN B 1 248 ? -4.691 -15.781 20.266 1 91.31 248 ASN B O 1
ATOM 7981 N N . ARG B 1 249 ? -4.855 -17.016 18.453 1 90.62 249 ARG B N 1
ATOM 7982 C CA . ARG B 1 249 ? -5.402 -15.938 17.641 1 90.62 249 ARG B CA 1
ATOM 7983 C C . ARG B 1 249 ? -6.699 -15.398 18.234 1 90.62 249 ARG B C 1
ATOM 7985 O O . ARG B 1 249 ? -6.887 -14.188 18.328 1 90.62 249 ARG B O 1
ATOM 7992 N N . SER B 1 250 ? -7.539 -16.234 18.625 1 90.19 250 SER B N 1
ATOM 7993 C CA . SER B 1 250 ? -8.852 -15.836 19.125 1 90.19 250 SER B CA 1
ATOM 7994 C C . SER B 1 250 ? -8.727 -15.055 20.438 1 90.19 250 SER B C 1
ATOM 7996 O O . SER B 1 250 ? -9.422 -14.055 20.625 1 90.19 250 SER B O 1
ATOM 7998 N N . SER B 1 251 ? -7.875 -15.57 21.328 1 90.56 251 SER B N 1
ATOM 7999 C CA . SER B 1 251 ? -7.672 -14.875 22.594 1 90.56 251 SER B CA 1
ATOM 8000 C C . SER B 1 251 ? -7.059 -13.492 22.359 1 90.56 251 SER B C 1
ATOM 8002 O O . SER B 1 251 ? -7.461 -12.516 23 1 90.56 251 SER B O 1
ATOM 8004 N N . ILE B 1 252 ? -6.086 -13.438 21.5 1 92 252 ILE B N 1
ATOM 8005 C CA . ILE B 1 252 ? -5.453 -12.156 21.188 1 92 252 ILE B CA 1
ATOM 8006 C C . ILE B 1 252 ? -6.492 -11.188 20.641 1 92 252 ILE B C 1
ATOM 8008 O O . ILE B 1 252 ? -6.535 -10.023 21.047 1 92 252 ILE B O 1
ATOM 8012 N N . ARG B 1 253 ? -7.332 -11.633 19.781 1 90.38 253 ARG B N 1
ATOM 8013 C CA . ARG B 1 253 ? -8.383 -10.812 19.188 1 90.38 253 ARG B CA 1
ATOM 8014 C C . ARG B 1 253 ? -9.32 -10.273 20.266 1 90.38 253 ARG B C 1
ATOM 8016 O O . ARG B 1 253 ? -9.664 -9.094 20.266 1 90.38 253 ARG B O 1
ATOM 8023 N N . ARG B 1 254 ? -9.695 -11.125 21.156 1 90.5 254 ARG B N 1
ATOM 8024 C CA . ARG B 1 254 ? -10.617 -10.742 22.234 1 90.5 254 ARG B CA 1
ATOM 8025 C C . ARG B 1 254 ? -9.984 -9.711 23.156 1 90.5 254 ARG B C 1
ATOM 8027 O O . ARG B 1 254 ? -10.625 -8.719 23.516 1 90.5 254 ARG B O 1
ATOM 8034 N N . TYR B 1 255 ? -8.781 -9.961 23.531 1 91.25 255 TYR B N 1
ATOM 8035 C CA . TYR B 1 255 ? -8.086 -9.023 24.406 1 91.25 255 TYR B CA 1
ATOM 8036 C C . TYR B 1 255 ? -7.906 -7.672 23.719 1 91.25 255 TYR B C 1
ATOM 8038 O O . TYR B 1 255 ? -8.07 -6.625 24.359 1 91.25 255 TYR B O 1
ATOM 8046 N N . ARG B 1 256 ? -7.574 -7.66 22.422 1 90.56 256 ARG B N 1
ATOM 8047 C CA . ARG B 1 256 ? -7.395 -6.426 21.656 1 90.56 256 ARG B CA 1
ATOM 8048 C C . ARG B 1 256 ? -8.688 -5.617 21.625 1 90.56 256 ARG B C 1
ATOM 8050 O O . ARG B 1 256 ? -8.68 -4.414 21.891 1 90.56 256 ARG B O 1
ATOM 8057 N N . GLN B 1 257 ? -9.75 -6.301 21.359 1 89.88 257 GLN B N 1
ATOM 8058 C CA . GLN B 1 257 ? -11.031 -5.617 21.25 1 89.88 257 GLN B CA 1
ATOM 8059 C C . GLN B 1 257 ? -11.484 -5.051 22.594 1 89.88 257 GLN B C 1
ATOM 8061 O O . GLN B 1 257 ? -11.906 -3.896 22.672 1 89.88 257 GLN B O 1
ATOM 8066 N N . SER B 1 258 ? -11.312 -5.848 23.609 1 91.44 258 SER B N 1
ATOM 8067 C CA . SER B 1 258 ? -11.75 -5.434 24.953 1 91.44 258 SER B CA 1
ATOM 8068 C C . SER B 1 258 ? -10.883 -4.297 25.484 1 91.44 258 SER B C 1
ATOM 8070 O O . SER B 1 258 ? -11.398 -3.328 26.047 1 91.44 258 SER B O 1
ATOM 8072 N N . LEU B 1 259 ? -9.68 -4.395 25.297 1 91.94 259 LEU B N 1
ATOM 8073 C CA . LEU B 1 259 ? -8.758 -3.396 25.828 1 91.94 259 LEU B CA 1
ATOM 8074 C C . LEU B 1 259 ? -8.859 -2.092 25.047 1 91.94 259 LEU B C 1
ATOM 8076 O O . LEU B 1 259 ? -8.711 -1.009 25.625 1 91.94 259 LEU B O 1
ATOM 8080 N N . ARG B 1 260 ? -9.102 -2.176 23.75 1 89.25 260 ARG B N 1
ATOM 8081 C CA . ARG B 1 260 ? -9.328 -0.982 22.938 1 89.25 260 ARG B CA 1
ATOM 8082 C C . ARG B 1 260 ? -10.516 -0.186 23.469 1 89.25 260 ARG B C 1
ATOM 8084 O O . ARG B 1 260 ? -10.422 1.028 23.656 1 89.25 260 ARG B O 1
ATOM 8091 N N . GLU B 1 261 ? -11.516 -0.903 23.672 1 89.81 261 GLU B N 1
ATOM 8092 C CA . GLU B 1 261 ? -12.75 -0.275 24.141 1 89.81 261 GLU B CA 1
ATOM 8093 C C . GLU B 1 261 ? -12.57 0.319 25.531 1 89.81 261 GLU B C 1
ATOM 8095 O O . GLU B 1 261 ? -12.969 1.46 25.781 1 89.81 261 GLU B O 1
ATOM 8100 N N . SER B 1 262 ? -11.977 -0.458 26.375 1 91.38 262 SER B N 1
ATOM 8101 C CA . SER B 1 262 ? -11.766 -0.001 27.75 1 91.38 262 SER B CA 1
ATOM 8102 C C . SER B 1 262 ? -10.867 1.227 27.781 1 91.38 262 SER B C 1
ATOM 8104 O O . SER B 1 262 ? -11.164 2.199 28.484 1 91.38 262 SER B O 1
ATOM 8106 N N . LYS B 1 263 ? -9.852 1.182 27.047 1 89.31 263 LYS B N 1
ATOM 8107 C CA . LYS B 1 263 ? -8.914 2.299 27.047 1 89.31 263 LYS B CA 1
ATOM 8108 C C . LYS B 1 263 ? -9.531 3.545 26.422 1 89.31 263 LYS B C 1
ATOM 8110 O O . LYS B 1 263 ? -9.297 4.664 26.891 1 89.31 263 LYS B O 1
ATOM 8115 N N . SER B 1 264 ? -10.219 3.359 25.391 1 87.94 264 SER B N 1
ATOM 8116 C CA . SER B 1 264 ? -10.891 4.496 24.766 1 87.94 264 SER B CA 1
ATOM 8117 C C . SER B 1 264 ? -11.875 5.152 25.734 1 87.94 264 SER B C 1
ATOM 8119 O O . SER B 1 264 ? -11.969 6.383 25.797 1 87.94 264 SER B O 1
ATOM 8121 N N . ASN B 1 265 ? -12.531 4.348 26.484 1 89.12 265 ASN B N 1
ATOM 8122 C CA . ASN B 1 265 ? -13.461 4.871 27.484 1 89.12 265 ASN B CA 1
ATOM 8123 C C . ASN B 1 265 ? -12.719 5.578 28.625 1 89.12 265 ASN B C 1
ATOM 8125 O O . ASN B 1 265 ? -13.195 6.594 29.141 1 89.12 265 ASN B O 1
ATOM 8129 N N . GLU B 1 266 ? -11.625 5.012 28.891 1 89.56 266 GLU B N 1
ATOM 8130 C CA . GLU B 1 266 ? -10.805 5.641 29.922 1 89.56 266 GLU B CA 1
ATOM 8131 C C . GLU B 1 266 ? -10.297 7.008 29.469 1 89.56 266 GLU B C 1
ATOM 8133 O O . GLU B 1 266 ? -10.297 7.965 30.234 1 89.56 266 GLU B O 1
ATOM 8138 N N . ILE B 1 267 ? -9.945 7.09 28.281 1 85.5 267 ILE B N 1
ATOM 8139 C CA . ILE B 1 267 ? -9.461 8.352 27.719 1 85.5 267 ILE B CA 1
ATOM 8140 C C . ILE B 1 267 ? -10.594 9.375 27.703 1 85.5 267 ILE B C 1
ATOM 8142 O O . ILE B 1 267 ? -10.406 10.523 28.094 1 85.5 267 ILE B O 1
ATOM 8146 N N . LYS B 1 268 ? -11.695 8.945 27.328 1 85.69 268 LYS B N 1
ATOM 8147 C CA . LYS B 1 268 ? -12.859 9.82 27.266 1 85.69 268 LYS B CA 1
ATOM 8148 C C . LYS B 1 268 ? -13.227 10.328 28.656 1 85.69 268 LYS B C 1
ATOM 8150 O O . LYS B 1 268 ? -13.445 11.523 28.859 1 85.69 268 LYS B O 1
ATOM 8155 N N . LYS B 1 269 ? -13.219 9.461 29.562 1 87 269 LYS B N 1
ATOM 8156 C CA . LYS B 1 269 ? -13.586 9.836 30.922 1 87 269 LYS B CA 1
ATOM 8157 C C . LYS B 1 269 ? -12.547 10.781 31.531 1 87 269 LYS B C 1
ATOM 8159 O O . LYS B 1 269 ? -12.898 11.727 32.219 1 87 269 LYS B O 1
ATOM 8164 N N . HIS B 1 270 ? -11.383 10.492 31.203 1 85.5 270 HIS B N 1
ATOM 8165 C CA . HIS B 1 270 ? -10.297 11.32 31.719 1 85.5 270 HIS B CA 1
ATOM 8166 C C . HIS B 1 270 ? -10.43 12.766 31.25 1 85.5 270 HIS B C 1
ATOM 8168 O O . HIS B 1 270 ? -10.281 13.695 32.031 1 85.5 270 HIS B O 1
ATOM 8174 N N . PHE B 1 271 ? -10.852 12.992 30.094 1 82.62 271 PHE B N 1
ATOM 8175 C CA . PHE B 1 271 ? -10.906 14.336 29.547 1 82.62 271 PHE B CA 1
ATOM 8176 C C . PHE B 1 271 ? -12.227 15.016 29.906 1 82.62 271 PHE B C 1
ATOM 8178 O O . PHE B 1 271 ? -12.289 16.234 30.031 1 82.62 271 PHE B O 1
ATOM 8185 N N . GLN B 1 272 ? -13.141 14.195 30.109 1 82.62 272 GLN B N 1
ATOM 8186 C CA . GLN B 1 272 ? -14.398 14.75 30.594 1 82.62 272 GLN B CA 1
ATOM 8187 C C . GLN B 1 272 ? -14.266 15.266 32.031 1 82.62 272 GLN B C 1
ATOM 8189 O O . GLN B 1 272 ? -14.852 16.281 32.375 1 82.62 272 GLN B O 1
ATOM 8194 N N . ASP B 1 273 ? -13.398 14.578 32.688 1 81.19 273 ASP B N 1
ATOM 8195 C CA . ASP B 1 273 ? -13.188 14.93 34.094 1 81.19 273 ASP B CA 1
ATOM 8196 C C . ASP B 1 273 ? -12.312 16.172 34.219 1 81.19 273 ASP B C 1
ATOM 8198 O O . ASP B 1 273 ? -12.414 16.922 35.188 1 81.19 273 ASP B O 1
ATOM 8202 N N . LEU B 1 274 ? -11.414 16.438 33.281 1 79.38 274 LEU B N 1
ATOM 8203 C CA . LEU B 1 274 ? -10.516 17.594 33.312 1 79.38 274 LEU B CA 1
ATOM 8204 C C . LEU B 1 274 ? -11.289 18.891 33.125 1 79.38 274 LEU B C 1
ATOM 8206 O O . LEU B 1 274 ? -10.789 19.969 33.438 1 79.38 274 LEU B O 1
ATOM 8210 N N . LYS B 1 275 ? -12.508 18.891 33 1 73.19 275 LYS B N 1
ATOM 8211 C CA . LYS B 1 275 ? -13.352 20.062 32.812 1 73.19 275 LYS B CA 1
ATOM 8212 C C . LYS B 1 275 ? -12.625 21.141 32.031 1 73.19 275 LYS B C 1
ATOM 8214 O O . LYS B 1 275 ? -12.312 22.203 32.562 1 73.19 275 LYS B O 1
ATOM 8219 N N . LEU B 1 276 ? -12.414 20.969 30.797 1 80.06 276 LEU B N 1
ATOM 8220 C CA . LEU B 1 276 ? -11.75 21.938 29.922 1 80.06 276 LEU B CA 1
ATOM 8221 C C . LEU B 1 276 ? -12.617 23.172 29.719 1 80.06 276 LEU B C 1
ATOM 8223 O O . LEU B 1 276 ? -13.828 23.062 29.531 1 80.06 276 LEU B O 1
ATOM 8227 N N . SER B 1 277 ? -12.047 24.297 30.031 1 78.94 277 SER B N 1
ATOM 8228 C CA . SER B 1 277 ? -12.836 25.531 29.984 1 78.94 277 SER B CA 1
ATOM 8229 C C . SER B 1 277 ? -12.797 26.156 28.594 1 78.94 277 SER B C 1
ATOM 8231 O O . SER B 1 277 ? -13.75 26.812 28.172 1 78.94 277 SER B O 1
ATOM 8233 N N . SER B 1 278 ? -11.695 26.062 27.922 1 88.69 278 SER B N 1
ATOM 8234 C CA . SER B 1 278 ? -11.547 26.703 26.609 1 88.69 278 SER B CA 1
ATOM 8235 C C . SER B 1 278 ? -10.938 25.734 25.594 1 88.69 278 SER B C 1
ATOM 8237 O O . SER B 1 278 ? -9.781 25.328 25.734 1 88.69 278 SER B O 1
ATOM 8239 N N . ILE B 1 279 ? -11.797 25.438 24.609 1 92.06 279 ILE B N 1
ATOM 8240 C CA . ILE B 1 279 ? -11.359 24.422 23.641 1 92.06 279 ILE B CA 1
ATOM 8241 C C . ILE B 1 279 ? -11.344 25.031 22.234 1 92.06 279 ILE B C 1
ATOM 8243 O O . ILE B 1 279 ? -12.203 25.844 21.891 1 92.06 279 ILE B O 1
ATOM 8247 N N . VAL B 1 280 ? -10.281 24.688 21.562 1 94.62 280 VAL B N 1
ATOM 8248 C CA . VAL B 1 280 ? -10.203 24.984 20.125 1 94.62 280 VAL B CA 1
ATOM 8249 C C . VAL B 1 280 ? -10.453 23.719 19.312 1 94.62 280 VAL B C 1
ATOM 8251 O O . VAL B 1 280 ? -9.805 22.688 19.547 1 94.62 280 VAL B O 1
ATOM 8254 N N . VAL B 1 281 ? -11.336 23.75 18.359 1 96.31 281 VAL B N 1
ATOM 8255 C CA . VAL B 1 281 ? -11.695 22.578 17.578 1 96.31 281 VAL B CA 1
ATOM 8256 C C . VAL B 1 281 ? -10.984 22.641 16.219 1 96.31 281 VAL B C 1
ATOM 8258 O O . VAL B 1 281 ? -10.938 23.688 15.578 1 96.31 281 VAL B O 1
ATOM 8261 N N . HIS B 1 282 ? -10.414 21.562 15.867 1 96.19 282 HIS B N 1
ATOM 8262 C CA . HIS B 1 282 ? -9.719 21.391 14.594 1 96.19 282 HIS B CA 1
ATOM 8263 C C . HIS B 1 282 ? -10.336 20.281 13.766 1 96.19 282 HIS B C 1
ATOM 8265 O O . HIS B 1 282 ? -10.75 19.25 14.312 1 96.19 282 HIS B O 1
ATOM 8271 N N . TRP B 1 283 ? -10.414 20.422 12.453 1 95.75 283 TRP B N 1
ATOM 8272 C CA . TRP B 1 283 ? -10.805 19.312 11.586 1 95.75 283 TRP B CA 1
ATOM 8273 C C . TRP B 1 283 ? -10.188 19.453 10.195 1 95.75 283 TRP B C 1
ATOM 8275 O O . TRP B 1 283 ? -9.711 20.547 9.836 1 95.75 283 TRP B O 1
ATOM 8285 N N . ASP B 1 284 ? -10 18.375 9.508 1 91.94 284 ASP B N 1
ATOM 8286 C CA . ASP B 1 284 ? -9.5 18.328 8.133 1 91.94 284 ASP B CA 1
ATOM 8287 C C . ASP B 1 284 ? -10.07 17.141 7.383 1 91.94 284 ASP B C 1
ATOM 8289 O O . ASP B 1 284 ? -9.766 15.984 7.715 1 91.94 284 ASP B O 1
ATOM 8293 N N . GLY B 1 285 ? -10.844 17.438 6.348 1 85.94 285 GLY B N 1
ATOM 8294 C CA . GLY B 1 285 ? -11.461 16.359 5.59 1 85.94 285 GLY B CA 1
ATOM 8295 C C . GLY B 1 285 ? -10.562 15.812 4.5 1 85.94 285 GLY B C 1
ATOM 8296 O O . GLY B 1 285 ? -9.828 16.562 3.854 1 85.94 285 GLY B O 1
ATOM 8297 N N . LYS B 1 286 ? -10.578 14.453 4.359 1 83.31 286 LYS B N 1
ATOM 8298 C CA . LYS B 1 286 ? -9.82 13.82 3.281 1 83.31 286 LYS B CA 1
ATOM 8299 C C . LYS B 1 286 ? -10.57 12.609 2.723 1 83.31 286 LYS B C 1
ATOM 8301 O O . LYS B 1 286 ? -11.32 11.945 3.445 1 83.31 286 LYS B O 1
ATOM 8306 N N . LEU B 1 287 ? -10.391 12.453 1.502 1 81 287 LEU B N 1
ATOM 8307 C CA . LEU B 1 287 ? -10.938 11.266 0.855 1 81 287 LEU B CA 1
ATOM 8308 C C . LEU B 1 287 ? -10.008 10.062 1.043 1 81 287 LEU B C 1
ATOM 8310 O O . LEU B 1 287 ? -8.844 10.109 0.639 1 81 287 LEU B O 1
ATOM 8314 N N . LEU B 1 288 ? -10.547 9.023 1.622 1 77.5 288 LEU B N 1
ATOM 8315 C CA . LEU B 1 288 ? -9.758 7.828 1.888 1 77.5 288 LEU B CA 1
ATOM 8316 C C . LEU B 1 288 ? -10.523 6.57 1.48 1 77.5 288 LEU B C 1
ATOM 8318 O O . LEU B 1 288 ? -11.75 6.59 1.39 1 77.5 288 LEU B O 1
ATOM 8322 N N . PRO B 1 289 ? -9.734 5.484 1.138 1 69.12 289 PRO B N 1
ATOM 8323 C CA . PRO B 1 289 ? -10.422 4.234 0.808 1 69.12 289 PRO B CA 1
ATOM 8324 C C . PRO B 1 289 ? -11.273 3.707 1.961 1 69.12 289 PRO B C 1
ATOM 8326 O O . PRO B 1 289 ? -10.898 3.854 3.127 1 69.12 289 PRO B O 1
ATOM 8329 N N . ASN B 1 290 ? -12.336 3.176 1.576 1 67.56 290 ASN B N 1
ATOM 8330 C CA . ASN B 1 290 ? -13.234 2.584 2.566 1 67.56 290 ASN B CA 1
ATOM 8331 C C . ASN B 1 290 ? -12.641 1.312 3.166 1 67.56 290 ASN B C 1
ATOM 8333 O O . ASN B 1 290 ? -11.742 0.702 2.58 1 67.56 290 ASN B O 1
ATOM 8337 N N . LEU B 1 291 ? -13.016 0.994 4.398 1 63.41 291 LEU B N 1
ATOM 8338 C CA . LEU B 1 291 ? -12.5 -0.176 5.102 1 63.41 291 LEU B CA 1
ATOM 8339 C C . LEU B 1 291 ? -12.891 -1.461 4.379 1 63.41 291 LEU B C 1
ATOM 8341 O O . LEU B 1 291 ? -12.141 -2.441 4.398 1 63.41 291 LEU B O 1
ATOM 8345 N N . LEU B 1 292 ? -14.062 -1.466 3.797 1 55.12 292 LEU B N 1
ATOM 8346 C CA . LEU B 1 292 ? -14.641 -2.701 3.281 1 55.12 292 LEU B CA 1
ATOM 8347 C C . LEU B 1 292 ? -14.477 -2.789 1.769 1 55.12 292 LEU B C 1
ATOM 8349 O O . LEU B 1 292 ? -14.398 -3.887 1.21 1 55.12 292 LEU B O 1
ATOM 8353 N N . ASN B 1 293 ? -14.562 -1.589 1.177 1 57.22 293 ASN B N 1
ATOM 8354 C CA . ASN B 1 293 ? -14.562 -1.614 -0.282 1 57.22 293 ASN B CA 1
ATOM 8355 C C . ASN B 1 293 ? -13.531 -0.657 -0.863 1 57.22 293 ASN B C 1
ATOM 8357 O O . ASN B 1 293 ? -12.852 0.054 -0.12 1 57.22 293 ASN B O 1
ATOM 8361 N N . THR B 1 294 ? -13.234 -0.887 -2.109 1 59.72 294 THR B N 1
ATOM 8362 C CA . THR B 1 294 ? -12.266 -0.075 -2.84 1 59.72 294 THR B CA 1
ATOM 8363 C C . THR B 1 294 ? -12.805 1.337 -3.061 1 59.72 294 THR B C 1
ATOM 8365 O O . THR B 1 294 ? -12.094 2.203 -3.57 1 59.72 294 THR B O 1
ATOM 8368 N N . GLN B 1 295 ? -13.984 1.513 -2.502 1 63.41 295 GLN B N 1
ATOM 8369 C CA . GLN B 1 295 ? -14.523 2.85 -2.711 1 63.41 295 GLN B CA 1
ATOM 8370 C C . GLN B 1 295 ? -13.898 3.855 -1.75 1 63.41 295 GLN B C 1
ATOM 8372 O O . GLN B 1 295 ? -13.453 3.488 -0.66 1 63.41 295 GLN B O 1
ATOM 8377 N N . THR B 1 296 ? -13.742 5.035 -2.195 1 75.88 296 THR B N 1
ATOM 8378 C CA . THR B 1 296 ? -13.18 6.094 -1.364 1 75.88 296 THR B CA 1
ATOM 8379 C C . THR B 1 296 ? -14.281 6.801 -0.574 1 75.88 296 THR B C 1
ATOM 8381 O O . THR B 1 296 ? -15.383 7 -1.08 1 75.88 296 THR B O 1
ATOM 8384 N N . VAL B 1 297 ? -14.117 6.973 0.666 1 79.31 297 VAL B N 1
ATOM 8385 C CA . VAL B 1 297 ? -15.047 7.672 1.544 1 79.31 297 VAL B CA 1
ATOM 8386 C C . VAL B 1 297 ? -14.359 8.891 2.156 1 79.31 297 VAL B C 1
ATOM 8388 O O . VAL B 1 297 ? -13.133 8.914 2.299 1 79.31 297 VAL B O 1
ATOM 8391 N N . HIS B 1 298 ? -15.219 9.938 2.436 1 86.56 298 HIS B N 1
ATOM 8392 C CA . HIS B 1 298 ? -14.695 11.125 3.111 1 86.56 298 HIS B CA 1
ATOM 8393 C C . HIS B 1 298 ? -14.578 10.891 4.613 1 86.56 298 HIS B C 1
ATOM 8395 O O . HIS B 1 298 ? -15.531 10.453 5.258 1 86.56 298 HIS B O 1
ATOM 8401 N N . ARG B 1 299 ? -13.414 11.109 5.086 1 87.81 299 ARG B N 1
ATOM 8402 C CA . ARG B 1 299 ? -13.18 11.016 6.52 1 87.81 299 ARG B CA 1
ATOM 8403 C C . ARG B 1 299 ? -12.75 12.359 7.094 1 87.81 299 ARG B C 1
ATOM 8405 O O . ARG B 1 299 ? -12.039 13.125 6.434 1 87.81 299 ARG B O 1
ATOM 8412 N N . LEU B 1 300 ? -13.172 12.547 8.336 1 92.19 300 LEU B N 1
ATOM 8413 C CA . LEU B 1 300 ? -12.969 13.852 8.953 1 92.19 300 LEU B CA 1
ATOM 8414 C C . LEU B 1 300 ? -12.398 13.695 10.359 1 92.19 300 LEU B C 1
ATOM 8416 O O . LEU B 1 300 ? -13.156 13.609 11.328 1 92.19 300 LEU B O 1
ATOM 8420 N N . PRO B 1 301 ? -11.086 13.812 10.5 1 91.94 301 PRO B N 1
ATOM 8421 C CA . PRO B 1 301 ? -10.531 13.844 11.852 1 91.94 301 PRO B CA 1
ATOM 8422 C C . PRO B 1 301 ? -10.953 15.086 12.633 1 91.94 301 PRO B C 1
ATOM 8424 O O . PRO B 1 301 ? -10.867 16.203 12.125 1 91.94 301 PRO B O 1
ATOM 8427 N N . VAL B 1 302 ? -11.422 14.891 13.789 1 94.56 302 VAL B N 1
ATOM 8428 C CA . VAL B 1 302 ? -11.812 15.953 14.703 1 94.56 302 VAL B CA 1
ATOM 8429 C C . VAL B 1 302 ? -10.906 15.945 15.93 1 94.56 302 VAL B C 1
ATOM 8431 O O . VAL B 1 302 ? -10.844 14.953 16.656 1 94.56 302 VAL B O 1
ATOM 8434 N N . ILE B 1 303 ? -10.227 17.062 16.109 1 94.06 303 ILE B N 1
ATOM 8435 C CA . ILE B 1 303 ? -9.266 17.172 17.203 1 94.06 303 ILE B CA 1
ATOM 8436 C C . ILE B 1 303 ? -9.57 18.422 18.031 1 94.06 303 ILE B C 1
ATOM 8438 O O . ILE B 1 303 ? -10.047 19.422 17.5 1 94.06 303 ILE B O 1
ATOM 8442 N N . ILE B 1 304 ? -9.336 18.312 19.281 1 93.12 304 ILE B N 1
ATOM 8443 C CA . ILE B 1 304 ? -9.477 19.484 20.141 1 93.12 304 ILE B CA 1
ATOM 8444 C C . ILE B 1 304 ? -8.148 19.766 20.844 1 93.12 304 ILE B C 1
ATOM 8446 O O . ILE B 1 304 ? -7.387 18.844 21.141 1 93.12 304 ILE B O 1
ATOM 8450 N N . THR B 1 305 ? -7.887 21.031 20.953 1 91.75 305 THR B N 1
ATOM 8451 C CA . THR B 1 305 ? -6.707 21.453 21.703 1 91.75 305 THR B CA 1
ATOM 8452 C C . THR B 1 305 ? -7.102 22.359 22.859 1 91.75 305 THR B C 1
ATOM 8454 O O . THR B 1 305 ? -8.023 23.172 22.734 1 91.75 305 THR B O 1
ATOM 8457 N N . SER B 1 306 ? -6.562 22.109 23.984 1 88.19 306 SER B N 1
ATOM 8458 C CA . SER B 1 306 ? -6.715 22.938 25.172 1 88.19 306 SER B CA 1
ATOM 8459 C C . SER B 1 306 ? -5.398 23.062 25.938 1 88.19 306 SER B C 1
ATOM 8461 O O . SER B 1 306 ? -4.852 22.062 26.391 1 88.19 306 SER B O 1
ATOM 8463 N N . GLU B 1 307 ? -4.883 24.281 25.922 1 80.75 307 GLU B N 1
ATOM 8464 C CA . GLU B 1 307 ? -3.58 24.484 26.547 1 80.75 307 GLU B CA 1
ATOM 8465 C C . GLU B 1 307 ? -2.508 23.625 25.891 1 80.75 307 GLU B C 1
ATOM 8467 O O . GLU B 1 307 ? -2.316 23.672 24.672 1 80.75 307 GLU B O 1
ATOM 8472 N N . ASP B 1 308 ? -1.98 22.688 26.594 1 78.12 308 ASP B N 1
ATOM 8473 C CA . ASP B 1 308 ? -0.888 21.891 26.047 1 78.12 308 ASP B CA 1
ATOM 8474 C C . ASP B 1 308 ? -1.353 20.469 25.703 1 78.12 308 ASP B C 1
ATOM 8476 O O . ASP B 1 308 ? -0.533 19.578 25.453 1 78.12 308 ASP B O 1
ATOM 8480 N N . LYS B 1 309 ? -2.686 20.422 25.578 1 83.44 309 LYS B N 1
ATOM 8481 C CA . LYS B 1 309 ? -3.197 19.078 25.344 1 83.44 309 LYS B CA 1
ATOM 8482 C C . LYS B 1 309 ? -3.873 18.984 23.969 1 83.44 309 LYS B C 1
ATOM 8484 O O . LYS B 1 309 ? -4.535 19.922 23.531 1 83.44 309 LYS B O 1
ATOM 8489 N N . GLU B 1 310 ? -3.58 17.969 23.281 1 87.94 310 GLU B N 1
ATOM 8490 C CA . GLU B 1 310 ? -4.195 17.625 22.016 1 87.94 310 GLU B CA 1
ATOM 8491 C C . GLU B 1 310 ? -4.902 16.266 22.094 1 87.94 310 GLU B C 1
ATOM 8493 O O . GLU B 1 310 ? -4.32 15.289 22.547 1 87.94 310 GLU B O 1
ATOM 8498 N N . ILE B 1 311 ? -6.188 16.25 21.703 1 87.12 311 ILE B N 1
ATOM 8499 C CA . ILE B 1 311 ? -6.957 15.023 21.828 1 87.12 311 ILE B CA 1
ATOM 8500 C C . ILE B 1 311 ? -7.672 14.727 20.516 1 87.12 311 ILE B C 1
ATOM 8502 O O . ILE B 1 311 ? -8.383 15.586 19.984 1 87.12 311 ILE B O 1
ATOM 8506 N N . LEU B 1 312 ? -7.469 13.641 20.047 1 89.69 312 LEU B N 1
ATOM 8507 C CA . LEU B 1 312 ? -8.242 13.172 18.891 1 89.69 312 LEU B CA 1
ATOM 8508 C C . LEU B 1 312 ? -9.586 12.609 19.344 1 89.69 312 LEU B C 1
ATOM 8510 O O . LEU B 1 312 ? -9.641 11.578 20.016 1 89.69 312 LEU B O 1
ATOM 8514 N N . LEU B 1 313 ? -10.617 13.219 19 1 90.25 313 LEU B N 1
ATOM 8515 C CA . LEU B 1 313 ? -11.938 12.781 19.422 1 90.25 313 LEU B CA 1
ATOM 8516 C C . LEU B 1 313 ? -12.438 11.625 18.562 1 90.25 313 LEU B C 1
ATOM 8518 O O . LEU B 1 313 ? -13.031 10.672 19.078 1 90.25 313 LEU B O 1
ATOM 8522 N N . GLY B 1 314 ? -12.164 11.719 17.297 1 88.38 314 GLY B N 1
ATOM 8523 C CA . GLY B 1 314 ? -12.602 10.672 16.375 1 88.38 314 GLY B CA 1
ATOM 8524 C C . GLY B 1 314 ? -12.375 11.016 14.922 1 88.38 314 GLY B C 1
ATOM 8525 O O . GLY B 1 314 ? -11.938 12.125 14.602 1 88.38 314 GLY B O 1
ATOM 8526 N N . VAL B 1 315 ? -12.594 10.055 14.094 1 88.12 315 VAL B N 1
ATOM 8527 C CA . VAL B 1 315 ? -12.484 10.219 12.648 1 88.12 315 VAL B CA 1
ATOM 8528 C C . VAL B 1 315 ? -13.75 9.695 11.969 1 88.12 315 VAL B C 1
ATOM 8530 O O . VAL B 1 315 ? -13.703 8.68 11.266 1 88.12 315 VAL B O 1
ATOM 8533 N N . PRO B 1 316 ? -14.758 10.383 12.109 1 87.81 316 PRO B N 1
ATOM 8534 C CA . PRO B 1 316 ? -16.016 9.922 11.516 1 87.81 316 PRO B CA 1
ATOM 8535 C C . PRO B 1 316 ? -16.016 9.969 9.992 1 87.81 316 PRO B C 1
ATOM 8537 O O . PRO B 1 316 ? -15.211 10.703 9.398 1 87.81 316 PRO B O 1
ATOM 8540 N N . VAL B 1 317 ? -16.859 9.156 9.367 1 86.06 317 VAL B N 1
ATOM 8541 C CA . VAL B 1 317 ? -17.078 9.164 7.926 1 86.06 317 VAL B CA 1
ATOM 8542 C C . VAL B 1 317 ? -18.141 10.203 7.57 1 86.06 317 VAL B C 1
ATOM 8544 O O . VAL B 1 317 ? -19.141 10.344 8.273 1 86.06 317 VAL B O 1
ATOM 8547 N N . THR B 1 318 ? -17.75 11.016 6.672 1 87.62 318 THR B N 1
ATOM 8548 C CA . THR B 1 318 ? -18.719 12.008 6.207 1 87.62 318 THR B CA 1
ATOM 8549 C C . THR B 1 318 ? -19.328 11.586 4.871 1 87.62 318 THR B C 1
ATOM 8551 O O . THR B 1 318 ? -18.672 10.898 4.078 1 87.62 318 THR B O 1
ATOM 8554 N N . ASP B 1 319 ? -20.375 11.891 4.598 1 77.94 319 ASP B N 1
ATOM 8555 C CA . ASP B 1 319 ? -21.078 11.539 3.367 1 77.94 319 ASP B CA 1
ATOM 8556 C C . ASP B 1 319 ? -20.453 12.227 2.16 1 77.94 319 ASP B C 1
ATOM 8558 O O . ASP B 1 319 ? -20.328 11.625 1.09 1 77.94 319 ASP B O 1
ATOM 8562 N N . ASP B 1 320 ? -20.203 13.5 2.4 1 81.19 320 ASP B N 1
ATOM 8563 C CA . ASP B 1 320 ? -19.547 14.258 1.352 1 81.19 320 ASP B CA 1
ATOM 8564 C C . ASP B 1 320 ? -18.594 15.305 1.947 1 81.19 320 ASP B C 1
ATOM 8566 O O . ASP B 1 320 ? -18.406 15.344 3.164 1 81.19 320 ASP B O 1
ATOM 8570 N N . GLY B 1 321 ? -18.062 16.031 1.07 1 82.75 321 GLY B N 1
ATOM 8571 C CA . GLY B 1 321 ? -17.078 17.031 1.492 1 82.75 321 GLY B CA 1
ATOM 8572 C C . GLY B 1 321 ? -17.672 18.406 1.659 1 82.75 321 GLY B C 1
ATOM 8573 O O . GLY B 1 321 ? -16.938 19.391 1.736 1 82.75 321 GLY B O 1
ATOM 8574 N N . THR B 1 322 ? -18.984 18.5 1.807 1 88 322 THR B N 1
ATOM 8575 C CA . THR B 1 322 ? -19.641 19.797 1.912 1 88 322 THR B CA 1
ATOM 8576 C C . THR B 1 322 ? -19.516 20.359 3.324 1 88 322 THR B C 1
ATOM 8578 O O . THR B 1 322 ? -19.266 19.609 4.277 1 88 322 THR B O 1
ATOM 8581 N N . GLY B 1 323 ? -19.688 21.688 3.459 1 92.38 323 GLY B N 1
ATOM 8582 C CA . GLY B 1 323 ? -19.609 22.344 4.758 1 92.38 323 GLY B CA 1
ATOM 8583 C C . GLY B 1 323 ? -20.625 21.812 5.75 1 92.38 323 GLY B C 1
ATOM 8584 O O . GLY B 1 323 ? -20.312 21.625 6.93 1 92.38 323 GLY B O 1
ATOM 8585 N N . LEU B 1 324 ? -21.703 21.469 5.266 1 92.12 324 LEU B N 1
ATOM 8586 C CA . LEU B 1 324 ? -22.766 21 6.145 1 92.12 324 LEU B CA 1
ATOM 8587 C C . LEU B 1 324 ? -22.422 19.625 6.707 1 92.12 324 LEU B C 1
ATOM 8589 O O . LEU B 1 324 ? -22.594 19.375 7.906 1 92.12 324 LEU B O 1
ATOM 8593 N N . ALA B 1 325 ? -22.047 18.75 5.828 1 93.31 325 ALA B N 1
ATOM 8594 C CA . ALA B 1 325 ? -21.688 17.391 6.27 1 93.31 325 ALA B CA 1
ATOM 8595 C C . ALA B 1 325 ? -20.562 17.422 7.293 1 93.31 325 ALA B C 1
ATOM 8597 O O . ALA B 1 325 ? -20.594 16.719 8.297 1 93.31 325 ALA B O 1
ATOM 8598 N N . GLN B 1 326 ? -19.656 18.266 7.023 1 94.94 326 GLN B N 1
ATOM 8599 C CA . GLN B 1 326 ? -18.531 18.391 7.934 1 94.94 326 GLN B CA 1
ATOM 8600 C C . GLN B 1 326 ? -18.953 18.969 9.273 1 94.94 326 GLN B C 1
ATOM 8602 O O . GLN B 1 326 ? -18.594 18.438 10.328 1 94.94 326 GLN B O 1
ATOM 8607 N N . ALA B 1 327 ? -19.734 20.016 9.219 1 95.75 327 ALA B N 1
ATOM 8608 C CA . ALA B 1 327 ? -20.188 20.672 10.445 1 95.75 327 ALA B CA 1
ATOM 8609 C C . ALA B 1 327 ? -21.016 19.703 11.297 1 95.75 327 ALA B C 1
ATOM 8611 O O . ALA B 1 327 ? -20.875 19.672 12.523 1 95.75 327 ALA B O 1
ATOM 8612 N N . ASN B 1 328 ? -21.797 18.938 10.672 1 94.56 328 ASN B N 1
ATOM 8613 C CA . ASN B 1 328 ? -22.641 17.969 11.375 1 94.56 328 ASN B CA 1
ATOM 8614 C C . ASN B 1 328 ? -21.797 16.922 12.102 1 94.56 328 ASN B C 1
ATOM 8616 O O . ASN B 1 328 ? -22.078 16.609 13.258 1 94.56 328 ASN B O 1
ATOM 8620 N N . ARG B 1 329 ? -20.891 16.453 11.422 1 94.69 329 ARG B N 1
ATOM 8621 C CA . ARG B 1 329 ? -20.062 15.406 12.008 1 94.69 329 ARG B CA 1
ATOM 8622 C C . ARG B 1 329 ? -19.219 15.953 13.156 1 94.69 329 ARG B C 1
ATOM 8624 O O . ARG B 1 329 ? -18.969 15.258 14.141 1 94.69 329 ARG B O 1
ATOM 8631 N N . VAL B 1 330 ? -18.703 17.125 12.977 1 96.31 330 VAL B N 1
ATOM 8632 C CA . VAL B 1 330 ? -17.938 17.75 14.047 1 96.31 330 VAL B CA 1
ATOM 8633 C C . VAL B 1 330 ? -18.828 17.969 15.266 1 96.31 330 VAL B C 1
ATOM 8635 O O . VAL B 1 330 ? -18.438 17.656 16.391 1 96.31 330 VAL B O 1
ATOM 8638 N N . TYR B 1 331 ? -20.016 18.469 15.055 1 96.25 331 TYR B N 1
ATOM 8639 C CA . TYR B 1 331 ? -20.953 18.734 16.141 1 96.25 331 TYR B CA 1
ATOM 8640 C C . TYR B 1 331 ? -21.328 17.469 16.875 1 96.25 331 TYR B C 1
ATOM 8642 O O . TYR B 1 331 ? -21.312 17.422 18.109 1 96.25 331 TYR B O 1
ATOM 8650 N N . GLU B 1 332 ? -21.578 16.422 16.078 1 94.69 332 GLU B N 1
ATOM 8651 C CA . GLU B 1 332 ? -21.953 15.148 16.688 1 94.69 332 GLU B CA 1
ATOM 8652 C C . GLU B 1 332 ? -20.812 14.594 17.547 1 94.69 332 GLU B C 1
ATOM 8654 O O . GLU B 1 332 ? -21.047 14.055 18.625 1 94.69 332 GLU B O 1
ATOM 8659 N N . THR B 1 333 ? -19.688 14.711 17.062 1 93.62 333 THR B N 1
ATOM 8660 C CA . THR B 1 333 ? -18.516 14.203 17.781 1 93.62 333 THR B CA 1
ATOM 8661 C C . THR B 1 333 ? -18.312 14.984 19.078 1 93.62 333 THR B C 1
ATOM 8663 O O . THR B 1 333 ? -18 14.398 20.109 1 93.62 333 THR B O 1
ATOM 8666 N N . LEU B 1 334 ? -18.484 16.281 19.016 1 94.69 334 LEU B N 1
ATOM 8667 C CA . LEU B 1 334 ? -18.328 17.125 20.188 1 94.69 334 LEU B CA 1
ATOM 8668 C C . LEU B 1 334 ? -19.391 16.781 21.234 1 94.69 334 LEU B C 1
ATOM 8670 O O . LEU B 1 334 ? -19.109 16.734 22.422 1 94.69 334 LEU B O 1
ATOM 8674 N N . LEU B 1 335 ? -20.594 16.5 20.75 1 93.25 335 LEU B N 1
ATOM 8675 C CA . LEU B 1 335 ? -21.688 16.141 21.641 1 93.25 335 LEU B CA 1
ATOM 8676 C C . LEU B 1 335 ? -21.422 14.812 22.328 1 93.25 335 LEU B C 1
ATOM 8678 O O . LEU B 1 335 ? -21.688 14.656 23.516 1 93.25 335 LEU B O 1
ATOM 8682 N N . ASP B 1 336 ? -20.922 13.922 21.547 1 89.88 336 ASP B N 1
ATOM 8683 C CA . ASP B 1 336 ? -20.625 12.594 22.078 1 89.88 336 ASP B CA 1
ATOM 8684 C C . ASP B 1 336 ? -19.625 12.672 23.219 1 89.88 336 ASP B C 1
ATOM 8686 O O . ASP B 1 336 ? -19.672 11.867 24.141 1 89.88 336 ASP B O 1
ATOM 8690 N N . TRP B 1 337 ? -18.688 13.617 23.125 1 90.56 337 TRP B N 1
ATOM 8691 C CA . TRP B 1 337 ? -17.641 13.75 24.125 1 90.56 337 TRP B CA 1
ATOM 8692 C C . TRP B 1 337 ? -18.047 14.734 25.219 1 90.56 337 TRP B C 1
ATOM 8694 O O . TRP B 1 337 ? -17.359 14.867 26.234 1 90.56 337 TRP B O 1
ATOM 8704 N N . GLY B 1 338 ? -19.156 15.5 24.984 1 87.62 338 GLY B N 1
ATOM 8705 C CA . GLY B 1 338 ? -19.641 16.453 25.969 1 87.62 338 GLY B CA 1
ATOM 8706 C C . GLY B 1 338 ? -18.891 17.766 25.953 1 87.62 338 GLY B C 1
ATOM 8707 O O . GLY B 1 338 ? -18.75 18.422 26.984 1 87.62 338 GLY B O 1
ATOM 8708 N N . PHE B 1 339 ? -18.359 18.188 24.812 1 91.5 339 PHE B N 1
ATOM 8709 C CA . PHE B 1 339 ? -17.547 19.391 24.734 1 91.5 339 PHE B CA 1
ATOM 8710 C C . PHE B 1 339 ? -18.297 20.5 24 1 91.5 339 PHE B C 1
ATOM 8712 O O . PHE B 1 339 ? -17.719 21.531 23.656 1 91.5 339 PHE B O 1
ATOM 8719 N N . ASP B 1 340 ? -19.5 20.359 23.75 1 89.38 340 ASP B N 1
ATOM 8720 C CA . ASP B 1 340 ? -20.281 21.297 22.969 1 89.38 340 ASP B CA 1
ATOM 8721 C C . ASP B 1 340 ? -20.344 22.656 23.656 1 89.38 340 ASP B C 1
ATOM 8723 O O . ASP B 1 340 ? -20.359 23.703 22.984 1 89.38 340 ASP B O 1
ATOM 8727 N N . THR B 1 341 ? -20.219 22.703 24.938 1 88.06 341 THR B N 1
ATOM 8728 C CA . THR B 1 341 ? -20.375 23.953 25.672 1 88.06 341 THR B CA 1
ATOM 8729 C C . THR B 1 341 ? -19.031 24.641 25.875 1 88.06 341 THR B C 1
ATOM 8731 O O . THR B 1 341 ? -18.969 25.844 26.125 1 88.06 341 THR B O 1
ATOM 8734 N N . CYS B 1 342 ? -17.984 23.953 25.672 1 90.75 342 CYS B N 1
ATOM 8735 C CA . CYS B 1 342 ? -16.672 24.5 26.031 1 90.75 342 CYS B CA 1
ATOM 8736 C C . CYS B 1 342 ? -15.938 24.984 24.797 1 90.75 342 CYS B C 1
ATOM 8738 O O . CYS B 1 342 ? -14.836 25.516 24.891 1 90.75 342 CYS B O 1
ATOM 8740 N N . VAL B 1 343 ? -16.562 24.969 23.656 1 94.38 343 VAL B N 1
ATOM 8741 C CA . VAL B 1 343 ? -15.906 25.375 22.422 1 94.38 343 VAL B CA 1
ATOM 8742 C C . VAL B 1 343 ? -15.859 26.906 22.328 1 94.38 343 VAL B C 1
ATOM 8744 O O . VAL B 1 343 ? -16.891 27.562 22.453 1 94.38 343 VAL B O 1
ATOM 8747 N N . LYS B 1 344 ? -14.664 27.438 22.141 1 94.62 344 LYS B N 1
ATOM 8748 C CA . LYS B 1 344 ? -14.523 28.875 22.078 1 94.62 344 LYS B CA 1
ATOM 8749 C C . LYS B 1 344 ? -13.977 29.328 20.734 1 94.62 344 LYS B C 1
ATOM 8751 O O . LYS B 1 344 ? -14.203 30.469 20.312 1 94.62 344 LYS B O 1
ATOM 8756 N N . ALA B 1 345 ? -13.227 28.469 20.109 1 94.5 345 ALA B N 1
ATOM 8757 C CA . ALA B 1 345 ? -12.594 28.859 18.859 1 94.5 345 ALA B CA 1
ATOM 8758 C C . ALA B 1 345 ? -12.5 27.656 17.906 1 94.5 345 ALA B C 1
ATOM 8760 O O . ALA B 1 345 ? -12.656 26.516 18.328 1 94.5 345 ALA B O 1
ATOM 8761 N N . ILE B 1 346 ? -12.281 27.953 16.625 1 94.94 346 ILE B N 1
ATOM 8762 C CA . ILE B 1 346 ? -12.117 26.938 15.586 1 94.94 346 ILE B CA 1
ATOM 8763 C C . ILE B 1 346 ? -10.867 27.219 14.766 1 94.94 346 ILE B C 1
ATOM 8765 O O . ILE B 1 346 ? -10.562 28.391 14.484 1 94.94 346 ILE B O 1
ATOM 8769 N N . CYS B 1 347 ? -10.133 26.219 14.445 1 95 347 CYS B N 1
ATOM 8770 C CA . CYS B 1 347 ? -8.969 26.328 13.578 1 95 347 CYS B CA 1
ATOM 8771 C C . CYS B 1 347 ? -9.055 25.328 12.422 1 95 347 CYS B C 1
ATOM 8773 O O . CYS B 1 347 ? -9.055 24.125 12.641 1 95 347 CYS B O 1
ATOM 8775 N N . CYS B 1 348 ? -9.172 25.797 11.242 1 94.31 348 CYS B N 1
ATOM 8776 C CA . CYS B 1 348 ? -9.312 24.953 10.062 1 94.31 348 CYS B CA 1
ATOM 8777 C C . CYS B 1 348 ? -8.672 25.609 8.844 1 94.31 348 CYS B C 1
ATOM 8779 O O . CYS B 1 348 ? -8.266 26.766 8.898 1 94.31 348 CYS B O 1
ATOM 8781 N N . ASP B 1 349 ? -8.516 24.891 7.793 1 92.12 349 ASP B N 1
ATOM 8782 C CA . ASP B 1 349 ? -8.008 25.422 6.535 1 92.12 349 ASP B CA 1
ATOM 8783 C C . ASP B 1 349 ? -8.969 26.438 5.938 1 92.12 349 ASP B C 1
ATOM 8785 O O . ASP B 1 349 ? -10.172 26.406 6.215 1 92.12 349 ASP B O 1
ATOM 8789 N N . THR B 1 350 ? -8.469 27.328 5.18 1 90.5 350 THR B N 1
ATOM 8790 C CA . THR B 1 350 ? -9.258 28.453 4.684 1 90.5 350 THR B CA 1
ATOM 8791 C C . THR B 1 350 ? -9.969 28.078 3.381 1 90.5 350 THR B C 1
ATOM 8793 O O . THR B 1 350 ? -10.094 28.906 2.48 1 90.5 350 THR B O 1
ATOM 8796 N N . THR B 1 351 ? -10.383 26.906 3.238 1 88.75 351 THR B N 1
ATOM 8797 C CA . THR B 1 351 ? -11.141 26.484 2.062 1 88.75 351 THR B CA 1
ATOM 8798 C C . THR B 1 351 ? -12.586 26.953 2.145 1 88.75 351 THR B C 1
ATOM 8800 O O . THR B 1 351 ? -13.102 27.219 3.236 1 88.75 351 THR B O 1
ATOM 8803 N N . PRO B 1 352 ? -13.195 27.094 1.039 1 87.38 352 PRO B N 1
ATOM 8804 C CA . PRO B 1 352 ? -14.594 27.516 1.055 1 87.38 352 PRO B CA 1
ATOM 8805 C C . PRO B 1 352 ? -15.5 26.562 1.814 1 87.38 352 PRO B C 1
ATOM 8807 O O . PRO B 1 352 ? -16.469 26.984 2.455 1 87.38 352 PRO B O 1
ATOM 8810 N N . SER B 1 353 ? -15.188 25.297 1.737 1 90.81 353 SER B N 1
ATOM 8811 C CA . SER B 1 353 ? -15.992 24.312 2.457 1 90.81 353 SER B CA 1
ATOM 8812 C C . SER B 1 353 ? -15.93 24.547 3.963 1 90.81 353 SER B C 1
ATOM 8814 O O . SER B 1 353 ? -16.891 24.234 4.684 1 90.81 353 SER B O 1
ATOM 8816 N N . ASN B 1 354 ? -14.898 25.109 4.422 1 92.75 354 ASN B N 1
ATOM 8817 C CA . ASN B 1 354 ? -14.711 25.328 5.855 1 92.75 354 ASN B CA 1
ATOM 8818 C C . ASN B 1 354 ? -15.18 26.719 6.277 1 92.75 354 ASN B C 1
ATOM 8820 O O . ASN B 1 354 ? -15.852 26.875 7.297 1 92.75 354 ASN B O 1
ATOM 8824 N N . LEU B 1 355 ? -14.859 27.797 5.406 1 90.69 355 LEU B N 1
ATOM 8825 C CA . LEU B 1 355 ? -15.008 29.141 5.934 1 90.69 355 LEU B CA 1
ATOM 8826 C C . LEU B 1 355 ? -15.953 29.969 5.07 1 90.69 355 LEU B C 1
ATOM 8828 O O . LEU B 1 355 ? -16.016 31.188 5.207 1 90.69 355 LEU B O 1
ATOM 8832 N N . ALA B 1 356 ? -16.641 29.297 4.223 1 87.25 356 ALA B N 1
ATOM 8833 C CA . ALA B 1 356 ? -17.656 30.047 3.5 1 87.25 356 ALA B CA 1
ATOM 8834 C C . ALA B 1 356 ? -18.609 30.75 4.465 1 87.25 356 ALA B C 1
ATOM 8836 O O . ALA B 1 356 ? -18.922 30.219 5.535 1 87.25 356 ALA B O 1
ATOM 8837 N N . ILE B 1 357 ? -19.094 31.844 4.094 1 84.06 357 ILE B N 1
ATOM 8838 C CA . ILE B 1 357 ? -19.797 32.75 4.98 1 84.06 357 ILE B CA 1
ATOM 8839 C C . ILE B 1 357 ? -21.094 32.125 5.449 1 84.06 357 ILE B C 1
ATOM 8841 O O . ILE B 1 357 ? -21.469 32.219 6.625 1 84.06 357 ILE B O 1
ATOM 8845 N N . ARG B 1 358 ? -21.75 31.484 4.633 1 83.31 358 ARG B N 1
ATOM 8846 C CA . ARG B 1 358 ? -23.062 30.969 5.008 1 83.31 358 ARG B CA 1
ATOM 8847 C C . ARG B 1 358 ? -23.047 29.453 5.137 1 83.31 358 ARG B C 1
ATOM 8849 O O . ARG B 1 358 ? -23.531 28.906 6.125 1 83.31 358 ARG B O 1
ATOM 8856 N N . ASN B 1 359 ? -22.359 28.875 4.191 1 88.81 359 ASN B N 1
ATOM 8857 C CA . ASN B 1 359 ? -22.469 27.422 4.121 1 88.81 359 ASN B CA 1
ATOM 8858 C C . ASN B 1 359 ? -21.156 26.75 4.48 1 88.81 359 ASN B C 1
ATOM 8860 O O . ASN B 1 359 ? -20.984 25.547 4.277 1 88.81 359 ASN B O 1
ATOM 8864 N N . GLY B 1 360 ? -20.25 27.562 4.973 1 92.31 360 GLY B N 1
ATOM 8865 C CA . GLY B 1 360 ? -19.016 26.953 5.43 1 92.31 360 GLY B CA 1
ATOM 8866 C C . GLY B 1 360 ? -19.172 26.156 6.707 1 92.31 360 GLY B C 1
ATOM 8867 O O . GLY B 1 360 ? -20.062 26.438 7.516 1 92.31 360 GLY B O 1
ATOM 8868 N N . ALA B 1 361 ? -18.422 25.125 6.891 1 95 361 ALA B N 1
ATOM 8869 C CA . ALA B 1 361 ? -18.5 24.266 8.07 1 95 361 ALA B CA 1
ATOM 8870 C C . ALA B 1 361 ? -18.406 25.094 9.352 1 95 361 ALA B C 1
ATOM 8872 O O . ALA B 1 361 ? -19.094 24.797 10.336 1 95 361 ALA B O 1
ATOM 8873 N N . ALA B 1 362 ? -17.609 26.141 9.414 1 94.25 362 ALA B N 1
ATOM 8874 C CA . ALA B 1 362 ? -17.406 26.969 10.594 1 94.25 362 ALA B CA 1
ATOM 8875 C C . ALA B 1 362 ? -18.688 27.734 10.945 1 94.25 362 ALA B C 1
ATOM 8877 O O . ALA B 1 362 ? -19.109 27.75 12.102 1 94.25 362 ALA B O 1
ATOM 8878 N N . ALA B 1 363 ? -19.25 28.359 9.961 1 93.31 363 ALA B N 1
ATOM 8879 C CA . ALA B 1 363 ? -20.469 29.125 10.18 1 93.31 363 ALA B CA 1
ATOM 8880 C C . ALA B 1 363 ? -21.609 28.234 10.648 1 93.31 363 ALA B C 1
ATOM 8882 O O . ALA B 1 363 ? -22.359 28.594 11.547 1 93.31 363 ALA B O 1
ATOM 8883 N N . LEU B 1 364 ? -21.672 27.109 10.023 1 94.5 364 LEU B N 1
ATOM 8884 C CA . LEU B 1 364 ? -22.719 26.156 10.375 1 94.5 364 LEU B CA 1
ATOM 8885 C C . LEU B 1 364 ? -22.5 25.609 11.781 1 94.5 364 LEU B C 1
ATOM 8887 O O . LEU B 1 364 ? -23.469 25.406 12.523 1 94.5 364 LEU B O 1
ATOM 8891 N N . LEU B 1 365 ? -21.312 25.375 12.117 1 95.06 365 LEU B N 1
ATOM 8892 C CA . LEU B 1 365 ? -21.016 24.891 13.453 1 95.06 365 LEU B CA 1
ATOM 8893 C C . LEU B 1 365 ? -21.422 25.906 14.516 1 95.06 365 LEU B C 1
ATOM 8895 O O . LEU B 1 365 ? -21.906 25.531 15.578 1 95.06 365 LEU B O 1
ATOM 8899 N N . GLU B 1 366 ? -21.172 27.141 14.25 1 93.94 366 GLU B N 1
ATOM 8900 C CA . GLU B 1 366 ? -21.594 28.219 15.148 1 93.94 366 GLU B CA 1
ATOM 8901 C C . GLU B 1 366 ? -23.109 28.188 15.367 1 93.94 366 GLU B C 1
ATOM 8903 O O . GLU B 1 366 ? -23.578 28.391 16.484 1 93.94 366 GLU B O 1
ATOM 8908 N N . ARG B 1 367 ? -23.766 27.938 14.328 1 91.75 367 ARG B N 1
ATOM 8909 C CA . ARG B 1 367 ? -25.219 27.859 14.414 1 91.75 367 ARG B CA 1
ATOM 8910 C C . ARG B 1 367 ? -25.672 26.656 15.227 1 91.75 367 ARG B C 1
ATOM 8912 O O . ARG B 1 367 ? -26.594 26.75 16.031 1 91.75 367 ARG B O 1
ATOM 8919 N N . PHE B 1 368 ? -25.016 25.562 14.984 1 93.88 368 PHE B N 1
ATOM 8920 C CA . PHE B 1 368 ? -25.359 24.344 15.719 1 93.88 368 PHE B CA 1
ATOM 8921 C C . PHE B 1 368 ? -25.109 24.531 17.219 1 93.88 368 PHE B C 1
ATOM 8923 O O . PHE B 1 368 ? -25.906 24.094 18.047 1 93.88 368 PHE B O 1
ATOM 8930 N N . LEU B 1 369 ? -24.031 25.219 17.5 1 93.88 369 LEU B N 1
ATOM 8931 C CA . LEU B 1 369 ? -23.641 25.406 18.891 1 93.88 369 LEU B CA 1
ATOM 8932 C C . LEU B 1 369 ? -24.328 26.625 19.5 1 93.88 369 LEU B C 1
ATOM 8934 O O . LEU B 1 369 ? -24.359 26.797 20.719 1 93.88 369 LEU B O 1
ATOM 8938 N N . ASP B 1 370 ? -24.891 27.422 18.719 1 90.69 370 ASP B N 1
ATOM 8939 C CA . ASP B 1 370 ? -25.516 28.672 19.141 1 90.69 370 ASP B CA 1
ATOM 8940 C C . ASP B 1 370 ? -24.547 29.547 19.938 1 90.69 370 ASP B C 1
ATOM 8942 O O . ASP B 1 370 ? -24.859 29.969 21.047 1 90.69 370 ASP B O 1
ATOM 8946 N N . LYS B 1 371 ? -23.375 29.672 19.328 1 90.31 371 LYS B N 1
ATOM 8947 C CA . LYS B 1 371 ? -22.312 30.453 19.953 1 90.31 371 LYS B CA 1
ATOM 8948 C C . LYS B 1 371 ? -21.5 31.234 18.922 1 90.31 371 LYS B C 1
ATOM 8950 O O . LYS B 1 371 ? -21.375 30.797 17.781 1 90.31 371 LYS B O 1
ATOM 8955 N N . ASP B 1 372 ? -21.031 32.375 19.375 1 90.38 372 ASP B N 1
ATOM 8956 C CA . ASP B 1 372 ? -20.062 33.125 18.594 1 90.38 372 ASP B CA 1
ATOM 8957 C C . ASP B 1 372 ? -18.641 32.625 18.828 1 90.38 372 ASP B C 1
ATOM 8959 O O . ASP B 1 372 ? -18.094 32.781 19.922 1 90.38 372 ASP B O 1
ATOM 8963 N N . LEU B 1 373 ? -18.094 32.031 17.781 1 92.81 373 LEU B N 1
ATOM 8964 C CA . LEU B 1 373 ? -16.781 31.406 17.938 1 92.81 373 LEU B CA 1
ATOM 8965 C C . LEU B 1 373 ? -15.703 32.281 17.297 1 92.81 373 LEU B C 1
ATOM 8967 O O . LEU B 1 373 ? -15.977 33.031 16.359 1 92.81 373 LEU B O 1
ATOM 8971 N N . LEU B 1 374 ? -14.523 32.219 17.828 1 92.69 374 LEU B N 1
ATOM 8972 C CA . LEU B 1 374 ? -13.367 32.875 17.234 1 92.69 374 LEU B CA 1
ATOM 8973 C C . LEU B 1 374 ? -12.766 32.031 16.125 1 92.69 374 LEU B C 1
ATOM 8975 O O . LEU B 1 374 ? -12.516 30.828 16.312 1 92.69 374 LEU B O 1
ATOM 8979 N N . TYR B 1 375 ? -12.539 32.625 15.016 1 91.88 375 TYR B N 1
ATOM 8980 C CA . TYR B 1 375 ? -11.938 31.906 13.906 1 91.88 375 TYR B CA 1
ATOM 8981 C C . TYR B 1 375 ? -10.422 32.094 13.891 1 91.88 375 TYR B C 1
ATOM 8983 O O . TYR B 1 375 ? -9.93 33.219 13.875 1 91.88 375 TYR B O 1
ATOM 8991 N N . LEU B 1 376 ? -9.758 31 13.953 1 92.12 376 LEU B N 1
ATOM 8992 C CA . LEU B 1 376 ? -8.305 30.969 13.82 1 92.12 376 LEU B CA 1
ATOM 8993 C C . LEU B 1 376 ? -7.891 30.25 12.539 1 92.12 376 LEU B C 1
ATOM 8995 O O . LEU B 1 376 ? -7.461 29.094 12.586 1 92.12 376 LEU B O 1
ATOM 8999 N N . PRO B 1 377 ? -7.934 30.922 11.469 1 90.75 377 PRO B N 1
ATOM 9000 C CA . PRO B 1 377 ? -7.578 30.234 10.227 1 90.75 377 PRO B CA 1
ATOM 9001 C C . PRO B 1 377 ? -6.152 29.688 10.242 1 90.75 377 PRO B C 1
ATOM 9003 O O . PRO B 1 377 ? -5.25 30.328 10.789 1 90.75 377 PRO B O 1
ATOM 9006 N N . CYS B 1 378 ? -5.992 28.578 9.594 1 93.62 378 CYS B N 1
ATOM 9007 C CA . CYS B 1 378 ? -4.676 27.938 9.562 1 93.62 378 CYS B CA 1
ATOM 9008 C C . CYS B 1 378 ? -3.695 28.766 8.742 1 93.62 378 CYS B C 1
ATOM 9010 O O . CYS B 1 378 ? -3.762 28.781 7.512 1 93.62 378 CYS B O 1
ATOM 9012 N N . ARG B 1 379 ? -2.768 29.375 9.352 1 92.75 379 ARG B N 1
ATOM 9013 C CA . ARG B 1 379 ? -1.784 30.219 8.68 1 92.75 379 ARG B CA 1
ATOM 9014 C C . ARG B 1 379 ? -0.881 29.406 7.773 1 92.75 379 ARG B C 1
ATOM 9016 O O . ARG B 1 379 ? -0.432 29.891 6.73 1 92.75 379 ARG B O 1
ATOM 9023 N N . HIS B 1 380 ? -0.642 28.188 8.141 1 91.69 380 HIS B N 1
ATOM 9024 C CA . HIS B 1 380 ? 0.137 27.312 7.262 1 91.69 380 HIS B CA 1
ATOM 9025 C C . HIS B 1 380 ? -0.546 27.141 5.906 1 91.69 380 HIS B C 1
ATOM 9027 O O . HIS B 1 380 ? 0.112 27.188 4.867 1 91.69 380 HIS B O 1
ATOM 9033 N N . HIS B 1 381 ? -1.797 26.922 6.012 1 91.38 381 HIS B N 1
ATOM 9034 C CA . HIS B 1 381 ? -2.561 26.797 4.777 1 91.38 381 HIS B CA 1
ATOM 9035 C C . HIS B 1 381 ? -2.469 28.062 3.938 1 91.38 381 HIS B C 1
ATOM 9037 O O . HIS B 1 381 ? -2.316 28 2.717 1 91.38 381 HIS B O 1
ATOM 9043 N N . ILE B 1 382 ? -2.516 29.172 4.523 1 92.38 382 ILE B N 1
ATOM 9044 C CA . ILE B 1 382 ? -2.475 30.453 3.842 1 92.38 382 ILE B CA 1
ATOM 9045 C C . ILE B 1 382 ? -1.115 30.641 3.172 1 92.38 382 ILE B C 1
ATOM 9047 O O . ILE B 1 382 ? -1.041 31 1.993 1 92.38 382 ILE B O 1
ATOM 9051 N N . PHE B 1 383 ? -0.078 30.406 3.918 1 93.31 383 PHE B N 1
ATOM 9052 C CA . PHE B 1 383 ? 1.257 30.594 3.361 1 93.31 383 PHE B CA 1
ATOM 9053 C C . PHE B 1 383 ? 1.537 29.562 2.275 1 93.31 383 PHE B C 1
ATOM 9055 O O . PHE B 1 383 ? 2.305 29.812 1.348 1 93.31 383 PHE B O 1
ATOM 9062 N N . GLU B 1 384 ? 0.931 28.391 2.377 1 92.06 384 GLU B N 1
ATOM 9063 C CA . GLU B 1 384 ? 1.029 27.422 1.295 1 92.06 384 GLU B CA 1
ATOM 9064 C C . GLU B 1 384 ? 0.415 27.953 0.007 1 92.06 384 GLU B C 1
ATOM 9066 O O . GLU B 1 384 ? 0.968 27.766 -1.078 1 92.06 384 GLU B O 1
ATOM 9071 N N . ILE B 1 385 ? -0.683 28.594 0.172 1 91 385 ILE B N 1
ATOM 9072 C CA . ILE B 1 385 ? -1.385 29.156 -0.974 1 91 385 ILE B CA 1
ATOM 9073 C C . ILE B 1 385 ? -0.548 30.281 -1.588 1 91 385 ILE B C 1
ATOM 9075 O O . ILE B 1 385 ? -0.456 30.391 -2.812 1 91 385 ILE B O 1
ATOM 9079 N N . VAL B 1 386 ? 0.049 31.062 -0.787 1 93.88 386 VAL B N 1
ATOM 9080 C CA . VAL B 1 386 ? 0.878 32.156 -1.271 1 93.88 386 VAL B CA 1
ATOM 9081 C C . VAL B 1 386 ? 2.027 31.609 -2.113 1 93.88 386 VAL B C 1
ATOM 9083 O O . VAL B 1 386 ? 2.264 32.062 -3.23 1 93.88 386 VAL B O 1
ATOM 9086 N N . LEU B 1 387 ? 2.688 30.641 -1.564 1 94.19 387 LEU B N 1
ATOM 9087 C CA . LEU B 1 387 ? 3.812 30.062 -2.295 1 94.19 387 LEU B CA 1
ATOM 9088 C C . LEU B 1 387 ? 3.342 29.406 -3.59 1 94.19 387 LEU B C 1
ATOM 9090 O O . LEU B 1 387 ? 4.023 29.484 -4.613 1 94.19 387 LEU B O 1
ATOM 9094 N N . ARG B 1 388 ? 2.25 28.75 -3.514 1 91.06 388 ARG B N 1
ATOM 9095 C CA . ARG B 1 388 ? 1.695 28.109 -4.703 1 91.06 388 ARG B CA 1
ATOM 9096 C C . ARG B 1 388 ? 1.461 29.125 -5.812 1 91.06 388 ARG B C 1
ATOM 9098 O O . ARG B 1 388 ? 1.842 28.906 -6.965 1 91.06 388 ARG B O 1
ATOM 9105 N N . TYR B 1 389 ? 0.924 30.203 -5.484 1 90.88 389 TYR B N 1
ATOM 9106 C CA . TYR B 1 389 ? 0.582 31.203 -6.492 1 90.88 389 TYR B CA 1
ATOM 9107 C C . TYR B 1 389 ? 1.832 31.906 -7.016 1 90.88 389 TYR B C 1
ATOM 9109 O O . TYR B 1 389 ? 1.897 32.281 -8.188 1 90.88 389 TYR B O 1
ATOM 9117 N N . VAL B 1 390 ? 2.762 32.094 -6.16 1 94.19 390 VAL B N 1
ATOM 9118 C CA . VAL B 1 390 ? 4.031 32.656 -6.605 1 94.19 390 VAL B CA 1
ATOM 9119 C C . VAL B 1 390 ? 4.703 31.719 -7.594 1 94.19 390 VAL B C 1
ATOM 9121 O O . VAL B 1 390 ? 5.215 32.156 -8.633 1 94.19 390 VAL B O 1
ATOM 9124 N N . PHE B 1 391 ? 4.668 30.453 -7.266 1 93.06 391 PHE B N 1
ATOM 9125 C CA . PHE B 1 391 ? 5.254 29.453 -8.148 1 93.06 391 PHE B CA 1
ATOM 9126 C C . PHE B 1 391 ? 4.523 29.406 -9.484 1 93.06 391 PHE B C 1
ATOM 9128 O O . PHE B 1 391 ? 5.156 29.391 -10.539 1 93.06 391 PHE B O 1
ATOM 9135 N N . GLU B 1 392 ? 3.232 29.438 -9.391 1 89.75 392 GLU B N 1
ATOM 9136 C CA . GLU B 1 392 ? 2.414 29.328 -10.594 1 89.75 392 GLU B CA 1
ATOM 9137 C C . GLU B 1 392 ? 2.523 30.578 -11.453 1 89.75 392 GLU B C 1
ATOM 9139 O O . GLU B 1 392 ? 2.244 30.547 -12.656 1 89.75 392 GLU B O 1
ATOM 9144 N N . ALA B 1 393 ? 2.84 31.688 -10.812 1 91.44 393 ALA B N 1
ATOM 9145 C CA . ALA B 1 393 ? 3.043 32.938 -11.555 1 91.44 393 ALA B CA 1
ATOM 9146 C C . ALA B 1 393 ? 4.234 32.812 -12.5 1 91.44 393 ALA B C 1
ATOM 9148 O O . ALA B 1 393 ? 4.25 33.438 -13.562 1 91.44 393 ALA B O 1
ATOM 9149 N N . VAL B 1 394 ? 5.176 32 -12.062 1 90.12 394 VAL B N 1
ATOM 9150 C CA . VAL B 1 394 ? 6.398 31.859 -12.844 1 90.12 394 VAL B CA 1
ATOM 9151 C C . VAL B 1 394 ? 6.316 30.578 -13.688 1 90.12 394 VAL B C 1
ATOM 9153 O O . VAL B 1 394 ? 6.77 30.562 -14.836 1 90.12 394 VAL B O 1
ATOM 9156 N N . PHE B 1 395 ? 5.84 29.516 -12.984 1 87.94 395 PHE B N 1
ATOM 9157 C CA . PHE B 1 395 ? 5.652 28.25 -13.68 1 87.94 395 PHE B CA 1
ATOM 9158 C C . PHE B 1 395 ? 4.172 27.906 -13.781 1 87.94 395 PHE B C 1
ATOM 9160 O O . PHE B 1 395 ? 3.633 27.188 -12.93 1 87.94 395 PHE B O 1
ATOM 9167 N N . PRO B 1 396 ? 3.551 28.406 -14.727 1 76.06 396 PRO B N 1
ATOM 9168 C CA . PRO B 1 396 ? 2.104 28.203 -14.805 1 76.06 396 PRO B CA 1
ATOM 9169 C C . PRO B 1 396 ? 1.724 26.734 -14.93 1 76.06 396 PRO B C 1
ATOM 9171 O O . PRO B 1 396 ? 2.512 25.922 -15.43 1 76.06 396 PRO B O 1
ATOM 9174 N N . ASN B 1 397 ? 0.673 26.25 -14.211 1 64.94 397 ASN B N 1
ATOM 9175 C CA . ASN B 1 397 ? 0.174 24.906 -13.914 1 64.94 397 ASN B CA 1
ATOM 9176 C C . ASN B 1 397 ? 0.001 24.078 -15.188 1 64.94 397 ASN B C 1
ATOM 9178 O O . ASN B 1 397 ? -0.459 24.594 -16.203 1 64.94 397 ASN B O 1
ATOM 9182 N N . THR B 1 398 ? 0.772 23.031 -15.133 1 62.16 398 THR B N 1
ATOM 9183 C CA . THR B 1 398 ? 0.586 22.031 -16.188 1 62.16 398 THR B CA 1
ATOM 9184 C C . THR B 1 398 ? -0.561 21.094 -15.836 1 62.16 398 THR B C 1
ATOM 9186 O O . THR B 1 398 ? -0.949 20.984 -14.672 1 62.16 398 THR B O 1
ATOM 9189 N N . SER B 1 399 ? -1.345 20.672 -16.688 1 59.81 399 SER B N 1
ATOM 9190 C CA . SER B 1 399 ? -2.535 19.828 -16.641 1 59.81 399 SER B CA 1
ATOM 9191 C C . SER B 1 399 ? -2.273 18.547 -15.836 1 59.81 399 SER B C 1
ATOM 9193 O O . SER B 1 399 ? -3.191 17.984 -15.234 1 59.81 399 SER B O 1
ATOM 9195 N N . GLY B 1 400 ? -1.123 18.156 -15.586 1 63.31 400 GLY B N 1
ATOM 9196 C CA . GLY B 1 400 ? -0.904 16.891 -14.93 1 63.31 400 GLY B CA 1
ATOM 9197 C C . GLY B 1 400 ? -0.81 17 -13.422 1 63.31 400 GLY B C 1
ATOM 9198 O O . GLY B 1 400 ? -0.676 18.109 -12.883 1 63.31 400 GLY B O 1
ATOM 9199 N N . PRO B 1 401 ? -1.052 15.922 -12.648 1 73.19 401 PRO B N 1
ATOM 9200 C CA . PRO B 1 401 ? -0.982 15.922 -11.188 1 73.19 401 PRO B CA 1
ATOM 9201 C C . PRO B 1 401 ? 0.413 16.25 -10.664 1 73.19 401 PRO B C 1
ATOM 9203 O O . PRO B 1 401 ? 0.557 16.703 -9.523 1 73.19 401 PRO B O 1
ATOM 9206 N N . ASN B 1 402 ? 1.356 16.078 -11.562 1 79.38 402 ASN B N 1
ATOM 9207 C CA . ASN B 1 402 ? 2.734 16.312 -11.141 1 79.38 402 ASN B CA 1
ATOM 9208 C C . ASN B 1 402 ? 3.338 17.531 -11.852 1 79.38 402 ASN B C 1
ATOM 9210 O O . ASN B 1 402 ? 2.906 17.891 -12.953 1 79.38 402 ASN B O 1
ATOM 9214 N N . VAL B 1 403 ? 4.258 18.219 -11.234 1 84.88 403 VAL B N 1
ATOM 9215 C CA . VAL B 1 403 ? 5.023 19.297 -11.859 1 84.88 403 VAL B CA 1
ATOM 9216 C C . VAL B 1 403 ? 6.102 18.703 -12.766 1 84.88 403 VAL B C 1
ATOM 9218 O O . VAL B 1 403 ? 7.012 18.031 -12.289 1 84.88 403 VAL B O 1
ATOM 9221 N N . PRO B 1 404 ? 6.027 18.891 -14.008 1 84 404 PRO B N 1
ATOM 9222 C CA . PRO B 1 404 ? 6.957 18.266 -14.945 1 84 404 PRO B CA 1
ATOM 9223 C C . PRO B 1 404 ? 8.422 18.547 -14.609 1 84 404 PRO B C 1
ATOM 9225 O O . PRO B 1 404 ? 9.266 17.656 -14.727 1 84 404 PRO B O 1
ATOM 9228 N N . LEU B 1 405 ? 8.68 19.766 -14.258 1 88.31 405 LEU B N 1
ATOM 9229 C CA . LEU B 1 405 ? 10.039 20.141 -13.898 1 88.31 405 LEU B CA 1
ATOM 9230 C C . LEU B 1 405 ? 10.562 19.297 -12.75 1 88.31 405 LEU B C 1
ATOM 9232 O O . LEU B 1 405 ? 11.727 18.891 -12.75 1 88.31 405 LEU B O 1
ATOM 9236 N N . PHE B 1 406 ? 9.727 19.031 -11.812 1 90.69 406 PHE B N 1
ATOM 9237 C CA . PHE B 1 406 ? 10.102 18.234 -10.648 1 90.69 406 PHE B CA 1
ATOM 9238 C C . PHE B 1 406 ? 10.32 16.781 -11.031 1 90.69 406 PHE B C 1
ATOM 9240 O O . PHE B 1 406 ? 11.25 16.125 -10.531 1 90.69 406 PHE B O 1
ATOM 9247 N N . VAL B 1 407 ? 9.477 16.281 -11.898 1 86.31 407 VAL B N 1
ATOM 9248 C CA . VAL B 1 407 ? 9.578 14.898 -12.352 1 86.31 407 VAL B CA 1
ATOM 9249 C C . VAL B 1 407 ? 10.898 14.688 -13.086 1 86.31 407 VAL B C 1
ATOM 9251 O O . VAL B 1 407 ? 11.586 13.688 -12.883 1 86.31 407 VAL B O 1
ATOM 9254 N N . SER B 1 408 ? 11.242 15.602 -13.953 1 87 408 SER B N 1
ATOM 9255 C CA . SER B 1 408 ? 12.492 15.539 -14.695 1 87 408 SER B CA 1
ATOM 9256 C C . SER B 1 408 ? 13.695 15.547 -13.75 1 87 408 SER B C 1
ATOM 9258 O O . SER B 1 408 ? 14.664 14.82 -13.961 1 87 408 SER B O 1
ATOM 9260 N N . PHE B 1 409 ? 13.617 16.297 -12.758 1 91.38 409 PHE B N 1
ATOM 9261 C CA . PHE B 1 409 ? 14.688 16.391 -11.773 1 91.38 409 PHE B CA 1
ATOM 9262 C C . PHE B 1 409 ? 14.82 15.094 -11 1 91.38 409 PHE B C 1
ATOM 9264 O O . PHE B 1 409 ? 15.93 14.617 -10.75 1 91.38 409 PHE B O 1
ATOM 9271 N N . GLN B 1 410 ? 13.656 14.602 -10.594 1 87.88 410 GLN B N 1
ATOM 9272 C CA . GLN B 1 410 ? 13.656 13.344 -9.859 1 87.88 410 GLN B CA 1
ATOM 9273 C C . GLN B 1 410 ? 14.312 12.234 -10.664 1 87.88 410 GLN B C 1
ATOM 9275 O O . GLN B 1 410 ? 15.047 11.406 -10.109 1 87.88 410 GLN B O 1
ATOM 9280 N N . LYS B 1 411 ? 14.094 12.172 -11.922 1 81.62 411 LYS B N 1
ATOM 9281 C CA . LYS B 1 411 ? 14.656 11.156 -12.805 1 81.62 411 LYS B CA 1
ATOM 9282 C C . LYS B 1 411 ? 16.172 11.32 -12.93 1 81.62 411 LYS B C 1
ATOM 9284 O O . LYS B 1 411 ? 16.891 10.328 -13.062 1 81.62 411 LYS B O 1
ATOM 9289 N N . LYS B 1 412 ? 16.625 12.523 -12.883 1 87.62 412 LYS B N 1
ATOM 9290 C CA . LYS B 1 412 ? 18.031 12.82 -13.086 1 87.62 412 LYS B CA 1
ATOM 9291 C C . LYS B 1 412 ? 18.797 12.789 -11.766 1 87.62 412 LYS B C 1
ATOM 9293 O O . LYS B 1 412 ? 20.031 12.883 -11.758 1 87.62 412 LYS B O 1
ATOM 9298 N N . TRP B 1 413 ? 18.156 12.656 -10.68 1 88.56 413 TRP B N 1
ATOM 9299 C CA . TRP B 1 413 ? 18.734 12.812 -9.352 1 88.56 413 TRP B CA 1
ATOM 9300 C C . TRP B 1 413 ? 19.922 11.875 -9.156 1 88.56 413 TRP B C 1
ATOM 9302 O O . TRP B 1 413 ? 20.953 12.273 -8.633 1 88.56 413 TRP B O 1
ATOM 9312 N N . ASN B 1 414 ? 19.75 10.633 -9.656 1 78.94 414 ASN B N 1
ATOM 9313 C CA . ASN B 1 414 ? 20.781 9.633 -9.398 1 78.94 414 ASN B CA 1
ATOM 9314 C C . ASN B 1 414 ? 22.016 9.867 -10.258 1 78.94 414 ASN B C 1
ATOM 9316 O O . ASN B 1 414 ? 23.109 9.383 -9.938 1 78.94 414 ASN B O 1
ATOM 9320 N N . THR B 1 415 ? 21.891 10.641 -11.32 1 85.06 415 THR B N 1
ATOM 9321 C CA . THR B 1 415 ? 23.016 10.914 -12.211 1 85.06 415 THR B CA 1
ATOM 9322 C C . THR B 1 415 ? 23.719 12.211 -11.82 1 85.06 415 THR B C 1
ATOM 9324 O O . THR B 1 415 ? 24.797 12.516 -12.336 1 85.06 415 THR B O 1
ATOM 9327 N N . LEU B 1 416 ? 23.219 12.945 -10.875 1 90.94 416 LEU B N 1
ATOM 9328 C CA . LEU B 1 416 ? 23.75 14.25 -10.492 1 90.94 416 LEU B CA 1
ATOM 9329 C C . LEU B 1 416 ? 24.938 14.094 -9.539 1 90.94 416 LEU B C 1
ATOM 9331 O O . LEU B 1 416 ? 24.922 13.219 -8.664 1 90.94 416 LEU B O 1
ATOM 9335 N N . ASP B 1 417 ? 25.938 14.805 -9.789 1 90.25 417 ASP B N 1
ATOM 9336 C CA . ASP B 1 417 ? 27.016 14.93 -8.828 1 90.25 417 ASP B CA 1
ATOM 9337 C C . ASP B 1 417 ? 26.641 15.867 -7.688 1 90.25 417 ASP B C 1
ATOM 9339 O O . ASP B 1 417 ? 26.625 17.094 -7.867 1 90.25 417 ASP B O 1
ATOM 9343 N N . GLN B 1 418 ? 26.438 15.43 -6.551 1 90.5 418 GLN B N 1
ATOM 9344 C CA . GLN B 1 418 ? 25.906 16.188 -5.43 1 90.5 418 GLN B CA 1
ATOM 9345 C C . GLN B 1 418 ? 26.953 17.109 -4.832 1 90.5 418 GLN B C 1
ATOM 9347 O O . GLN B 1 418 ? 26.641 18.031 -4.074 1 90.5 418 GLN B O 1
ATOM 9352 N N . LEU B 1 419 ? 28.156 16.922 -5.238 1 88.44 419 LEU B N 1
ATOM 9353 C CA . LEU B 1 419 ? 29.234 17.766 -4.719 1 88.44 419 LEU B CA 1
ATOM 9354 C C . LEU B 1 419 ? 29.469 18.969 -5.613 1 88.44 419 LEU B C 1
ATOM 9356 O O . LEU B 1 419 ? 30.078 19.953 -5.191 1 88.44 419 LEU B O 1
ATOM 9360 N N . ASN B 1 420 ? 28.938 18.828 -6.824 1 91.56 420 ASN B N 1
ATOM 9361 C CA . ASN B 1 420 ? 29.125 19.922 -7.766 1 91.56 420 ASN B CA 1
ATOM 9362 C C . ASN B 1 420 ? 27.859 20.75 -7.91 1 91.56 420 ASN B C 1
ATOM 9364 O O . ASN B 1 420 ? 27.109 20.609 -8.883 1 91.56 420 ASN B O 1
ATOM 9368 N N . TYR B 1 421 ? 27.594 21.641 -6.969 1 93.81 421 TYR B N 1
ATOM 9369 C CA . TYR B 1 421 ? 26.438 22.531 -7.031 1 93.81 421 TYR B CA 1
ATOM 9370 C C . TYR B 1 421 ? 26.875 23.984 -6.961 1 93.81 421 TYR B C 1
ATOM 9372 O O . TYR B 1 421 ? 28.016 24.281 -6.582 1 93.81 421 TYR B O 1
ATOM 9380 N N . LYS B 1 422 ? 26.062 24.891 -7.477 1 93.69 422 LYS B N 1
ATOM 9381 C CA . LYS B 1 422 ? 26.328 26.312 -7.426 1 93.69 422 LYS B CA 1
ATOM 9382 C C . LYS B 1 422 ? 25.312 27.047 -6.543 1 93.69 422 LYS B C 1
ATOM 9384 O O . LYS B 1 422 ? 24.109 26.938 -6.758 1 93.69 422 LYS B O 1
ATOM 9389 N N . THR B 1 423 ? 25.812 27.797 -5.617 1 93.44 423 THR B N 1
ATOM 9390 C CA . THR B 1 423 ? 24.953 28.5 -4.664 1 93.44 423 THR B CA 1
ATOM 9391 C C . THR B 1 423 ? 24.391 29.766 -5.285 1 93.44 423 THR B C 1
ATOM 9393 O O . THR B 1 423 ? 24.766 30.156 -6.395 1 93.44 423 THR B O 1
ATOM 9396 N N . GLY B 1 424 ? 23.406 30.344 -4.609 1 90.81 424 GLY B N 1
ATOM 9397 C CA . GLY B 1 424 ? 22.812 31.594 -5.066 1 90.81 424 GLY B CA 1
ATOM 9398 C C . GLY B 1 424 ? 23.797 32.75 -5.117 1 90.81 424 GLY B C 1
ATOM 9399 O O . GLY B 1 424 ? 23.734 33.594 -6 1 90.81 424 GLY B O 1
ATOM 9400 N N . VAL B 1 425 ? 24.766 32.688 -4.203 1 89.75 425 VAL B N 1
ATOM 9401 C CA . VAL B 1 425 ? 25.734 33.781 -4.109 1 89.75 425 VAL B CA 1
ATOM 9402 C C . VAL B 1 425 ? 26.703 33.688 -5.297 1 89.75 425 VAL B C 1
ATOM 9404 O O . VAL B 1 425 ? 27.328 34.688 -5.648 1 89.75 425 VAL B O 1
ATOM 9407 N N . ASN B 1 426 ? 26.75 32.625 -5.949 1 88.69 426 ASN B N 1
ATOM 9408 C CA . ASN B 1 426 ? 27.594 32.438 -7.125 1 88.69 426 ASN B CA 1
ATOM 9409 C C . ASN B 1 426 ? 26.953 33.062 -8.367 1 88.69 426 ASN B C 1
ATOM 9411 O O . ASN B 1 426 ? 27.625 33.25 -9.391 1 88.69 426 ASN B O 1
ATOM 9415 N N . ASP B 1 427 ? 25.734 33.375 -8.266 1 89.69 427 ASP B N 1
ATOM 9416 C CA . ASP B 1 427 ? 25.031 34.062 -9.359 1 89.69 427 ASP B CA 1
ATOM 9417 C C . ASP B 1 427 ? 25.25 35.562 -9.305 1 89.69 427 ASP B C 1
ATOM 9419 O O . ASP B 1 427 ? 24.906 36.219 -8.305 1 89.69 427 ASP B O 1
ATOM 9423 N N . PRO B 1 428 ? 25.734 36.094 -10.281 1 87.44 428 PRO B N 1
ATOM 9424 C CA . PRO B 1 428 ? 26.047 37.531 -10.266 1 87.44 428 PRO B CA 1
ATOM 9425 C C . PRO B 1 428 ? 24.812 38.406 -10.039 1 87.44 428 PRO B C 1
ATOM 9427 O O . PRO B 1 428 ? 24.906 39.438 -9.383 1 87.44 428 PRO B O 1
ATOM 9430 N N . LYS B 1 429 ? 23.703 38.031 -10.508 1 86.31 429 LYS B N 1
ATOM 9431 C CA . LYS B 1 429 ? 22.484 38.812 -10.352 1 86.31 429 LYS B CA 1
ATOM 9432 C C . LYS B 1 429 ? 22 38.781 -8.906 1 86.31 429 LYS B C 1
ATOM 9434 O O . LYS B 1 429 ? 21.484 39.781 -8.398 1 86.31 429 LYS B O 1
ATOM 9439 N N . LEU B 1 430 ? 22.25 37.719 -8.273 1 89.94 430 LEU B N 1
ATOM 9440 C CA . LEU B 1 430 ? 21.812 37.562 -6.895 1 89.94 430 LEU B CA 1
ATOM 9441 C C . LEU B 1 430 ? 22.828 38.156 -5.93 1 89.94 430 LEU B C 1
ATOM 9443 O O . LEU B 1 430 ? 22.453 38.656 -4.852 1 89.94 430 LEU B O 1
ATOM 9447 N N . LYS B 1 431 ? 24.047 38.125 -6.359 1 85.81 431 LYS B N 1
ATOM 9448 C CA . LYS B 1 431 ? 25.094 38.656 -5.508 1 85.81 431 LYS B CA 1
ATOM 9449 C C . LYS B 1 431 ? 24.891 40.156 -5.23 1 85.81 431 LYS B C 1
ATOM 9451 O O . LYS B 1 431 ? 25.203 40.625 -4.141 1 85.81 431 LYS B O 1
ATOM 9456 N N . ILE B 1 432 ? 24.266 40.781 -6.133 1 81.75 432 ILE B N 1
ATOM 9457 C CA . ILE B 1 432 ? 24.031 42.219 -6.023 1 81.75 432 ILE B CA 1
ATOM 9458 C C . ILE B 1 432 ? 22.906 42.5 -5.027 1 81.75 432 ILE B C 1
ATOM 9460 O O . ILE B 1 432 ? 22.969 43.469 -4.262 1 81.75 432 ILE B O 1
ATOM 9464 N N . ILE B 1 433 ? 22.047 41.625 -5.043 1 83.88 433 ILE B N 1
ATOM 9465 C CA . ILE B 1 433 ? 20.828 41.875 -4.262 1 83.88 433 ILE B CA 1
ATOM 9466 C C . ILE B 1 433 ? 20.984 41.281 -2.869 1 83.88 433 ILE B C 1
ATOM 9468 O O . ILE B 1 433 ? 20.453 41.812 -1.893 1 83.88 433 ILE B O 1
ATOM 9472 N N . LEU B 1 434 ? 21.766 40.219 -2.775 1 89.19 434 LEU B N 1
ATOM 9473 C CA . LEU B 1 434 ? 22.016 39.562 -1.497 1 89.19 434 LEU B CA 1
ATOM 9474 C C . LEU B 1 434 ? 23.172 40.219 -0.757 1 89.19 434 LEU B C 1
ATOM 9476 O O . LEU B 1 434 ? 24.297 39.719 -0.785 1 89.19 434 LEU B O 1
ATOM 9480 N N . THR B 1 435 ? 22.797 41.25 -0.021 1 87.5 435 THR B N 1
ATOM 9481 C CA . THR B 1 435 ? 23.781 41.969 0.753 1 87.5 435 THR B CA 1
ATOM 9482 C C . THR B 1 435 ? 24.25 41.156 1.952 1 87.5 435 THR B C 1
ATOM 9484 O O . THR B 1 435 ? 23.594 40.219 2.361 1 87.5 435 THR B O 1
ATOM 9487 N N . ASP B 1 436 ? 25.328 41.531 2.502 1 89.25 436 ASP B N 1
ATOM 9488 C CA . ASP B 1 436 ? 25.906 40.812 3.643 1 89.25 436 ASP B CA 1
ATOM 9489 C C . ASP B 1 436 ? 24.969 40.875 4.848 1 89.25 436 ASP B C 1
ATOM 9491 O O . ASP B 1 436 ? 24.859 39.906 5.609 1 89.25 436 ASP B O 1
ATOM 9495 N N . ASP B 1 437 ? 24.344 41.938 4.875 1 90.31 437 ASP B N 1
ATOM 9496 C CA . ASP B 1 437 ? 23.406 42.062 5.98 1 90.31 437 ASP B CA 1
ATOM 9497 C C . ASP B 1 437 ? 22.234 41.094 5.836 1 90.31 437 ASP B C 1
ATOM 9499 O O . ASP B 1 437 ? 21.797 40.5 6.816 1 90.31 437 ASP B O 1
ATOM 9503 N N . LYS B 1 438 ? 21.797 41 4.691 1 90.88 438 LYS B N 1
ATOM 9504 C CA . LYS B 1 438 ? 20.688 40.094 4.422 1 90.88 438 LYS B CA 1
ATOM 9505 C C . LYS B 1 438 ? 21.109 38.625 4.629 1 90.88 438 LYS B C 1
ATOM 9507 O O . LYS B 1 438 ? 20.359 37.844 5.191 1 90.88 438 LYS B O 1
ATOM 9512 N N . ILE B 1 439 ? 22.281 38.312 4.172 1 94 439 ILE B N 1
ATOM 9513 C CA . ILE B 1 439 ? 22.812 36.969 4.324 1 94 439 ILE B CA 1
ATOM 9514 C C . ILE B 1 439 ? 22.938 36.625 5.805 1 94 439 ILE B C 1
ATOM 9516 O O . ILE B 1 439 ? 22.562 35.531 6.23 1 94 439 ILE B O 1
ATOM 9520 N N . ASN B 1 440 ? 23.359 37.594 6.551 1 93.94 440 ASN B N 1
ATOM 9521 C CA . ASN B 1 440 ? 23.531 37.375 7.98 1 93.94 440 ASN B CA 1
ATOM 9522 C C . ASN B 1 440 ? 22.203 37.219 8.688 1 93.94 440 ASN B C 1
ATOM 9524 O O . ASN B 1 440 ? 22.062 36.406 9.609 1 93.94 440 ASN B O 1
ATOM 9528 N N . SER B 1 441 ? 21.297 38 8.25 1 94.12 441 SER B N 1
ATOM 9529 C CA . SER B 1 441 ? 19.953 37.875 8.836 1 94.12 441 SER B CA 1
ATOM 9530 C C . SER B 1 441 ? 19.344 36.531 8.562 1 94.12 441 SER B C 1
ATOM 9532 O O . SER B 1 441 ? 18.766 35.906 9.461 1 94.12 441 SER B O 1
ATOM 9534 N N . ILE B 1 442 ? 19.484 36.094 7.375 1 95.12 442 ILE B N 1
ATOM 9535 C CA . ILE B 1 442 ? 18.938 34.781 6.98 1 95.12 442 ILE B CA 1
ATOM 9536 C C . ILE B 1 442 ? 19.672 33.688 7.727 1 95.12 442 ILE B C 1
ATOM 9538 O O . ILE B 1 442 ? 19.047 32.75 8.227 1 95.12 442 ILE B O 1
ATOM 9542 N N . ARG B 1 443 ? 20.938 33.812 7.801 1 95.31 443 ARG B N 1
ATOM 9543 C CA . ARG B 1 443 ? 21.766 32.844 8.484 1 95.31 443 ARG B CA 1
ATOM 9544 C C . ARG B 1 443 ? 21.359 32.688 9.945 1 95.31 443 ARG B C 1
ATOM 9546 O O . ARG B 1 443 ? 21.172 31.594 10.438 1 95.31 443 ARG B O 1
ATOM 9553 N N . THR B 1 444 ? 21.234 33.781 10.555 1 95.12 444 THR B N 1
ATOM 9554 C CA . THR B 1 444 ? 20.891 33.781 11.977 1 95.12 444 THR B CA 1
ATOM 9555 C C . THR B 1 444 ? 19.531 33.125 12.219 1 95.12 444 THR B C 1
ATOM 9557 O O . THR B 1 444 ? 19.375 32.312 13.109 1 95.12 444 THR B O 1
ATOM 9560 N N . PHE B 1 445 ? 18.672 33.5 11.414 1 94.62 445 PHE B N 1
ATOM 9561 C CA . PHE B 1 445 ? 17.312 33 11.562 1 94.62 445 PHE B CA 1
ATOM 9562 C C . PHE B 1 445 ? 17.281 31.484 11.32 1 94.62 445 PHE B C 1
ATOM 9564 O O . PHE B 1 445 ? 16.734 30.734 12.133 1 94.62 445 PHE B O 1
ATOM 9571 N N . ALA B 1 446 ? 17.812 31.078 10.211 1 95.44 446 ALA B N 1
ATOM 9572 C CA . ALA B 1 446 ? 17.781 29.656 9.828 1 95.44 446 ALA B CA 1
ATOM 9573 C C . ALA B 1 446 ? 18.5 28.797 10.844 1 95.44 446 ALA B C 1
ATOM 9575 O O . ALA B 1 446 ? 18.031 27.719 11.203 1 95.44 446 ALA B O 1
ATOM 9576 N N . THR B 1 447 ? 19.609 29.25 11.336 1 94.06 447 THR B N 1
ATOM 9577 C CA . THR B 1 447 ? 20.391 28.484 12.297 1 94.06 447 THR B CA 1
ATOM 9578 C C . THR B 1 447 ? 19.656 28.359 13.625 1 94.06 447 THR B C 1
ATOM 9580 O O . THR B 1 447 ? 19.703 27.312 14.266 1 94.06 447 THR B O 1
ATOM 9583 N N . GLU B 1 448 ? 19.016 29.406 13.977 1 92.75 448 GLU B N 1
ATOM 9584 C CA . GLU B 1 448 ? 18.234 29.375 15.211 1 92.75 448 GLU B CA 1
ATOM 9585 C C . GLU B 1 448 ? 17.125 28.328 15.141 1 92.75 448 GLU B C 1
ATOM 9587 O O . GLU B 1 448 ? 16.922 27.562 16.078 1 92.75 448 GLU B O 1
ATOM 9592 N N . PHE B 1 449 ? 16.453 28.297 14.109 1 91.94 449 PHE B N 1
ATOM 9593 C CA . PHE B 1 449 ? 15.32 27.391 13.977 1 91.94 449 PHE B CA 1
ATOM 9594 C C . PHE B 1 449 ? 15.797 25.953 13.797 1 91.94 449 PHE B C 1
ATOM 9596 O O . PHE B 1 449 ? 15.078 25 14.133 1 91.94 449 PHE B O 1
ATOM 9603 N N . LEU B 1 450 ? 16.953 25.734 13.227 1 92 450 LEU B N 1
ATOM 9604 C CA . LEU B 1 450 ? 17.5 24.391 13.055 1 92 450 LEU B CA 1
ATOM 9605 C C . LEU B 1 450 ? 17.844 23.766 14.406 1 92 450 LEU B C 1
ATOM 9607 O O . LEU B 1 450 ? 17.906 22.547 14.523 1 92 450 LEU B O 1
ATOM 9611 N N . THR B 1 451 ? 18 24.594 15.367 1 88.38 451 THR B N 1
ATOM 9612 C CA . THR B 1 451 ? 18.312 24.094 16.703 1 88.38 451 THR B CA 1
ATOM 9613 C C . THR B 1 451 ? 17.031 23.688 17.438 1 88.38 451 THR B C 1
ATOM 9615 O O . THR B 1 451 ? 17.094 22.938 18.406 1 88.38 451 THR B O 1
ATOM 9618 N N . MET B 1 452 ? 15.961 24.172 16.922 1 85.62 452 MET B N 1
ATOM 9619 C CA . MET B 1 452 ? 14.68 23.828 17.531 1 85.62 452 MET B CA 1
ATOM 9620 C C . MET B 1 452 ? 14.141 22.516 16.984 1 85.62 452 MET B C 1
ATOM 9622 O O . MET B 1 452 ? 14.57 22.062 15.922 1 85.62 452 MET B O 1
ATOM 9626 N N . LYS B 1 453 ? 13.281 21.875 17.812 1 79 453 LYS B N 1
ATOM 9627 C CA . LYS B 1 453 ? 12.633 20.656 17.344 1 79 453 LYS B CA 1
ATOM 9628 C C . LYS B 1 453 ? 11.562 20.953 16.297 1 79 453 LYS B C 1
ATOM 9630 O O . LYS B 1 453 ? 10.586 21.656 16.594 1 79 453 LYS B O 1
ATOM 9635 N N . LEU B 1 454 ? 11.844 20.516 15.094 1 83.19 454 LEU B N 1
ATOM 9636 C CA . LEU B 1 454 ? 10.906 20.734 14 1 83.19 454 LEU B CA 1
ATOM 9637 C C . LEU B 1 454 ? 9.945 19.562 13.859 1 83.19 454 LEU B C 1
ATOM 9639 O O . LEU B 1 454 ? 10.344 18.406 14.047 1 83.19 454 LEU B O 1
ATOM 9643 N N . PRO B 1 455 ? 8.734 19.828 13.57 1 72.62 455 PRO B N 1
ATOM 9644 C CA . PRO B 1 455 ? 7.719 18.766 13.469 1 72.62 455 PRO B CA 1
ATOM 9645 C C . PRO B 1 455 ? 7.922 17.875 12.258 1 72.62 455 PRO B C 1
ATOM 9647 O O . PRO B 1 455 ? 7.434 16.734 12.234 1 72.62 455 PRO B O 1
ATOM 9650 N N . ARG B 1 456 ? 8.562 18.328 11.18 1 79.81 456 ARG B N 1
ATOM 9651 C CA . ARG B 1 456 ? 8.742 17.578 9.953 1 79.81 456 ARG B CA 1
ATOM 9652 C C . ARG B 1 456 ? 10.18 17.672 9.445 1 79.81 456 ARG B C 1
ATOM 9654 O O . ARG B 1 456 ? 10.812 18.719 9.578 1 79.81 456 ARG B O 1
ATOM 9661 N N . ASN B 1 457 ? 10.562 16.688 8.766 1 82.44 457 ASN B N 1
ATOM 9662 C CA . ASN B 1 457 ? 11.914 16.672 8.203 1 82.44 457 ASN B CA 1
ATOM 9663 C C . ASN B 1 457 ? 12.023 17.578 6.984 1 82.44 457 ASN B C 1
ATOM 9665 O O . ASN B 1 457 ? 13.102 18.078 6.684 1 82.44 457 ASN B O 1
ATOM 9669 N N . ASP B 1 458 ? 10.914 17.766 6.348 1 87.44 458 ASP B N 1
ATOM 9670 C CA . ASP B 1 458 ? 10.93 18.641 5.184 1 87.44 458 ASP B CA 1
ATOM 9671 C C . ASP B 1 458 ? 11.227 20.078 5.582 1 87.44 458 ASP B C 1
ATOM 9673 O O . ASP B 1 458 ? 11.852 20.828 4.82 1 87.44 458 ASP B O 1
ATOM 9677 N N . TYR B 1 459 ? 10.812 20.5 6.816 1 89.88 459 TYR B N 1
ATOM 9678 C CA . TYR B 1 459 ? 11.109 21.828 7.312 1 89.88 459 TYR B CA 1
ATOM 9679 C C . TYR B 1 459 ? 12.609 22 7.547 1 89.88 459 TYR B C 1
ATOM 9681 O O . TYR B 1 459 ? 13.18 23.031 7.188 1 89.88 459 TYR B O 1
ATOM 9689 N N . LYS B 1 460 ? 13.148 20.922 8.078 1 91.69 460 LYS B N 1
ATOM 9690 C CA . LYS B 1 460 ? 14.594 20.953 8.312 1 91.69 460 LYS B CA 1
ATOM 9691 C C . LYS B 1 460 ? 15.359 21.078 6.996 1 91.69 460 LYS B C 1
ATOM 9693 O O . LYS B 1 460 ? 16.281 21.891 6.879 1 91.69 460 LYS B O 1
ATOM 9698 N N . GLU B 1 461 ? 14.93 20.266 6.062 1 93.81 461 GLU B N 1
ATOM 9699 C CA . GLU B 1 461 ? 15.586 20.297 4.758 1 93.81 461 GLU B CA 1
ATOM 9700 C C . GLU B 1 461 ? 15.453 21.688 4.121 1 93.81 461 GLU B C 1
ATOM 9702 O O . GLU B 1 461 ? 16.391 22.172 3.486 1 93.81 461 GLU B O 1
ATOM 9707 N N . PHE B 1 462 ? 14.352 22.344 4.27 1 94.81 462 PHE B N 1
ATOM 9708 C CA . PHE B 1 462 ? 14.094 23.672 3.717 1 94.81 462 PHE B CA 1
ATOM 9709 C C . PHE B 1 462 ? 15.078 24.688 4.281 1 94.81 462 PHE B C 1
ATOM 9711 O O . PHE B 1 462 ? 15.672 25.469 3.533 1 94.81 462 PHE B O 1
ATOM 9718 N N . LEU B 1 463 ? 15.234 24.578 5.566 1 95.94 463 LEU B N 1
ATOM 9719 C CA . LEU B 1 463 ? 16.156 25.5 6.234 1 95.94 463 LEU B CA 1
ATOM 9720 C C . LEU B 1 463 ? 17.594 25.234 5.805 1 95.94 463 LEU B C 1
ATOM 9722 O O . LEU B 1 463 ? 18.359 26.156 5.547 1 95.94 463 LEU B O 1
ATOM 9726 N N . GLU B 1 464 ? 17.938 23.984 5.695 1 96.19 464 GLU B N 1
ATOM 9727 C CA . GLU B 1 464 ? 19.281 23.609 5.277 1 96.19 464 GLU B CA 1
ATOM 9728 C C . GLU B 1 464 ? 19.578 24.078 3.855 1 96.19 464 GLU B C 1
ATOM 9730 O O . GLU B 1 464 ? 20.656 24.609 3.58 1 96.19 464 GLU B O 1
ATOM 9735 N N . LEU B 1 465 ? 18.625 23.875 3.016 1 96.38 465 LEU B N 1
ATOM 9736 C CA . LEU B 1 465 ? 18.797 24.281 1.624 1 96.38 465 LEU B CA 1
ATOM 9737 C C . LEU B 1 465 ? 18.906 25.797 1.511 1 96.38 465 LEU B C 1
ATOM 9739 O O . LEU B 1 465 ? 19.641 26.297 0.654 1 96.38 465 LEU B O 1
ATOM 9743 N N . THR B 1 466 ? 18.156 26.484 2.344 1 96.75 466 THR B N 1
ATOM 9744 C CA . THR B 1 466 ? 18.234 27.938 2.367 1 96.75 466 THR B CA 1
ATOM 9745 C C . THR B 1 466 ? 19.641 28.406 2.742 1 96.75 466 THR B C 1
ATOM 9747 O O . THR B 1 466 ? 20.188 29.328 2.139 1 96.75 466 THR B O 1
ATOM 9750 N N . LEU B 1 467 ? 20.234 27.75 3.674 1 96.5 467 LEU B N 1
ATOM 9751 C CA . LEU B 1 467 ? 21.594 28.062 4.086 1 96.5 467 LEU B CA 1
ATOM 9752 C C . LEU B 1 467 ? 22.594 27.781 2.963 1 96.5 467 LEU B C 1
ATOM 9754 O O . LEU B 1 467 ? 23.469 28.594 2.676 1 96.5 467 LEU B O 1
ATOM 9758 N N . VAL B 1 468 ? 22.391 26.688 2.318 1 96.31 468 VAL B N 1
ATOM 9759 C CA . VAL B 1 468 ? 23.266 26.328 1.214 1 96.31 468 VAL B CA 1
ATOM 9760 C C . VAL B 1 468 ? 23.141 27.344 0.085 1 96.31 468 VAL B C 1
ATOM 9762 O O . VAL B 1 468 ? 24.125 27.719 -0.546 1 96.31 468 VAL B O 1
ATOM 9765 N N . PHE B 1 469 ? 21.953 27.766 -0.147 1 96.56 469 PHE B N 1
ATOM 9766 C CA . PHE B 1 469 ? 21.672 28.734 -1.203 1 96.56 469 PHE B CA 1
ATOM 9767 C C . PHE B 1 469 ? 22.453 30.016 -0.981 1 96.56 469 PHE B C 1
ATOM 9769 O O . PHE B 1 469 ? 22.969 30.609 -1.932 1 96.56 469 PHE B O 1
ATOM 9776 N N . ILE B 1 470 ? 22.594 30.406 0.289 1 95.12 470 ILE B N 1
ATOM 9777 C CA . ILE B 1 470 ? 23.266 31.672 0.583 1 95.12 470 ILE B CA 1
ATOM 9778 C C . ILE B 1 470 ? 24.75 31.406 0.812 1 95.12 470 ILE B C 1
ATOM 9780 O O . ILE B 1 470 ? 25.484 32.281 1.283 1 95.12 470 ILE B O 1
ATOM 9784 N N . GLY B 1 471 ? 25.219 30.156 0.645 1 92.06 471 GLY B N 1
ATOM 9785 C CA . GLY B 1 471 ? 26.641 29.844 0.634 1 92.06 471 GLY B CA 1
ATOM 9786 C C . GLY B 1 471 ? 27.141 29.281 1.95 1 92.06 471 GLY B C 1
ATOM 9787 O O . GLY B 1 471 ? 28.344 29.188 2.172 1 92.06 471 GLY B O 1
ATOM 9788 N N . ILE B 1 472 ? 26.234 29 2.824 1 93 472 ILE B N 1
ATOM 9789 C CA . ILE B 1 472 ? 26.625 28.438 4.113 1 93 472 ILE B CA 1
ATOM 9790 C C . ILE B 1 472 ? 26.266 26.953 4.164 1 93 472 ILE B C 1
ATOM 9792 O O . ILE B 1 472 ? 25.109 26.594 3.979 1 93 472 ILE B O 1
ATOM 9796 N N . ILE B 1 473 ? 27.172 26.156 4.445 1 91.25 473 ILE B N 1
ATOM 9797 C CA . ILE B 1 473 ? 26.938 24.719 4.512 1 91.25 473 ILE B CA 1
ATOM 9798 C C . ILE B 1 473 ? 26.734 24.297 5.965 1 91.25 473 ILE B C 1
ATOM 9800 O O . ILE B 1 473 ? 27.641 24.438 6.797 1 91.25 473 ILE B O 1
ATOM 9804 N N . PRO B 1 474 ? 25.547 23.844 6.184 1 90.5 474 PRO B N 1
ATOM 9805 C CA . PRO B 1 474 ? 25.297 23.375 7.547 1 90.5 474 PRO B CA 1
ATOM 9806 C C . PRO B 1 474 ? 26.172 22.172 7.926 1 90.5 474 PRO B C 1
ATOM 9808 O O . PRO B 1 474 ? 26.703 21.5 7.047 1 90.5 474 PRO B O 1
ATOM 9811 N N . LYS B 1 475 ? 26.25 21.906 9.258 1 83.88 475 LYS B N 1
ATOM 9812 C CA . LYS B 1 475 ? 27.031 20.766 9.75 1 83.88 475 LYS B CA 1
ATOM 9813 C C . LYS B 1 475 ? 26.406 19.453 9.32 1 83.88 475 LYS B C 1
ATOM 9815 O O . LYS B 1 475 ? 25.188 19.266 9.438 1 83.88 475 LYS B O 1
ATOM 9820 N N . ASN B 1 476 ? 27.172 18.531 8.773 1 83.88 476 ASN B N 1
ATOM 9821 C CA . ASN B 1 476 ? 26.734 17.203 8.359 1 83.88 476 ASN B CA 1
ATOM 9822 C C . ASN B 1 476 ? 25.656 17.266 7.297 1 83.88 476 ASN B C 1
ATOM 9824 O O . ASN B 1 476 ? 24.688 16.5 7.336 1 83.88 476 ASN B O 1
ATOM 9828 N N . PHE B 1 477 ? 25.766 18.266 6.48 1 90.38 477 PHE B N 1
ATOM 9829 C CA . PHE B 1 477 ? 24.734 18.469 5.461 1 90.38 477 PHE B CA 1
ATOM 9830 C C . PHE B 1 477 ? 24.906 17.484 4.312 1 90.38 477 PHE B C 1
ATOM 9832 O O . PHE B 1 477 ? 26.031 17.25 3.857 1 90.38 477 PHE B O 1
ATOM 9839 N N . CYS B 1 478 ? 23.828 16.766 3.957 1 90.12 478 CYS B N 1
ATOM 9840 C CA . CYS B 1 478 ? 23.766 15.953 2.742 1 90.12 478 CYS B CA 1
ATOM 9841 C C . CYS B 1 478 ? 22.438 16.188 2.016 1 90.12 478 CYS B C 1
ATOM 9843 O O . CYS B 1 478 ? 21.391 16.312 2.65 1 90.12 478 CYS B O 1
ATOM 9845 N N . PHE B 1 479 ? 22.562 16.328 0.719 1 92.75 479 PHE B N 1
ATOM 9846 C CA . PHE B 1 479 ? 21.344 16.484 -0.053 1 92.75 479 PHE B CA 1
ATOM 9847 C C . PHE B 1 479 ? 20.453 15.258 0.062 1 92.75 479 PHE B C 1
ATOM 9849 O O . PHE B 1 479 ? 20.938 14.133 -0.098 1 92.75 479 PHE B O 1
ATOM 9856 N N . ARG B 1 480 ? 19.234 15.492 0.372 1 89.94 480 ARG B N 1
ATOM 9857 C CA . ARG B 1 480 ? 18.266 14.406 0.466 1 89.94 480 ARG B CA 1
ATOM 9858 C C . ARG B 1 480 ? 17.641 14.109 -0.892 1 89.94 480 ARG B C 1
ATOM 9860 O O . ARG B 1 480 ? 17.453 15.016 -1.704 1 89.94 480 ARG B O 1
ATOM 9867 N N . LYS B 1 481 ? 17.234 12.93 -1.083 1 86.5 481 LYS B N 1
ATOM 9868 C CA . LYS B 1 481 ? 16.547 12.547 -2.311 1 86.5 481 LYS B CA 1
ATOM 9869 C C . LYS B 1 481 ? 15.203 13.258 -2.428 1 86.5 481 LYS B C 1
ATOM 9871 O O . LYS B 1 481 ? 14.477 13.398 -1.438 1 86.5 481 LYS B O 1
ATOM 9876 N N . PRO B 1 482 ? 14.945 13.711 -3.635 1 86.44 482 PRO B N 1
ATOM 9877 C CA . PRO B 1 482 ? 13.68 14.43 -3.814 1 86.44 482 PRO B CA 1
ATOM 9878 C C . PRO B 1 482 ? 12.461 13.57 -3.518 1 86.44 482 PRO B C 1
ATOM 9880 O O . PRO B 1 482 ? 12.445 12.383 -3.854 1 86.44 482 PRO B O 1
ATOM 9883 N N . GLY B 1 483 ? 11.461 14.109 -2.887 1 81.06 483 GLY B N 1
ATOM 9884 C CA . GLY B 1 483 ? 10.258 13.398 -2.48 1 81.06 483 GLY B CA 1
ATOM 9885 C C . GLY B 1 483 ? 9.133 13.508 -3.492 1 81.06 483 GLY B C 1
ATOM 9886 O O . GLY B 1 483 ? 9.375 13.508 -4.699 1 81.06 483 GLY B O 1
ATOM 9887 N N . ALA B 1 484 ? 7.871 13.555 -3.053 1 77.69 484 ALA B N 1
ATOM 9888 C CA . ALA B 1 484 ? 6.68 13.594 -3.9 1 77.69 484 ALA B CA 1
ATOM 9889 C C . ALA B 1 484 ? 6.629 14.891 -4.707 1 77.69 484 ALA B C 1
ATOM 9891 O O . ALA B 1 484 ? 7.004 15.953 -4.211 1 77.69 484 ALA B O 1
ATOM 9892 N N . CYS B 1 485 ? 6.211 14.773 -5.926 1 81.75 485 CYS B N 1
ATOM 9893 C CA . CYS B 1 485 ? 6.262 15.914 -6.836 1 81.75 485 CYS B CA 1
ATOM 9894 C C . CYS B 1 485 ? 4.855 16.391 -7.191 1 81.75 485 CYS B C 1
ATOM 9896 O O . CYS B 1 485 ? 4.676 17.156 -8.133 1 81.75 485 CYS B O 1
ATOM 9898 N N . HIS B 1 486 ? 3.926 15.945 -6.371 1 77.19 486 HIS B N 1
ATOM 9899 C CA . HIS B 1 486 ? 2.547 16.297 -6.691 1 77.19 486 HIS B CA 1
ATOM 9900 C C . HIS B 1 486 ? 2.279 17.766 -6.426 1 77.19 486 HIS B C 1
ATOM 9902 O O . HIS B 1 486 ? 2.881 18.359 -5.531 1 77.19 486 HIS B O 1
ATOM 9908 N N . HIS B 1 487 ? 1.417 18.344 -7.055 1 74.31 487 HIS B N 1
ATOM 9909 C CA . HIS B 1 487 ? 1.052 19.75 -6.945 1 74.31 487 HIS B CA 1
ATOM 9910 C C . HIS B 1 487 ? 0.52 20.078 -5.555 1 74.31 487 HIS B C 1
ATOM 9912 O O . HIS B 1 487 ? 0.659 21.203 -5.082 1 74.31 487 HIS B O 1
ATOM 9918 N N . ALA B 1 488 ? -0.022 19.047 -4.973 1 66 488 ALA B N 1
ATOM 9919 C CA . ALA B 1 488 ? -0.673 19.266 -3.684 1 66 488 ALA B CA 1
ATOM 9920 C C . ALA B 1 488 ? 0.357 19.422 -2.566 1 66 488 ALA B C 1
ATOM 9922 O O . ALA B 1 488 ? 0.034 19.891 -1.475 1 66 488 ALA B O 1
ATOM 9923 N N . ARG B 1 489 ? 1.591 19.156 -2.881 1 70.62 489 ARG B N 1
ATOM 9924 C CA . ARG B 1 489 ? 2.643 19.234 -1.871 1 70.62 489 ARG B CA 1
ATOM 9925 C C . ARG B 1 489 ? 3.363 20.578 -1.931 1 70.62 489 ARG B C 1
ATOM 9927 O O . ARG B 1 489 ? 4.375 20.703 -2.619 1 70.62 489 ARG B O 1
ATOM 9934 N N . TRP B 1 490 ? 2.975 21.469 -1.131 1 73.38 490 TRP B N 1
ATOM 9935 C CA . TRP B 1 490 ? 3.439 22.844 -1.197 1 73.38 490 TRP B CA 1
ATOM 9936 C C . TRP B 1 490 ? 4.922 22.938 -0.848 1 73.38 490 TRP B C 1
ATOM 9938 O O . TRP B 1 490 ? 5.68 23.656 -1.512 1 73.38 490 TRP B O 1
ATOM 9948 N N . MET B 1 491 ? 5.305 22.219 0.164 1 81.19 491 MET B N 1
ATOM 9949 C CA . MET B 1 491 ? 6.691 22.281 0.622 1 81.19 491 MET B CA 1
ATOM 9950 C C . MET B 1 491 ? 7.641 21.734 -0.438 1 81.19 491 MET B C 1
ATOM 9952 O O . MET B 1 491 ? 8.789 22.172 -0.535 1 81.19 491 MET B O 1
ATOM 9956 N N . ALA B 1 492 ? 7.059 20.938 -1.255 1 85.12 492 ALA B N 1
ATOM 9957 C CA . ALA B 1 492 ? 7.855 20.375 -2.342 1 85.12 492 ALA B CA 1
ATOM 9958 C C . ALA B 1 492 ? 8.289 21.469 -3.32 1 85.12 492 ALA B C 1
ATOM 9960 O O . ALA B 1 492 ? 9.398 21.406 -3.867 1 85.12 492 ALA B O 1
ATOM 9961 N N . LYS B 1 493 ? 7.5 22.453 -3.434 1 90.06 493 LYS B N 1
ATOM 9962 C CA . LYS B 1 493 ? 7.824 23.531 -4.375 1 90.06 493 LYS B CA 1
ATOM 9963 C C . LYS B 1 493 ? 9.07 24.281 -3.932 1 90.06 493 LYS B C 1
ATOM 9965 O O . LYS B 1 493 ? 9.969 24.547 -4.742 1 90.06 493 LYS B O 1
ATOM 9970 N N . ALA B 1 494 ? 9.078 24.578 -2.658 1 93.69 494 ALA B N 1
ATOM 9971 C CA . ALA B 1 494 ? 10.242 25.297 -2.141 1 93.69 494 ALA B CA 1
ATOM 9972 C C . ALA B 1 494 ? 11.5 24.438 -2.221 1 93.69 494 ALA B C 1
ATOM 9974 O O . ALA B 1 494 ? 12.547 24.906 -2.682 1 93.69 494 ALA B O 1
ATOM 9975 N N . ILE B 1 495 ? 11.391 23.219 -1.849 1 94.56 495 ILE B N 1
ATOM 9976 C CA . ILE B 1 495 ? 12.531 22.312 -1.762 1 94.56 495 ILE B CA 1
ATOM 9977 C C . ILE B 1 495 ? 13.039 22 -3.166 1 94.56 495 ILE B C 1
ATOM 9979 O O . ILE B 1 495 ? 14.242 22.078 -3.43 1 94.56 495 ILE B O 1
ATOM 9983 N N . TYR B 1 496 ? 12.141 21.719 -4.07 1 94.5 496 TYR B N 1
ATOM 9984 C CA . TYR B 1 496 ? 12.531 21.359 -5.434 1 94.5 496 TYR B CA 1
ATOM 9985 C C . TYR B 1 496 ? 13.164 22.547 -6.145 1 94.5 496 TYR B C 1
ATOM 9987 O O . TYR B 1 496 ? 14.188 22.406 -6.82 1 94.5 496 TYR B O 1
ATOM 9995 N N . VAL B 1 497 ? 12.594 23.703 -6.012 1 95 497 VAL B N 1
ATOM 9996 C CA . VAL B 1 497 ? 13.086 24.875 -6.711 1 95 497 VAL B CA 1
ATOM 9997 C C . VAL B 1 497 ? 14.5 25.203 -6.238 1 95 497 VAL B C 1
ATOM 9999 O O . VAL B 1 497 ? 15.375 25.516 -7.051 1 95 497 VAL B O 1
ATOM 10002 N N . LEU B 1 498 ? 14.727 25.125 -4.973 1 96.25 498 LEU B N 1
ATOM 10003 C CA . LEU B 1 498 ? 16.047 25.391 -4.422 1 96.25 498 LEU B CA 1
ATOM 10004 C C . LEU B 1 498 ? 17.062 24.359 -4.914 1 96.25 498 LEU B C 1
ATOM 10006 O O . LEU B 1 498 ? 18.156 24.719 -5.34 1 96.25 498 LEU B O 1
ATOM 10010 N N . LYS B 1 499 ? 16.672 23.141 -4.883 1 96.19 499 LYS B N 1
ATOM 10011 C CA . LYS B 1 499 ? 17.562 22.078 -5.32 1 96.19 499 LYS B CA 1
ATOM 10012 C C . LYS B 1 499 ? 17.891 22.203 -6.805 1 96.19 499 LYS B C 1
ATOM 10014 O O . LYS B 1 499 ? 19.062 22.094 -7.199 1 96.19 499 LYS B O 1
ATOM 10019 N N . ILE B 1 500 ? 16.875 22.391 -7.598 1 95.62 500 ILE B N 1
ATOM 10020 C CA . ILE B 1 500 ? 17.062 22.5 -9.039 1 95.62 500 ILE B CA 1
ATOM 10021 C C . ILE B 1 500 ? 17.984 23.672 -9.352 1 95.62 500 ILE B C 1
ATOM 10023 O O . ILE B 1 500 ? 18.875 23.562 -10.195 1 95.62 500 ILE B O 1
ATOM 10027 N N . TYR B 1 501 ? 17.766 24.75 -8.695 1 96.06 501 TYR B N 1
ATOM 10028 C CA . TYR B 1 501 ? 18.594 25.922 -8.93 1 96.06 501 TYR B CA 1
ATOM 10029 C C . TYR B 1 501 ? 20.047 25.656 -8.531 1 96.06 501 TYR B C 1
ATOM 10031 O O . TYR B 1 501 ? 20.969 26.094 -9.211 1 96.06 501 TYR B O 1
ATOM 10039 N N . LEU B 1 502 ? 20.266 25 -7.441 1 95.81 502 LEU B N 1
ATOM 10040 C CA . LEU B 1 502 ? 21.609 24.688 -6.973 1 95.81 502 LEU B CA 1
ATOM 10041 C C . LEU B 1 502 ? 22.344 23.797 -7.969 1 95.81 502 LEU B C 1
ATOM 10043 O O . LEU B 1 502 ? 23.547 23.938 -8.172 1 95.81 502 LEU B O 1
ATOM 10047 N N . PHE B 1 503 ? 21.594 22.938 -8.578 1 95.88 503 PHE B N 1
ATOM 10048 C CA . PHE B 1 503 ? 22.203 22 -9.523 1 95.88 503 PHE B CA 1
ATOM 10049 C C . PHE B 1 503 ? 21.984 22.469 -10.961 1 95.88 503 PHE B C 1
ATOM 10051 O O . PHE B 1 503 ? 22.031 21.656 -11.891 1 95.88 503 PHE B O 1
ATOM 10058 N N . ARG B 1 504 ? 21.75 23.688 -11.18 1 93.56 504 ARG B N 1
ATOM 10059 C CA . ARG B 1 504 ? 21.328 24.234 -12.461 1 93.56 504 ARG B CA 1
ATOM 10060 C C . ARG B 1 504 ? 22.359 23.953 -13.555 1 93.56 504 ARG B C 1
ATOM 10062 O O . ARG B 1 504 ? 22 23.75 -14.711 1 93.56 504 ARG B O 1
ATOM 10069 N N . GLU B 1 505 ? 23.562 23.844 -13.273 1 91.19 505 GLU B N 1
ATOM 10070 C CA . GLU B 1 505 ? 24.609 23.656 -14.273 1 91.19 505 GLU B CA 1
ATOM 10071 C C . GLU B 1 505 ? 24.641 22.219 -14.781 1 91.19 505 GLU B C 1
ATOM 10073 O O . GLU B 1 505 ? 25.141 21.953 -15.875 1 91.19 505 GLU B O 1
ATOM 10078 N N . GLN B 1 506 ? 24.078 21.344 -13.969 1 93.12 506 GLN B N 1
ATOM 10079 C CA . GLN B 1 506 ? 24.094 19.938 -14.344 1 93.12 506 GLN B CA 1
ATOM 10080 C C . GLN B 1 506 ? 22.797 19.531 -15.039 1 93.12 506 GLN B C 1
ATOM 10082 O O . GLN B 1 506 ? 22.672 18.391 -15.492 1 93.12 506 GLN B O 1
ATOM 10087 N N . LEU B 1 507 ? 21.906 20.469 -15.094 1 92 507 LEU B N 1
ATOM 10088 C CA . LEU B 1 507 ? 20.578 20.172 -15.656 1 92 507 LEU B CA 1
ATOM 10089 C C . LEU B 1 507 ? 20.391 20.906 -16.984 1 92 507 LEU B C 1
ATOM 10091 O O . LEU B 1 507 ? 20.938 21.984 -17.203 1 92 507 LEU B O 1
ATOM 10095 N N . SER B 1 508 ? 19.672 20.156 -17.859 1 86.25 508 SER B N 1
ATOM 10096 C CA . SER B 1 508 ? 19.312 20.812 -19.109 1 86.25 508 SER B CA 1
ATOM 10097 C C . SER B 1 508 ? 18 21.578 -18.969 1 86.25 508 SER B C 1
ATOM 10099 O O . SER B 1 508 ? 16.922 21.047 -19.234 1 86.25 508 SER B O 1
ATOM 10101 N N . LEU B 1 509 ? 18.234 22.828 -18.547 1 88.38 509 LEU B N 1
ATOM 10102 C CA . LEU B 1 509 ? 17.047 23.656 -18.344 1 88.38 509 LEU B CA 1
ATOM 10103 C C . LEU B 1 509 ? 16.688 24.406 -19.625 1 88.38 509 LEU B C 1
ATOM 10105 O O . LEU B 1 509 ? 17.562 24.734 -20.422 1 88.38 509 LEU B O 1
ATOM 10109 N N . LYS B 1 510 ? 15.453 24.547 -19.812 1 81.31 510 LYS B N 1
ATOM 10110 C CA . LYS B 1 510 ? 14.969 25.297 -20.953 1 81.31 510 LYS B CA 1
ATOM 10111 C C . LYS B 1 510 ? 15.344 26.781 -20.828 1 81.31 510 LYS B C 1
ATOM 10113 O O . LYS B 1 510 ? 15.688 27.25 -19.75 1 81.31 510 LYS B O 1
ATOM 10118 N N . LYS B 1 511 ? 15.219 27.391 -21.984 1 78.75 511 LYS B N 1
ATOM 10119 C CA . LYS B 1 511 ? 15.562 28.812 -22.031 1 78.75 511 LYS B CA 1
ATOM 10120 C C . LYS B 1 511 ? 14.672 29.609 -21.078 1 78.75 511 LYS B C 1
ATOM 10122 O O . LYS B 1 511 ? 13.445 29.484 -21.109 1 78.75 511 LYS B O 1
ATOM 10127 N N . GLY B 1 512 ? 15.195 30.328 -20.156 1 86.19 512 GLY B N 1
ATOM 10128 C CA . GLY B 1 512 ? 14.453 31.219 -19.281 1 86.19 512 GLY B CA 1
ATOM 10129 C C . GLY B 1 512 ? 14.125 30.594 -17.938 1 86.19 512 GLY B C 1
ATOM 10130 O O . GLY B 1 512 ? 13.773 31.281 -16.984 1 86.19 512 GLY B O 1
ATOM 10131 N N . GLU B 1 513 ? 14.18 29.25 -17.906 1 90.75 513 GLU B N 1
ATOM 10132 C CA . GLU B 1 513 ? 13.812 28.562 -16.672 1 90.75 513 GLU B CA 1
ATOM 10133 C C . GLU B 1 513 ? 14.773 28.906 -15.539 1 90.75 513 GLU B C 1
ATOM 10135 O O . GLU B 1 513 ? 14.367 29 -14.383 1 90.75 513 GLU B O 1
ATOM 10140 N N . GLU B 1 514 ? 15.945 29.094 -15.914 1 92.06 514 GLU B N 1
ATOM 10141 C CA . GLU B 1 514 ? 16.922 29.453 -14.891 1 92.06 514 GLU B CA 1
ATOM 10142 C C . GLU B 1 514 ? 16.594 30.797 -14.25 1 92.06 514 GLU B C 1
ATOM 10144 O O . GLU B 1 514 ? 16.703 30.953 -13.039 1 92.06 514 GLU B O 1
ATOM 10149 N N . GLY B 1 515 ? 16.219 31.719 -15.117 1 91.75 515 GLY B N 1
ATOM 10150 C CA . GLY B 1 515 ? 15.82 33 -14.602 1 91.75 515 GLY B CA 1
ATOM 10151 C C . GLY B 1 515 ? 14.594 32.938 -13.711 1 91.75 515 GLY B C 1
ATOM 10152 O O . GLY B 1 515 ? 14.531 33.625 -12.68 1 91.75 515 GLY B O 1
ATOM 10153 N N . LYS B 1 516 ? 13.734 32.188 -14.125 1 93.19 516 LYS B N 1
ATOM 10154 C CA . LYS B 1 516 ? 12.516 31.984 -13.352 1 93.19 516 LYS B CA 1
ATOM 10155 C C . LYS B 1 516 ? 12.812 31.344 -12 1 93.19 516 LYS B C 1
ATOM 10157 O O . LYS B 1 516 ? 12.281 31.766 -10.977 1 93.19 516 LYS B O 1
ATOM 10162 N N . LEU B 1 517 ? 13.68 30.406 -12.023 1 95.25 517 LEU B N 1
ATOM 10163 C CA . LEU B 1 517 ? 14.086 29.734 -10.797 1 95.25 517 LEU B CA 1
ATOM 10164 C C . LEU B 1 517 ? 14.812 30.688 -9.859 1 95.25 517 LEU B C 1
ATOM 10166 O O . LEU B 1 517 ? 14.602 30.656 -8.648 1 95.25 517 LEU B O 1
ATOM 10170 N N . ARG B 1 518 ? 15.57 31.469 -10.453 1 94.38 518 ARG B N 1
ATOM 10171 C CA . ARG B 1 518 ? 16.312 32.469 -9.688 1 94.38 518 ARG B CA 1
ATOM 10172 C C . ARG B 1 518 ? 15.375 33.406 -8.93 1 94.38 518 ARG B C 1
ATOM 10174 O O . ARG B 1 518 ? 15.562 33.656 -7.742 1 94.38 518 ARG B O 1
ATOM 10181 N N . GLU B 1 519 ? 14.375 33.812 -9.586 1 94.06 519 GLU B N 1
ATOM 10182 C CA . GLU B 1 519 ? 13.422 34.75 -9 1 94.06 519 GLU B CA 1
ATOM 10183 C C . GLU B 1 519 ? 12.68 34.125 -7.828 1 94.06 519 GLU B C 1
ATOM 10185 O O . GLU B 1 519 ? 12.523 34.75 -6.77 1 94.06 519 GLU B O 1
ATOM 10190 N N . ILE B 1 520 ? 12.305 32.969 -7.969 1 94.62 520 ILE B N 1
ATOM 10191 C CA . ILE B 1 520 ? 11.531 32.312 -6.934 1 94.62 520 ILE B CA 1
ATOM 10192 C C . ILE B 1 520 ? 12.438 31.969 -5.746 1 94.62 520 ILE B C 1
ATOM 10194 O O . ILE B 1 520 ? 12.016 32.094 -4.59 1 94.62 520 ILE B O 1
ATOM 10198 N N . CYS B 1 521 ? 13.625 31.516 -6.07 1 95.81 521 CYS B N 1
ATOM 10199 C CA . CYS B 1 521 ? 14.57 31.203 -5 1 95.81 521 CYS B CA 1
ATOM 10200 C C . CYS B 1 521 ? 14.828 32.438 -4.133 1 95.81 521 CYS B C 1
ATOM 10202 O O . CYS B 1 521 ? 14.891 32.344 -2.908 1 95.81 521 CYS B O 1
ATOM 10204 N N . PHE B 1 522 ? 14.93 33.469 -4.82 1 94.69 522 PHE B N 1
ATOM 10205 C CA . PHE B 1 522 ? 15.172 34.719 -4.094 1 94.69 522 PHE B CA 1
ATOM 10206 C C . PHE B 1 522 ? 13.984 35.062 -3.213 1 94.69 522 PHE B C 1
ATOM 10208 O O . PHE B 1 522 ? 14.148 35.438 -2.053 1 94.69 522 PHE B O 1
ATOM 10215 N N . PHE B 1 523 ? 12.875 34.969 -3.701 1 95.5 523 PHE B N 1
ATOM 10216 C CA . PHE B 1 523 ? 11.656 35.25 -2.947 1 95.5 523 PHE B CA 1
ATOM 10217 C C . PHE B 1 523 ? 11.555 34.312 -1.74 1 95.5 523 PHE B C 1
ATOM 10219 O O . PHE B 1 523 ? 11.258 34.75 -0.63 1 95.5 523 PHE B O 1
ATOM 10226 N N . ILE B 1 524 ? 11.797 33.031 -1.961 1 95.81 524 ILE B N 1
ATOM 10227 C CA . ILE B 1 524 ? 11.656 32 -0.939 1 95.81 524 ILE B CA 1
ATOM 10228 C C . ILE B 1 524 ? 12.648 32.25 0.192 1 95.81 524 ILE B C 1
ATOM 10230 O O . ILE B 1 524 ? 12.289 32.188 1.37 1 95.81 524 ILE B O 1
ATOM 10234 N N . THR B 1 525 ? 13.812 32.656 -0.104 1 95 525 THR B N 1
ATOM 10235 C CA . THR B 1 525 ? 14.883 32.719 0.886 1 95 525 THR B CA 1
ATOM 10236 C C . THR B 1 525 ? 14.836 34.062 1.63 1 95 525 THR B C 1
ATOM 10238 O O . THR B 1 525 ? 15.148 34.125 2.822 1 95 525 THR B O 1
ATOM 10241 N N . THR B 1 526 ? 14.328 35.094 0.988 1 93.81 526 THR B N 1
ATOM 10242 C CA . THR B 1 526 ? 14.453 36.406 1.594 1 93.81 526 THR B CA 1
ATOM 10243 C C . THR B 1 526 ? 13.141 36.844 2.246 1 93.81 526 THR B C 1
ATOM 10245 O O . THR B 1 526 ? 13.141 37.625 3.203 1 93.81 526 THR B O 1
ATOM 10248 N N . VAL B 1 527 ? 12.062 36.344 1.729 1 94.62 527 VAL B N 1
ATOM 10249 C CA . VAL B 1 527 ? 10.789 36.844 2.203 1 94.62 527 VAL B CA 1
ATOM 10250 C C . VAL B 1 527 ? 9.953 35.719 2.801 1 94.62 527 VAL B C 1
ATOM 10252 O O . VAL B 1 527 ? 9.516 35.812 3.949 1 94.62 527 VAL B O 1
ATOM 10255 N N . TYR B 1 528 ? 9.875 34.625 2.164 1 95.62 528 TYR B N 1
ATOM 10256 C CA . TYR B 1 528 ? 8.891 33.594 2.449 1 95.62 528 TYR B CA 1
ATOM 10257 C C . TYR B 1 528 ? 9.336 32.719 3.625 1 95.62 528 TYR B C 1
ATOM 10259 O O . TYR B 1 528 ? 8.523 32.375 4.477 1 95.62 528 TYR B O 1
ATOM 10267 N N . MET B 1 529 ? 10.594 32.375 3.689 1 94.81 529 MET B N 1
ATOM 10268 C CA . MET B 1 529 ? 11.102 31.422 4.684 1 94.81 529 MET B CA 1
ATOM 10269 C C . MET B 1 529 ? 10.797 31.891 6.098 1 94.81 529 MET B C 1
ATOM 10271 O O . MET B 1 529 ? 10.234 31.156 6.902 1 94.81 529 MET B O 1
ATOM 10275 N N . LYS B 1 530 ? 11.094 33.062 6.391 1 93.38 530 LYS B N 1
ATOM 10276 C CA . LYS B 1 530 ? 10.859 33.625 7.723 1 93.38 530 LYS B CA 1
ATOM 10277 C C . LYS B 1 530 ? 9.367 33.625 8.055 1 93.38 530 LYS B C 1
ATOM 10279 O O . LYS B 1 530 ? 8.977 33.281 9.172 1 93.38 530 LYS B O 1
ATOM 10284 N N . ALA B 1 531 ? 8.586 34.062 7.113 1 93.75 531 ALA B N 1
ATOM 10285 C CA . ALA B 1 531 ? 7.145 34.125 7.309 1 93.75 531 ALA B CA 1
ATOM 10286 C C . ALA B 1 531 ? 6.562 32.75 7.613 1 93.75 531 ALA B C 1
ATOM 10288 O O . ALA B 1 531 ? 5.691 32.625 8.477 1 93.75 531 ALA B O 1
ATOM 10289 N N . TRP B 1 532 ? 7.027 31.719 6.984 1 93.38 532 TRP B N 1
ATOM 10290 C CA . TRP B 1 532 ? 6.535 30.344 7.168 1 93.38 532 TRP B CA 1
ATOM 10291 C C . TRP B 1 532 ? 6.805 29.859 8.586 1 93.38 532 TRP B C 1
ATOM 10293 O O . TRP B 1 532 ? 5.898 29.359 9.258 1 93.38 532 TRP B O 1
ATOM 10303 N N . PHE B 1 533 ? 7.988 30.031 9.094 1 91.94 533 PHE B N 1
ATOM 10304 C CA . PHE B 1 533 ? 8.383 29.438 10.367 1 91.94 533 PHE B CA 1
ATOM 10305 C C . PHE B 1 533 ? 7.852 30.25 11.539 1 91.94 533 PHE B C 1
ATOM 10307 O O . PHE B 1 533 ? 7.637 29.719 12.625 1 91.94 533 PHE B O 1
ATOM 10314 N N . LEU B 1 534 ? 7.527 31.484 11.258 1 90.69 534 LEU B N 1
ATOM 10315 C CA . LEU B 1 534 ? 6.988 32.312 12.32 1 90.69 534 LEU B CA 1
ATOM 10316 C C . LEU B 1 534 ? 5.473 32.188 12.398 1 90.69 534 LEU B C 1
ATOM 10318 O O . LEU B 1 534 ? 4.855 32.656 13.359 1 90.69 534 LEU B O 1
ATOM 10322 N N . SER B 1 535 ? 4.887 31.562 11.461 1 90.31 535 SER B N 1
ATOM 10323 C CA . SER B 1 535 ? 3.432 31.484 11.359 1 90.31 535 SER B CA 1
ATOM 10324 C C . SER B 1 535 ? 2.848 30.594 12.445 1 90.31 535 SER B C 1
ATOM 10326 O O . SER B 1 535 ? 1.665 30.703 12.781 1 90.31 535 SER B O 1
ATOM 10328 N N . THR B 1 536 ? 3.57 29.766 13.07 1 87.81 536 THR B N 1
ATOM 10329 C CA . THR B 1 536 ? 3.066 28.781 14.008 1 87.81 536 THR B CA 1
ATOM 10330 C C . THR B 1 536 ? 2.867 29.406 15.391 1 87.81 536 THR B C 1
ATOM 10332 O O . THR B 1 536 ? 2.084 28.891 16.203 1 87.81 536 THR B O 1
ATOM 10335 N N . ASN B 1 537 ? 3.475 30.484 15.68 1 85.5 537 ASN B N 1
ATOM 10336 C CA . ASN B 1 537 ? 3.4 31.109 17 1 85.5 537 ASN B CA 1
ATOM 10337 C C . ASN B 1 537 ? 2.174 32 17.109 1 85.5 537 ASN B C 1
ATOM 10339 O O . ASN B 1 537 ? 2.088 33.031 16.438 1 85.5 537 ASN B O 1
ATOM 10343 N N . GLY B 1 538 ? 1.352 31.703 18.094 1 84.06 538 GLY B N 1
ATOM 10344 C CA . GLY B 1 538 ? 0.107 32.438 18.266 1 84.06 538 GLY B CA 1
ATOM 10345 C C . GLY B 1 538 ? 0.318 33.875 18.703 1 84.06 538 GLY B C 1
ATOM 10346 O O . GLY B 1 538 ? -0.379 34.781 18.234 1 84.06 538 GLY B O 1
ATOM 10347 N N . ILE B 1 539 ? 1.289 34.125 19.484 1 87.25 539 ILE B N 1
ATOM 10348 C CA . ILE B 1 539 ? 1.553 35.438 20.047 1 87.25 539 ILE B CA 1
ATOM 10349 C C . ILE B 1 539 ? 2.102 36.375 18.953 1 87.25 539 ILE B C 1
ATOM 10351 O O . ILE B 1 539 ? 1.71 37.531 18.859 1 87.25 539 ILE B O 1
ATOM 10355 N N . LYS B 1 540 ? 2.852 35.844 18.094 1 88.62 540 LYS B N 1
ATOM 10356 C CA . LYS B 1 540 ? 3.58 36.656 17.109 1 88.62 540 LYS B CA 1
ATOM 10357 C C . LYS B 1 540 ? 2.811 36.75 15.797 1 88.62 540 LYS B C 1
ATOM 10359 O O . LYS B 1 540 ? 3.084 37.625 14.977 1 88.62 540 LYS B O 1
ATOM 10364 N N . ALA B 1 541 ? 1.863 35.969 15.672 1 86.69 541 ALA B N 1
ATOM 10365 C CA . ALA B 1 541 ? 1.262 35.719 14.359 1 86.69 541 ALA B CA 1
ATOM 10366 C C . ALA B 1 541 ? 0.633 37 13.805 1 86.69 541 ALA B C 1
ATOM 10368 O O . ALA B 1 541 ? 0.899 37.375 12.664 1 86.69 541 ALA B O 1
ATOM 10369 N N . PRO B 1 542 ? -0.111 37.719 14.602 1 87.31 542 PRO B N 1
ATOM 10370 C CA . PRO B 1 542 ? -0.748 38.938 14.031 1 87.31 542 PRO B CA 1
ATOM 10371 C C . PRO B 1 542 ? 0.263 40 13.609 1 87.31 542 PRO B C 1
ATOM 10373 O O . PRO B 1 542 ? 0.098 40.625 12.555 1 87.31 542 PRO B O 1
ATOM 10376 N N . TYR B 1 543 ? 1.243 40.125 14.406 1 90.81 543 TYR B N 1
ATOM 10377 C CA . TYR B 1 543 ? 2.283 41.094 14.086 1 90.81 543 TYR B CA 1
ATOM 10378 C C . TYR B 1 543 ? 3.053 40.688 12.836 1 90.81 543 TYR B C 1
ATOM 10380 O O . TYR B 1 543 ? 3.324 41.5 11.969 1 90.81 543 TYR B O 1
ATOM 10388 N N . HIS B 1 544 ? 3.328 39.5 12.766 1 91.25 544 HIS B N 1
ATOM 10389 C CA . HIS B 1 544 ? 4.148 39.031 11.656 1 91.25 544 HIS B CA 1
ATOM 10390 C C . HIS B 1 544 ? 3.346 38.969 10.359 1 91.25 544 HIS B C 1
ATOM 10392 O O . HIS B 1 544 ? 3.916 39.031 9.266 1 91.25 544 HIS B O 1
ATOM 10398 N N . ASP B 1 545 ? 2.059 38.812 10.477 1 91.75 545 ASP B N 1
ATOM 10399 C CA . ASP B 1 545 ? 1.227 38.938 9.281 1 91.75 545 ASP B CA 1
ATOM 10400 C C . ASP B 1 545 ? 1.368 40.344 8.656 1 91.75 545 ASP B C 1
ATOM 10402 O O . ASP B 1 545 ? 1.514 40.469 7.438 1 91.75 545 ASP B O 1
ATOM 10406 N N . LEU B 1 546 ? 1.365 41.281 9.516 1 91 546 LEU B N 1
ATOM 10407 C CA . LEU B 1 546 ? 1.507 42.656 9.047 1 91 546 LEU B CA 1
ATOM 10408 C C . LEU B 1 546 ? 2.912 42.906 8.508 1 91 546 LEU B C 1
ATOM 10410 O O . LEU B 1 546 ? 3.084 43.562 7.492 1 91 546 LEU B O 1
ATOM 10414 N N . GLN B 1 547 ? 3.85 42.406 9.219 1 91.81 547 GLN B N 1
ATOM 10415 C CA . GLN B 1 547 ? 5.23 42.562 8.781 1 91.81 547 GLN B CA 1
ATOM 10416 C C . GLN B 1 547 ? 5.461 41.906 7.426 1 91.81 547 GLN B C 1
ATOM 10418 O O . GLN B 1 547 ? 6.219 42.438 6.602 1 91.81 547 GLN B O 1
ATOM 10423 N N . PHE B 1 548 ? 4.848 40.781 7.223 1 94.56 548 PHE B N 1
ATOM 10424 C CA . PHE B 1 548 ? 4.973 40.094 5.945 1 94.56 548 PHE B CA 1
ATOM 10425 C C . PHE B 1 548 ? 4.418 40.938 4.809 1 94.56 548 PHE B C 1
ATOM 10427 O O . PHE B 1 548 ? 5.02 41.031 3.734 1 94.56 548 PHE B O 1
ATOM 10434 N N . MET B 1 549 ? 3.361 41.625 5.082 1 92.5 549 MET B N 1
ATOM 10435 C CA . MET B 1 549 ? 2.777 42.5 4.094 1 92.5 549 MET B CA 1
ATOM 10436 C C . MET B 1 549 ? 3.74 43.656 3.75 1 92.5 549 MET B C 1
ATOM 10438 O O . MET B 1 549 ? 3.906 44 2.578 1 92.5 549 MET B O 1
ATOM 10442 N N . LYS B 1 550 ? 4.32 44.156 4.691 1 92.94 550 LYS B N 1
ATOM 10443 C CA . LYS B 1 550 ? 5.27 45.25 4.48 1 92.94 550 LYS B CA 1
ATOM 10444 C C . LYS B 1 550 ? 6.508 44.781 3.73 1 92.94 550 LYS B C 1
ATOM 10446 O O . LYS B 1 550 ? 7.023 45.469 2.855 1 92.94 550 LYS B O 1
ATOM 10451 N N . GLU B 1 551 ? 6.926 43.594 4.125 1 94.38 551 GLU B N 1
ATOM 10452 C CA . GLU B 1 551 ? 8.07 43.031 3.436 1 94.38 551 GLU B CA 1
ATOM 10453 C C . GLU B 1 551 ? 7.758 42.75 1.964 1 94.38 551 GLU B C 1
ATOM 10455 O O . GLU B 1 551 ? 8.617 42.938 1.1 1 94.38 551 GLU B O 1
ATOM 10460 N N . LEU B 1 552 ? 6.574 42.312 1.74 1 95.5 552 LEU B N 1
ATOM 10461 C CA . LEU B 1 552 ? 6.16 42.094 0.362 1 95.5 552 LEU B CA 1
ATOM 10462 C C . LEU B 1 552 ? 6.137 43.406 -0.428 1 95.5 552 LEU B C 1
ATOM 10464 O O . LEU B 1 552 ? 6.527 43.406 -1.599 1 95.5 552 LEU B O 1
ATOM 10468 N N . ASN B 1 553 ? 5.703 44.375 0.213 1 93.38 553 ASN B N 1
ATOM 10469 C CA . ASN B 1 553 ? 5.684 45.656 -0.442 1 93.38 553 ASN B CA 1
ATOM 10470 C C . ASN B 1 553 ? 7.094 46.156 -0.768 1 93.38 553 ASN B C 1
ATOM 10472 O O . ASN B 1 553 ? 7.328 46.719 -1.833 1 93.38 553 ASN B O 1
ATOM 10476 N N . ASN B 1 554 ? 7.973 46.031 0.153 1 92.31 554 ASN B N 1
ATOM 10477 C CA . ASN B 1 554 ? 9.367 46.375 -0.096 1 92.31 554 ASN B CA 1
ATOM 10478 C C . ASN B 1 554 ? 9.961 45.531 -1.222 1 92.31 554 ASN B C 1
ATOM 10480 O O . ASN B 1 554 ? 10.805 46 -1.98 1 92.31 554 ASN B O 1
ATOM 10484 N N . PHE B 1 555 ? 9.516 44.312 -1.302 1 93.94 555 PHE B N 1
ATOM 10485 C CA . PHE B 1 555 ? 10.016 43.375 -2.301 1 93.94 555 PHE B CA 1
ATOM 10486 C C . PHE B 1 555 ? 9.578 43.812 -3.699 1 93.94 555 PHE B C 1
ATOM 10488 O O . PHE B 1 555 ? 10.156 43.375 -4.695 1 93.94 555 PHE B O 1
ATOM 10495 N N . LYS B 1 556 ? 8.672 44.719 -3.795 1 92.94 556 LYS B N 1
ATOM 10496 C CA . LYS B 1 556 ? 8.211 45.188 -5.086 1 92.94 556 LYS B CA 1
ATOM 10497 C C . LYS B 1 556 ? 9.344 45.875 -5.855 1 92.94 556 LYS B C 1
ATOM 10499 O O . LYS B 1 556 ? 9.359 45.844 -7.09 1 92.94 556 LYS B O 1
ATOM 10504 N N . VAL B 1 557 ? 10.242 46.438 -5.109 1 90.31 557 VAL B N 1
ATOM 10505 C CA . VAL B 1 557 ? 11.375 47.125 -5.727 1 90.31 557 VAL B CA 1
ATOM 10506 C C . VAL B 1 557 ? 12.25 46.125 -6.473 1 90.31 557 VAL B C 1
ATOM 10508 O O . VAL B 1 557 ? 12.82 46.438 -7.516 1 90.31 557 VAL B O 1
ATOM 10511 N N . ILE B 1 558 ? 12.32 44.969 -5.98 1 89.31 558 ILE B N 1
ATOM 10512 C CA . ILE B 1 558 ? 13.164 43.938 -6.566 1 89.31 558 ILE B CA 1
ATOM 10513 C C . ILE B 1 558 ? 12.383 43.188 -7.645 1 89.31 558 ILE B C 1
ATOM 10515 O O . ILE B 1 558 ? 12.883 43 -8.758 1 89.31 558 ILE B O 1
ATOM 10519 N N . ASN B 1 559 ? 11.195 42.75 -7.328 1 93.56 559 ASN B N 1
ATOM 10520 C CA . ASN B 1 559 ? 10.328 42 -8.242 1 93.56 559 ASN B CA 1
ATOM 10521 C C . ASN B 1 559 ? 8.859 42.406 -8.047 1 93.56 559 ASN B C 1
ATOM 10523 O O . ASN B 1 559 ? 8.156 41.781 -7.234 1 93.56 559 ASN B O 1
ATOM 10527 N N . SER B 1 560 ? 8.375 43.188 -8.82 1 94.12 560 SER B N 1
ATOM 10528 C CA . SER B 1 560 ? 7.035 43.75 -8.672 1 94.12 560 SER B CA 1
ATOM 10529 C C . SER B 1 560 ? 5.961 42.719 -8.984 1 94.12 560 SER B C 1
ATOM 10531 O O . SER B 1 560 ? 4.914 42.688 -8.336 1 94.12 560 SER B O 1
ATOM 10533 N N . HIS B 1 561 ? 6.293 41.906 -9.852 1 93.94 561 HIS B N 1
ATOM 10534 C CA . HIS B 1 561 ? 5.297 40.938 -10.273 1 93.94 561 HIS B CA 1
ATOM 10535 C C . HIS B 1 561 ? 5.043 39.906 -9.18 1 93.94 561 HIS B C 1
ATOM 10537 O O . HIS B 1 561 ? 3.895 39.688 -8.789 1 93.94 561 HIS B O 1
ATOM 10543 N N . LEU B 1 562 ? 6.078 39.312 -8.703 1 95.38 562 LEU B N 1
ATOM 10544 C CA . LEU B 1 562 ? 5.934 38.281 -7.676 1 95.38 562 LEU B CA 1
ATOM 10545 C C . LEU B 1 562 ? 5.352 38.875 -6.395 1 95.38 562 LEU B C 1
ATOM 10547 O O . LEU B 1 562 ? 4.527 38.25 -5.734 1 95.38 562 LEU B O 1
ATOM 10551 N N . ALA B 1 563 ? 5.742 40 -6.113 1 95.81 563 ALA B N 1
ATOM 10552 C CA . ALA B 1 563 ? 5.242 40.688 -4.914 1 95.81 563 ALA B CA 1
ATOM 10553 C C . ALA B 1 563 ? 3.744 40.938 -5.02 1 95.81 563 ALA B C 1
ATOM 10555 O O . ALA B 1 563 ? 3.002 40.719 -4.059 1 95.81 563 ALA B O 1
ATOM 10556 N N . THR B 1 564 ? 3.354 41.406 -6.152 1 94.69 564 THR B N 1
ATOM 10557 C CA . THR B 1 564 ? 1.944 41.719 -6.352 1 94.69 564 THR B CA 1
ATOM 10558 C C . THR B 1 564 ? 1.085 40.469 -6.258 1 94.69 564 THR B C 1
ATOM 10560 O O . THR B 1 564 ? 0.006 40.5 -5.66 1 94.69 564 THR B O 1
ATOM 10563 N N . VAL B 1 565 ? 1.57 39.438 -6.805 1 95.31 565 VAL B N 1
ATOM 10564 C CA . VAL B 1 565 ? 0.848 38.156 -6.746 1 95.31 565 VAL B CA 1
ATOM 10565 C C . VAL B 1 565 ? 0.714 37.719 -5.297 1 95.31 565 VAL B C 1
ATOM 10567 O O . VAL B 1 565 ? -0.365 37.312 -4.863 1 95.31 565 VAL B O 1
ATOM 10570 N N . ALA B 1 566 ? 1.777 37.781 -4.594 1 96 566 ALA B N 1
ATOM 10571 C CA . ALA B 1 566 ? 1.79 37.344 -3.193 1 96 566 ALA B CA 1
ATOM 10572 C C . ALA B 1 566 ? 0.886 38.25 -2.346 1 96 566 ALA B C 1
ATOM 10574 O O . ALA B 1 566 ? 0.128 37.75 -1.507 1 96 566 ALA B O 1
ATOM 10575 N N . ILE B 1 567 ? 0.911 39.531 -2.58 1 94.31 567 ILE B N 1
ATOM 10576 C CA . ILE B 1 567 ? 0.122 40.469 -1.823 1 94.31 567 ILE B CA 1
ATOM 10577 C C . ILE B 1 567 ? -1.365 40.25 -2.068 1 94.31 567 ILE B C 1
ATOM 10579 O O . ILE B 1 567 ? -2.156 40.188 -1.122 1 94.31 567 ILE B O 1
ATOM 10583 N N . ASN B 1 568 ? -1.671 40.094 -3.275 1 91 568 ASN B N 1
ATOM 10584 C CA . ASN B 1 568 ? -3.074 39.906 -3.621 1 91 568 ASN B CA 1
ATOM 10585 C C . ASN B 1 568 ? -3.639 38.625 -2.977 1 91 568 ASN B C 1
ATOM 10587 O O . ASN B 1 568 ? -4.754 38.656 -2.449 1 91 568 ASN B O 1
ATOM 10591 N N . LYS B 1 569 ? -2.879 37.656 -3.027 1 91.44 569 LYS B N 1
ATOM 10592 C CA . LYS B 1 569 ? -3.352 36.406 -2.467 1 91.44 569 LYS B CA 1
ATOM 10593 C C . LYS B 1 569 ? -3.406 36.469 -0.942 1 91.44 569 LYS B C 1
ATOM 10595 O O . LYS B 1 569 ? -4.332 35.938 -0.327 1 91.44 569 LYS B O 1
ATOM 10600 N N . PHE B 1 570 ? -2.445 37.062 -0.369 1 92.56 570 PHE B N 1
ATOM 10601 C CA . PHE B 1 570 ? -2.391 37.156 1.083 1 92.56 570 PHE B CA 1
ATOM 10602 C C . PHE B 1 570 ? -3.512 38.062 1.599 1 92.56 570 PHE B C 1
ATOM 10604 O O . PHE B 1 570 ? -4.125 37.781 2.627 1 92.56 570 PHE B O 1
ATOM 10611 N N . MET B 1 571 ? -3.803 39 0.877 1 88.75 571 MET B N 1
ATOM 10612 C CA . MET B 1 571 ? -4.824 39.969 1.267 1 88.75 571 MET B CA 1
ATOM 10613 C C . MET B 1 571 ? -6.203 39.344 1.298 1 88.75 571 MET B C 1
ATOM 10615 O O . MET B 1 571 ? -7.051 39.719 2.109 1 88.75 571 MET B O 1
ATOM 10619 N N . ASN B 1 572 ? -6.363 38.375 0.52 1 83.75 572 ASN B N 1
ATOM 10620 C CA . ASN B 1 572 ? -7.641 37.688 0.477 1 83.75 572 ASN B CA 1
ATOM 10621 C C . ASN B 1 572 ? -7.914 36.938 1.777 1 83.75 572 ASN B C 1
ATOM 10623 O O . ASN B 1 572 ? -9.062 36.594 2.08 1 83.75 572 ASN B O 1
ATOM 10627 N N . HIS B 1 573 ? -6.906 36.812 2.566 1 82.81 573 HIS B N 1
ATOM 10628 C CA . HIS B 1 573 ? -7.059 36 3.771 1 82.81 573 HIS B CA 1
ATOM 10629 C C . HIS B 1 573 ? -6.883 36.844 5.027 1 82.81 573 HIS B C 1
ATOM 10631 O O . HIS B 1 573 ? -7.141 36.375 6.141 1 82.81 573 HIS B O 1
ATOM 10637 N N . LEU B 1 574 ? -6.531 38.031 4.918 1 80.5 574 LEU B N 1
ATOM 10638 C CA . LEU B 1 574 ? -6.16 38.844 6.078 1 80.5 574 LEU B CA 1
ATOM 10639 C C . LEU B 1 574 ? -7.398 39.375 6.773 1 80.5 574 LEU B C 1
ATOM 10641 O O . LEU B 1 574 ? -7.289 40.219 7.684 1 80.5 574 LEU B O 1
ATOM 10645 N N . TRP B 1 575 ? -8.5 38.844 6.391 1 77.12 575 TRP B N 1
ATOM 10646 C CA . TRP B 1 575 ? -9.711 39.219 7.109 1 77.12 575 TRP B CA 1
ATOM 10647 C C . TRP B 1 575 ? -9.633 38.812 8.57 1 77.12 575 TRP B C 1
ATOM 10649 O O . TRP B 1 575 ? -10.281 39.406 9.438 1 77.12 575 TRP B O 1
ATOM 10659 N N . TYR B 1 576 ? -8.789 37.938 8.859 1 78.38 576 TYR B N 1
ATOM 10660 C CA . TYR B 1 576 ? -8.734 37.375 10.211 1 78.38 576 TYR B CA 1
ATOM 10661 C C . TYR B 1 576 ? -7.934 38.281 11.133 1 78.38 576 TYR B C 1
ATOM 10663 O O . TYR B 1 576 ? -7.957 38.125 12.352 1 78.38 576 TYR B O 1
ATOM 10671 N N . LEU B 1 577 ? -7.27 39.25 10.539 1 85.19 577 LEU B N 1
ATOM 10672 C CA . LEU B 1 577 ? -6.672 40.25 11.391 1 85.19 577 LEU B CA 1
ATOM 10673 C C . LEU B 1 577 ? -7.746 41.156 11.984 1 85.19 577 LEU B C 1
ATOM 10675 O O . LEU B 1 577 ? -7.738 42.375 11.758 1 85.19 577 LEU B O 1
ATOM 10679 N N . SER B 1 578 ? -8.578 40.625 12.727 1 85.25 578 SER B N 1
ATOM 10680 C CA . SER B 1 578 ? -9.68 41.312 13.406 1 85.25 578 SER B CA 1
ATOM 10681 C C . SER B 1 578 ? -9.219 41.969 14.695 1 85.25 578 SER B C 1
ATOM 10683 O O . SER B 1 578 ? -8.133 41.656 15.203 1 85.25 578 SER B O 1
ATOM 10685 N N . PRO B 1 579 ? -10.016 42.812 15.188 1 88.06 579 PRO B N 1
ATOM 10686 C CA . PRO B 1 579 ? -9.648 43.438 16.453 1 88.06 579 PRO B CA 1
ATOM 10687 C C . PRO B 1 579 ? -9.414 42.438 17.562 1 88.06 579 PRO B C 1
ATOM 10689 O O . PRO B 1 579 ? -8.484 42.562 18.359 1 88.06 579 PRO B O 1
ATOM 10692 N N . GLU B 1 580 ? -10.188 41.406 17.531 1 89.5 580 GLU B N 1
ATOM 10693 C CA . GLU B 1 580 ? -10.062 40.375 18.562 1 89.5 580 GLU B CA 1
ATOM 10694 C C . GLU B 1 580 ? -8.734 39.625 18.453 1 89.5 580 GLU B C 1
ATOM 10696 O O . GLU B 1 580 ? -8.141 39.25 19.453 1 89.5 580 GLU B O 1
ATOM 10701 N N . LEU B 1 581 ? -8.281 39.438 17.25 1 90.44 581 LEU B N 1
ATOM 10702 C CA . LEU B 1 581 ? -7.051 38.688 17.062 1 90.44 581 LEU B CA 1
ATOM 10703 C C . LEU B 1 581 ? -5.836 39.625 17.094 1 90.44 581 LEU B C 1
ATOM 10705 O O . LEU B 1 581 ? -4.742 39.188 17.484 1 90.44 581 LEU B O 1
ATOM 10709 N N . SER B 1 582 ? -6.027 40.875 16.766 1 91.44 582 SER B N 1
ATOM 10710 C CA . SER B 1 582 ? -4.918 41.812 16.703 1 91.44 582 SER B CA 1
ATOM 10711 C C . SER B 1 582 ? -4.395 42.125 18.094 1 91.44 582 SER B C 1
ATOM 10713 O O . SER B 1 582 ? -3.201 42.406 18.266 1 91.44 582 SER B O 1
ATOM 10715 N N . VAL B 1 583 ? -5.281 42.062 19.047 1 92.56 583 VAL B N 1
ATOM 10716 C CA . VAL B 1 583 ? -4.922 42.438 20.406 1 92.56 583 VAL B CA 1
ATOM 10717 C C . VAL B 1 583 ? -3.934 41.438 20.984 1 92.56 583 VAL B C 1
ATOM 10719 O O . VAL B 1 583 ? -3.18 41.75 21.906 1 92.56 583 VAL B O 1
ATOM 10722 N N . ILE B 1 584 ? -3.863 40.281 20.406 1 92.25 584 ILE B N 1
ATOM 10723 C CA . ILE B 1 584 ? -2.967 39.219 20.859 1 92.25 584 ILE B CA 1
ATOM 10724 C C . ILE B 1 584 ? -1.52 39.688 20.766 1 92.25 584 ILE B C 1
ATOM 10726 O O . ILE B 1 584 ? -0.665 39.25 21.531 1 92.25 584 ILE B O 1
ATOM 10730 N N . ALA B 1 585 ? -1.297 40.656 19.984 1 91.88 585 ALA B N 1
ATOM 10731 C CA . ALA B 1 585 ? 0.046 41.156 19.734 1 91.88 585 ALA B CA 1
ATOM 10732 C C . ALA B 1 585 ? 0.614 41.844 20.984 1 91.88 585 ALA B C 1
ATOM 10734 O O . ALA B 1 585 ? 1.828 42.031 21.094 1 91.88 585 ALA B O 1
ATOM 10735 N N . ILE B 1 586 ? -0.24 42.219 21.906 1 91.94 586 ILE B N 1
ATOM 10736 C CA . ILE B 1 586 ? 0.199 42.906 23.109 1 91.94 586 ILE B CA 1
ATOM 10737 C C . ILE B 1 586 ? 1.151 42.031 23.906 1 91.94 586 ILE B C 1
ATOM 10739 O O . ILE B 1 586 ? 1.969 42.531 24.688 1 91.94 586 ILE B O 1
ATOM 10743 N N . PHE B 1 587 ? 1.082 40.812 23.688 1 93.56 587 PHE B N 1
ATOM 10744 C CA . PHE B 1 587 ? 1.886 39.875 24.453 1 93.56 587 PHE B CA 1
ATOM 10745 C C . PHE B 1 587 ? 3.234 39.625 23.781 1 93.56 587 PHE B C 1
ATOM 10747 O O . PHE B 1 587 ? 4.09 38.938 24.328 1 93.56 587 PHE B O 1
ATOM 10754 N N . TYR B 1 588 ? 3.367 40.125 22.625 1 92.12 588 TYR B N 1
ATOM 10755 C CA . TYR B 1 588 ? 4.637 40.031 21.906 1 92.12 588 TYR B CA 1
ATOM 10756 C C . TYR B 1 588 ? 5.684 40.969 22.516 1 92.12 588 TYR B C 1
ATOM 10758 O O . TYR B 1 588 ? 5.488 42.188 22.578 1 92.12 588 TYR B O 1
ATOM 10766 N N . GLN B 1 589 ? 6.809 40.469 22.844 1 87.06 589 GLN B N 1
ATOM 10767 C CA . GLN B 1 589 ? 7.812 41.188 23.609 1 87.06 589 GLN B CA 1
ATOM 10768 C C . GLN B 1 589 ? 8.508 42.25 22.75 1 87.06 589 GLN B C 1
ATOM 10770 O O . GLN B 1 589 ? 8.969 43.281 23.266 1 87.06 589 GLN B O 1
ATOM 10775 N N . ASP B 1 590 ? 8.547 42.062 21.469 1 87.38 590 ASP B N 1
ATOM 10776 C CA . ASP B 1 590 ? 9.312 42.969 20.609 1 87.38 590 ASP B CA 1
ATOM 10777 C C . ASP B 1 590 ? 8.5 44.188 20.25 1 87.38 590 ASP B C 1
ATOM 10779 O O . ASP B 1 590 ? 9.023 45.156 19.672 1 87.38 590 ASP B O 1
ATOM 10783 N N . ILE B 1 591 ? 7.238 44.188 20.594 1 91.5 591 ILE B N 1
ATOM 10784 C CA . ILE B 1 591 ? 6.418 45.375 20.359 1 91.5 591 ILE B CA 1
ATOM 10785 C C . ILE B 1 591 ? 6.773 46.469 21.359 1 91.5 591 ILE B C 1
ATOM 10787 O O . ILE B 1 591 ? 6.945 46.188 22.547 1 91.5 591 ILE B O 1
ATOM 10791 N N . SER B 1 592 ? 6.887 47.688 20.938 1 92 592 SER B N 1
ATOM 10792 C CA . SER B 1 592 ? 7.34 48.781 21.766 1 92 592 SER B CA 1
ATOM 10793 C C . SER B 1 592 ? 6.305 49.125 22.828 1 92 592 SER B C 1
ATOM 10795 O O . SER B 1 592 ? 5.117 48.844 22.672 1 92 592 SER B O 1
ATOM 10797 N N . ILE B 1 593 ? 6.777 49.781 23.859 1 93.88 593 ILE B N 1
ATOM 10798 C CA . ILE B 1 593 ? 5.918 50.188 24.969 1 93.88 593 ILE B CA 1
ATOM 10799 C C . ILE B 1 593 ? 4.902 51.219 24.469 1 93.88 593 ILE B C 1
ATOM 10801 O O . ILE B 1 593 ? 3.746 51.219 24.906 1 93.88 593 ILE B O 1
ATOM 10805 N N . GLU B 1 594 ? 5.383 52.062 23.594 1 93.25 594 GLU B N 1
ATOM 10806 C CA . GLU B 1 594 ? 4.504 53.094 23.047 1 93.25 594 GLU B CA 1
ATOM 10807 C C . GLU B 1 594 ? 3.318 52.469 22.312 1 93.25 594 GLU B C 1
ATOM 10809 O O . GLU B 1 594 ? 2.178 52.906 22.469 1 93.25 594 GLU B O 1
ATOM 10814 N N . THR B 1 595 ? 3.658 51.469 21.531 1 93.94 595 THR B N 1
ATOM 10815 C CA . THR B 1 595 ? 2.613 50.781 20.781 1 93.94 595 THR B CA 1
ATOM 10816 C C . THR B 1 595 ? 1.661 50.062 21.734 1 93.94 595 THR B C 1
ATOM 10818 O O . THR B 1 595 ? 0.449 50.031 21.5 1 93.94 595 THR B O 1
ATOM 10821 N N . LYS B 1 596 ? 2.172 49.469 22.781 1 95 596 LYS B N 1
ATOM 10822 C CA . LYS B 1 596 ? 1.352 48.781 23.766 1 95 596 LYS B CA 1
ATOM 10823 C C . LYS B 1 596 ? 0.388 49.75 24.453 1 95 596 LYS B C 1
ATOM 10825 O O . LYS B 1 596 ? -0.771 49.406 24.688 1 95 596 LYS B O 1
ATOM 10830 N N . LEU B 1 597 ? 0.903 50.906 24.734 1 94.75 597 LEU B N 1
ATOM 10831 C CA . LEU B 1 597 ? 0.065 51.906 25.359 1 94.75 597 LEU B CA 1
ATOM 10832 C C . LEU B 1 597 ? -1.073 52.344 24.422 1 94.75 597 LEU B C 1
ATOM 10834 O O . LEU B 1 597 ? -2.203 52.531 24.875 1 94.75 597 LEU B O 1
ATOM 10838 N N . LYS B 1 598 ? -0.735 52.406 23.141 1 93.94 598 LYS B N 1
ATOM 10839 C CA . LYS B 1 598 ? -1.767 52.75 22.156 1 93.94 598 LYS B CA 1
ATOM 10840 C C . LYS B 1 598 ? -2.828 51.656 22.094 1 93.94 598 LYS B C 1
ATOM 10842 O O . LYS B 1 598 ? -4.02 51.938 21.984 1 93.94 598 LYS B O 1
ATOM 10847 N N . ILE B 1 599 ? -2.395 50.406 22.109 1 93.62 599 ILE B N 1
ATOM 10848 C CA . ILE B 1 599 ? -3.307 49.25 22.078 1 93.62 599 ILE B CA 1
ATOM 10849 C C . ILE B 1 599 ? -4.246 49.312 23.281 1 93.62 599 ILE B C 1
ATOM 10851 O O . ILE B 1 599 ? -5.453 49.125 23.141 1 93.62 599 ILE B O 1
ATOM 10855 N N . VAL B 1 600 ? -3.672 49.594 24.453 1 94 600 VAL B N 1
ATOM 10856 C CA . VAL B 1 600 ? -4.461 49.625 25.688 1 94 600 VAL B CA 1
ATOM 10857 C C . VAL B 1 600 ? -5.484 50.781 25.594 1 94 600 VAL B C 1
ATOM 10859 O O . VAL B 1 600 ? -6.652 50.594 25.938 1 94 600 VAL B O 1
ATOM 10862 N N . SER B 1 601 ? -5.035 51.906 25.141 1 93.06 601 SER B N 1
ATOM 10863 C CA . SER B 1 601 ? -5.914 53.062 25.031 1 93.06 601 SER B CA 1
ATOM 10864 C C . SER B 1 601 ? -7.066 52.781 24.078 1 93.06 601 SER B C 1
ATOM 10866 O O . SER B 1 601 ? -8.211 53.156 24.344 1 93.06 601 SER B O 1
ATOM 10868 N N . ARG B 1 602 ? -6.793 52.156 23 1 92.25 602 ARG B N 1
ATOM 10869 C CA . ARG B 1 602 ? -7.809 51.844 22 1 92.25 602 ARG B CA 1
ATOM 10870 C C . ARG B 1 602 ? -8.773 50.781 22.484 1 92.25 602 ARG B C 1
ATOM 10872 O O . ARG B 1 602 ? -9.953 50.781 22.141 1 92.25 602 ARG B O 1
ATOM 10879 N N . THR B 1 603 ? -8.234 49.906 23.266 1 90.62 603 THR B N 1
ATOM 10880 C CA . THR B 1 603 ? -9.062 48.875 23.828 1 90.62 603 THR B CA 1
ATOM 10881 C C . THR B 1 603 ? -10.047 49.438 24.844 1 90.62 603 THR B C 1
ATOM 10883 O O . THR B 1 603 ? -11.172 48.938 24.984 1 90.62 603 THR B O 1
ATOM 10886 N N . LYS B 1 604 ? -9.594 50.5 25.609 1 85.75 604 LYS B N 1
ATOM 10887 C CA . LYS B 1 604 ? -10.406 51.094 26.656 1 85.75 604 LYS B CA 1
ATOM 10888 C C . LYS B 1 604 ? -11.391 52.125 26.078 1 85.75 604 LYS B C 1
ATOM 10890 O O . LYS B 1 604 ? -12.359 52.5 26.734 1 85.75 604 LYS B O 1
ATOM 10895 N N . GLN B 1 605 ? -10.945 52.781 25.047 1 74.12 605 GLN B N 1
ATOM 10896 C CA . GLN B 1 605 ? -11.781 53.844 24.469 1 74.12 605 GLN B CA 1
ATOM 10897 C C . GLN B 1 605 ? -13.219 53.344 24.281 1 74.12 605 GLN B C 1
ATOM 10899 O O . GLN B 1 605 ? -13.453 52.188 23.969 1 74.12 605 GLN B O 1
ATOM 10904 N N . GLU B 1 606 ? -14.016 54 25.266 1 52.22 606 GLU B N 1
ATOM 10905 C CA . GLU B 1 606 ? -15.461 53.781 25.234 1 52.22 606 GLU B CA 1
ATOM 10906 C C . GLU B 1 606 ? -15.969 53.656 23.797 1 52.22 606 GLU B C 1
ATOM 10908 O O . GLU B 1 606 ? -15.398 54.25 22.875 1 52.22 606 GLU B O 1
ATOM 10913 N N . GLN B 1 607 ? -16.75 52.688 23.5 1 47.59 607 GLN B N 1
ATOM 10914 C CA . GLN B 1 607 ? -17.516 52.375 22.297 1 47.59 607 GLN B CA 1
ATOM 10915 C C . GLN B 1 607 ? -18.031 53.656 21.641 1 47.59 607 GLN B C 1
ATOM 10917 O O . GLN B 1 607 ? -18.875 54.375 22.219 1 47.59 607 GLN B O 1
ATOM 10922 N N . GLN B 1 608 ? -17.328 54.688 21.422 1 36.59 608 GLN B N 1
ATOM 10923 C CA . GLN B 1 608 ? -18.266 55.5 20.625 1 36.59 608 GLN B CA 1
ATOM 10924 C C . GLN B 1 608 ? -19.172 54.594 19.797 1 36.59 608 GLN B C 1
ATOM 10926 O O . GLN B 1 608 ? -18.703 53.625 19.156 1 36.59 608 GLN B O 1
ATOM 10931 N N . SER B 1 609 ? -20.406 54.594 20.266 1 33.78 609 SER B N 1
ATOM 10932 C CA . SER B 1 609 ? -21.547 53.875 19.672 1 33.78 609 SER B CA 1
ATOM 10933 C C . SER B 1 609 ? -21.547 54 18.156 1 33.78 609 SER B C 1
ATOM 10935 O O . SER B 1 609 ? -22.25 54.875 17.609 1 33.78 609 SER B O 1
ATOM 10937 N N . SER B 1 610 ? -20.688 54.562 17.547 1 32.41 610 SER B N 1
ATOM 10938 C CA . SER B 1 610 ? -21.188 54.469 16.188 1 32.41 610 SER B CA 1
ATOM 10939 C C . SER B 1 610 ? -21.75 53.094 15.891 1 32.41 610 SER B C 1
ATOM 10941 O O . SER B 1 610 ? -20.984 52.156 15.633 1 32.41 610 SER B O 1
ATOM 10943 N N . VAL B 1 611 ? -22.703 52.812 16.766 1 30.66 611 VAL B N 1
ATOM 10944 C CA . VAL B 1 611 ? -23.75 51.875 16.344 1 30.66 611 VAL B CA 1
ATOM 10945 C C . VAL B 1 611 ? -24.156 52.219 14.906 1 30.66 611 VAL B C 1
ATOM 10947 O O . VAL B 1 611 ? -24.891 53.156 14.656 1 30.66 611 VAL B O 1
ATOM 10950 N N . ASP B 1 612 ? -23.484 52.594 14.031 1 29.88 612 ASP B N 1
ATOM 10951 C CA . ASP B 1 612 ? -24.281 52.25 12.859 1 29.88 612 ASP B CA 1
ATOM 10952 C C . ASP B 1 612 ? -25.234 51.094 13.156 1 29.88 612 ASP B C 1
ATOM 10954 O O . ASP B 1 612 ? -24.797 50 13.555 1 29.88 612 ASP B O 1
ATOM 10958 N N . THR B 1 613 ? -26.359 51.438 13.828 1 29.42 613 THR B N 1
ATOM 10959 C CA . THR B 1 613 ? -27.672 50.812 13.953 1 29.42 613 THR B CA 1
ATOM 10960 C C . THR B 1 613 ? -27.859 49.75 12.852 1 29.42 613 THR B C 1
ATOM 10962 O O . THR B 1 613 ? -28.234 50.094 11.727 1 29.42 613 THR B O 1
ATOM 10965 N N . ILE B 1 614 ? -27.016 49 12.578 1 30.06 614 ILE B N 1
ATOM 10966 C CA . ILE B 1 614 ? -27.75 47.906 11.945 1 30.06 614 ILE B CA 1
ATOM 10967 C C . ILE B 1 614 ? -29.031 47.625 12.734 1 30.06 614 ILE B C 1
ATOM 10969 O O . ILE B 1 614 ? -28.984 47.406 13.945 1 30.06 614 ILE B O 1
ATOM 10973 N N . SER B 1 615 ? -30.125 48.406 12.484 1 28.55 615 SER B N 1
ATOM 10974 C CA . SER B 1 615 ? -31.484 48.25 12.984 1 28.55 615 SER B CA 1
ATOM 10975 C C . SER B 1 615 ? -31.688 46.875 13.625 1 28.55 615 SER B C 1
ATOM 10977 O O . SER B 1 615 ? -31.203 45.875 13.102 1 28.55 615 SER B O 1
ATOM 10979 N N . GLU B 1 616 ? -31.797 46.719 14.945 1 31.36 616 GLU B N 1
ATOM 10980 C CA . GLU B 1 616 ? -32.406 45.656 15.703 1 31.36 616 GLU B CA 1
ATOM 10981 C C . GLU B 1 616 ? -33.438 44.906 14.883 1 31.36 616 GLU B C 1
ATOM 10983 O O . GLU B 1 616 ? -33.844 43.781 15.227 1 31.36 616 GLU B O 1
ATOM 10988 N N . GLU B 1 617 ? -34.344 45.688 14.227 1 30.66 617 GLU B N 1
ATOM 10989 C CA . GLU B 1 617 ? -35.438 45.125 13.438 1 30.66 617 GLU B CA 1
ATOM 10990 C C . GLU B 1 617 ? -34.938 44.062 12.461 1 30.66 617 GLU B C 1
ATOM 10992 O O . GLU B 1 617 ? -35.688 43.219 11.984 1 30.66 617 GLU B O 1
ATOM 10997 N N . ASP B 1 618 ? -33.812 44.406 11.883 1 28.89 618 ASP B N 1
ATOM 10998 C CA . ASP B 1 618 ? -33.5 43.312 10.969 1 28.89 618 ASP B CA 1
ATOM 10999 C C . ASP B 1 618 ? -32.906 42.125 11.719 1 28.89 618 ASP B C 1
ATOM 11001 O O . ASP B 1 618 ? -32.312 41.219 11.109 1 28.89 618 ASP B O 1
ATOM 11005 N N . TYR B 1 619 ? -32.594 42.094 13.031 1 30.38 619 TYR B N 1
ATOM 11006 C CA . TYR B 1 619 ? -32.438 40.969 13.93 1 30.38 619 TYR B CA 1
ATOM 11007 C C . TYR B 1 619 ? -33.719 40.125 13.953 1 30.38 619 TYR B C 1
ATOM 11009 O O . TYR B 1 619 ? -33.938 39.344 14.898 1 30.38 619 TYR B O 1
ATOM 11017 N N . THR B 1 620 ? -34.75 40.625 13.523 1 31.34 620 THR B N 1
ATOM 11018 C CA . THR B 1 620 ? -35.844 39.688 13.664 1 31.34 620 THR B CA 1
ATOM 11019 C C . THR B 1 620 ? -35.344 38.25 13.508 1 31.34 620 THR B C 1
ATOM 11021 O O . THR B 1 620 ? -35.625 37.406 14.344 1 31.34 620 THR B O 1
ATOM 11024 N N . GLY B 1 621 ? -35.688 37.656 12.359 1 29.62 621 GLY B N 1
ATOM 11025 C CA . GLY B 1 621 ? -35.656 36.219 12.25 1 29.62 621 GLY B CA 1
ATOM 11026 C C . GLY B 1 621 ? -34.312 35.625 12.531 1 29.62 621 GLY B C 1
ATOM 11027 O O . GLY B 1 621 ? -33.344 36.344 12.812 1 29.62 621 GLY B O 1
ATOM 11028 N N . GLU B 1 622 ? -34.031 34.25 12.266 1 33.25 622 GLU B N 1
ATOM 11029 C CA . GLU B 1 622 ? -33.031 33.188 12.367 1 33.25 622 GLU B CA 1
ATOM 11030 C C . GLU B 1 622 ? -31.672 33.688 11.891 1 33.25 622 GLU B C 1
ATOM 11032 O O . GLU B 1 622 ? -30.859 32.875 11.414 1 33.25 622 GLU B O 1
ATOM 11037 N N . LYS B 1 623 ? -31.297 34.938 11.781 1 34.34 623 LYS B N 1
ATOM 11038 C CA . LYS B 1 623 ? -30.188 35.344 10.93 1 34.34 623 LYS B CA 1
ATOM 11039 C C . LYS B 1 623 ? -28.844 35.125 11.641 1 34.34 623 LYS B C 1
ATOM 11041 O O . LYS B 1 623 ? -28.578 35.719 12.672 1 34.34 623 LYS B O 1
ATOM 11046 N N . CYS B 1 624 ? -28.203 34.031 11.703 1 37.19 624 CYS B N 1
ATOM 11047 C CA . CYS B 1 624 ? -26.812 33.656 11.938 1 37.19 624 CYS B CA 1
ATOM 11048 C C . CYS B 1 624 ? -25.875 34.75 11.438 1 37.19 624 CYS B C 1
ATOM 11050 O O . CYS B 1 624 ? -25.938 35.125 10.266 1 37.19 624 CYS B O 1
ATOM 11052 N N . SER B 1 625 ? -25.5 35.875 12.125 1 40.56 625 SER B N 1
ATOM 11053 C CA . SER B 1 625 ? -24.531 36.906 11.805 1 40.56 625 SER B CA 1
ATOM 11054 C C . SER B 1 625 ? -23.422 36.375 10.914 1 40.56 625 SER B C 1
ATOM 11056 O O . SER B 1 625 ? -22.734 35.438 11.289 1 40.56 625 SER B O 1
ATOM 11058 N N . VAL B 1 626 ? -23.594 36.469 9.719 1 43.31 626 VAL B N 1
ATOM 11059 C CA . VAL B 1 626 ? -22.594 36.062 8.727 1 43.31 626 VAL B CA 1
ATOM 11060 C C . VAL B 1 626 ? -21.297 36.812 8.984 1 43.31 626 VAL B C 1
ATOM 11062 O O . VAL B 1 626 ? -21.266 38.062 9.039 1 43.31 626 VAL B O 1
ATOM 11065 N N . LYS B 1 627 ? -20.359 36.219 9.789 1 53.16 627 LYS B N 1
ATOM 11066 C CA . LYS B 1 627 ? -19.031 36.812 9.914 1 53.16 627 LYS B CA 1
ATOM 11067 C C . LYS B 1 627 ? -18.531 37.344 8.57 1 53.16 627 LYS B C 1
ATOM 11069 O O . LYS B 1 627 ? -18.531 36.625 7.57 1 53.16 627 LYS B O 1
ATOM 11074 N N . ARG B 1 628 ? -18.812 38.688 8.273 1 48.88 628 ARG B N 1
ATOM 11075 C CA . ARG B 1 628 ? -18.359 39.312 7.031 1 48.88 628 ARG B CA 1
ATOM 11076 C C . ARG B 1 628 ? -16.844 39.438 7.008 1 48.88 628 ARG B C 1
ATOM 11078 O O . ARG B 1 628 ? -16.25 39.969 7.957 1 48.88 628 ARG B O 1
ATOM 11085 N N . TYR B 1 629 ? -16.25 38.562 6.141 1 57.47 629 TYR B N 1
ATOM 11086 C CA . TYR B 1 629 ? -14.82 38.75 5.895 1 57.47 629 TYR B CA 1
ATOM 11087 C C . TYR B 1 629 ? -14.531 40.094 5.289 1 57.47 629 TYR B C 1
ATOM 11089 O O . TYR B 1 629 ? -15 40.406 4.191 1 57.47 629 TYR B O 1
ATOM 11097 N N . GLN B 1 630 ? -14.336 41.188 6.082 1 57 630 GLN B N 1
ATOM 11098 C CA . GLN B 1 630 ? -14.047 42.5 5.508 1 57 630 GLN B CA 1
ATOM 11099 C C . GLN B 1 630 ? -12.602 42.562 5.004 1 57 630 GLN B C 1
ATOM 11101 O O . GLN B 1 630 ? -11.664 42.312 5.758 1 57 630 GLN B O 1
ATOM 11106 N N . ASN B 1 631 ? -12.562 42.75 3.688 1 64.69 631 ASN B N 1
ATOM 11107 C CA . ASN B 1 631 ? -11.234 42.938 3.109 1 64.69 631 ASN B CA 1
ATOM 11108 C C . ASN B 1 631 ? -10.578 44.219 3.607 1 64.69 631 ASN B C 1
ATOM 11110 O O . ASN B 1 631 ? -11.242 45.25 3.73 1 64.69 631 ASN B O 1
ATOM 11114 N N . LYS B 1 632 ? -9.492 44.062 4.078 1 71.06 632 LYS B N 1
ATOM 11115 C CA . LYS B 1 632 ? -8.734 45.219 4.586 1 71.06 632 LYS B CA 1
ATOM 11116 C C . LYS B 1 632 ? -8.188 46.062 3.441 1 71.06 632 LYS B C 1
ATOM 11118 O O . LYS B 1 632 ? -7.949 45.562 2.344 1 71.06 632 LYS B O 1
ATOM 11123 N N . ASN B 1 633 ? -8.227 47.344 3.756 1 76.94 633 ASN B N 1
ATOM 11124 C CA . ASN B 1 633 ? -7.582 48.25 2.82 1 76.94 633 ASN B CA 1
ATOM 11125 C C . ASN B 1 633 ? -6.066 48.062 2.797 1 76.94 633 ASN B C 1
ATOM 11127 O O . ASN B 1 633 ? -5.434 47.969 3.848 1 76.94 633 ASN B O 1
ATOM 11131 N N . ILE B 1 634 ? -5.539 47.938 1.664 1 84.31 634 ILE B N 1
ATOM 11132 C CA . ILE B 1 634 ? -4.121 47.656 1.48 1 84.31 634 ILE B CA 1
ATOM 11133 C C . ILE B 1 634 ? -3.283 48.75 2.139 1 84.31 634 ILE B C 1
ATOM 11135 O O . ILE B 1 634 ? -2.225 48.469 2.705 1 84.31 634 ILE B O 1
ATOM 11139 N N . ASN B 1 635 ? -3.754 49.938 2.074 1 84.31 635 ASN B N 1
ATOM 11140 C CA . ASN B 1 635 ? -3.004 51.062 2.631 1 84.31 635 ASN B CA 1
ATOM 11141 C C . ASN B 1 635 ? -2.916 50.969 4.152 1 84.31 635 ASN B C 1
ATOM 11143 O O . ASN B 1 635 ? -1.883 51.312 4.738 1 84.31 635 ASN B O 1
ATOM 11147 N N . ASP B 1 636 ? -3.982 50.562 4.691 1 85.81 636 ASP B N 1
ATOM 11148 C CA . ASP B 1 636 ? -3.98 50.406 6.141 1 85.81 636 ASP B CA 1
ATOM 11149 C C . ASP B 1 636 ? -2.979 49.344 6.578 1 85.81 636 ASP B C 1
ATOM 11151 O O . ASP B 1 636 ? -2.307 49.5 7.598 1 85.81 636 ASP B O 1
ATOM 11155 N N . LEU B 1 637 ? -2.898 48.375 5.793 1 86.94 637 LEU B N 1
ATOM 11156 C CA . LEU B 1 637 ? -2.018 47.25 6.109 1 86.94 637 LEU B CA 1
ATOM 11157 C C . LEU B 1 637 ? -0.556 47.625 5.91 1 86.94 637 LEU B C 1
ATOM 11159 O O . LEU B 1 637 ? 0.323 47.125 6.617 1 86.94 637 LEU B O 1
ATOM 11163 N N . LEU B 1 638 ? -0.321 48.531 5.023 1 87.44 638 LEU B N 1
ATOM 11164 C CA . LEU B 1 638 ? 1.051 48.844 4.645 1 87.44 638 LEU B CA 1
ATOM 11165 C C . LEU B 1 638 ? 1.614 49.969 5.523 1 87.44 638 LEU B C 1
ATOM 11167 O O . LEU B 1 638 ? 2.811 49.969 5.824 1 87.44 638 LEU B O 1
ATOM 11171 N N . TYR B 1 639 ? 0.736 50.844 6.02 1 86.94 639 TYR B N 1
ATOM 11172 C CA . TYR B 1 639 ? 1.285 52.062 6.602 1 86.94 639 TYR B CA 1
ATOM 11173 C C . TYR B 1 639 ? 0.979 52.125 8.094 1 86.94 639 TYR B C 1
ATOM 11175 O O . TYR B 1 639 ? 1.572 52.938 8.812 1 86.94 639 TYR B O 1
ATOM 11183 N N . ASN B 1 640 ? 0.131 51.344 8.5 1 88.19 640 ASN B N 1
ATOM 11184 C CA . ASN B 1 640 ? -0.208 51.406 9.914 1 88.19 640 ASN B CA 1
ATOM 11185 C C . ASN B 1 640 ? 0.431 50.25 10.688 1 88.19 640 ASN B C 1
ATOM 11187 O O . ASN B 1 640 ? 0.917 49.281 10.094 1 88.19 640 ASN B O 1
ATOM 11191 N N . ASP B 1 641 ? 0.471 50.5 11.938 1 90.12 641 ASP B N 1
ATOM 11192 C CA . ASP B 1 641 ? 0.991 49.469 12.82 1 90.12 641 ASP B CA 1
ATOM 11193 C C . ASP B 1 641 ? -0.143 48.656 13.43 1 90.12 641 ASP B C 1
ATOM 11195 O O . ASP B 1 641 ? -1.317 48.906 13.148 1 90.12 641 ASP B O 1
ATOM 11199 N N . ILE B 1 642 ? 0.187 47.656 14.164 1 91.25 642 ILE B N 1
ATOM 11200 C CA . ILE B 1 642 ? -0.753 46.656 14.664 1 91.25 642 ILE B CA 1
ATOM 11201 C C . ILE B 1 642 ? -1.799 47.344 15.555 1 91.25 642 ILE B C 1
ATOM 11203 O O . ILE B 1 642 ? -2.926 46.844 15.672 1 91.25 642 ILE B O 1
ATOM 11207 N N . ASP B 1 643 ? -1.417 48.5 16.25 1 91.44 643 ASP B N 1
ATOM 11208 C CA . ASP B 1 643 ? -2.336 49.219 17.125 1 91.44 643 ASP B CA 1
ATOM 11209 C C . ASP B 1 643 ? -3.539 49.75 16.359 1 91.44 643 ASP B C 1
ATOM 11211 O O . ASP B 1 643 ? -4.625 49.906 16.922 1 91.44 643 ASP B O 1
ATOM 11215 N N . PHE B 1 644 ? -3.33 49.969 15.07 1 90.56 644 PHE B N 1
ATOM 11216 C CA . PHE B 1 644 ? -4.379 50.5 14.219 1 90.56 644 PHE B CA 1
ATOM 11217 C C . PHE B 1 644 ? -5.547 49.531 14.109 1 90.56 644 PHE B C 1
ATOM 11219 O O . PHE B 1 644 ? -6.695 49.938 13.938 1 90.56 644 PHE B O 1
ATOM 11226 N N . PHE B 1 645 ? -5.32 48.312 14.281 1 89.75 645 PHE B N 1
ATOM 11227 C CA . PHE B 1 645 ? -6.332 47.281 14.055 1 89.75 645 PHE B CA 1
ATOM 11228 C C . PHE B 1 645 ? -6.996 46.875 15.359 1 89.75 645 PHE B C 1
ATOM 11230 O O . PHE B 1 645 ? -7.848 46 15.383 1 89.75 645 PHE B O 1
ATOM 11237 N N . VAL B 1 646 ? -6.59 47.469 16.359 1 92 646 VAL B N 1
ATOM 11238 C CA . VAL B 1 646 ? -7.195 47.25 17.672 1 92 646 VAL B CA 1
ATOM 11239 C C . VAL B 1 646 ? -8.297 48.281 17.922 1 92 646 VAL B C 1
ATOM 11241 O O . VAL B 1 646 ? -8.141 49.469 17.594 1 92 646 VAL B O 1
ATOM 11244 N N . THR B 1 647 ? -9.422 47.812 18.375 1 91.25 647 THR B N 1
ATOM 11245 C CA . THR B 1 647 ? -10.555 48.688 18.734 1 91.25 647 THR B CA 1
ATOM 11246 C C . THR B 1 647 ? -11.133 48.25 20.094 1 91.25 647 THR B C 1
ATOM 11248 O O . THR B 1 647 ? -10.57 47.406 20.781 1 91.25 647 THR B O 1
ATOM 11251 N N . ALA B 1 648 ? -12.227 48.812 20.469 1 90.25 648 ALA B N 1
ATOM 11252 C CA . ALA B 1 648 ? -12.883 48.469 21.719 1 90.25 648 ALA B CA 1
ATOM 11253 C C . ALA B 1 648 ? -13.375 47.031 21.719 1 90.25 648 ALA B C 1
ATOM 11255 O O . ALA B 1 648 ? -13.492 46.406 22.766 1 90.25 648 ALA B O 1
ATOM 11256 N N . GLU B 1 649 ? -13.578 46.531 20.531 1 89.31 649 GLU B N 1
ATOM 11257 C CA . GLU B 1 649 ? -14.047 45.156 20.391 1 89.31 649 GLU B CA 1
ATOM 11258 C C . GLU B 1 649 ? -12.961 44.156 20.766 1 89.31 649 GLU B C 1
ATOM 11260 O O . GLU B 1 649 ? -13.25 43 21 1 89.31 649 GLU B O 1
ATOM 11265 N N . SER B 1 650 ? -11.789 44.625 20.875 1 92.75 650 SER B N 1
ATOM 11266 C CA . SER B 1 650 ? -10.656 43.781 21.172 1 92.75 650 SER B CA 1
ATOM 11267 C C . SER B 1 650 ? -10.773 43.188 22.562 1 92.75 650 SER B C 1
ATOM 11269 O O . SER B 1 650 ? -10.203 42.125 22.844 1 92.75 650 SER B O 1
ATOM 11271 N N . ILE B 1 651 ? -11.57 43.781 23.391 1 91.81 651 ILE B N 1
ATOM 11272 C CA . ILE B 1 651 ? -11.75 43.312 24.766 1 91.81 651 ILE B CA 1
ATOM 11273 C C . ILE B 1 651 ? -12.477 41.969 24.75 1 91.81 651 ILE B C 1
ATOM 11275 O O . ILE B 1 651 ? -12.352 41.188 25.688 1 91.81 651 ILE B O 1
ATOM 11279 N N . LYS B 1 652 ? -13.141 41.688 23.688 1 91.31 652 LYS B N 1
ATOM 11280 C CA . LYS B 1 652 ? -13.93 40.469 23.562 1 91.31 652 LYS B CA 1
ATOM 11281 C C . LYS B 1 652 ? -13.039 39.25 23.594 1 91.31 652 LYS B C 1
ATOM 11283 O O . LYS B 1 652 ? -13.469 38.156 24.016 1 91.31 652 LYS B O 1
ATOM 11288 N N . PHE B 1 653 ? -11.797 39.406 23.188 1 93.12 653 PHE B N 1
ATOM 11289 C CA . PHE B 1 653 ? -10.852 38.281 23.234 1 93.12 653 PHE B CA 1
ATOM 11290 C C . PHE B 1 653 ? -10.664 37.812 24.672 1 93.12 653 PHE B C 1
ATOM 11292 O O . PHE B 1 653 ? -10.719 36.594 24.938 1 93.12 653 PHE B O 1
ATOM 11299 N N . PHE B 1 654 ? -10.508 38.75 25.547 1 94.06 654 PHE B N 1
ATOM 11300 C CA . PHE B 1 654 ? -10.258 38.406 26.953 1 94.06 654 PHE B CA 1
ATOM 11301 C C . PHE B 1 654 ? -11.516 37.875 27.609 1 94.06 654 PHE B C 1
ATOM 11303 O O . PHE B 1 654 ? -11.453 36.969 28.438 1 94.06 654 PHE B O 1
ATOM 11310 N N . GLU B 1 655 ? -12.609 38.406 27.203 1 92.31 655 GLU B N 1
ATOM 11311 C CA . GLU B 1 655 ? -13.875 37.938 27.75 1 92.31 655 GLU B CA 1
ATOM 11312 C C . GLU B 1 655 ? -14.18 36.5 27.281 1 92.31 655 GLU B C 1
ATOM 11314 O O . GLU B 1 655 ? -14.633 35.656 28.078 1 92.31 655 GLU B O 1
ATOM 11319 N N . ARG B 1 656 ? -13.914 36.25 26.047 1 91.94 656 ARG B N 1
ATOM 11320 C CA . ARG B 1 656 ? -14.195 34.938 25.438 1 91.94 656 ARG B CA 1
ATOM 11321 C C . ARG B 1 656 ? -13.438 33.844 26.156 1 91.94 656 ARG B C 1
ATOM 11323 O O . ARG B 1 656 ? -14 32.781 26.438 1 91.94 656 ARG B O 1
ATOM 11330 N N . PHE B 1 657 ? -12.227 34.094 26.516 1 92.75 657 PHE B N 1
ATOM 11331 C CA . PHE B 1 657 ? -11.375 33.094 27.109 1 92.75 657 PHE B CA 1
ATOM 11332 C C . PHE B 1 657 ? -11.289 33.281 28.625 1 92.75 657 PHE B C 1
ATOM 11334 O O . PHE B 1 657 ? -10.484 32.625 29.297 1 92.75 657 PHE B O 1
ATOM 11341 N N . GLU B 1 658 ? -12.055 34.156 29.125 1 90.25 658 GLU B N 1
ATOM 11342 C CA . GLU B 1 658 ? -12.148 34.438 30.562 1 90.25 658 GLU B CA 1
ATOM 11343 C C . GLU B 1 658 ? -10.789 34.75 31.156 1 90.25 658 GLU B C 1
ATOM 11345 O O . GLU B 1 658 ? -10.383 34.188 32.188 1 90.25 658 GLU B O 1
ATOM 11350 N N . LEU B 1 659 ? -10.156 35.594 30.438 1 93.19 659 LEU B N 1
ATOM 11351 C CA . LEU B 1 659 ? -8.859 36.062 30.891 1 93.19 659 LEU B CA 1
ATOM 11352 C C . LEU B 1 659 ? -9 37.344 31.672 1 93.19 659 LEU B C 1
ATOM 11354 O O . LEU B 1 659 ? -9.773 38.25 31.281 1 93.19 659 LEU B O 1
ATOM 11358 N N . ARG B 1 660 ? -8.258 37.5 32.812 1 93.25 660 ARG B N 1
ATOM 11359 C CA . ARG B 1 660 ? -8.281 38.719 33.656 1 93.25 660 ARG B CA 1
ATOM 11360 C C . ARG B 1 660 ? -7.57 39.844 32.938 1 93.25 660 ARG B C 1
ATOM 11362 O O . ARG B 1 660 ? -6.543 39.656 32.281 1 93.25 660 ARG B O 1
ATOM 11369 N N . THR B 1 661 ? -8.172 41.062 33 1 92.38 661 THR B N 1
ATOM 11370 C CA . THR B 1 661 ? -7.648 42.188 32.25 1 92.38 661 THR B CA 1
ATOM 11371 C C . THR B 1 661 ? -7.102 43.25 33.188 1 92.38 661 THR B C 1
ATOM 11373 O O . THR B 1 661 ? -6.984 44.406 32.812 1 92.38 661 THR B O 1
ATOM 11376 N N . GLU B 1 662 ? -6.719 42.938 34.375 1 92.56 662 GLU B N 1
ATOM 11377 C CA . GLU B 1 662 ? -6.23 43.906 35.344 1 92.56 662 GLU B CA 1
ATOM 11378 C C . GLU B 1 662 ? -4.914 44.531 34.906 1 92.56 662 GLU B C 1
ATOM 11380 O O . GLU B 1 662 ? -4.633 45.688 35.219 1 92.56 662 GLU B O 1
ATOM 11385 N N . PHE B 1 663 ? -4.227 43.812 34.094 1 94.06 663 PHE B N 1
ATOM 11386 C CA . PHE B 1 663 ? -2.922 44.312 33.688 1 94.06 663 PHE B CA 1
ATOM 11387 C C . PHE B 1 663 ? -3.072 45.5 32.719 1 94.06 663 PHE B C 1
ATOM 11389 O O . PHE B 1 663 ? -2.152 46.281 32.562 1 94.06 663 PHE B O 1
ATOM 11396 N N . LEU B 1 664 ? -4.23 45.656 32.094 1 93.44 664 LEU B N 1
ATOM 11397 C CA . LEU B 1 664 ? -4.473 46.75 31.156 1 93.44 664 LEU B CA 1
ATOM 11398 C C . LEU B 1 664 ? -4.547 48.062 31.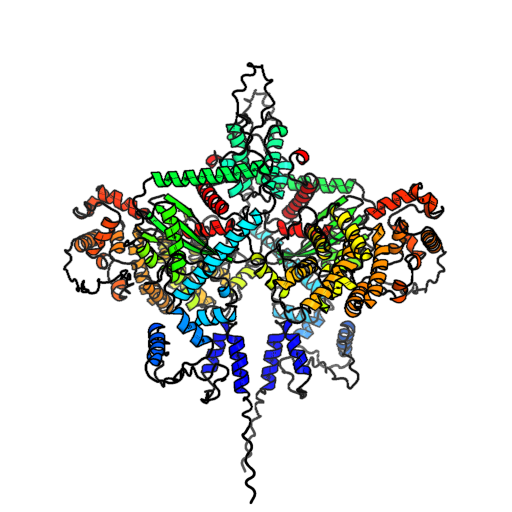891 1 93.44 664 LEU B C 1
ATOM 11400 O O . LEU B 1 664 ? -4.449 49.125 31.25 1 93.44 664 LEU B O 1
ATOM 11404 N N . GLN B 1 665 ? -4.645 48.031 33.219 1 91.81 665 GLN B N 1
ATOM 11405 C CA . GLN B 1 665 ? -4.789 49.25 34.031 1 91.81 665 GLN B CA 1
ATOM 11406 C C . GLN B 1 665 ? -3.436 49.719 34.531 1 91.81 665 GLN B C 1
ATOM 11408 O O . GLN B 1 665 ? -3.322 50.844 35.031 1 91.81 665 GLN B O 1
ATOM 11413 N N . ILE B 1 666 ? -2.484 48.906 34.375 1 93.12 666 ILE B N 1
ATOM 11414 C CA . ILE B 1 666 ? -1.152 49.281 34.844 1 93.12 666 ILE B CA 1
ATOM 11415 C C . ILE B 1 666 ? -0.236 49.531 33.625 1 93.12 666 ILE B C 1
ATOM 11417 O O . ILE B 1 666 ? -0.534 49.125 32.531 1 93.12 666 ILE B O 1
ATOM 11421 N N . HIS B 1 667 ? 0.814 50.219 33.844 1 93.88 667 HIS B N 1
ATOM 11422 C CA . HIS B 1 667 ? 1.766 50.562 32.812 1 93.88 667 HIS B CA 1
ATOM 11423 C C . HIS B 1 667 ? 2.463 49.312 32.281 1 93.88 667 HIS B C 1
ATOM 11425 O O . HIS B 1 667 ? 2.822 48.406 33.062 1 93.88 667 HIS B O 1
ATOM 11431 N N . PRO B 1 668 ? 2.643 49.219 30.953 1 93.94 668 PRO B N 1
ATOM 11432 C CA . PRO B 1 668 ? 3.201 48 30.344 1 93.94 668 PRO B CA 1
ATOM 11433 C C . PRO B 1 668 ? 4.574 47.625 30.891 1 93.94 668 PRO B C 1
ATOM 11435 O O . PRO B 1 668 ? 4.977 46.469 30.844 1 93.94 668 PRO B O 1
ATOM 11438 N N . SER B 1 669 ? 5.324 48.531 31.438 1 91.88 669 SER B N 1
ATOM 11439 C CA . SER B 1 669 ? 6.637 48.25 32 1 91.88 669 SER B CA 1
ATOM 11440 C C . SER B 1 669 ? 6.531 47.312 33.219 1 91.88 669 SER B C 1
ATOM 11442 O O . SER B 1 669 ? 7.504 46.656 33.594 1 91.88 669 SER B O 1
ATOM 11444 N N . LYS B 1 670 ? 5.344 47.188 33.781 1 93.5 670 LYS B N 1
ATOM 11445 C CA . LYS B 1 670 ? 5.148 46.406 34.969 1 93.5 670 LYS B CA 1
ATOM 11446 C C . LYS B 1 670 ? 4.426 45.094 34.656 1 93.5 670 LYS B C 1
ATOM 11448 O O . LYS B 1 670 ? 4.156 44.281 35.562 1 93.5 670 LYS B O 1
ATOM 11453 N N . TRP B 1 671 ? 4.133 44.875 33.406 1 93.88 671 TRP B N 1
ATOM 11454 C CA . TRP B 1 671 ? 3.33 43.719 33 1 93.88 671 TRP B CA 1
ATOM 11455 C C . TRP B 1 671 ? 4.047 42.406 33.312 1 93.88 671 TRP B C 1
ATOM 11457 O O . TRP B 1 671 ? 3.41 41.406 33.656 1 93.88 671 TRP B O 1
ATOM 11467 N N . ALA B 1 672 ? 5.367 42.344 33.25 1 90.31 672 ALA B N 1
ATOM 11468 C CA . ALA B 1 672 ? 6.152 41.156 33.438 1 90.31 672 ALA B CA 1
ATOM 11469 C C . ALA B 1 672 ? 5.938 40.562 34.844 1 90.31 672 ALA B C 1
ATOM 11471 O O . ALA B 1 672 ? 6.07 39.344 35.031 1 90.31 672 ALA B O 1
ATOM 11472 N N . GLU B 1 673 ? 5.547 41.406 35.781 1 91.81 673 GLU B N 1
ATOM 11473 C CA . GLU B 1 673 ? 5.371 40.969 37.188 1 91.81 673 GLU B CA 1
ATOM 11474 C C . GLU B 1 673 ? 3.895 40.812 37.531 1 91.81 673 GLU B C 1
ATOM 11476 O O . GLU B 1 673 ? 3.557 40.312 38.594 1 91.81 673 GLU B O 1
ATOM 11481 N N . ASP B 1 674 ? 3.104 41.188 36.625 1 93.81 674 ASP B N 1
ATOM 11482 C CA . ASP B 1 674 ? 1.667 41.125 36.844 1 93.81 674 ASP B CA 1
ATOM 11483 C C . ASP B 1 674 ? 1.149 39.688 36.594 1 93.81 674 ASP B C 1
ATOM 11485 O O . ASP B 1 674 ? 1.433 39.125 35.562 1 93.81 674 ASP B O 1
ATOM 11489 N N . GLU B 1 675 ? 0.448 39.188 37.5 1 93.56 675 GLU B N 1
ATOM 11490 C CA . GLU B 1 675 ? -0.04 37.812 37.438 1 93.56 675 GLU B CA 1
ATOM 11491 C C . GLU B 1 675 ? -1.038 37.625 36.281 1 93.56 675 GLU B C 1
ATOM 11493 O O . GLU B 1 675 ? -1.028 36.625 35.594 1 93.56 675 GLU B O 1
ATOM 11498 N N . SER B 1 676 ? -1.903 38.594 36.188 1 93.75 676 SER B N 1
ATOM 11499 C CA . SER B 1 676 ? -2.912 38.469 35.125 1 93.75 676 SER B CA 1
ATOM 11500 C C . SER B 1 676 ? -2.27 38.469 33.75 1 93.75 676 SER B C 1
ATOM 11502 O O . SER B 1 676 ? -2.721 37.75 32.844 1 93.75 676 SER B O 1
ATOM 11504 N N . TYR B 1 677 ? -1.22 39.188 33.594 1 94.94 677 TYR B N 1
ATOM 11505 C CA . TYR B 1 677 ? -0.5 39.25 32.312 1 94.94 677 TYR B CA 1
ATOM 11506 C C . TYR B 1 677 ? 0.221 37.938 32.062 1 94.94 677 TYR B C 1
ATOM 11508 O O . TYR B 1 677 ? 0.194 37.406 30.938 1 94.94 677 TYR B O 1
ATOM 11516 N N . ILE B 1 678 ? 0.774 37.406 33.062 1 94.25 678 ILE B N 1
ATOM 11517 C CA . ILE B 1 678 ? 1.548 36.156 32.938 1 94.25 678 ILE B CA 1
ATOM 11518 C C . ILE B 1 678 ? 0.625 35.031 32.531 1 94.25 678 ILE B C 1
ATOM 11520 O O . ILE B 1 678 ? 0.945 34.25 31.641 1 94.25 678 ILE B O 1
ATOM 11524 N N . ILE B 1 679 ? -0.48 34.938 33.125 1 92.56 679 ILE B N 1
ATOM 11525 C CA . ILE B 1 679 ? -1.438 33.844 32.844 1 92.56 679 ILE B CA 1
ATOM 11526 C C . ILE B 1 679 ? -1.986 34 31.438 1 92.56 679 ILE B C 1
ATOM 11528 O O . ILE B 1 679 ? -2.094 33 30.703 1 92.56 679 ILE B O 1
ATOM 11532 N N . ALA B 1 680 ? -2.301 35.188 31.094 1 93.12 680 ALA B N 1
ATOM 11533 C CA . ALA B 1 680 ? -2.84 35.438 29.75 1 93.12 680 ALA B CA 1
ATOM 11534 C C . ALA B 1 680 ? -1.798 35.125 28.672 1 93.12 680 ALA B C 1
ATOM 11536 O O . ALA B 1 680 ? -2.119 34.562 27.641 1 93.12 680 ALA B O 1
ATOM 11537 N N . SER B 1 681 ? -0.613 35.531 28.938 1 92.62 681 SER B N 1
ATOM 11538 C CA . SER B 1 681 ? 0.475 35.281 28 1 92.62 681 SER B CA 1
ATOM 11539 C C . SER B 1 681 ? 0.72 33.812 27.812 1 92.62 681 SER B C 1
ATOM 11541 O O . SER B 1 681 ? 0.928 33.344 26.688 1 92.62 681 SER B O 1
ATOM 11543 N N . LYS B 1 682 ? 0.676 33.062 28.828 1 89.88 682 LYS B N 1
ATOM 11544 C CA . LYS B 1 682 ? 0.859 31.625 28.766 1 89.88 682 LYS B CA 1
ATOM 11545 C C . LYS B 1 682 ? -0.267 30.969 27.969 1 89.88 682 LYS B C 1
ATOM 11547 O O . LYS B 1 682 ? -0.026 30.047 27.188 1 89.88 682 LYS B O 1
ATOM 11552 N N . PHE B 1 683 ? -1.378 31.469 28.188 1 91.06 683 PHE B N 1
ATOM 11553 C CA . PHE B 1 683 ? -2.539 30.938 27.484 1 91.06 683 PHE B CA 1
ATOM 11554 C C . PHE B 1 683 ? -2.42 31.172 25.984 1 91.06 683 PHE B C 1
ATOM 11556 O O . PHE B 1 683 ? -2.643 30.266 25.188 1 91.06 683 PHE B O 1
ATOM 11563 N N . VAL B 1 684 ? -2.07 32.344 25.562 1 91.12 684 VAL B N 1
ATOM 11564 C CA . VAL B 1 684 ? -2.02 32.719 24.156 1 91.12 684 VAL B CA 1
ATOM 11565 C C . VAL B 1 684 ? -0.901 31.953 23.453 1 91.12 684 VAL B C 1
ATOM 11567 O O . VAL B 1 684 ? -1.024 31.594 22.281 1 91.12 684 VAL B O 1
ATOM 11570 N N . LYS B 1 685 ? 0.088 31.625 24.188 1 88.06 685 LYS B N 1
ATOM 11571 C CA . LYS B 1 685 ? 1.2 30.859 23.641 1 88.06 685 LYS B CA 1
ATOM 11572 C C . LYS B 1 685 ? 0.754 29.453 23.25 1 88.06 685 LYS B C 1
ATOM 11574 O O . LYS B 1 685 ? 1.326 28.844 22.344 1 88.06 685 LYS B O 1
ATOM 11579 N N . THR B 1 686 ? -0.231 28.969 23.844 1 87.75 686 THR B N 1
ATOM 11580 C CA . THR B 1 686 ? -0.689 27.609 23.594 1 87.75 686 THR B CA 1
ATOM 11581 C C . THR B 1 686 ? -1.79 27.594 22.547 1 87.75 686 THR B C 1
ATOM 11583 O O . THR B 1 686 ? -2.225 26.531 22.109 1 87.75 686 THR B O 1
ATOM 11586 N N . LEU B 1 687 ? -2.203 28.781 22.156 1 88.12 687 LEU B N 1
ATOM 11587 C CA . LEU B 1 687 ? -3.27 28.859 21.156 1 88.12 687 LEU B CA 1
ATOM 11588 C C . LEU B 1 687 ? -2.768 28.422 19.797 1 88.12 687 LEU B C 1
ATOM 11590 O O . LEU B 1 687 ? -1.748 28.922 19.312 1 88.12 687 LEU B O 1
ATOM 11594 N N . SER B 1 688 ? -3.494 27.469 19.188 1 86.62 688 SER B N 1
ATOM 11595 C CA . SER B 1 688 ? -3.1 26.953 17.891 1 86.62 688 SER B CA 1
ATOM 11596 C C . SER B 1 688 ? -3.609 27.844 16.766 1 86.62 688 SER B C 1
ATOM 11598 O O . SER B 1 688 ? -4.82 28.031 16.609 1 86.62 688 SER B O 1
ATOM 11600 N N . VAL B 1 689 ? -2.693 28.344 16.016 1 89.25 689 VAL B N 1
ATOM 11601 C CA . VAL B 1 689 ? -3.078 29.188 14.891 1 89.25 689 VAL B CA 1
ATOM 11602 C C . VAL B 1 689 ? -2.768 28.469 13.578 1 89.25 689 VAL B C 1
ATOM 11604 O O . VAL B 1 689 ? -2.832 29.062 12.508 1 89.25 689 VAL B O 1
ATOM 11607 N N . VAL B 1 690 ? -2.406 27.219 13.734 1 90.94 690 VAL B N 1
ATOM 11608 C CA . VAL B 1 690 ? -2.205 26.328 12.586 1 90.94 690 VAL B CA 1
ATOM 11609 C C . VAL B 1 690 ? -2.971 25.031 12.797 1 90.94 690 VAL B C 1
ATOM 11611 O O . VAL B 1 690 ? -3.242 24.641 13.938 1 90.94 690 VAL B O 1
ATOM 11614 N N . ASN B 1 691 ? -3.305 24.359 11.711 1 91.88 691 ASN B N 1
ATOM 11615 C CA . ASN B 1 691 ? -4.141 23.156 11.766 1 91.88 691 ASN B CA 1
ATOM 11616 C C . ASN B 1 691 ? -3.32 21.891 11.578 1 91.88 691 ASN B C 1
ATOM 11618 O O . ASN B 1 691 ? -3.801 20.906 11 1 91.88 691 ASN B O 1
ATOM 11622 N N . ASP B 1 692 ? -2.119 21.844 12.039 1 86.44 692 ASP B N 1
ATOM 11623 C CA . ASP B 1 692 ? -1.213 20.719 11.852 1 86.44 692 ASP B CA 1
ATOM 11624 C C . ASP B 1 692 ? -1.739 19.469 12.555 1 86.44 692 ASP B C 1
ATOM 11626 O O . ASP B 1 692 ? -1.526 18.344 12.086 1 86.44 692 ASP B O 1
ATOM 11630 N N . CYS B 1 693 ? -2.361 19.719 13.656 1 86.88 693 CYS B N 1
ATOM 11631 C CA . CYS B 1 693 ? -2.859 18.594 14.43 1 86.88 693 CYS B CA 1
ATOM 11632 C C . CYS B 1 693 ? -3.881 17.797 13.625 1 86.88 693 CYS B C 1
ATOM 11634 O O . CYS B 1 693 ? -3.875 16.562 13.656 1 86.88 693 CYS B O 1
ATOM 11636 N N . ALA B 1 694 ? -4.746 18.484 12.945 1 89.31 694 ALA B N 1
ATOM 11637 C CA . ALA B 1 694 ? -5.73 17.797 12.117 1 89.31 694 ALA B CA 1
ATOM 11638 C C . ALA B 1 694 ? -5.059 17.062 10.961 1 89.31 694 ALA B C 1
ATOM 11640 O O . ALA B 1 694 ? -5.488 15.969 10.57 1 89.31 694 ALA B O 1
ATOM 11641 N N . GLU B 1 695 ? -4.07 17.594 10.453 1 85.19 695 GLU B N 1
ATOM 11642 C CA . GLU B 1 695 ? -3.322 16.938 9.375 1 85.19 695 GLU B CA 1
ATOM 11643 C C . GLU B 1 695 ? -2.672 15.648 9.859 1 85.19 695 GLU B C 1
ATOM 11645 O O . GLU B 1 695 ? -2.623 14.664 9.117 1 85.19 695 GLU B O 1
ATOM 11650 N N . ARG B 1 696 ? -2.186 15.758 10.992 1 82.44 696 ARG B N 1
ATOM 11651 C CA . ARG B 1 696 ? -1.618 14.547 11.594 1 82.44 696 ARG B CA 1
ATOM 11652 C C . ARG B 1 696 ? -2.697 13.5 11.828 1 82.44 696 ARG B C 1
ATOM 11654 O O . ARG B 1 696 ? -2.438 12.297 11.703 1 82.44 696 ARG B O 1
ATOM 11661 N N . GLY B 1 697 ? -3.863 14.016 12.188 1 83.5 697 GLY B N 1
ATOM 11662 C CA . GLY B 1 697 ? -4.988 13.102 12.305 1 83.5 697 GLY B CA 1
ATOM 11663 C C . GLY B 1 697 ? -5.32 12.398 11 1 83.5 697 GLY B C 1
ATOM 11664 O O . GLY B 1 697 ? -5.578 11.195 10.984 1 83.5 697 GLY B O 1
ATOM 11665 N N . VAL B 1 698 ? -5.227 13.164 9.969 1 83.19 698 VAL B N 1
ATOM 11666 C CA . VAL B 1 698 ? -5.484 12.602 8.648 1 83.19 698 VAL B CA 1
ATOM 11667 C C . VAL B 1 698 ? -4.426 11.547 8.32 1 83.19 698 VAL B C 1
ATOM 11669 O O . VAL B 1 698 ? -4.754 10.469 7.816 1 83.19 698 VAL B O 1
ATOM 11672 N N . LYS B 1 699 ? -3.26 11.828 8.578 1 83.94 699 LYS B N 1
ATOM 11673 C CA . LYS B 1 699 ? -2.176 10.883 8.32 1 83.94 699 LYS B CA 1
ATOM 11674 C C . LYS B 1 699 ? -2.352 9.609 9.133 1 83.94 699 LYS B C 1
ATOM 11676 O O . LYS B 1 699 ? -2.09 8.508 8.641 1 83.94 699 LYS B O 1
ATOM 11681 N N . LEU B 1 700 ? -2.762 9.805 10.305 1 85.5 700 LEU B N 1
ATOM 11682 C CA . LEU B 1 700 ? -2.998 8.656 11.172 1 85.5 700 LEU B CA 1
ATOM 11683 C C . LEU B 1 700 ? -4.059 7.734 10.586 1 85.5 700 LEU B C 1
ATOM 11685 O O . LEU B 1 700 ? -3.885 6.516 10.562 1 85.5 700 LEU B O 1
ATOM 11689 N N . VAL B 1 701 ? -5.047 8.305 10.094 1 83.75 701 VAL B N 1
ATOM 11690 C CA . VAL B 1 701 ? -6.133 7.512 9.523 1 83.75 701 VAL B CA 1
ATOM 11691 C C . VAL B 1 701 ? -5.656 6.832 8.242 1 83.75 701 VAL B C 1
ATOM 11693 O O . VAL B 1 701 ? -5.996 5.676 7.98 1 83.75 701 VAL B O 1
ATOM 11696 N N . GLN B 1 702 ? -4.922 7.516 7.527 1 82.38 702 GLN B N 1
ATOM 11697 C CA . GLN B 1 702 ? -4.406 6.969 6.273 1 82.38 702 GLN B CA 1
ATOM 11698 C C . GLN B 1 702 ? -3.508 5.766 6.527 1 82.38 702 GLN B C 1
ATOM 11700 O O . GLN B 1 702 ? -3.535 4.793 5.77 1 82.38 702 GLN B O 1
ATOM 11705 N N . ASP B 1 703 ? -2.736 5.844 7.484 1 80.44 703 ASP B N 1
ATOM 11706 C CA . ASP B 1 703 ? -1.787 4.781 7.801 1 80.44 703 ASP B CA 1
ATOM 11707 C C . ASP B 1 703 ? -2.51 3.518 8.258 1 80.44 703 ASP B C 1
ATOM 11709 O O . ASP B 1 703 ? -2.006 2.408 8.078 1 80.44 703 ASP B O 1
ATOM 11713 N N . PHE B 1 704 ? -3.686 3.688 8.82 1 80.88 704 PHE B N 1
ATOM 11714 C CA . PHE B 1 704 ? -4.332 2.537 9.438 1 80.88 704 PHE B CA 1
ATOM 11715 C C . PHE B 1 704 ? -5.609 2.168 8.695 1 80.88 704 PHE B C 1
ATOM 11717 O O . PHE B 1 704 ? -6.363 1.298 9.133 1 80.88 704 PHE B O 1
ATOM 11724 N N . SER B 1 705 ? -6.059 2.846 7.645 1 68.56 705 SER B N 1
ATOM 11725 C CA . SER B 1 705 ? -7.289 2.611 6.902 1 68.56 705 SER B CA 1
ATOM 11726 C C . SER B 1 705 ? -7.383 1.163 6.43 1 68.56 705 SER B C 1
ATOM 11728 O O . SER B 1 705 ? -8.477 0.591 6.379 1 68.56 705 SER B O 1
ATOM 11730 N N . ARG B 1 706 ? -6.371 0.467 5.98 1 61.03 706 ARG B N 1
ATOM 11731 C CA . ARG B 1 706 ? -6.512 -0.86 5.391 1 61.03 706 ARG B CA 1
ATOM 11732 C C . ARG B 1 706 ? -6.027 -1.941 6.348 1 61.03 706 ARG B C 1
ATOM 11734 O O . ARG B 1 706 ? -5.91 -3.109 5.969 1 61.03 706 ARG B O 1
ATOM 11741 N N . TYR B 1 707 ? -5.895 -1.461 7.551 1 58.94 707 TYR B N 1
ATOM 11742 C CA . TYR B 1 707 ? -5.266 -2.443 8.422 1 58.94 707 TYR B CA 1
ATOM 11743 C C . TYR B 1 707 ? -6.223 -2.887 9.523 1 58.94 707 TYR B C 1
ATOM 11745 O O . TYR B 1 707 ? -7.031 -2.092 10.008 1 58.94 707 TYR B O 1
ATOM 11753 N N . TYR B 1 708 ? -6.531 -4.172 9.758 1 59.59 708 TYR B N 1
ATOM 11754 C CA . TYR B 1 708 ? -6.809 -4.949 10.961 1 59.59 708 TYR B CA 1
ATOM 11755 C C . TYR B 1 708 ? -8.305 -5.168 11.141 1 59.59 708 TYR B C 1
ATOM 11757 O O . TYR B 1 708 ? -8.742 -6.234 11.578 1 59.59 708 TYR B O 1
ATOM 11765 N N . THR B 1 709 ? -9.062 -3.787 11.031 1 62.72 709 THR B N 1
ATOM 11766 C CA . THR B 1 709 ? -10.445 -4.039 11.422 1 62.72 709 THR B CA 1
ATOM 11767 C C . THR B 1 709 ? -11.406 -3.559 10.344 1 62.72 709 THR B C 1
ATOM 11769 O O . THR B 1 709 ? -11.133 -2.578 9.648 1 62.72 709 THR B O 1
ATOM 11772 N N . LYS B 1 710 ? -12.305 -4.406 10.094 1 64.19 710 LYS B N 1
ATOM 11773 C CA . LYS B 1 710 ? -13.398 -4.043 9.203 1 64.19 710 LYS B CA 1
ATOM 11774 C C . LYS B 1 710 ? -14.5 -3.307 9.953 1 64.19 710 LYS B C 1
ATOM 11776 O O . LYS B 1 710 ? -15.453 -2.82 9.344 1 64.19 710 LYS B O 1
ATOM 11781 N N . ASP B 1 711 ? -14.234 -3.18 11.281 1 75.12 711 ASP B N 1
ATOM 11782 C CA . ASP B 1 711 ? -15.211 -2.518 12.141 1 75.12 711 ASP B CA 1
ATOM 11783 C C . ASP B 1 711 ? -14.852 -1.049 12.352 1 75.12 711 ASP B C 1
ATOM 11785 O O . ASP B 1 711 ? -13.75 -0.734 12.812 1 75.12 711 ASP B O 1
ATOM 11789 N N . LYS B 1 712 ? -15.844 -0.18 12.047 1 74.38 712 LYS B N 1
ATOM 11790 C CA . LYS B 1 712 ? -15.633 1.261 12.133 1 74.38 712 LYS B CA 1
ATOM 11791 C C . LYS B 1 712 ? -15.336 1.685 13.57 1 74.38 712 LYS B C 1
ATOM 11793 O O . LYS B 1 712 ? -14.461 2.525 13.805 1 74.38 712 LYS B O 1
ATOM 11798 N N . LYS B 1 713 ? -16.031 1.15 14.484 1 79.5 713 LYS B N 1
ATOM 11799 C CA . LYS B 1 713 ? -15.844 1.512 15.891 1 79.5 713 LYS B CA 1
ATOM 11800 C C . LYS B 1 713 ? -14.469 1.095 16.391 1 79.5 713 LYS B C 1
ATOM 11802 O O . LYS B 1 713 ? -13.789 1.861 17.078 1 79.5 713 LYS B O 1
ATOM 11807 N N . GLN B 1 714 ? -14.094 -0.075 15.961 1 82.81 714 GLN B N 1
ATOM 11808 C CA . GLN B 1 714 ? -12.781 -0.57 16.359 1 82.81 714 GLN B CA 1
ATOM 11809 C C . GLN B 1 714 ? -11.664 0.285 15.766 1 82.81 714 GLN B C 1
ATOM 11811 O O . GLN B 1 714 ? -10.641 0.507 16.406 1 82.81 714 GLN B O 1
ATOM 11816 N N . LEU B 1 715 ? -11.922 0.719 14.617 1 83.38 715 LEU B N 1
ATOM 11817 C CA . LEU B 1 715 ? -10.922 1.573 13.992 1 83.38 715 LEU B CA 1
ATOM 11818 C C . LEU B 1 715 ? -10.727 2.861 14.781 1 83.38 715 LEU B C 1
ATOM 11820 O O . LEU B 1 715 ? -9.602 3.33 14.953 1 83.38 715 LEU B O 1
ATOM 11824 N N . GLN B 1 716 ? -11.812 3.43 15.219 1 84.5 716 GLN B N 1
ATOM 11825 C CA . GLN B 1 716 ? -11.742 4.648 16.016 1 84.5 716 GLN B CA 1
ATOM 11826 C C . GLN B 1 716 ? -10.945 4.418 17.297 1 84.5 716 GLN B C 1
ATOM 11828 O O . GLN B 1 716 ? -10.117 5.25 17.672 1 84.5 716 GLN B O 1
ATOM 11833 N N . TYR B 1 717 ? -11.188 3.305 17.891 1 85.69 717 TYR B N 1
ATOM 11834 C CA . TYR B 1 717 ? -10.469 2.971 19.109 1 85.69 717 TYR B CA 1
ATOM 11835 C C . TYR B 1 717 ? -8.977 2.807 18.844 1 85.69 717 TYR B C 1
ATOM 11837 O O . TYR B 1 717 ? -8.141 3.246 19.641 1 85.69 717 TYR B O 1
ATOM 11845 N N . VAL B 1 718 ? -8.719 2.178 17.734 1 86.56 718 VAL B N 1
ATOM 11846 C CA . VAL B 1 718 ? -7.324 1.942 17.359 1 86.56 718 VAL B CA 1
ATOM 11847 C C . VAL B 1 718 ? -6.602 3.277 17.203 1 86.56 718 VAL B C 1
ATOM 11849 O O . VAL B 1 718 ? -5.48 3.451 17.688 1 86.56 718 VAL B O 1
ATOM 11852 N N . LEU B 1 719 ? -7.242 4.168 16.594 1 86.56 719 LEU B N 1
ATOM 11853 C CA . LEU B 1 719 ? -6.617 5.461 16.312 1 86.56 719 LEU B CA 1
ATOM 11854 C C . LEU B 1 719 ? -6.363 6.227 17.609 1 86.56 719 LEU B C 1
ATOM 11856 O O . LEU B 1 719 ? -5.293 6.816 17.781 1 86.56 719 LEU B O 1
ATOM 11860 N N . GLN B 1 720 ? -7.293 6.168 18.453 1 86.62 720 GLN B N 1
ATOM 11861 C CA . GLN B 1 720 ? -7.141 6.828 19.75 1 86.62 720 GLN B CA 1
ATOM 11862 C C . GLN B 1 720 ? -6.039 6.168 20.578 1 86.62 720 GLN B C 1
ATOM 11864 O O . GLN B 1 720 ? -5.219 6.859 21.188 1 86.62 720 GLN B O 1
ATOM 11869 N N . LEU B 1 721 ? -6.031 4.863 20.5 1 87.88 721 LEU B N 1
ATOM 11870 C CA . LEU B 1 721 ? -5.043 4.105 21.25 1 87.88 721 LEU B CA 1
ATOM 11871 C C . LEU B 1 721 ? -3.635 4.363 20.734 1 87.88 721 LEU B C 1
ATOM 11873 O O . LEU B 1 721 ? -2.697 4.539 21.516 1 87.88 721 LEU B O 1
ATOM 11877 N N . VAL B 1 722 ? -3.518 4.359 19.453 1 89.25 722 VAL B N 1
ATOM 11878 C CA . VAL B 1 722 ? -2.211 4.551 18.844 1 89.25 722 VAL B CA 1
ATOM 11879 C C . VAL B 1 722 ? -1.707 5.965 19.125 1 89.25 722 VAL B C 1
ATOM 11881 O O . VAL B 1 722 ? -0.53 6.16 19.438 1 89.25 722 VAL B O 1
ATOM 11884 N N . LYS B 1 723 ? -2.602 6.891 19 1 87.94 723 LYS B N 1
ATOM 11885 C CA . LYS B 1 723 ? -2.209 8.266 19.297 1 87.94 723 LYS B CA 1
ATOM 11886 C C . LYS B 1 723 ? -1.728 8.406 20.734 1 87.94 723 LYS B C 1
ATOM 11888 O O . LYS B 1 723 ? -0.684 9.016 20.984 1 87.94 723 LYS B O 1
ATOM 11893 N N . ASP B 1 724 ? -2.43 7.871 21.656 1 86.5 724 ASP B N 1
ATOM 11894 C CA . ASP B 1 724 ? -2.066 7.906 23.062 1 86.5 724 ASP B CA 1
ATOM 11895 C C . ASP B 1 724 ? -0.736 7.195 23.312 1 86.5 724 ASP B C 1
ATOM 11897 O O . ASP B 1 724 ? 0.117 7.699 24.047 1 86.5 724 ASP B O 1
ATOM 11901 N N . HIS B 1 725 ? -0.613 6.086 22.719 1 90 725 HIS B N 1
ATOM 11902 C CA . HIS B 1 725 ? 0.603 5.297 22.875 1 90 725 HIS B CA 1
ATOM 11903 C C . HIS B 1 725 ? 1.818 6.039 22.328 1 90 725 HIS B C 1
ATOM 11905 O O . HIS B 1 725 ? 2.896 5.996 22.922 1 90 725 HIS B O 1
ATOM 11911 N N . ARG B 1 726 ? 1.708 6.723 21.234 1 87.56 726 ARG B N 1
ATOM 11912 C CA . ARG B 1 726 ? 2.805 7.465 20.625 1 87.56 726 ARG B CA 1
ATOM 11913 C C . ARG B 1 726 ? 3.215 8.656 21.484 1 87.56 726 ARG B C 1
ATOM 11915 O O . ARG B 1 726 ? 4.379 9.062 21.484 1 87.56 726 ARG B O 1
ATOM 11922 N N . GLU B 1 727 ? 2.256 9.188 22.156 1 84.06 727 GLU B N 1
ATOM 11923 C CA . GLU B 1 727 ? 2.553 10.289 23.062 1 84.06 727 GLU B CA 1
ATOM 11924 C C . GLU B 1 727 ? 3.314 9.812 24.297 1 84.06 727 GLU B C 1
ATOM 11926 O O . GLU B 1 727 ? 4.234 10.484 24.766 1 84.06 727 GLU B O 1
ATOM 11931 N N . ARG B 1 728 ? 2.977 8.625 24.844 1 86.69 728 ARG B N 1
ATOM 11932 C CA . ARG B 1 728 ? 3.617 8.07 26.031 1 86.69 728 ARG B CA 1
ATOM 11933 C C . ARG B 1 728 ? 5 7.52 25.703 1 86.69 728 ARG B C 1
ATOM 11935 O O . ARG B 1 728 ? 5.922 7.617 26.516 1 86.69 728 ARG B O 1
ATOM 11942 N N . PHE B 1 729 ? 5.016 6.922 24.469 1 91.12 729 PHE B N 1
ATOM 11943 C CA . PHE B 1 729 ? 6.266 6.324 24.016 1 91.12 729 PHE B CA 1
ATOM 11944 C C . PHE B 1 729 ? 6.676 6.879 22.656 1 91.12 729 PHE B C 1
ATOM 11946 O O . PHE B 1 729 ? 6.527 6.207 21.641 1 91.12 729 PHE B O 1
ATOM 11953 N N . PRO B 1 730 ? 7.316 7.977 22.578 1 84.06 730 PRO B N 1
ATOM 11954 C CA . PRO B 1 730 ? 7.52 8.719 21.328 1 84.06 730 PRO B CA 1
ATOM 11955 C C . PRO B 1 730 ? 8.664 8.148 20.484 1 84.06 730 PRO B C 1
ATOM 11957 O O . PRO B 1 730 ? 8.664 8.289 19.266 1 84.06 730 PRO B O 1
ATOM 11960 N N . ASP B 1 731 ? 9.695 7.535 21.234 1 83.62 731 ASP B N 1
ATOM 11961 C CA . ASP B 1 731 ? 10.844 7.062 20.469 1 83.62 731 ASP B CA 1
ATOM 11962 C C . ASP B 1 731 ? 11.195 5.621 20.828 1 83.62 731 ASP B C 1
ATOM 11964 O O . ASP B 1 731 ? 10.609 5.051 21.75 1 83.62 731 ASP B O 1
ATOM 11968 N N . SER B 1 732 ? 12.062 5.094 20.031 1 85.25 732 SER B N 1
ATOM 11969 C CA . SER B 1 732 ? 12.391 3.684 20.188 1 85.25 732 SER B CA 1
ATOM 11970 C C . SER B 1 732 ? 13.625 3.51 21.078 1 85.25 732 SER B C 1
ATOM 11972 O O . SER B 1 732 ? 14.336 2.512 20.969 1 85.25 732 SER B O 1
ATOM 11974 N N . LEU B 1 733 ? 13.797 4.496 21.859 1 84.25 733 LEU B N 1
ATOM 11975 C CA . LEU B 1 733 ? 14.914 4.367 22.797 1 84.25 733 LEU B CA 1
ATOM 11976 C C . LEU B 1 733 ? 14.5 3.559 24.016 1 84.25 733 LEU B C 1
ATOM 11978 O O . LEU B 1 733 ? 13.398 3.725 24.531 1 84.25 733 LEU B O 1
ATOM 11982 N N . LYS B 1 734 ? 15.406 2.758 24.469 1 84.56 734 LYS B N 1
ATOM 11983 C CA . LYS B 1 734 ? 15.133 1.881 25.594 1 84.56 734 LYS B CA 1
ATOM 11984 C C . LYS B 1 734 ? 14.797 2.689 26.844 1 84.56 734 LYS B C 1
ATOM 11986 O O . LYS B 1 734 ? 13.875 2.34 27.594 1 84.56 734 LYS B O 1
ATOM 11991 N N . LYS B 1 735 ? 15.445 3.799 27.016 1 77.38 735 LYS B N 1
ATOM 11992 C CA . LYS B 1 735 ? 15.273 4.617 28.203 1 77.38 735 LYS B CA 1
ATOM 11993 C C . LYS B 1 735 ? 13.867 5.211 28.266 1 77.38 735 LYS B C 1
ATOM 11995 O O . LYS B 1 735 ? 13.242 5.238 29.328 1 77.38 735 LYS B O 1
ATOM 12000 N N . THR B 1 736 ? 13.398 5.562 27.125 1 81.56 736 THR B N 1
ATOM 12001 C CA . THR B 1 736 ? 12.094 6.223 27.062 1 81.56 736 THR B CA 1
ATOM 12002 C C . THR B 1 736 ? 10.969 5.195 27.141 1 81.56 736 THR B C 1
ATOM 12004 O O . THR B 1 736 ? 9.828 5.543 27.469 1 81.56 736 THR B O 1
ATOM 12007 N N . ASN B 1 737 ? 11.328 4.004 26.828 1 81.62 737 ASN B N 1
ATOM 12008 C CA . ASN B 1 737 ? 10.281 2.988 26.781 1 81.62 737 ASN B CA 1
ATOM 12009 C C . ASN B 1 737 ? 10.211 2.189 28.078 1 81.62 737 ASN B C 1
ATOM 12011 O O . ASN B 1 737 ? 9.422 1.25 28.188 1 81.62 737 ASN B O 1
ATOM 12015 N N . MET B 1 738 ? 11.062 2.506 29.125 1 74.31 738 MET B N 1
ATOM 12016 C CA . MET B 1 738 ? 11.023 1.886 30.438 1 74.31 738 MET B CA 1
ATOM 12017 C C . MET B 1 738 ? 10.078 2.646 31.375 1 74.31 738 MET B C 1
ATOM 12019 O O . MET B 1 738 ? 10.117 3.877 31.438 1 74.31 738 MET B O 1
#

Solvent-accessible surface area (backbone atoms only — not comparable to full-atom values): 84714 Å² total; per-residue (Å²): 134,83,80,77,79,78,75,80,77,76,78,66,78,49,73,65,57,56,50,49,50,53,52,52,65,55,42,74,78,40,77,68,52,55,64,61,52,53,64,54,57,68,67,70,80,75,80,78,72,89,72,79,56,79,63,85,51,74,71,84,81,62,77,79,80,78,82,75,78,88,72,83,66,71,77,68,74,72,58,70,63,60,51,53,50,49,60,55,55,64,58,66,68,70,86,70,75,71,68,76,47,71,64,55,51,55,62,59,58,61,70,73,64,69,82,69,92,83,80,78,83,74,84,78,80,71,74,78,46,78,67,54,55,55,53,50,56,68,72,39,54,74,62,53,36,47,46,50,50,44,47,48,50,48,49,49,53,45,43,62,56,44,54,62,48,45,70,65,48,66,62,81,65,86,64,78,73,69,79,67,77,64,77,54,78,68,69,62,70,85,70,84,68,79,85,68,92,72,70,42,80,55,76,42,70,63,31,44,42,42,33,57,62,62,68,50,47,56,55,46,46,34,51,48,52,50,32,46,52,49,34,32,35,75,71,66,48,32,86,61,57,74,82,36,40,68,61,39,45,69,59,51,49,50,50,44,54,53,46,33,53,50,50,47,49,49,53,52,50,52,55,55,67,63,59,69,72,55,29,34,42,26,46,40,78,45,79,38,61,36,61,86,45,90,48,67,36,31,33,36,20,32,30,40,37,40,64,93,42,75,46,69,77,43,60,50,76,31,89,46,83,47,12,58,43,48,21,51,52,50,50,50,53,31,53,75,65,67,43,61,83,26,58,43,30,39,21,29,54,80,42,59,42,34,59,27,54,71,63,1,15,52,43,43,35,28,59,73,59,69,48,90,61,46,74,29,58,12,40,60,51,51,54,38,50,31,52,48,51,41,46,33,72,71,53,62,82,63,88,54,70,46,43,64,72,50,51,55,47,57,70,44,51,84,78,53,60,86,84,70,58,46,37,46,55,72,34,70,77,42,39,70,70,56,40,71,67,54,52,49,51,46,49,53,51,42,55,55,55,66,72,44,91,66,95,46,69,66,58,52,51,44,43,48,49,47,35,34,33,69,65,40,77,59,86,91,68,70,90,70,80,80,76,74,47,40,68,85,42,52,68,39,52,59,46,49,45,46,52,49,51,26,36,42,87,82,45,94,68,57,90,62,47,62,59,49,40,50,54,50,44,50,45,40,60,74,55,46,48,63,54,60,71,48,37,59,40,36,32,45,28,52,51,49,52,42,48,48,51,38,50,35,56,61,38,33,78,80,40,46,64,57,23,49,53,34,48,56,54,47,46,73,59,49,37,59,64,31,25,44,50,31,48,44,33,68,68,30,80,86,56,53,68,69,52,45,51,48,32,43,49,33,35,60,42,70,68,72,66,75,56,74,66,69,56,69,73,76,57,57,69,91,72,71,79,53,71,72,76,55,72,67,58,66,63,57,50,58,72,47,58,67,46,72,45,30,33,40,64,21,50,50,43,36,60,71,68,68,44,65,66,68,49,71,78,45,62,74,91,53,35,88,76,31,64,43,38,50,55,45,44,55,50,41,58,42,40,66,26,42,43,60,66,17,51,51,41,41,50,52,46,63,74,45,38,88,48,95,49,80,42,71,69,56,45,45,28,47,52,46,42,31,53,52,46,41,68,72,40,73,56,60,45,58,75,61,65,102,134,81,75,76,76,77,72,82,75,75,77,64,78,48,75,65,56,57,51,49,51,55,52,51,65,55,42,75,79,40,77,67,53,55,61,63,54,54,64,53,59,69,67,72,80,75,79,77,72,89,74,79,55,80,56,86,51,75,68,82,78,66,78,80,78,76,81,74,78,88,72,85,64,71,77,68,72,72,57,68,62,59,50,50,50,49,58,54,53,62,59,67,64,68,85,68,76,72,66,78,48,70,64,55,53,53,61,61,59,62,70,74,65,69,85,70,92,82,79,78,84,72,83,80,75,72,74,77,44,78,68,54,54,53,52,48,54,68,71,38,54,75,64,53,36,48,47,50,51,43,50,49,51,48,49,49,51,46,43,61,56,45,52,61,47,44,70,67,50,64,66,80,67,86,65,77,71,68,79,68,76,63,79,54,76,69,68,62,70,82,69,84,67,79,85,67,91,71,70,43,79,52,77,41,68,62,32,44,40,42,34,58,61,60,67,50,45,55,56,47,45,32,50,47,53,48,33,46,51,48,32,32,35,75,70,66,47,32,85,64,59,74,83,36,40,68,63,39,46,67,60,52,48,50,50,43,54,51,47,34,52,51,47,46,50,47,53,50,50,53,54,54,67,64,60,69,73,58,29,34,40,26,46,39,77,44,79,38,60,36,60,85,45,92,48,68,39,30,32,34,21,33,28,38,38,41,64,94,42,76,45,70,76,43,60,50,76,33,91,46,84,46,12,60,43,47,20,50,53,51,50,50,53,31,51,74,65,66,43,61,85,27,59,41,30,38,21,30,52,81,43,61,44,35,59,26,52,69,63,2,17,54,44,43,35,28,58,75,60,71,48,90,62,45,75,29,56,12,40,61,52,52,53,38,50,30,51,49,51,42,45,35,72,71,52,63,82,61,88,54,70,47,43,64,71,50,50,56,47,56,71,43,50,86,77,53,61,86,85,67,58,46,36,46,55,73,33,71,78,42,39,71,69,55,39,69,65,56,50,49,51,47,47,52,51,42,55,54,54,67,71,43,92,67,96,47,68,68,58,53,50,43,43,47,50,46,35,35,33,69,65,39,76,58,85,89,68,71,89,72,80,78,75,74,48,40,68,85,42,54,69,38,54,60,47,47,46,46,49,50,52,27,35,43,90,81,46,94,68,58,91,63,47,60,57,48,40,50,53,50,45,50,45,42,59,73,54,46,49,64,54,59,72,47,37,58,40,37,31,46,28,52,50,49,54,43,50,48,51,38,50,35,58,60,38,32,78,80,40,47,65,58,23,49,52,33,48,55,54,47,46,74,59,50,37,60,65,30,26,44,50,31,48,45,31,69,67,29,81,86,56,52,67,68,51,45,51,47,34,45,50,33,36,61,43,69,69,73,67,75,55,75,64,70,56,70,74,78,57,57,70,92,70,71,79,54,72,72,75,54,73,68,59,65,62,57,50,59,73,46,59,67,47,72,45,29,33,42,62,21,50,50,44,36,60,71,67,69,44,64,64,66,49,71,78,46,62,74,91,53,35,88,77,30,64,44,38,50,54,46,45,56,50,41,59,41,39,64,26,41,41,59,68,17,50,50,40,41,50,53,47,62,75,46,40,88,49,94,46,82,43,70,69,57,45,45,26,48,52,47,43,32,54,54,46,42,70,70,42,72,59,62,44,55,74,62,65,105